Protein AF-A0A354MP43-F1 (afdb_monomer)

Foldseek 3Di:
DYDYDDYDDDDDDDFWDKFWFWDQDCVVDAWAKKWWAFPVQKTFAADDQVVLWTFIARFPDDVGTTPGRRRRIWTWHQDPAATWIAHPVGFTWDAAQAQDKGIHGDTDGWHWDDDRGWIFTWDDRNPFIWTWWQFQPDPRSTTITDGVVVCVVPVPGTGRTIGMTGIDTDDDDDDDDDDDDDDDDDDDDDDDDDDDDDDDDDDDDDDDDDDDDDDDDDDFAEFFFKCWVVLAEADEAFDFIDIDGPDPQWWKWKWKDLPVPDTDDIDTDDGTDGHHPPSAKMKMWMWIGHDRGHIGDIRIYMYGHDDPPLWDKAWAFAAEEDPLAQFHHALLVLLVLQLPDPLHAEYEYAYALVSFDQSQPKAQQDQAVVRGVNQVVNVVSQVVSDDQRHGYFYWHKAADAQVLQQAIKTKGPTNIDHYCPYPQLVDSVGNLVSVLVSQLVDQLMEMEGEQADNRRHLNVLLAPDDPSSLLRYAEYEQAHLVRDGHCQSVLSNVLLVRQHKYFHHNSHRYDPNCNPALKTKMFIFNGSDPVGRSVRSSLQRIKIWRHSPWDKWKDWVRHTFSAEAAADQFTKMKIWIAAPPDQFQAKKFKAFHPRDTFDIDGTRHRIDIDIDGGGGDTQWIWMWTADPVGIIMITHIHGHPPHASKAWPDWDWPALQAAQFDKIKTKTKIDAQAQAKWFFQKKFKDKQNHTDDMDGRPGIDGHSDMDMDIDIDHHHAFFKIKMKIKTWTDTPRHIDIYMDIDIHGHDHPQFEAEAEEEPQQVAPQPVQQVVVSVLLSQQSYHYDYDRPDTDPRHQEYEYHQGPHADDPVRLVVLLVSQLVQGEYEYFFFALQPSVVHQSQVRVVSSCVSNVHQKGFFRFAWAFPPDDDPPGFKFKAQAFDCVDQLGVPGDSLAIQMFGRFGFMDQGPWAFGDWGAQRTWTHPNPPDTDTGHGRTGAKTKDQGPSNYIYIYGRHDLNGNVRQDDDPDPPRDTHSSVSSSSSVSNVVGGDDPDEDEPLVVLVDDAQDKHKYKFFWPAAAQDFLLHDALWTKGDDPRAIAIEGRHDDHNRDGQFIKIFIFGWHQDLNATHGNGNHIDTDPDDGDHDDADADEQVVLQPCSRYASHKHKYKFAWADWDADPVRFATAKTWGAHPVGDIAIEGEDPSREAPVPSGNPCVVADDHGFMWMAIAHWDQDNVRGTHGYGSHSVRTGTDDDDDDDDDWDADPVPRHGDDDDDDDDDDDDDDDDDDDDDDDD

Structure (mmCIF, N/CA/C/O backbone):
data_AF-A0A354MP43-F1
#
_entry.id   AF-A0A354MP43-F1
#
loop_
_atom_site.group_PDB
_atom_site.id
_atom_site.type_symbol
_atom_site.label_atom_id
_atom_site.label_alt_id
_atom_site.label_comp_id
_atom_site.label_asym_id
_atom_site.label_entity_id
_atom_site.label_seq_id
_atom_site.pdbx_PDB_ins_code
_atom_site.Cartn_x
_atom_site.Cartn_y
_atom_site.Cartn_z
_atom_site.occupancy
_atom_site.B_iso_or_equiv
_atom_site.auth_seq_id
_atom_site.auth_comp_id
_atom_site.auth_asym_id
_atom_site.auth_atom_id
_atom_site.pdbx_PDB_model_num
ATOM 1 N N . MET A 1 1 ? -43.686 17.513 43.297 1.00 30.50 1 MET A N 1
ATOM 2 C CA . MET A 1 1 ? -44.392 16.219 43.455 1.00 30.50 1 MET A CA 1
ATOM 3 C C . MET A 1 1 ? -45.836 16.403 43.021 1.00 30.50 1 MET A C 1
ATOM 5 O O . MET A 1 1 ? -46.399 17.417 43.402 1.00 30.50 1 MET A O 1
ATOM 9 N N . LEU A 1 2 ? -46.484 15.471 42.326 1.00 24.12 2 LEU A N 1
ATOM 10 C CA . LEU A 1 2 ? -45.984 14.404 41.444 1.00 24.12 2 LEU A CA 1
ATOM 11 C C . LEU A 1 2 ? -47.205 13.820 40.700 1.00 24.12 2 LEU A C 1
ATOM 13 O O . LEU A 1 2 ? -48.249 13.680 41.324 1.00 24.12 2 LEU A O 1
ATOM 17 N N . ALA A 1 3 ? -47.001 13.382 39.455 1.00 24.05 3 ALA A N 1
ATOM 18 C CA . ALA A 1 3 ? -47.743 12.318 38.767 1.00 24.05 3 ALA A CA 1
ATOM 19 C C . ALA A 1 3 ? -49.232 12.508 38.370 1.00 24.05 3 ALA A C 1
ATOM 21 O O . ALA A 1 3 ? -50.115 12.629 39.211 1.00 24.05 3 ALA A O 1
ATOM 22 N N . ALA A 1 4 ? -49.455 12.241 37.073 1.00 23.50 4 ALA A N 1
ATOM 23 C CA . ALA A 1 4 ? -50.452 11.297 36.540 1.00 23.50 4 ALA A CA 1
ATOM 24 C C . ALA A 1 4 ? -51.952 11.688 36.478 1.00 23.50 4 ALA A C 1
ATOM 26 O O . ALA A 1 4 ? -52.476 12.360 37.357 1.00 23.50 4 ALA A O 1
ATOM 27 N N . ALA A 1 5 ? -52.730 11.200 35.498 1.00 25.08 5 ALA A N 1
ATOM 28 C CA . ALA A 1 5 ? -52.384 10.591 34.197 1.00 25.08 5 ALA A CA 1
ATOM 29 C C . ALA A 1 5 ? -53.643 10.373 33.323 1.00 25.08 5 ALA A C 1
ATOM 31 O O . ALA A 1 5 ? -54.715 10.126 33.861 1.00 25.08 5 ALA A O 1
ATOM 32 N N . LEU A 1 6 ? -53.428 10.343 31.999 1.00 24.06 6 LEU A N 1
ATOM 33 C CA . LEU A 1 6 ? -54.134 9.564 30.962 1.00 24.06 6 LEU A CA 1
ATOM 34 C C . LEU A 1 6 ? -55.682 9.618 30.824 1.00 24.06 6 LEU A C 1
ATOM 36 O O . LEU A 1 6 ? -56.429 9.180 31.691 1.00 24.06 6 LEU A O 1
ATOM 40 N N . PHE A 1 7 ? -56.086 9.861 29.565 1.00 24.31 7 PHE A N 1
ATOM 41 C CA . PHE A 1 7 ? -57.166 9.174 28.821 1.00 24.31 7 PHE A CA 1
ATOM 42 C C . PHE A 1 7 ? -58.639 9.508 29.157 1.00 24.31 7 PHE A C 1
ATOM 44 O O . PHE A 1 7 ? -59.002 9.797 30.288 1.00 24.31 7 PHE A O 1
ATOM 51 N N . SER A 1 8 ? -59.586 9.386 28.216 1.00 23.88 8 SER A N 1
ATOM 52 C CA . SER A 1 8 ? -59.531 9.356 26.735 1.00 23.88 8 SER A CA 1
ATOM 53 C C . SER A 1 8 ? -60.970 9.420 26.201 1.00 23.88 8 SER A C 1
ATOM 55 O O . SER A 1 8 ? -61.851 8.830 26.827 1.00 23.88 8 SER A O 1
ATOM 57 N N . LEU A 1 9 ? -61.200 10.093 25.062 1.00 23.97 9 LEU A N 1
ATOM 58 C CA . LEU A 1 9 ? -61.987 9.595 23.911 1.00 23.97 9 LEU A CA 1
ATOM 59 C C . LEU A 1 9 ? -62.368 10.726 22.938 1.00 23.97 9 LEU A C 1
ATOM 61 O O . LEU A 1 9 ? -63.451 11.297 23.020 1.00 23.97 9 LEU A O 1
ATOM 65 N N . PHE A 1 10 ? -61.535 10.921 21.920 1.00 26.89 10 PHE A N 1
ATOM 66 C CA . PHE A 1 10 ? -62.028 10.895 20.543 1.00 26.89 10 PHE A CA 1
ATOM 67 C C . PHE A 1 10 ? -61.185 9.871 19.778 1.00 26.89 10 PHE A C 1
ATOM 69 O O . PHE A 1 10 ? -59.982 9.765 20.002 1.00 26.89 10 PHE A O 1
ATOM 76 N N . ARG A 1 11 ? -61.834 9.061 18.937 1.00 25.22 11 ARG A N 1
ATOM 77 C CA . ARG A 1 11 ? -61.171 8.123 18.023 1.00 25.22 11 ARG A CA 1
ATOM 78 C C . ARG A 1 11 ? -61.304 8.665 16.607 1.00 25.22 11 ARG A C 1
ATOM 80 O O . ARG A 1 11 ? -62.425 8.909 16.167 1.00 25.22 11 ARG A O 1
ATOM 87 N N . LEU A 1 12 ? -60.181 8.765 15.913 1.00 27.70 12 LEU A N 1
ATOM 88 C CA . LEU A 1 12 ? -60.116 8.692 14.454 1.00 27.70 12 LEU A CA 1
ATOM 89 C C . LEU A 1 12 ? -59.850 7.220 14.048 1.00 27.70 12 LEU A C 1
ATOM 91 O O . LEU A 1 12 ? -59.601 6.397 14.941 1.00 27.70 12 LEU A O 1
ATOM 95 N N . PRO A 1 13 ? -60.041 6.829 12.773 1.00 30.30 13 PRO A N 1
ATOM 96 C CA . PRO A 1 13 ? -59.945 5.426 12.366 1.00 30.30 13 PRO A CA 1
ATOM 97 C C . PRO A 1 13 ? -58.522 4.872 12.512 1.00 30.30 13 PRO A C 1
ATOM 99 O O . PRO A 1 13 ? -57.550 5.621 12.538 1.00 30.30 13 PRO A O 1
ATOM 102 N N . ALA A 1 14 ? -58.409 3.545 12.594 1.00 30.30 14 ALA A N 1
ATOM 103 C CA . ALA A 1 14 ? -57.120 2.882 12.440 1.00 30.30 14 ALA A CA 1
ATOM 104 C C . ALA A 1 14 ? -56.655 3.020 10.982 1.00 30.30 14 ALA A C 1
ATOM 106 O O . ALA A 1 14 ? -57.452 2.795 10.069 1.00 30.30 14 ALA A O 1
ATOM 107 N N . ALA A 1 15 ? -55.385 3.371 10.781 1.00 33.44 15 ALA A N 1
ATOM 108 C CA . ALA A 1 15 ? -54.736 3.218 9.486 1.00 33.44 15 ALA A CA 1
ATOM 109 C C . ALA A 1 15 ? -54.648 1.724 9.126 1.00 33.44 15 ALA A C 1
ATOM 111 O O . ALA A 1 15 ? -54.574 0.870 10.014 1.00 33.44 15 ALA A O 1
ATOM 112 N N . ALA A 1 16 ? -54.673 1.416 7.832 1.00 37.44 16 ALA A N 1
ATOM 113 C CA . ALA A 1 16 ? -54.353 0.081 7.348 1.00 37.44 16 ALA A CA 1
ATOM 114 C C . ALA A 1 16 ? -52.830 -0.094 7.328 1.00 37.44 16 ALA A C 1
ATOM 116 O O . ALA A 1 16 ? -52.123 0.781 6.833 1.00 37.44 16 ALA A O 1
ATOM 117 N N . GLU A 1 17 ? -52.332 -1.228 7.819 1.00 47.34 17 GLU A N 1
ATOM 118 C CA . GLU A 1 17 ? -50.966 -1.664 7.523 1.00 47.34 17 GLU A CA 1
ATOM 119 C C . GLU A 1 17 ? -50.930 -2.118 6.058 1.00 47.34 17 GLU A C 1
ATOM 121 O O . GLU A 1 17 ? -51.471 -3.175 5.710 1.00 47.34 17 GLU A O 1
ATOM 126 N N . SER A 1 18 ? -50.341 -1.302 5.184 1.00 53.44 18 SER A N 1
ATOM 127 C CA . SER A 1 18 ? -49.956 -1.727 3.841 1.00 53.44 18 SER A CA 1
ATOM 128 C C . SER A 1 18 ? -48.580 -2.389 3.886 1.00 53.44 18 SER A C 1
ATOM 130 O O . SER A 1 18 ? -47.695 -1.967 4.626 1.00 53.44 18 SER A O 1
ATOM 132 N N . ALA A 1 19 ? -48.411 -3.473 3.131 1.00 73.69 19 ALA A N 1
ATOM 133 C CA . ALA A 1 19 ? -47.158 -4.223 3.093 1.00 73.69 19 ALA A CA 1
ATOM 134 C C . ALA A 1 19 ? -46.996 -4.955 1.758 1.00 73.69 19 ALA A C 1
ATOM 136 O O . ALA A 1 19 ? -47.982 -5.392 1.156 1.00 73.69 19 ALA A O 1
ATOM 137 N N . TYR A 1 20 ? -45.749 -5.144 1.329 1.00 88.25 20 TYR A N 1
ATOM 138 C CA . TYR A 1 20 ? -45.414 -6.023 0.212 1.00 88.25 20 TYR A CA 1
ATOM 139 C C . TYR A 1 20 ? -45.474 -7.483 0.672 1.00 88.25 20 TYR A C 1
ATOM 141 O O . TYR A 1 20 ? -44.811 -7.846 1.643 1.00 88.25 20 TYR A O 1
ATOM 149 N N . ARG A 1 21 ? -46.262 -8.326 -0.006 1.00 88.38 21 ARG A N 1
ATOM 150 C CA . ARG A 1 21 ? -46.457 -9.743 0.355 1.00 88.38 21 ARG A CA 1
ATOM 151 C C . ARG A 1 21 ? -46.170 -10.683 -0.807 1.00 88.38 21 ARG A C 1
ATOM 153 O O . ARG A 1 21 ? -46.549 -10.376 -1.936 1.00 88.38 21 ARG A O 1
ATOM 160 N N . LYS A 1 22 ? -45.562 -11.838 -0.528 1.00 92.12 22 LYS A N 1
ATOM 161 C CA . LYS A 1 22 ? -45.268 -12.883 -1.518 1.00 92.12 22 LYS A CA 1
ATOM 162 C C . LYS A 1 22 ? -46.542 -13.305 -2.262 1.00 92.12 22 LYS A C 1
ATOM 164 O O . LYS A 1 22 ? -47.537 -13.653 -1.625 1.00 92.12 22 LYS A O 1
ATOM 169 N N . ILE A 1 23 ? -46.494 -13.302 -3.595 1.00 92.69 23 ILE A N 1
ATOM 170 C CA . ILE A 1 23 ? -47.487 -13.980 -4.442 1.00 92.69 23 ILE A CA 1
ATOM 171 C C . ILE A 1 23 ? -46.995 -15.385 -4.816 1.00 92.69 23 ILE A C 1
ATOM 173 O O . ILE A 1 23 ? -45.792 -15.649 -4.828 1.00 92.69 23 ILE A O 1
ATOM 177 N N . THR A 1 24 ? -47.925 -16.306 -5.082 1.00 85.19 24 THR A N 1
ATOM 178 C CA . THR A 1 24 ? -47.630 -17.749 -5.230 1.00 85.19 24 THR A CA 1
ATOM 179 C C . THR A 1 24 ? -48.232 -18.370 -6.496 1.00 85.19 24 THR A C 1
ATOM 181 O O . THR A 1 24 ? -48.549 -19.558 -6.511 1.00 85.19 24 THR A O 1
ATOM 184 N N . GLY A 1 25 ? -48.460 -17.561 -7.532 1.00 82.50 25 GLY A N 1
ATOM 185 C CA . GLY A 1 25 ? -49.045 -17.989 -8.801 1.00 82.50 25 GLY A CA 1
ATOM 186 C C . GLY A 1 25 ? -49.273 -16.817 -9.757 1.00 82.50 25 GLY A C 1
ATOM 187 O O . GLY A 1 25 ? -49.278 -15.653 -9.348 1.00 82.50 25 GLY A O 1
ATOM 188 N N . THR A 1 26 ? -49.456 -17.110 -11.045 1.00 83.38 26 THR A N 1
ATOM 189 C CA . THR A 1 26 ? -49.683 -16.082 -12.080 1.00 83.38 26 THR A CA 1
ATOM 190 C C . THR A 1 26 ? -51.085 -15.474 -12.020 1.00 83.38 26 THR A C 1
ATOM 192 O O . THR A 1 26 ? -51.308 -14.408 -12.584 1.00 83.38 26 THR A O 1
ATOM 195 N N . GLU A 1 27 ? -52.024 -16.089 -11.298 1.00 82.75 27 GLU A N 1
ATOM 196 C CA . GLU A 1 27 ? -53.354 -15.530 -11.034 1.00 82.75 27 GLU A CA 1
ATOM 197 C C . GLU A 1 27 ? -53.349 -14.271 -10.147 1.00 82.75 27 GLU A C 1
ATOM 199 O O . GLU A 1 27 ? -54.269 -13.457 -10.254 1.00 82.75 27 GLU A O 1
ATOM 204 N N . ASP A 1 28 ? -52.321 -14.089 -9.311 1.00 84.50 28 ASP A N 1
ATOM 205 C CA . ASP A 1 28 ? -52.161 -12.924 -8.426 1.00 84.50 28 ASP A CA 1
ATOM 206 C C . ASP A 1 28 ? -51.319 -11.795 -9.062 1.00 84.50 28 ASP A C 1
ATOM 208 O O . ASP A 1 28 ? -51.305 -10.662 -8.558 1.00 84.50 28 ASP A O 1
ATOM 212 N N . LEU A 1 29 ? -50.646 -12.093 -10.182 1.00 90.25 29 LEU A N 1
ATOM 213 C CA . LEU A 1 29 ? -49.806 -11.174 -10.951 1.00 90.25 29 LEU A CA 1
ATOM 214 C C . LEU A 1 29 ? -50.677 -10.218 -11.785 1.00 90.25 29 LEU A C 1
ATOM 216 O O . LEU A 1 29 ? -51.048 -10.500 -12.923 1.00 90.25 29 LEU A O 1
ATOM 220 N N . ILE A 1 30 ? -51.001 -9.061 -11.209 1.00 91.88 30 ILE A N 1
ATOM 221 C CA . ILE A 1 30 ? -51.698 -7.950 -11.882 1.00 91.88 30 ILE A CA 1
ATOM 222 C C . ILE A 1 30 ? -50.969 -6.623 -11.646 1.00 91.88 30 ILE A C 1
ATOM 224 O O . ILE A 1 30 ? -50.201 -6.499 -10.692 1.00 91.88 30 ILE A O 1
ATOM 228 N N . SER A 1 31 ? -51.208 -5.622 -12.495 1.00 93.56 31 SER A N 1
ATOM 229 C CA . SER A 1 31 ? -50.429 -4.376 -12.503 1.00 93.56 31 SER A CA 1
ATOM 230 C C . SER A 1 31 ? -50.367 -3.670 -11.139 1.00 93.56 31 SER A C 1
ATOM 232 O O . SER A 1 31 ? -51.381 -3.554 -10.443 1.00 93.56 31 SER A O 1
ATOM 234 N N . GLY A 1 32 ? -49.181 -3.185 -10.764 1.00 89.69 32 GLY A N 1
ATOM 235 C CA . GLY A 1 32 ? -48.922 -2.541 -9.473 1.00 89.69 32 GLY A CA 1
ATOM 236 C C . GLY A 1 32 ? -47.436 -2.515 -9.101 1.00 89.69 32 GLY A C 1
ATOM 237 O O . GLY A 1 32 ? -46.584 -2.840 -9.923 1.00 89.69 32 GLY A O 1
ATOM 238 N N . GLN A 1 33 ? -47.144 -2.136 -7.855 1.00 93.38 33 GLN A N 1
ATOM 239 C CA . GLN A 1 33 ? -45.791 -2.148 -7.288 1.00 93.38 33 GLN A CA 1
ATOM 240 C C . GLN A 1 33 ? -45.416 -3.530 -6.735 1.00 93.38 33 GLN A C 1
ATOM 242 O O . GLN A 1 33 ? -46.215 -4.174 -6.042 1.00 93.38 33 GLN A O 1
ATOM 247 N N . TYR A 1 34 ? -44.182 -3.944 -7.010 1.00 95.25 34 TYR A N 1
ATOM 248 C CA . TYR A 1 34 ? -43.574 -5.193 -6.567 1.00 95.25 34 TYR A CA 1
ATOM 249 C C . TYR A 1 34 ? -42.132 -4.974 -6.098 1.00 95.25 34 TYR A C 1
ATOM 251 O O . TYR A 1 34 ? -41.473 -4.036 -6.529 1.00 95.25 34 TYR A O 1
ATOM 259 N N . VAL A 1 35 ? -41.638 -5.897 -5.278 1.00 94.62 35 VAL A N 1
ATOM 260 C CA . VAL A 1 35 ? -40.208 -6.154 -5.064 1.00 94.62 35 VAL A CA 1
ATOM 261 C C . VAL A 1 35 ? -39.919 -7.556 -5.608 1.00 94.62 35 VAL A C 1
ATOM 263 O O . VAL A 1 35 ? -40.710 -8.479 -5.381 1.00 94.62 35 VAL A O 1
ATOM 266 N N . MET A 1 36 ? -38.831 -7.718 -6.362 1.00 95.44 36 MET A N 1
ATOM 267 C CA . MET A 1 36 ? -38.508 -8.956 -7.084 1.00 95.44 36 MET A CA 1
ATOM 268 C C . MET A 1 36 ? -37.233 -9.568 -6.495 1.00 95.44 36 MET A C 1
ATOM 270 O O . MET A 1 36 ? -36.150 -9.101 -6.809 1.00 95.44 36 MET A O 1
ATOM 274 N N . VAL A 1 37 ? -37.344 -10.574 -5.622 1.00 93.69 37 VAL A N 1
ATOM 275 C CA . VAL A 1 37 ? -36.197 -11.054 -4.821 1.00 93.69 37 VAL A CA 1
ATOM 276 C C . VAL A 1 37 ? -35.748 -12.448 -5.248 1.00 93.69 37 VAL A C 1
ATOM 278 O O . VAL A 1 37 ? -36.568 -13.367 -5.317 1.00 93.69 37 VAL A O 1
ATOM 281 N N . THR A 1 38 ? -34.456 -12.623 -5.504 1.00 92.56 38 THR A N 1
ATOM 282 C CA . THR A 1 38 ? -33.830 -13.909 -5.837 1.00 92.56 38 THR A CA 1
ATOM 283 C C . THR A 1 38 ? -33.780 -14.864 -4.631 1.00 92.56 38 THR A C 1
ATOM 285 O O . THR A 1 38 ? -33.909 -14.435 -3.480 1.00 92.56 38 THR A O 1
ATOM 288 N N . PRO A 1 39 ? -33.537 -16.174 -4.838 1.00 88.62 39 PRO A N 1
ATOM 289 C CA . PRO A 1 39 ? -33.192 -17.115 -3.768 1.00 88.62 39 PRO A CA 1
ATOM 290 C C . PRO A 1 39 ? -32.003 -16.695 -2.887 1.00 88.62 39 PRO A C 1
ATOM 292 O O . PRO A 1 39 ? -31.953 -17.103 -1.728 1.00 88.62 39 PRO A O 1
ATOM 295 N N . THR A 1 40 ? -31.075 -15.885 -3.409 1.00 82.88 40 THR A N 1
ATOM 296 C CA . THR A 1 40 ? -29.923 -15.335 -2.669 1.00 82.88 40 THR A CA 1
ATOM 297 C C . THR A 1 40 ? -30.266 -14.109 -1.812 1.00 82.88 40 THR A C 1
ATOM 299 O O . THR A 1 40 ? -29.456 -13.716 -0.979 1.00 82.88 40 THR A O 1
ATOM 302 N N . GLY A 1 41 ? -31.471 -13.539 -1.948 1.00 86.31 41 GLY A N 1
ATOM 303 C CA . GLY A 1 41 ? -31.920 -12.356 -1.197 1.00 86.31 41 GLY A CA 1
ATOM 304 C C . GLY A 1 41 ? -31.657 -11.016 -1.894 1.00 86.31 41 GLY A C 1
ATOM 305 O O . GLY A 1 41 ? -31.953 -9.970 -1.319 1.00 86.31 41 GLY A O 1
ATOM 306 N N . LEU A 1 42 ? -31.136 -11.041 -3.121 1.00 90.69 42 LEU A N 1
ATOM 307 C CA . LEU A 1 42 ? -30.850 -9.862 -3.937 1.00 90.69 42 LEU A CA 1
ATOM 308 C C . LEU A 1 42 ? -32.090 -9.444 -4.739 1.00 90.69 42 LEU A C 1
ATOM 310 O O . LEU A 1 42 ? -32.927 -10.277 -5.089 1.00 90.69 42 LEU A O 1
ATOM 314 N N . ALA A 1 43 ? -32.218 -8.158 -5.051 1.00 92.12 43 ALA A N 1
ATOM 315 C CA . ALA A 1 43 ? -33.299 -7.622 -5.873 1.00 92.12 43 ALA A CA 1
ATOM 316 C C . ALA A 1 43 ? -32.799 -6.495 -6.795 1.00 92.12 43 ALA A C 1
ATOM 318 O O . ALA A 1 43 ? -31.900 -5.750 -6.398 1.00 92.12 43 ALA A O 1
ATOM 319 N N . PRO A 1 44 ? -33.389 -6.322 -7.994 1.00 92.31 44 PRO A N 1
ATOM 320 C CA . PRO A 1 44 ? -33.020 -5.244 -8.896 1.00 92.31 44 PRO A CA 1
ATOM 321 C C . PRO A 1 44 ? -33.465 -3.892 -8.328 1.00 92.31 44 PRO A C 1
ATOM 323 O O . PRO A 1 44 ? -34.618 -3.714 -7.930 1.00 92.31 44 PRO A O 1
ATOM 326 N N . GLY A 1 45 ? -32.552 -2.929 -8.331 1.00 88.12 45 GLY A N 1
ATOM 327 C CA . GLY A 1 45 ? -32.769 -1.527 -8.006 1.00 88.12 45 GLY A CA 1
ATOM 328 C C . GLY A 1 45 ? -33.041 -0.699 -9.256 1.00 88.12 45 GLY A C 1
ATOM 329 O O . GLY A 1 45 ? -34.181 -0.587 -9.700 1.00 88.12 45 GLY A O 1
ATOM 330 N N . GLU A 1 46 ? -31.990 -0.094 -9.804 1.00 84.88 46 GLU A N 1
ATOM 331 C CA . GLU A 1 46 ? -32.067 1.036 -10.739 1.00 84.88 46 GLU A CA 1
ATOM 332 C C . GLU A 1 46 ? -31.224 0.805 -11.995 1.00 84.88 46 GLU A C 1
ATOM 334 O O . GLU A 1 46 ? -30.124 0.272 -11.907 1.00 84.88 46 GLU A O 1
ATOM 339 N N . LEU A 1 47 ? -31.694 1.244 -13.165 1.00 81.50 47 LEU A N 1
ATOM 340 C CA . LEU A 1 47 ? -30.929 1.132 -14.413 1.00 81.50 47 LEU A CA 1
ATOM 341 C C . LEU A 1 47 ? -29.685 2.049 -14.404 1.00 81.50 47 LEU A C 1
ATOM 343 O O . LEU A 1 47 ? -29.828 3.271 -14.295 1.00 81.50 47 LEU A O 1
ATOM 347 N N . ARG A 1 48 ? -28.488 1.479 -14.608 1.00 72.00 48 ARG A N 1
ATOM 348 C CA . ARG A 1 48 ? -27.256 2.210 -14.956 1.00 72.00 48 ARG A CA 1
ATOM 349 C C . ARG A 1 48 ? -27.078 2.203 -16.477 1.00 72.00 48 ARG A C 1
ATOM 351 O O . ARG A 1 48 ? -26.794 1.171 -17.081 1.00 72.00 48 ARG A O 1
ATOM 358 N N . GLU A 1 49 ? -27.233 3.362 -17.115 1.00 56.12 49 GLU A N 1
ATOM 359 C CA . GLU A 1 49 ? -27.147 3.475 -18.583 1.00 56.12 49 GLU A CA 1
ATOM 360 C C . GLU A 1 49 ? -25.708 3.370 -19.132 1.00 56.12 49 GLU A C 1
ATOM 362 O O . GLU A 1 49 ? -25.534 3.121 -20.323 1.00 56.12 49 GLU A O 1
ATOM 367 N N . THR A 1 50 ? -24.693 3.514 -18.274 1.00 52.94 50 THR A N 1
ATOM 368 C CA . THR A 1 50 ? -23.256 3.371 -18.582 1.00 52.94 50 THR A CA 1
ATOM 369 C C . THR A 1 50 ? -22.770 1.921 -18.611 1.00 52.94 50 THR A C 1
ATOM 371 O O . THR A 1 50 ? -21.877 1.597 -19.388 1.00 52.94 50 THR A O 1
ATOM 374 N N . GLU A 1 51 ? -23.357 1.056 -17.782 1.00 57.09 51 GLU A N 1
ATOM 375 C CA . GLU A 1 51 ? -22.940 -0.344 -17.578 1.00 57.09 51 GLU A CA 1
ATOM 376 C C . GLU A 1 51 ? -23.894 -1.360 -18.221 1.00 57.09 51 GLU A C 1
ATOM 378 O O . GLU A 1 51 ? -23.623 -2.557 -18.231 1.00 57.09 51 GLU A O 1
ATOM 383 N N . PHE A 1 52 ? -25.020 -0.890 -18.768 1.00 72.56 52 PHE A N 1
ATOM 384 C CA . PHE A 1 52 ? -26.029 -1.721 -19.439 1.00 72.56 52 PHE A CA 1
ATOM 385 C C . PHE A 1 52 ? -26.687 -2.775 -18.526 1.00 72.56 52 PHE A C 1
ATOM 387 O O . PHE A 1 52 ? -27.197 -3.803 -18.986 1.00 72.56 52 PHE A O 1
ATOM 394 N N . ALA A 1 53 ? -26.706 -2.486 -17.225 1.00 80.81 53 ALA A N 1
ATOM 395 C CA . ALA A 1 53 ? -27.220 -3.333 -16.158 1.00 80.81 53 ALA A CA 1
ATOM 396 C C . ALA A 1 53 ? -28.100 -2.527 -15.185 1.00 80.81 53 ALA A C 1
ATOM 398 O O . ALA A 1 53 ? -28.268 -1.309 -15.297 1.00 80.81 53 ALA A O 1
ATOM 399 N N . ILE A 1 54 ? -28.699 -3.225 -14.228 1.00 87.81 54 ILE A N 1
ATOM 400 C CA . ILE A 1 54 ? -29.525 -2.678 -13.153 1.00 87.81 54 ILE A CA 1
ATOM 401 C C . ILE A 1 54 ? -28.827 -2.972 -11.826 1.00 87.81 54 ILE A C 1
ATOM 403 O O . ILE A 1 54 ? -28.432 -4.110 -11.582 1.00 87.81 54 ILE A O 1
ATOM 407 N N . THR A 1 55 ? -28.705 -1.967 -10.960 1.00 85.38 55 THR A N 1
ATOM 408 C CA . THR A 1 55 ? -28.043 -2.104 -9.655 1.00 85.38 55 THR A CA 1
ATOM 409 C C . THR A 1 55 ? -28.707 -3.156 -8.777 1.00 85.38 55 THR A C 1
ATOM 411 O O . THR A 1 55 ? -29.910 -3.404 -8.875 1.00 85.38 55 THR A O 1
ATOM 414 N N . THR A 1 56 ? -27.943 -3.742 -7.864 1.00 88.88 56 THR A N 1
ATOM 415 C CA . THR A 1 56 ? -28.473 -4.649 -6.843 1.00 88.88 56 THR A CA 1
ATOM 416 C C . THR A 1 56 ? -28.840 -3.899 -5.571 1.00 88.88 56 THR A C 1
ATOM 418 O O . THR A 1 56 ? -28.176 -2.945 -5.170 1.00 88.88 56 THR A O 1
ATOM 421 N N . LYS A 1 57 ? -29.893 -4.360 -4.896 1.00 88.75 57 LYS A N 1
ATOM 422 C CA . LYS A 1 57 ? -30.264 -3.964 -3.533 1.00 88.75 57 LYS A CA 1
ATOM 423 C C . LYS A 1 57 ? -30.623 -5.221 -2.726 1.00 88.75 57 LYS A C 1
ATOM 425 O O . LYS A 1 57 ? -31.048 -6.227 -3.296 1.00 88.75 57 LYS A O 1
ATOM 430 N N . ALA A 1 58 ? -30.499 -5.162 -1.400 1.00 88.62 58 ALA A N 1
ATOM 431 C CA . ALA A 1 58 ? -30.763 -6.285 -0.492 1.00 88.62 58 ALA A CA 1
ATOM 432 C C . ALA A 1 58 ? -31.978 -6.003 0.427 1.00 88.62 58 ALA A C 1
ATOM 434 O O . ALA A 1 58 ? -31.803 -5.513 1.545 1.00 88.62 58 ALA A O 1
ATOM 435 N N . PRO A 1 59 ? -33.225 -6.257 -0.020 1.00 87.81 59 PRO A N 1
ATOM 436 C CA . PRO A 1 59 ? -34.429 -5.988 0.770 1.00 87.81 59 PRO A CA 1
ATOM 437 C C . PRO A 1 59 ? -34.556 -6.902 2.001 1.00 87.81 59 PRO A C 1
ATOM 439 O O . PRO A 1 59 ? -34.340 -8.113 1.939 1.00 87.81 59 PRO A O 1
ATOM 442 N N . VAL A 1 60 ? -34.998 -6.336 3.126 1.00 87.62 60 VAL A N 1
ATOM 443 C CA . VAL A 1 60 ? -35.158 -7.054 4.399 1.00 87.62 60 VAL A CA 1
ATOM 444 C C . VAL A 1 60 ? -36.496 -7.794 4.430 1.00 87.62 60 VAL A C 1
ATOM 446 O O . VAL A 1 60 ? -37.564 -7.183 4.351 1.00 87.62 60 VAL A O 1
ATOM 449 N N . LEU A 1 61 ? -36.455 -9.119 4.598 1.00 84.00 61 LEU A N 1
ATOM 450 C CA . LEU A 1 61 ? -37.629 -10.001 4.586 1.00 84.00 61 LEU A CA 1
ATOM 451 C C . LEU A 1 61 ? -37.987 -10.542 5.983 1.00 84.00 61 LEU A C 1
ATOM 453 O O . LEU A 1 61 ? -37.126 -11.061 6.692 1.00 84.00 61 LEU A O 1
ATOM 457 N N . ASP A 1 62 ? -39.280 -10.554 6.328 1.00 80.19 62 ASP A N 1
ATOM 458 C CA . ASP A 1 62 ? -39.842 -11.447 7.356 1.00 80.19 62 ASP A CA 1
ATOM 459 C C . ASP A 1 62 ? -40.868 -12.383 6.706 1.00 80.19 62 ASP A C 1
ATOM 461 O O . ASP A 1 62 ? -41.991 -11.991 6.375 1.00 80.19 62 ASP A O 1
ATOM 465 N N . ALA A 1 63 ? -40.458 -13.639 6.516 1.00 80.62 63 ALA A N 1
ATOM 466 C CA . ALA A 1 63 ? -41.243 -14.716 5.915 1.00 80.62 63 ALA A CA 1
ATOM 467 C C . ALA A 1 63 ? -41.895 -14.331 4.566 1.00 80.62 63 ALA A C 1
ATOM 469 O O . ALA A 1 63 ? -41.210 -14.219 3.551 1.00 80.62 63 ALA A O 1
ATOM 470 N N . ASP A 1 64 ? -43.219 -14.157 4.546 1.00 83.75 64 ASP A N 1
ATOM 471 C CA . ASP A 1 64 ? -44.005 -13.861 3.342 1.00 83.75 64 ASP A CA 1
ATOM 472 C C . ASP A 1 64 ? -44.163 -12.346 3.090 1.00 83.75 64 ASP A C 1
ATOM 474 O O . ASP A 1 64 ? -44.980 -11.940 2.262 1.00 83.75 64 ASP A O 1
ATOM 478 N N . THR A 1 65 ? -43.407 -11.501 3.801 1.00 82.38 65 THR A N 1
ATOM 479 C CA . THR A 1 65 ? -43.485 -10.030 3.756 1.00 82.38 65 THR A CA 1
ATOM 480 C C . THR A 1 65 ? -42.116 -9.369 3.611 1.00 82.38 65 THR A C 1
ATOM 482 O O . THR A 1 65 ? -41.150 -9.794 4.241 1.00 82.38 65 THR A O 1
ATOM 485 N N . VAL A 1 66 ? -42.055 -8.286 2.832 1.00 85.50 66 VAL A N 1
ATOM 486 C CA . VAL A 1 66 ? -40.909 -7.360 2.826 1.00 85.50 66 VAL A CA 1
ATOM 487 C C . VAL A 1 66 ? -41.128 -6.322 3.927 1.00 85.50 66 VAL A C 1
ATOM 489 O O . VAL A 1 66 ? -42.214 -5.744 4.015 1.00 85.50 66 VAL A O 1
ATOM 492 N N . VAL A 1 67 ? -40.117 -6.121 4.770 1.00 81.12 67 VAL A N 1
ATOM 493 C CA . VAL A 1 67 ? -40.115 -5.177 5.900 1.00 81.12 67 VAL A CA 1
ATOM 494 C C . VAL A 1 67 ? -39.414 -3.875 5.512 1.00 81.12 67 VAL A C 1
ATOM 496 O O . VAL A 1 67 ? -39.925 -2.805 5.825 1.00 81.12 67 VAL A O 1
ATOM 499 N N . ASP A 1 68 ? -38.311 -3.973 4.768 1.00 83.19 68 ASP A N 1
ATOM 500 C CA . ASP A 1 68 ? -37.683 -2.856 4.059 1.00 83.19 68 ASP A CA 1
ATOM 501 C C . ASP A 1 68 ? -37.387 -3.274 2.614 1.00 83.19 68 ASP A C 1
ATOM 503 O O . ASP A 1 68 ? -36.925 -4.383 2.353 1.00 83.19 68 ASP A O 1
ATOM 507 N N . THR A 1 69 ? -37.690 -2.390 1.670 1.00 83.56 69 THR A N 1
ATOM 508 C CA . THR A 1 69 ? -37.502 -2.612 0.233 1.00 83.56 69 THR A CA 1
ATOM 509 C C . THR A 1 69 ? -36.089 -2.298 -0.254 1.00 83.56 69 THR A C 1
ATOM 511 O O . THR A 1 69 ? -35.767 -2.688 -1.373 1.00 83.56 69 THR A O 1
ATOM 514 N N . ALA A 1 70 ? -35.270 -1.579 0.527 1.00 83.75 70 ALA A N 1
ATOM 515 C CA . ALA A 1 70 ? -33.942 -1.102 0.114 1.00 83.75 70 ALA A CA 1
ATOM 516 C C . ALA A 1 70 ? -33.936 -0.368 -1.255 1.00 83.75 70 ALA A C 1
ATOM 518 O O . ALA A 1 70 ? -32.956 -0.409 -1.993 1.00 83.75 70 ALA A O 1
ATOM 519 N N . GLY A 1 71 ? -35.055 0.265 -1.634 1.00 83.75 71 GLY A N 1
ATOM 520 C CA . GLY A 1 71 ? -35.237 0.935 -2.930 1.00 83.75 71 GLY A CA 1
ATOM 521 C C . GLY A 1 71 ? -35.624 0.027 -4.111 1.00 83.75 71 GLY A C 1
ATOM 522 O O . GLY A 1 71 ? -35.932 0.543 -5.181 1.00 83.75 71 GLY A O 1
ATOM 523 N N . ALA A 1 72 ? -35.688 -1.300 -3.940 1.00 89.56 72 ALA A N 1
ATOM 524 C CA . ALA A 1 72 ? -35.929 -2.292 -5.002 1.00 89.56 72 ALA A CA 1
ATOM 525 C C . ALA A 1 72 ? -37.393 -2.383 -5.501 1.00 89.56 72 ALA A C 1
ATOM 527 O O . ALA A 1 72 ? -37.949 -3.474 -5.669 1.00 89.56 72 ALA A O 1
ATOM 528 N N . VAL A 1 73 ? -38.063 -1.243 -5.688 1.00 92.44 73 VAL A N 1
ATOM 529 C CA . VAL A 1 73 ? -39.490 -1.166 -6.036 1.00 92.44 73 VAL A CA 1
ATOM 530 C C . VAL A 1 73 ? -39.686 -1.013 -7.544 1.00 92.44 73 VAL A C 1
ATOM 532 O O . VAL A 1 73 ? -39.342 0.008 -8.133 1.00 92.44 73 VAL A O 1
ATOM 535 N N . TRP A 1 74 ? -40.342 -2.001 -8.149 1.00 94.19 74 TRP A N 1
ATOM 536 C CA . TRP A 1 74 ? -40.666 -2.041 -9.575 1.00 94.19 74 TRP A CA 1
ATOM 537 C C . TRP A 1 74 ? -42.166 -1.917 -9.822 1.00 94.19 74 TRP A C 1
ATOM 539 O O . TRP A 1 74 ? -42.989 -2.563 -9.168 1.00 94.19 74 TRP A O 1
ATOM 549 N N . ILE A 1 75 ? -42.537 -1.111 -10.814 1.00 93.94 75 ILE A N 1
ATOM 550 C CA . ILE A 1 75 ? -43.905 -0.996 -11.314 1.00 93.94 75 ILE A CA 1
ATOM 551 C C . ILE A 1 75 ? -44.058 -1.957 -12.495 1.00 93.94 75 ILE A C 1
ATOM 553 O O . ILE A 1 75 ? -43.608 -1.692 -13.610 1.00 93.94 75 ILE A O 1
ATOM 557 N N . LEU A 1 76 ? -44.727 -3.081 -12.243 1.00 95.19 76 LEU A N 1
ATOM 558 C CA . LEU A 1 76 ? -45.081 -4.060 -13.267 1.00 95.19 76 LEU A CA 1
ATOM 559 C C . LEU A 1 76 ? -46.423 -3.658 -13.878 1.00 95.19 76 LEU A C 1
ATOM 561 O O . LEU A 1 76 ? -47.420 -3.522 -13.162 1.00 95.19 76 LEU A O 1
ATOM 565 N N . THR A 1 77 ? -46.480 -3.521 -15.204 1.00 93.56 77 THR A N 1
ATOM 566 C CA . THR A 1 77 ? -47.744 -3.329 -15.934 1.00 93.56 77 THR A CA 1
ATOM 567 C C . THR A 1 77 ? -48.051 -4.558 -16.776 1.00 93.56 77 THR A C 1
ATOM 569 O O . THR A 1 77 ? -47.415 -4.788 -17.798 1.00 93.56 77 THR A O 1
ATOM 572 N N . VAL A 1 78 ? -49.040 -5.347 -16.354 1.00 89.88 78 VAL A N 1
ATOM 573 C CA . VAL A 1 78 ? -49.472 -6.570 -17.045 1.00 89.88 78 VAL A CA 1
ATOM 574 C C . VAL A 1 78 ? -50.309 -6.220 -18.280 1.00 89.88 78 VAL A C 1
ATOM 576 O O . VAL A 1 78 ? -51.214 -5.383 -18.209 1.00 89.88 78 VAL A O 1
ATOM 579 N N . THR A 1 79 ? -50.013 -6.867 -19.408 1.00 87.62 79 THR A N 1
ATOM 580 C CA . THR A 1 79 ? -50.631 -6.631 -20.723 1.00 87.62 79 THR A CA 1
ATOM 581 C C . THR A 1 79 ? -51.376 -7.880 -21.231 1.00 87.62 79 THR A C 1
ATOM 583 O O . THR A 1 79 ? -51.626 -8.814 -20.472 1.00 87.62 79 THR A O 1
ATOM 586 N N . GLU A 1 80 ? -51.790 -7.912 -22.506 1.00 74.69 80 GLU A N 1
ATOM 587 C CA . GLU A 1 80 ? -52.369 -9.126 -23.119 1.00 74.69 80 GLU A CA 1
ATOM 588 C C . GLU A 1 80 ? -51.295 -10.187 -23.454 1.00 74.69 80 GLU A C 1
ATOM 590 O O . GLU A 1 80 ? -51.635 -11.359 -23.618 1.00 74.69 80 GLU A O 1
ATOM 595 N N . ASN A 1 81 ? -50.011 -9.798 -23.516 1.00 69.12 81 ASN A N 1
ATOM 596 C CA . ASN A 1 81 ? -48.901 -10.655 -23.955 1.00 69.12 81 ASN A CA 1
ATOM 597 C C . ASN A 1 81 ? -47.847 -10.934 -22.865 1.00 69.12 81 ASN A C 1
ATOM 599 O O . ASN A 1 81 ? -47.163 -11.954 -22.943 1.00 69.12 81 ASN A O 1
ATOM 603 N N . GLY A 1 82 ? -47.695 -10.045 -21.877 1.00 86.88 82 GLY A N 1
ATOM 604 C CA . GLY A 1 82 ? -46.601 -10.097 -20.904 1.00 86.88 82 GLY A CA 1
ATOM 605 C C . GLY A 1 82 ? -46.698 -9.005 -19.835 1.00 86.88 82 GLY A C 1
ATOM 606 O O . GLY A 1 82 ? -47.796 -8.647 -19.406 1.00 86.88 82 GLY A O 1
ATOM 607 N N . VAL A 1 83 ? -45.554 -8.467 -19.410 1.00 93.75 83 VAL A N 1
ATOM 608 C CA . VAL A 1 83 ? -45.445 -7.306 -18.513 1.00 93.75 83 VAL A CA 1
ATOM 609 C C . VAL A 1 83 ? -44.480 -6.269 -19.083 1.00 93.75 83 VAL A C 1
ATOM 611 O O . VAL A 1 83 ? -43.474 -6.635 -19.684 1.00 93.75 83 VAL A O 1
ATOM 614 N N . THR A 1 84 ? -44.731 -4.980 -18.862 1.00 93.88 84 THR A N 1
ATOM 615 C CA . THR A 1 84 ? -43.658 -3.974 -18.934 1.00 93.88 84 THR A CA 1
ATOM 616 C C . THR A 1 84 ? -43.069 -3.776 -17.541 1.00 93.88 84 THR A C 1
ATOM 618 O O . THR A 1 84 ? -43.802 -3.790 -16.545 1.00 93.88 84 THR A O 1
ATOM 621 N N . LEU A 1 85 ? -41.746 -3.625 -17.478 1.00 94.62 85 LEU A N 1
ATOM 622 C CA . LEU A 1 85 ? -40.989 -3.391 -16.252 1.00 94.62 85 LEU A CA 1
ATOM 623 C C . LEU A 1 85 ? -40.529 -1.936 -16.218 1.00 94.62 85 LEU A C 1
ATOM 625 O O . LEU A 1 85 ? -39.869 -1.482 -17.154 1.00 94.62 85 LEU A O 1
ATOM 629 N N . MET A 1 86 ? -40.888 -1.224 -15.152 1.00 91.38 86 MET A N 1
ATOM 630 C CA . MET A 1 86 ? -40.520 0.170 -14.923 1.00 91.38 86 MET A CA 1
ATOM 631 C C . MET A 1 86 ? -39.954 0.338 -13.511 1.00 91.38 86 MET A C 1
ATOM 633 O O . MET A 1 86 ? -40.557 -0.159 -12.558 1.00 91.38 86 MET A O 1
ATOM 637 N N . ASP A 1 87 ? -38.813 1.013 -13.383 1.00 86.38 87 ASP A N 1
ATOM 638 C CA . ASP A 1 87 ? -38.153 1.248 -12.095 1.00 86.38 87 ASP A CA 1
ATOM 639 C C . ASP A 1 87 ? -38.899 2.294 -11.239 1.00 86.38 87 ASP A C 1
ATOM 641 O O . ASP A 1 87 ? -39.872 2.922 -11.678 1.00 86.38 87 ASP A O 1
ATOM 645 N N . ALA A 1 88 ? -38.434 2.500 -10.003 1.00 74.38 88 ALA A N 1
ATOM 646 C CA . ALA A 1 88 ? -38.991 3.494 -9.081 1.00 74.38 88 ALA A CA 1
ATOM 647 C C . ALA A 1 88 ? -38.928 4.946 -9.612 1.00 74.38 88 ALA A C 1
ATOM 649 O O . ALA A 1 88 ? -39.684 5.801 -9.150 1.00 74.38 88 ALA A O 1
ATOM 650 N N . TYR A 1 89 ? -38.075 5.209 -10.608 1.00 75.94 89 TYR A N 1
ATOM 651 C CA . TYR A 1 89 ? -37.785 6.521 -11.192 1.00 75.94 89 TYR A CA 1
ATOM 652 C C . TYR A 1 89 ? -38.556 6.756 -12.508 1.00 75.94 89 TYR A C 1
ATOM 654 O O . TYR A 1 89 ? -38.487 7.836 -13.096 1.00 75.94 89 TYR A O 1
ATOM 662 N N . GLY A 1 90 ? -39.346 5.774 -12.962 1.00 81.19 90 GLY A N 1
ATOM 663 C CA . GLY A 1 90 ? -40.203 5.864 -14.146 1.00 81.19 90 GLY A CA 1
ATOM 664 C C . GLY A 1 90 ? -39.544 5.438 -15.465 1.00 81.19 90 GLY A C 1
ATOM 665 O O . GLY A 1 90 ? -40.159 5.582 -16.527 1.00 81.19 90 GLY A O 1
ATOM 666 N N . ARG A 1 91 ? -38.324 4.891 -15.435 1.00 85.75 91 ARG A N 1
ATOM 667 C CA . ARG A 1 91 ? -37.626 4.357 -16.616 1.00 85.75 91 ARG A CA 1
ATOM 668 C C . ARG A 1 91 ? -38.110 2.936 -16.889 1.00 85.75 91 ARG A C 1
ATOM 670 O O . ARG A 1 91 ? -38.111 2.094 -15.997 1.00 85.75 91 ARG A O 1
ATOM 677 N N . ASN A 1 92 ? -38.548 2.657 -18.119 1.00 89.56 92 ASN A N 1
ATOM 678 C CA . ASN A 1 92 ? -38.860 1.284 -18.538 1.00 89.56 92 ASN A CA 1
ATOM 679 C C . ASN A 1 92 ? -37.585 0.602 -19.048 1.00 89.56 92 ASN A C 1
ATOM 681 O O . ASN A 1 92 ? -36.751 1.278 -19.650 1.00 89.56 92 ASN A O 1
ATOM 685 N N . ILE A 1 93 ? -37.462 -0.713 -18.849 1.00 93.19 93 ILE A N 1
ATOM 686 C CA . ILE A 1 93 ? -36.314 -1.497 -19.330 1.00 93.19 93 ILE A CA 1
ATOM 687 C C . ILE A 1 93 ? -36.665 -2.405 -20.514 1.00 93.19 93 ILE A C 1
ATOM 689 O O . ILE A 1 93 ? -37.717 -3.057 -20.548 1.00 93.19 93 ILE A O 1
ATOM 693 N N . ALA A 1 94 ? -35.730 -2.487 -21.456 1.00 91.94 94 ALA A N 1
ATOM 694 C CA . ALA A 1 94 ? -35.746 -3.376 -22.610 1.00 91.94 94 ALA A CA 1
ATOM 695 C C . ALA A 1 94 ? -34.415 -4.143 -22.712 1.00 91.94 94 ALA A C 1
ATOM 697 O O . ALA A 1 94 ? -33.384 -3.590 -22.321 1.00 91.94 94 ALA A O 1
ATOM 698 N N . PRO A 1 95 ? -34.393 -5.362 -23.281 1.00 92.19 95 PRO A N 1
ATOM 699 C CA . PRO A 1 95 ? -33.165 -5.939 -23.820 1.00 92.19 95 PRO A CA 1
ATOM 700 C C . PRO A 1 95 ? -32.591 -5.067 -24.943 1.00 92.19 95 PRO A C 1
ATOM 702 O O . PRO A 1 95 ? -33.298 -4.236 -25.528 1.00 92.19 95 PRO A O 1
ATOM 705 N N . PHE A 1 96 ? -31.335 -5.308 -25.314 1.00 86.38 96 PHE A N 1
ATOM 706 C CA . PHE A 1 96 ? -30.770 -4.707 -26.519 1.00 86.38 96 PHE A CA 1
ATOM 707 C C . PHE A 1 96 ? -31.461 -5.147 -27.820 1.00 86.38 96 PHE A C 1
ATOM 709 O O . PHE A 1 96 ? -32.202 -6.125 -27.894 1.00 86.38 96 PHE A O 1
ATOM 716 N N . GLY A 1 97 ? -31.255 -4.364 -28.881 1.00 78.75 97 GLY A N 1
ATOM 717 C CA . GLY A 1 97 ? -31.926 -4.555 -30.171 1.00 78.75 97 GLY A CA 1
ATOM 718 C C . GLY A 1 97 ? -31.157 -5.394 -31.196 1.00 78.75 97 GLY A C 1
ATOM 719 O O . GLY A 1 97 ? -31.631 -5.519 -32.325 1.00 78.75 97 GLY A O 1
ATOM 720 N N . ASP A 1 98 ? -29.970 -5.901 -30.854 1.00 77.81 98 ASP A N 1
ATOM 721 C CA . ASP A 1 98 ? -28.961 -6.369 -31.816 1.00 77.81 98 ASP A CA 1
ATOM 722 C C . ASP A 1 98 ? -28.384 -7.776 -31.554 1.00 77.81 98 ASP A C 1
ATOM 724 O O . ASP A 1 98 ? -27.619 -8.265 -32.387 1.00 77.81 98 ASP A O 1
ATOM 728 N N . GLY A 1 99 ? -28.775 -8.447 -30.464 1.00 73.88 99 GLY A N 1
ATOM 729 C CA . GLY A 1 99 ? -28.264 -9.771 -30.075 1.00 73.88 99 GLY A CA 1
ATOM 730 C C . GLY A 1 99 ? -27.149 -9.746 -29.021 1.00 73.88 99 GLY A C 1
ATOM 731 O O . GLY A 1 99 ? -26.604 -10.802 -28.687 1.00 73.88 99 GLY A O 1
ATOM 732 N N . SER A 1 100 ? -26.801 -8.570 -28.490 1.00 73.06 100 SER A N 1
ATOM 733 C CA . SER A 1 100 ? -25.939 -8.428 -27.309 1.00 73.06 100 SER A CA 1
ATOM 734 C C . SER A 1 100 ? -26.674 -8.758 -25.997 1.00 73.06 100 SER A C 1
ATOM 736 O O . SER A 1 100 ? -27.909 -8.799 -25.950 1.00 73.06 100 SER A O 1
ATOM 738 N N . TYR A 1 101 ? -25.896 -9.025 -24.944 1.00 80.44 101 TYR A N 1
ATOM 739 C CA . TYR A 1 101 ? -26.360 -9.158 -23.560 1.00 80.44 101 TYR A CA 1
ATOM 740 C C . TYR A 1 101 ? -26.470 -7.768 -22.915 1.00 80.44 101 TYR A C 1
ATOM 742 O O . TYR A 1 101 ? -25.731 -6.860 -23.291 1.00 80.44 101 TYR A O 1
ATOM 750 N N . GLY A 1 102 ? -27.386 -7.600 -21.960 1.00 87.69 102 GLY A N 1
ATOM 751 C CA . GLY A 1 102 ? -27.608 -6.328 -21.262 1.00 87.69 102 GLY A CA 1
ATOM 752 C C . GLY A 1 102 ? -28.994 -5.711 -21.474 1.00 87.69 102 GLY A C 1
ATOM 753 O O . GLY A 1 102 ? -29.810 -6.177 -22.277 1.00 87.69 102 GLY A O 1
ATOM 754 N N . VAL A 1 103 ? -29.274 -4.660 -20.705 1.00 89.56 103 VAL A N 1
ATOM 755 C CA . VAL A 1 103 ? -30.537 -3.909 -20.691 1.00 89.56 103 VAL A CA 1
ATOM 756 C C . VAL A 1 103 ? -30.316 -2.416 -20.925 1.00 89.56 103 VAL A C 1
ATOM 758 O O . VAL A 1 103 ? -29.272 -1.849 -20.617 1.00 89.56 103 VAL A O 1
ATOM 761 N N . THR A 1 104 ? -31.335 -1.758 -21.471 1.00 88.69 104 THR A N 1
ATOM 762 C CA . THR A 1 104 ? -31.318 -0.327 -21.788 1.00 88.69 104 THR A CA 1
ATOM 763 C C . THR A 1 104 ? -32.687 0.319 -21.559 1.00 88.69 104 THR A C 1
ATOM 765 O O . THR A 1 104 ? -33.702 -0.370 -21.412 1.00 88.69 104 THR A O 1
ATOM 768 N N . ALA A 1 105 ? -32.730 1.652 -21.532 1.00 88.94 105 ALA A N 1
ATOM 769 C CA . ALA A 1 105 ? -33.953 2.419 -21.326 1.00 88.94 105 ALA A CA 1
ATOM 770 C C . ALA A 1 105 ? -34.891 2.290 -22.543 1.00 88.94 105 ALA A C 1
ATOM 772 O O . ALA A 1 105 ? -34.642 2.833 -23.621 1.00 88.94 105 ALA A O 1
ATOM 773 N N . GLY A 1 106 ? -36.005 1.576 -22.379 1.00 85.75 106 GLY A N 1
ATOM 774 C CA . GLY A 1 106 ? -36.938 1.287 -23.463 1.00 85.75 106 GLY A CA 1
ATOM 775 C C . GLY A 1 106 ? -38.220 0.600 -22.998 1.00 85.75 106 GLY A C 1
ATOM 776 O O . GLY A 1 106 ? -38.246 -0.118 -22.005 1.00 85.75 106 GLY A O 1
ATOM 777 N N . ALA A 1 107 ? -39.315 0.809 -23.729 1.00 83.06 107 ALA A N 1
ATOM 778 C CA . ALA A 1 107 ? -40.579 0.125 -23.462 1.00 83.06 107 ALA A CA 1
ATOM 779 C C . ALA A 1 107 ? -40.603 -1.251 -24.152 1.00 83.06 107 ALA A C 1
ATOM 781 O O . ALA A 1 107 ? -40.623 -1.320 -25.383 1.00 83.06 107 ALA A O 1
ATOM 782 N N . TYR A 1 108 ? -40.642 -2.329 -23.363 1.00 93.69 108 TYR A N 1
ATOM 783 C CA . TYR A 1 108 ? -40.631 -3.717 -23.838 1.00 93.69 108 TYR A CA 1
ATOM 784 C C . TYR A 1 108 ? -41.685 -4.575 -23.114 1.00 93.69 108 TYR A C 1
ATOM 786 O O . TYR A 1 108 ? -41.931 -4.377 -21.923 1.00 93.69 108 TYR A O 1
ATOM 794 N N . GLU A 1 109 ? -42.313 -5.522 -23.824 1.00 92.81 109 GLU A N 1
ATOM 795 C CA . GLU A 1 109 ? -43.228 -6.519 -23.239 1.00 92.81 109 GLU A CA 1
ATOM 796 C C . GLU A 1 109 ? -42.462 -7.818 -22.932 1.00 92.81 109 GLU A C 1
ATOM 798 O O . GLU A 1 109 ? -42.241 -8.644 -23.816 1.00 92.81 109 GLU A O 1
ATOM 803 N N . TRP A 1 110 ? -42.074 -8.004 -21.673 1.00 95.69 110 TRP A N 1
ATOM 804 C CA . TRP A 1 110 ? -41.403 -9.202 -21.171 1.00 95.69 110 TRP A CA 1
ATOM 805 C C . TRP A 1 110 ? -42.405 -10.332 -20.902 1.00 95.69 110 TRP A C 1
ATOM 807 O O . TRP A 1 110 ? -43.479 -10.108 -20.338 1.00 95.69 110 TRP A O 1
ATOM 817 N N . GLN A 1 111 ? -42.058 -11.570 -21.244 1.00 95.12 111 GLN A N 1
ATOM 818 C CA . GLN A 1 111 ? -42.847 -12.753 -20.903 1.00 95.12 111 GLN A CA 1
ATOM 819 C C . GLN A 1 111 ? -42.492 -13.239 -19.492 1.00 95.12 111 GLN A C 1
ATOM 821 O O . GLN A 1 111 ? -41.348 -13.577 -19.220 1.00 95.12 111 GLN A O 1
ATOM 826 N N . VAL A 1 112 ? -43.479 -13.339 -18.598 1.00 92.44 112 VAL A N 1
ATOM 827 C CA . VAL A 1 112 ? -43.279 -13.916 -17.257 1.00 92.44 112 VAL A CA 1
ATOM 828 C C . VAL A 1 112 ? -43.717 -15.379 -17.247 1.00 92.44 112 VAL A C 1
ATOM 830 O O . VAL A 1 112 ? -44.829 -15.702 -17.672 1.00 92.44 112 VAL A O 1
ATOM 833 N N . LEU A 1 113 ? -42.850 -16.254 -16.741 1.00 91.69 113 LEU A N 1
ATOM 834 C CA . LEU A 1 113 ? -43.115 -17.675 -16.511 1.00 91.69 113 LEU A CA 1
ATOM 835 C C . LEU A 1 113 ? -43.134 -17.981 -15.004 1.00 91.69 113 LEU A C 1
ATOM 837 O O . LEU A 1 113 ? -42.614 -17.213 -14.199 1.00 91.69 113 LEU A O 1
ATOM 841 N N . TRP A 1 114 ? -43.759 -19.100 -14.632 1.00 91.62 114 TRP A N 1
ATOM 842 C CA . TRP A 1 114 ? -43.887 -19.601 -13.257 1.00 91.62 114 TRP A CA 1
ATOM 843 C C . TRP A 1 114 ? -43.776 -21.130 -13.273 1.00 91.62 114 TRP A C 1
ATOM 845 O O . TRP A 1 114 ? -44.411 -21.770 -14.117 1.00 91.62 114 TRP A O 1
ATOM 855 N N . ASP A 1 115 ? -42.976 -21.706 -12.374 1.00 86.06 115 ASP A N 1
ATOM 856 C CA . ASP A 1 115 ? -42.586 -23.130 -12.382 1.00 86.06 115 ASP A CA 1
ATOM 857 C C . ASP A 1 115 ? -43.188 -23.977 -11.236 1.00 86.06 115 ASP A C 1
ATOM 859 O O . ASP A 1 115 ? -42.772 -25.115 -11.025 1.00 86.06 115 ASP A O 1
ATOM 863 N N . ASP A 1 116 ? -44.207 -23.437 -10.556 1.00 79.12 116 ASP A N 1
ATOM 864 C CA . ASP A 1 116 ? -44.793 -23.878 -9.276 1.00 79.12 116 ASP A CA 1
ATOM 865 C C . ASP A 1 116 ? -44.020 -23.460 -7.995 1.00 79.12 116 ASP A C 1
ATOM 867 O O . ASP A 1 116 ? -44.557 -23.664 -6.902 1.00 79.12 116 ASP A O 1
ATOM 871 N N . GLU A 1 117 ? -42.852 -22.797 -8.079 1.00 84.12 117 GLU A N 1
ATOM 872 C CA . GLU A 1 117 ? -42.128 -22.254 -6.904 1.00 84.12 117 GLU A CA 1
ATOM 873 C C . GLU A 1 117 ? -41.554 -20.824 -7.084 1.00 84.12 117 GLU A C 1
ATOM 875 O O . GLU A 1 117 ? -41.575 -20.035 -6.128 1.00 84.12 117 GLU A O 1
ATOM 880 N N . TYR A 1 118 ? -41.115 -20.458 -8.295 1.00 93.81 118 TYR A N 1
ATOM 881 C CA . TYR A 1 118 ? -40.500 -19.174 -8.654 1.00 93.81 118 TYR A CA 1
ATOM 882 C C . TYR A 1 118 ? -41.027 -18.594 -9.978 1.00 93.81 118 TYR A C 1
ATOM 884 O O . TYR A 1 118 ? -41.504 -19.305 -10.865 1.00 93.81 118 TYR A O 1
ATOM 892 N N . PHE A 1 119 ? -40.903 -17.272 -10.125 1.00 95.31 119 PHE A N 1
ATOM 893 C CA . PHE A 1 119 ? -41.097 -16.560 -11.389 1.00 95.31 119 PHE A CA 1
ATOM 894 C C . PHE A 1 119 ? -39.768 -16.413 -12.140 1.00 95.31 119 PHE A C 1
ATOM 896 O O . PHE A 1 119 ? -38.718 -16.308 -11.516 1.00 95.31 119 PHE A O 1
ATOM 903 N N . SER A 1 120 ? -39.814 -16.335 -13.468 1.00 94.56 120 SER A N 1
ATOM 904 C CA . SER A 1 120 ? -38.684 -15.906 -14.312 1.00 94.56 120 SER A CA 1
ATOM 905 C C . SER A 1 120 ? -39.184 -15.007 -15.445 1.00 94.56 120 SER A C 1
ATOM 907 O O . SER A 1 120 ? -40.362 -15.066 -15.815 1.00 94.56 120 SER A O 1
ATOM 909 N N . ILE A 1 121 ? -38.317 -14.131 -15.959 1.00 95.81 121 ILE A N 1
ATOM 910 C CA . ILE A 1 121 ? -38.694 -13.029 -16.856 1.00 95.81 121 ILE A CA 1
ATOM 911 C C . ILE A 1 121 ? -37.879 -13.113 -18.152 1.00 95.81 121 ILE A C 1
ATOM 913 O O . ILE A 1 121 ? -36.657 -13.030 -18.130 1.00 95.81 121 ILE A O 1
ATOM 917 N N . HIS A 1 122 ? -38.577 -13.272 -19.274 1.00 95.62 122 HIS A N 1
ATOM 918 C CA . HIS A 1 122 ? -38.044 -13.696 -20.572 1.00 95.62 122 HIS A CA 1
ATOM 919 C C . HIS A 1 122 ? -38.288 -12.635 -21.649 1.00 95.62 122 HIS A C 1
ATOM 921 O O . HIS A 1 122 ? -39.309 -11.943 -21.645 1.00 95.62 122 HIS A O 1
ATOM 927 N N . GLY A 1 123 ? -37.374 -12.529 -22.605 1.00 93.81 123 GLY A N 1
ATOM 928 C CA . GLY A 1 123 ? -37.399 -11.566 -23.700 1.00 93.81 123 GLY A CA 1
ATOM 929 C C . GLY A 1 123 ? -36.563 -12.032 -24.893 1.00 93.81 123 GLY A C 1
ATOM 930 O O . GLY A 1 123 ? -36.197 -13.200 -25.002 1.00 93.81 123 GLY A O 1
ATOM 931 N N . TYR A 1 124 ? -36.282 -11.107 -25.806 1.00 92.12 124 TYR A N 1
ATOM 932 C CA . TYR A 1 124 ? -35.443 -11.325 -26.986 1.00 92.12 124 TYR A CA 1
ATOM 933 C C . TYR A 1 124 ? -34.545 -10.111 -27.223 1.00 92.12 124 TYR A C 1
ATOM 935 O O . TYR A 1 124 ? -35.048 -8.985 -27.258 1.00 92.12 124 TYR A O 1
ATOM 943 N N . SER A 1 125 ? -33.252 -10.361 -27.440 1.00 89.75 125 SER A N 1
ATOM 944 C CA . SER A 1 125 ? -32.284 -9.392 -27.956 1.00 89.75 125 SER A CA 1
ATOM 945 C C . SER A 1 125 ? -32.139 -9.610 -29.464 1.00 89.75 125 SER A C 1
ATOM 947 O O . SER A 1 125 ? -31.572 -10.602 -29.925 1.00 89.75 125 SER A O 1
ATOM 949 N N . GLY A 1 126 ? -32.743 -8.729 -30.266 1.00 88.06 126 GLY A N 1
ATOM 950 C CA . GLY A 1 126 ? -32.886 -8.950 -31.710 1.00 88.06 126 GLY A CA 1
ATOM 951 C C . GLY A 1 126 ? -33.752 -10.182 -32.037 1.00 88.06 126 GLY A C 1
ATOM 952 O O . GLY A 1 126 ? -34.959 -10.163 -31.801 1.00 88.06 126 GLY A O 1
ATOM 953 N N . ASP A 1 127 ? -33.138 -11.228 -32.604 1.00 86.44 127 ASP A N 1
ATOM 954 C CA . ASP A 1 127 ? -33.757 -12.546 -32.857 1.00 86.44 127 ASP A CA 1
ATOM 955 C C . ASP A 1 127 ? -33.365 -13.607 -31.788 1.00 86.44 127 ASP A C 1
ATOM 957 O O . ASP A 1 127 ? -33.930 -14.703 -31.793 1.00 86.44 127 ASP A O 1
ATOM 961 N N . GLU A 1 128 ? -32.423 -13.313 -30.878 1.00 88.56 128 GLU A N 1
ATOM 962 C CA . GLU A 1 128 ? -31.906 -14.259 -29.868 1.00 88.56 128 GLU A CA 1
ATOM 963 C C . GLU A 1 128 ? -32.703 -14.181 -28.549 1.00 88.56 128 GLU A C 1
ATOM 965 O O . GLU A 1 128 ? -33.047 -13.077 -28.120 1.00 88.56 128 GLU A O 1
ATOM 970 N N . PRO A 1 129 ? -33.010 -15.308 -27.878 1.00 93.69 129 PRO A N 1
ATOM 971 C CA . PRO A 1 129 ? -33.744 -15.312 -26.613 1.00 93.69 129 PRO A CA 1
ATOM 972 C C . PRO A 1 129 ? -32.853 -14.903 -25.427 1.00 93.69 129 PRO A C 1
ATOM 974 O O . PRO A 1 129 ? -31.678 -15.273 -25.356 1.00 93.69 129 PRO A O 1
ATOM 977 N N . VAL A 1 130 ? -33.426 -14.141 -24.493 1.00 94.50 130 VAL A N 1
ATOM 978 C CA . VAL A 1 130 ? -32.747 -13.665 -23.278 1.00 94.50 130 VAL A CA 1
ATOM 979 C C . VAL A 1 130 ? -33.646 -13.776 -22.048 1.00 94.50 130 VAL A C 1
ATOM 981 O O . VAL A 1 130 ? -34.862 -13.595 -22.134 1.00 94.50 130 VAL A O 1
ATOM 984 N N . THR A 1 131 ? -33.033 -13.959 -20.886 1.00 95.31 131 THR A N 1
ATOM 985 C CA . THR A 1 131 ? -33.692 -14.000 -19.578 1.00 95.31 131 THR A CA 1
ATOM 986 C C . THR A 1 131 ? -33.098 -12.913 -18.675 1.00 95.31 131 THR A C 1
ATOM 988 O O . THR A 1 131 ? -31.892 -12.673 -18.697 1.00 95.31 131 THR A O 1
ATOM 991 N N . LEU A 1 132 ? -33.934 -12.228 -17.886 1.00 94.62 132 LEU A N 1
ATOM 992 C CA . LEU A 1 132 ? -33.467 -11.308 -16.844 1.00 94.62 132 LEU A CA 1
ATOM 993 C C . LEU A 1 132 ? -32.896 -12.122 -15.676 1.00 94.62 132 LEU A C 1
ATOM 995 O O . LEU A 1 132 ? -33.603 -12.958 -15.108 1.00 94.62 132 LEU A O 1
ATOM 999 N N . VAL A 1 133 ? -31.644 -11.858 -15.314 1.00 92.12 133 VAL A N 1
ATOM 1000 C CA . VAL A 1 133 ? -30.888 -12.575 -14.276 1.00 92.12 133 VAL A CA 1
ATOM 1001 C C . VAL A 1 133 ? -30.190 -11.598 -13.335 1.00 92.12 133 VAL A C 1
ATOM 1003 O O . VAL A 1 133 ? -29.953 -10.457 -13.723 1.00 92.12 133 VAL A O 1
ATOM 1006 N N . SER A 1 134 ? -29.853 -12.045 -12.124 1.00 89.81 134 SER A N 1
ATOM 1007 C CA . SER A 1 134 ? -28.714 -11.512 -11.361 1.00 89.81 134 SER A CA 1
ATOM 1008 C C . SER A 1 134 ? -27.471 -12.284 -11.795 1.00 89.81 134 SER A C 1
ATOM 1010 O O . SER A 1 134 ? -27.509 -13.516 -11.826 1.00 89.81 134 SER A O 1
ATOM 1012 N N . ASP A 1 135 ? -26.410 -11.574 -12.159 1.00 77.81 135 ASP A N 1
ATOM 1013 C CA . ASP A 1 135 ? -25.105 -12.162 -12.458 1.00 77.81 135 ASP A CA 1
ATOM 1014 C C . ASP A 1 135 ? -24.259 -12.169 -11.183 1.00 77.81 135 ASP A C 1
ATOM 1016 O O . ASP A 1 135 ? -24.054 -11.120 -10.577 1.00 77.81 135 ASP A O 1
ATOM 1020 N N . THR A 1 136 ? -23.803 -13.344 -10.748 1.00 62.25 136 THR A N 1
ATOM 1021 C CA . THR A 1 136 ? -23.017 -13.498 -9.514 1.00 62.25 136 THR A CA 1
ATOM 1022 C C . THR A 1 136 ? -21.502 -13.539 -9.741 1.00 62.25 136 THR A C 1
ATOM 1024 O O . THR A 1 136 ? -20.774 -13.891 -8.816 1.00 62.25 136 THR A O 1
ATOM 1027 N N . ILE A 1 137 ? -21.020 -13.216 -10.948 1.00 54.59 137 ILE A N 1
ATOM 1028 C CA . ILE A 1 137 ? -19.585 -13.115 -11.277 1.00 54.59 137 ILE A CA 1
ATOM 1029 C C . ILE A 1 137 ? -19.022 -11.725 -10.924 1.00 54.59 137 ILE A C 1
ATOM 1031 O O . ILE A 1 137 ? -17.836 -11.604 -10.629 1.00 54.59 137 ILE A O 1
ATOM 1035 N N . TYR A 1 138 ? -19.861 -10.685 -10.920 1.00 49.88 138 TYR A N 1
ATOM 1036 C CA . TYR A 1 138 ? -19.482 -9.318 -10.545 1.00 49.88 138 TYR A CA 1
ATOM 1037 C C . TYR A 1 138 ? -19.831 -9.027 -9.077 1.00 49.88 138 TYR A C 1
ATOM 1039 O O . TYR A 1 138 ? -20.924 -9.373 -8.625 1.00 49.88 138 TYR A O 1
ATOM 1047 N N . ASP A 1 139 ? -18.945 -8.335 -8.348 1.00 42.16 139 ASP A N 1
ATOM 1048 C CA . ASP A 1 139 ? -19.088 -8.069 -6.900 1.00 42.16 139 ASP A CA 1
ATOM 1049 C C . ASP A 1 139 ? -20.361 -7.295 -6.505 1.00 42.16 139 ASP A C 1
ATOM 1051 O O . ASP A 1 139 ? -20.787 -7.347 -5.350 1.00 42.16 139 ASP A O 1
ATOM 1055 N N . ASP A 1 140 ? -21.005 -6.601 -7.451 1.00 50.09 140 ASP A N 1
ATOM 1056 C CA . ASP A 1 140 ? -22.261 -5.883 -7.216 1.00 50.09 140 ASP A CA 1
ATOM 1057 C C . ASP A 1 140 ? -23.530 -6.693 -7.555 1.00 50.09 140 ASP A C 1
ATOM 1059 O O . ASP A 1 140 ? -24.633 -6.236 -7.263 1.00 50.09 140 ASP A O 1
ATOM 1063 N N . GLY A 1 141 ? -23.421 -7.895 -8.133 1.00 54.09 141 GLY A N 1
ATOM 1064 C CA . GLY A 1 141 ? -24.556 -8.780 -8.439 1.00 54.09 141 GLY A CA 1
ATOM 1065 C C . GLY A 1 141 ? -25.468 -8.350 -9.607 1.00 54.09 141 GLY A C 1
ATOM 1066 O O . GLY A 1 141 ? -26.590 -8.864 -9.719 1.00 54.09 141 GLY A O 1
ATOM 1067 N N . GLY A 1 142 ? -25.041 -7.366 -10.411 1.00 74.56 142 GLY A N 1
ATOM 1068 C CA . GLY A 1 142 ? -25.862 -6.577 -11.336 1.00 74.56 142 GLY A CA 1
ATOM 1069 C C . GLY A 1 142 ? -26.882 -7.345 -12.192 1.00 74.56 142 GLY A C 1
ATOM 1070 O O . GLY A 1 142 ? -26.583 -8.333 -12.869 1.00 74.56 142 GLY A O 1
ATOM 1071 N N . PHE A 1 143 ? -28.120 -6.844 -12.210 1.00 90.88 143 PHE A N 1
ATOM 1072 C CA . PHE A 1 143 ? -29.242 -7.469 -12.908 1.00 90.88 143 PHE A CA 1
ATOM 1073 C C . PHE A 1 143 ? -29.303 -7.068 -14.387 1.00 90.88 143 PHE A C 1
ATOM 1075 O O . PHE A 1 143 ? -29.393 -5.885 -14.715 1.00 90.88 143 PHE A O 1
ATOM 1082 N N . HIS A 1 144 ? -29.332 -8.033 -15.305 1.00 91.00 144 HIS A N 1
ATOM 1083 C CA . HIS A 1 144 ? -29.356 -7.745 -16.743 1.00 91.00 144 HIS A CA 1
ATOM 1084 C C . HIS A 1 144 ? -29.998 -8.867 -17.579 1.00 91.00 144 HIS A C 1
ATOM 1086 O O . HIS A 1 144 ? -30.375 -9.915 -17.059 1.00 91.00 144 HIS A O 1
ATOM 1092 N N . ALA A 1 145 ? -30.180 -8.640 -18.885 1.00 92.31 145 ALA A N 1
ATOM 1093 C CA . ALA A 1 145 ? -30.678 -9.653 -19.819 1.00 92.31 145 ALA A CA 1
ATOM 1094 C C . ALA A 1 145 ? -29.521 -10.484 -20.384 1.00 92.31 145 ALA A C 1
ATOM 1096 O O . ALA A 1 145 ? -28.840 -10.051 -21.317 1.00 92.31 145 ALA A O 1
ATOM 1097 N N . CYS A 1 146 ? -29.315 -11.670 -19.820 1.00 91.25 146 CYS A N 1
ATOM 1098 C CA . CYS A 1 146 ? -28.341 -12.645 -20.301 1.00 91.25 146 CYS A CA 1
ATOM 1099 C C . CYS A 1 146 ? -28.995 -13.569 -21.347 1.00 91.25 146 CYS A C 1
ATOM 1101 O O . CYS A 1 146 ? -30.210 -13.784 -21.323 1.00 91.25 146 CYS A O 1
ATOM 1103 N N . ARG A 1 147 ? -28.224 -14.092 -22.307 1.00 92.12 147 ARG A N 1
ATOM 1104 C CA . ARG A 1 147 ? -28.757 -14.983 -23.356 1.00 92.12 147 ARG A CA 1
ATOM 1105 C C . ARG A 1 147 ? -28.998 -16.371 -22.784 1.00 92.12 147 ARG A C 1
ATOM 1107 O O . ARG A 1 147 ? -28.144 -16.907 -22.083 1.00 92.12 147 ARG A O 1
ATOM 1114 N N . ASP A 1 148 ? -30.104 -17.004 -23.169 1.00 89.62 148 ASP A N 1
ATOM 1115 C CA . ASP A 1 148 ? -30.460 -18.340 -22.666 1.00 89.62 148 ASP A CA 1
ATOM 1116 C C . ASP A 1 148 ? -29.356 -19.386 -22.937 1.00 89.62 148 ASP A C 1
ATOM 1118 O O . ASP A 1 148 ? -29.192 -20.330 -22.170 1.00 89.62 148 ASP A O 1
ATOM 1122 N N . THR A 1 149 ? -28.556 -19.209 -23.998 1.00 88.25 149 THR A N 1
ATOM 1123 C CA . THR A 1 149 ? -27.408 -20.075 -24.325 1.00 88.25 149 THR A CA 1
ATOM 1124 C C . THR A 1 149 ? -26.230 -19.947 -23.368 1.00 88.25 149 THR A C 1
ATOM 1126 O O . THR A 1 149 ? -25.462 -20.896 -23.237 1.00 88.25 149 THR A O 1
ATOM 1129 N N . ASP A 1 150 ? -26.070 -18.785 -22.741 1.00 85.25 150 ASP A N 1
ATOM 1130 C CA . ASP A 1 150 ? -24.975 -18.504 -21.816 1.00 85.25 150 ASP A CA 1
ATOM 1131 C C . ASP A 1 150 ? -25.367 -19.005 -20.418 1.00 85.25 150 ASP A C 1
ATOM 1133 O O . ASP A 1 150 ? -24.577 -19.668 -19.754 1.00 85.25 150 ASP A O 1
ATOM 1137 N N . ILE A 1 151 ? -26.646 -18.845 -20.053 1.00 87.00 151 ILE A N 1
ATOM 1138 C CA . ILE A 1 151 ? -27.271 -19.472 -18.877 1.00 87.00 151 ILE A CA 1
ATOM 1139 C C . ILE A 1 151 ? -27.276 -21.013 -19.000 1.00 87.00 151 ILE A C 1
ATOM 1141 O O . ILE A 1 151 ? -27.078 -21.713 -18.012 1.00 87.00 151 ILE A O 1
ATOM 1145 N N . GLU A 1 152 ? -27.459 -21.585 -20.201 1.00 85.19 152 GLU A N 1
ATOM 1146 C CA . GLU A 1 152 ? -27.273 -23.034 -20.430 1.00 85.19 152 GLU A CA 1
ATOM 1147 C C . GLU A 1 152 ? -25.795 -23.480 -20.377 1.00 85.19 152 GLU A C 1
ATOM 1149 O O . GLU A 1 152 ? -25.536 -24.676 -20.198 1.00 85.19 152 GLU A O 1
ATOM 1154 N N . ALA A 1 153 ? -24.835 -22.565 -20.550 1.00 81.50 153 ALA A N 1
ATOM 1155 C CA . ALA A 1 153 ? -23.402 -22.863 -20.514 1.00 81.50 153 ALA A CA 1
ATOM 1156 C C . ALA A 1 153 ? -22.819 -22.789 -19.093 1.00 81.50 153 ALA A C 1
ATOM 1158 O O . ALA A 1 153 ? -22.031 -23.664 -18.732 1.00 81.50 153 ALA A O 1
ATOM 1159 N N . ASP A 1 154 ? -23.238 -21.798 -18.301 1.00 79.69 154 ASP A N 1
ATOM 1160 C CA . ASP A 1 154 ? -22.885 -21.638 -16.888 1.00 79.69 154 ASP A CA 1
ATOM 1161 C C . ASP A 1 154 ? -24.130 -21.310 -16.028 1.00 79.69 154 ASP A C 1
ATOM 1163 O O . ASP A 1 154 ? -24.428 -20.146 -15.751 1.00 79.69 154 ASP A O 1
ATOM 1167 N N . PRO A 1 155 ? -24.908 -22.331 -15.621 1.00 77.44 155 PRO A N 1
ATOM 1168 C CA . PRO A 1 155 ? -26.176 -22.142 -14.915 1.00 77.44 155 PRO A CA 1
ATOM 1169 C C . PRO A 1 155 ? -26.027 -21.820 -13.422 1.00 77.44 155 PRO A C 1
ATOM 1171 O O . PRO A 1 155 ? -27.036 -21.523 -12.781 1.00 77.44 155 PRO A O 1
ATOM 1174 N N . ASP A 1 156 ? -24.822 -21.927 -12.854 1.00 77.56 156 ASP A N 1
ATOM 1175 C CA . ASP A 1 156 ? -24.574 -21.640 -11.436 1.00 77.56 156 ASP A CA 1
ATOM 1176 C C . ASP A 1 156 ? -24.220 -20.150 -11.208 1.00 77.56 156 ASP A C 1
ATOM 1178 O O . ASP A 1 156 ? -24.383 -19.659 -10.091 1.00 77.56 156 ASP A O 1
ATOM 1182 N N . SER A 1 157 ? -23.836 -19.422 -12.269 1.00 80.00 157 SER A N 1
ATOM 1183 C CA . SER A 1 157 ? -23.460 -17.992 -12.252 1.00 80.00 157 SER A CA 1
ATOM 1184 C C . SER A 1 157 ? -24.602 -16.999 -12.542 1.00 80.00 157 SER A C 1
ATOM 1186 O O . SER A 1 157 ? -24.451 -15.801 -12.303 1.00 80.00 157 SER A O 1
ATOM 1188 N N . TYR A 1 158 ? -25.748 -17.464 -13.059 1.00 86.44 158 TYR A N 1
ATOM 1189 C CA . TYR A 1 158 ? -26.863 -16.604 -13.490 1.00 86.44 158 TYR A CA 1
ATOM 1190 C C . TYR A 1 158 ? -28.192 -16.970 -12.810 1.00 86.44 158 TYR A C 1
ATOM 1192 O O . TYR A 1 158 ? -28.906 -17.890 -13.225 1.00 86.44 158 TYR A O 1
ATOM 1200 N N . GLU A 1 159 ? -28.587 -16.208 -11.789 1.00 91.31 159 GLU A N 1
ATOM 1201 C CA . GLU A 1 159 ? -29.832 -16.450 -11.056 1.00 91.31 159 GLU A CA 1
ATOM 1202 C C . GLU A 1 159 ? -31.036 -15.797 -11.756 1.00 91.31 159 GLU A C 1
ATOM 1204 O O . GLU A 1 159 ? -31.262 -14.589 -11.680 1.00 91.31 159 GLU A O 1
ATOM 1209 N N . SER A 1 160 ? -31.835 -16.628 -12.428 1.00 91.31 160 SER A N 1
ATOM 1210 C CA . SER A 1 160 ? -33.033 -16.250 -13.198 1.00 91.31 160 SER A CA 1
ATOM 1211 C C . SER A 1 160 ? -34.351 -16.332 -12.412 1.00 91.31 160 SER A C 1
ATOM 1213 O O . SER A 1 160 ? -35.418 -16.002 -12.946 1.00 91.31 160 SER A O 1
ATOM 1215 N N . ARG A 1 161 ? -34.318 -16.817 -11.163 1.00 93.94 161 ARG A N 1
ATOM 1216 C CA . ARG A 1 161 ? -35.513 -17.086 -10.348 1.00 93.94 161 ARG A CA 1
ATOM 1217 C C . ARG A 1 161 ? -35.832 -15.924 -9.417 1.00 93.94 161 ARG A C 1
ATOM 1219 O O . ARG A 1 161 ? -34.981 -15.452 -8.673 1.00 93.94 161 ARG A O 1
ATOM 1226 N N . PHE A 1 162 ? -37.106 -15.552 -9.360 1.00 95.12 162 PHE A N 1
ATOM 1227 C CA . PHE A 1 162 ? -37.618 -14.470 -8.525 1.00 95.12 162 PHE A CA 1
ATOM 1228 C C . PHE A 1 162 ? -38.809 -14.929 -7.680 1.00 95.12 162 PHE A C 1
ATOM 1230 O O . PHE A 1 162 ? -39.786 -15.491 -8.178 1.00 95.12 162 PHE A O 1
ATOM 1237 N N . THR A 1 163 ? -38.785 -14.612 -6.388 1.00 95.62 163 THR A N 1
ATOM 1238 C CA . THR A 1 163 ? -40.001 -14.462 -5.590 1.00 95.62 163 THR A CA 1
ATOM 1239 C C . THR A 1 163 ? -40.518 -13.036 -5.755 1.00 95.62 163 THR A C 1
ATOM 1241 O O . THR A 1 163 ? -39.853 -12.076 -5.371 1.00 95.62 163 THR A O 1
ATOM 1244 N N . LEU A 1 164 ? -41.732 -12.894 -6.286 1.00 95.56 164 LEU A N 1
ATOM 1245 C CA . LEU A 1 164 ? -42.399 -11.600 -6.402 1.00 95.56 164 LEU A CA 1
ATOM 1246 C C . LEU A 1 164 ? -43.184 -11.284 -5.120 1.00 95.56 164 LEU A C 1
ATOM 1248 O O . LEU A 1 164 ? -44.061 -12.048 -4.708 1.00 95.56 164 LEU A O 1
ATOM 1252 N N . TYR A 1 165 ? -42.897 -10.133 -4.515 1.00 94.94 165 TYR A N 1
ATOM 1253 C CA . TYR A 1 165 ? -43.638 -9.577 -3.385 1.00 94.94 165 TYR A CA 1
ATOM 1254 C C . TYR A 1 165 ? -44.438 -8.366 -3.857 1.00 94.94 165 TYR A C 1
ATOM 1256 O O . TYR A 1 165 ? -43.862 -7.391 -4.322 1.00 94.94 165 TYR A O 1
ATOM 1264 N N . ARG A 1 166 ? -45.764 -8.401 -3.737 1.00 93.50 166 ARG A N 1
ATOM 1265 C CA . ARG A 1 166 ? -46.673 -7.371 -4.253 1.00 93.50 166 ARG A CA 1
ATOM 1266 C C . ARG A 1 166 ? -47.176 -6.447 -3.149 1.00 93.50 166 ARG A C 1
ATOM 1268 O O . ARG A 1 166 ? -47.618 -6.936 -2.109 1.00 93.50 166 ARG A O 1
ATOM 1275 N N . TYR A 1 167 ? -47.207 -5.138 -3.396 1.00 90.75 167 TYR A N 1
ATOM 1276 C CA . TYR A 1 167 ? -47.845 -4.175 -2.493 1.00 90.75 167 TYR A CA 1
ATOM 1277 C C . TYR A 1 167 ? -49.350 -4.463 -2.335 1.00 90.75 167 TYR A C 1
ATOM 1279 O O . TYR A 1 167 ? -50.085 -4.524 -3.326 1.00 90.75 167 TYR A O 1
ATOM 1287 N N . MET A 1 168 ? -49.821 -4.632 -1.094 1.00 79.38 168 MET A N 1
ATOM 1288 C CA . MET A 1 168 ? -51.240 -4.839 -0.782 1.00 79.38 168 MET A CA 1
ATOM 1289 C C . MET A 1 168 ? -51.713 -4.010 0.419 1.00 79.38 168 MET A C 1
ATOM 1291 O O . MET A 1 168 ? -51.106 -4.023 1.490 1.00 79.38 168 MET A O 1
ATOM 1295 N N . GLU A 1 169 ? -52.861 -3.349 0.252 1.00 60.34 169 GLU A N 1
ATOM 1296 C CA . GLU A 1 169 ? -53.607 -2.678 1.323 1.00 60.34 169 GLU A CA 1
ATOM 1297 C C . GLU A 1 169 ? -54.530 -3.668 2.053 1.00 60.34 169 GLU A C 1
ATOM 1299 O O . GLU A 1 169 ? -55.316 -4.383 1.425 1.00 60.34 169 GLU A O 1
ATOM 1304 N N . VAL A 1 170 ? -54.485 -3.695 3.389 1.00 50.22 170 VAL A N 1
ATOM 1305 C CA . VAL A 1 170 ? -55.295 -4.620 4.202 1.00 50.22 170 VAL A CA 1
ATOM 1306 C C . VAL A 1 170 ? -56.537 -3.929 4.771 1.00 50.22 170 VAL A C 1
ATOM 1308 O O . VAL A 1 170 ? -56.441 -3.071 5.646 1.00 50.22 170 VAL A O 1
ATOM 1311 N N . GLN A 1 171 ? -57.731 -4.357 4.349 1.00 41.81 171 GLN A N 1
ATOM 1312 C CA . GLN A 1 171 ? -58.988 -3.967 5.005 1.00 41.81 171 GLN A CA 1
ATOM 1313 C C . GLN A 1 171 ? -59.322 -4.905 6.177 1.00 41.81 171 GLN A C 1
ATOM 1315 O O . GLN A 1 171 ? -59.222 -6.125 6.057 1.00 41.81 171 GLN A O 1
ATOM 1320 N N . VAL A 1 172 ? -59.757 -4.335 7.308 1.00 36.81 172 VAL A N 1
ATOM 1321 C CA . VAL A 1 172 ? -60.027 -5.066 8.561 1.00 36.81 172 VAL A CA 1
ATOM 1322 C C . VAL A 1 172 ? -61.507 -4.969 8.951 1.00 36.81 172 VAL A C 1
ATOM 1324 O O . VAL A 1 172 ? -62.009 -3.880 9.233 1.00 36.81 172 VAL A O 1
ATOM 1327 N N . GLU A 1 173 ? -62.207 -6.107 9.031 1.00 33.81 173 GLU A N 1
ATOM 1328 C CA . GLU A 1 173 ? -63.576 -6.175 9.572 1.00 33.81 173 GLU A CA 1
ATOM 1329 C C . GLU A 1 173 ? -63.596 -6.291 11.118 1.00 33.81 173 GLU A C 1
ATOM 1331 O O . GLU A 1 173 ? -62.778 -7.015 11.692 1.00 33.81 173 GLU A O 1
ATOM 1336 N N . PRO A 1 174 ? -64.536 -5.625 11.827 1.00 35.62 174 PRO A N 1
ATOM 1337 C CA . PRO A 1 174 ? -64.622 -5.663 13.290 1.00 35.62 174 PRO A CA 1
ATOM 1338 C C . PRO A 1 174 ? -65.671 -6.656 13.845 1.00 35.62 174 PRO A C 1
ATOM 1340 O O . PRO A 1 174 ? -66.853 -6.582 13.513 1.00 35.62 174 PRO A O 1
ATOM 1343 N N . GLU A 1 175 ? -65.273 -7.496 14.809 1.00 28.36 175 GLU A N 1
ATOM 1344 C CA . GLU A 1 175 ? -66.152 -8.402 15.585 1.00 28.36 175 GLU A CA 1
ATOM 1345 C C . GLU A 1 175 ? -66.218 -8.006 17.096 1.00 28.36 175 GLU A C 1
ATOM 1347 O O . GLU A 1 175 ? -65.437 -7.165 17.556 1.00 28.36 175 GLU A O 1
ATOM 1352 N N . PRO A 1 176 ? -67.215 -8.484 17.880 1.00 33.53 176 PRO A N 1
ATOM 1353 C CA . PRO A 1 176 ? -67.902 -7.630 18.865 1.00 33.53 176 PRO A CA 1
ATOM 1354 C C . PRO A 1 176 ? -67.494 -7.764 20.349 1.00 33.53 176 PRO A C 1
ATOM 1356 O O . PRO A 1 176 ? -66.887 -8.734 20.794 1.00 33.53 176 PRO A O 1
ATOM 1359 N N . SER A 1 177 ? -67.949 -6.797 21.161 1.00 34.81 177 SER A N 1
ATOM 1360 C CA . SER A 1 177 ? -67.708 -6.689 22.613 1.00 34.81 177 SER A CA 1
ATOM 1361 C C . SER A 1 177 ? -68.992 -6.715 23.471 1.00 34.81 177 SER A C 1
ATOM 1363 O O . SER A 1 177 ? -70.050 -6.272 23.015 1.00 34.81 177 SER A O 1
ATOM 1365 N N . LYS A 1 178 ? -68.900 -7.230 24.720 1.00 27.56 178 LYS A N 1
ATOM 1366 C CA . LYS A 1 178 ? -69.883 -7.138 25.845 1.00 27.56 178 LYS A CA 1
ATOM 1367 C C . LYS A 1 178 ? -69.440 -8.004 27.062 1.00 27.56 178 LYS A C 1
ATOM 1369 O O . LYS A 1 178 ? -68.724 -8.972 26.826 1.00 27.56 178 LYS A O 1
ATOM 1374 N N . PRO A 1 179 ? -69.968 -7.815 28.297 1.00 47.41 179 PRO A N 1
ATOM 1375 C CA . PRO A 1 179 ? -70.008 -6.580 29.111 1.00 47.41 179 PRO A CA 1
ATOM 1376 C C . PRO A 1 179 ? -69.724 -6.824 30.631 1.00 47.41 179 PRO A C 1
ATOM 1378 O O . PRO A 1 179 ? -69.547 -7.965 31.030 1.00 47.41 179 PRO A O 1
ATOM 1381 N N . GLU A 1 180 ? -69.738 -5.760 31.460 1.00 25.72 180 GLU A N 1
ATOM 1382 C CA . GLU A 1 180 ? -70.232 -5.628 32.875 1.00 25.72 180 GLU A CA 1
ATOM 1383 C C . GLU A 1 180 ? -69.547 -4.396 33.539 1.00 25.72 180 GLU A C 1
ATOM 1385 O O . GLU A 1 180 ? -68.374 -4.140 33.295 1.00 25.72 180 GLU A O 1
ATOM 1390 N N . GLU A 1 181 ? -70.266 -3.382 34.051 1.00 26.72 181 GLU A N 1
ATOM 1391 C CA . GLU A 1 181 ? -70.890 -3.200 35.393 1.00 26.72 181 GLU A CA 1
ATOM 1392 C C . GLU A 1 181 ? -69.908 -2.990 36.585 1.00 26.72 181 GLU A C 1
ATOM 1394 O O . GLU A 1 181 ? -68.903 -3.677 36.674 1.00 26.72 181 GLU A O 1
ATOM 1399 N N . SER A 1 182 ? -70.125 -2.116 37.596 1.00 25.25 182 SER A N 1
ATOM 1400 C CA . SER A 1 182 ? -70.874 -0.834 37.703 1.00 25.25 182 SER A CA 1
ATOM 1401 C C . SER A 1 182 ? -70.675 -0.132 39.084 1.00 25.25 182 SER A C 1
ATOM 1403 O O . SER A 1 182 ? -70.950 -0.781 40.086 1.00 25.25 182 SER A O 1
ATOM 1405 N N . LYS A 1 183 ? -70.400 1.198 39.125 1.00 25.22 183 LYS A N 1
ATOM 1406 C CA . LYS A 1 183 ? -70.848 2.219 40.147 1.00 25.22 183 LYS A CA 1
ATOM 1407 C C . LYS A 1 183 ? -70.568 2.000 41.678 1.00 25.22 183 LYS A C 1
ATOM 1409 O O . LYS A 1 183 ? -70.077 0.941 42.042 1.00 25.22 183 LYS A O 1
ATOM 1414 N N . PRO A 1 184 ? -70.928 2.923 42.624 1.00 43.84 184 PRO A N 1
ATOM 1415 C CA . PRO A 1 184 ? -71.160 4.397 42.590 1.00 43.84 184 PRO A CA 1
ATOM 1416 C C . PRO A 1 184 ? -70.507 5.229 43.758 1.00 43.84 184 PRO A C 1
ATOM 1418 O O . PRO A 1 184 ? -70.084 4.656 44.752 1.00 43.84 184 PRO A O 1
ATOM 1421 N N . GLU A 1 185 ? -70.596 6.578 43.672 1.00 28.78 185 GLU A N 1
ATOM 1422 C CA . GLU A 1 185 ? -70.770 7.582 44.782 1.00 28.78 185 GLU A CA 1
ATOM 1423 C C . GLU A 1 185 ? -69.662 7.734 45.884 1.00 28.78 185 GLU A C 1
ATOM 1425 O O . GLU A 1 185 ? -68.775 6.901 45.996 1.00 28.78 185 GLU A O 1
ATOM 1430 N N . GLU A 1 186 ? -69.539 8.817 46.688 1.00 28.70 186 GLU A N 1
ATOM 1431 C CA . GLU A 1 186 ? -70.450 9.934 47.047 1.00 28.70 186 GLU A CA 1
ATOM 1432 C C . GLU A 1 186 ? -69.718 11.252 47.496 1.00 28.70 186 GLU A C 1
ATOM 1434 O O . GLU A 1 186 ? -68.614 11.205 48.035 1.00 28.70 186 GLU A O 1
ATOM 1439 N N . SER A 1 187 ? -70.423 12.403 47.446 1.00 28.17 187 SER A N 1
ATOM 1440 C CA . SER A 1 187 ? -70.272 13.630 48.294 1.00 28.17 187 SER A CA 1
ATOM 1441 C C . SER A 1 187 ? -69.300 14.796 47.916 1.00 28.17 187 SER A C 1
ATOM 1443 O O . SER A 1 187 ? -68.566 14.742 46.938 1.00 28.17 187 SER A O 1
ATOM 1445 N N . LYS A 1 188 ? -69.443 15.934 48.636 1.00 28.00 188 LYS A N 1
ATOM 1446 C CA . LYS A 1 188 ? -69.110 17.368 48.327 1.00 28.00 188 LYS A CA 1
ATOM 1447 C C . LYS A 1 188 ? -68.657 18.088 49.652 1.00 28.00 188 LYS A C 1
ATOM 1449 O O . LYS A 1 188 ? -68.557 17.338 50.626 1.00 28.00 188 LYS A O 1
ATOM 1454 N N . PRO A 1 189 ? -68.486 19.442 49.838 1.00 45.16 189 PRO A N 1
ATOM 1455 C CA . PRO A 1 189 ? -68.614 20.633 48.942 1.00 45.16 189 PRO A CA 1
ATOM 1456 C C . PRO A 1 189 ? -67.567 21.813 49.073 1.00 45.16 189 PRO A C 1
ATOM 1458 O O . PRO A 1 189 ? -66.999 21.999 50.139 1.00 45.16 189 PRO A O 1
ATOM 1461 N N . GLU A 1 190 ? -67.442 22.650 48.012 1.00 32.16 190 GLU A N 1
ATOM 1462 C CA . GLU A 1 190 ? -67.402 24.164 47.905 1.00 32.16 190 GLU A CA 1
ATOM 1463 C C . GLU A 1 190 ? -66.596 25.091 48.873 1.00 32.16 190 GLU A C 1
ATOM 1465 O O . GLU A 1 190 ? -66.113 24.620 49.901 1.00 32.16 190 GLU A O 1
ATOM 1470 N N . PRO A 1 191 ? -66.463 26.432 48.619 1.00 45.53 191 PRO A N 1
ATOM 1471 C CA . PRO A 1 191 ? -66.968 27.331 47.532 1.00 45.53 191 PRO A CA 1
ATOM 1472 C C . PRO A 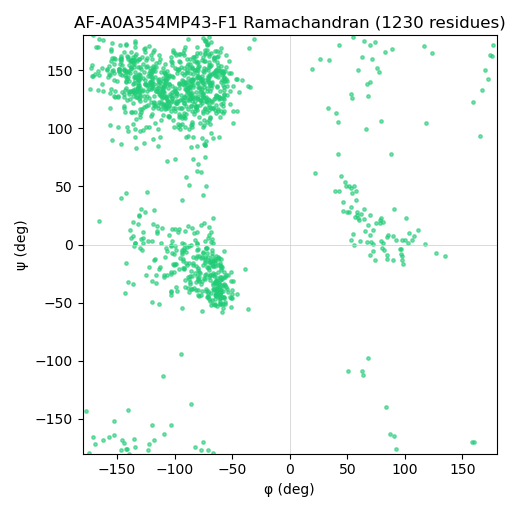1 191 ? -65.795 28.005 46.739 1.00 45.53 191 PRO A C 1
ATOM 1474 O O . PRO A 1 191 ? -64.727 27.402 46.738 1.00 45.53 191 PRO A O 1
ATOM 1477 N N . SER A 1 192 ? -65.793 29.163 46.036 1.00 30.47 192 SER A N 1
ATOM 1478 C CA . SER A 1 192 ? -66.687 30.268 45.537 1.00 30.47 192 SER A CA 1
ATOM 1479 C C . SER A 1 192 ? -65.873 31.066 44.458 1.00 30.47 192 SER A C 1
ATOM 1481 O O . SER A 1 192 ? -64.694 30.761 44.305 1.00 30.47 192 SER A O 1
ATOM 1483 N N . GLU A 1 193 ? -66.268 32.105 43.690 1.00 33.16 193 GLU A N 1
ATOM 1484 C CA . GLU A 1 193 ? -67.496 32.802 43.194 1.00 33.16 193 GLU A CA 1
ATOM 1485 C C . GLU A 1 193 ? -67.038 33.751 42.035 1.00 33.16 193 GLU A C 1
ATOM 1487 O O . GLU A 1 193 ? -65.898 34.220 42.087 1.00 33.16 193 GLU A O 1
ATOM 1492 N N . PRO A 1 194 ? -67.857 34.054 40.997 1.00 39.62 194 PRO A N 1
ATOM 1493 C CA . PRO A 1 194 ? -68.067 35.478 40.642 1.00 39.62 194 PRO A CA 1
ATOM 1494 C C . PRO A 1 194 ? -69.507 35.833 40.160 1.00 39.62 194 PRO A C 1
ATOM 1496 O O . PRO A 1 194 ? -70.436 35.041 40.307 1.00 39.62 194 PRO A O 1
ATOM 1499 N N . GLU A 1 195 ? -69.704 37.063 39.653 1.00 42.38 195 GLU A N 1
ATOM 1500 C CA . GLU A 1 195 ? -70.982 37.812 39.622 1.00 42.38 195 GLU A CA 1
ATOM 1501 C C . GLU A 1 195 ? -71.864 37.775 38.336 1.00 42.38 195 GLU A C 1
ATOM 1503 O O . GLU A 1 195 ? -71.411 37.497 37.230 1.00 42.38 195 GLU A O 1
ATOM 1508 N N . GLU A 1 196 ? -73.128 38.195 38.539 1.00 35.75 196 GLU A N 1
ATOM 1509 C CA . GLU A 1 196 ? -74.160 38.707 37.598 1.00 35.75 196 GLU A CA 1
ATOM 1510 C C . GLU A 1 196 ? -74.747 37.799 36.476 1.00 35.75 196 GLU A C 1
ATOM 1512 O O . GLU A 1 196 ? -74.535 36.590 36.419 1.00 35.75 196 GLU A O 1
ATOM 1517 N N . SER A 1 197 ? -75.743 38.327 35.742 1.00 30.44 197 SER A N 1
ATOM 1518 C CA . SER A 1 197 ? -76.981 37.592 35.405 1.00 30.44 197 SER A CA 1
ATOM 1519 C C . SER A 1 197 ? -77.350 37.442 33.914 1.00 30.44 197 SER A C 1
ATOM 1521 O O . SER A 1 197 ? -77.387 38.443 33.210 1.00 30.44 197 SER A O 1
ATOM 1523 N N . LYS A 1 198 ? -77.781 36.216 33.534 1.00 32.97 198 LYS A N 1
ATOM 1524 C CA . LYS A 1 198 ? -78.950 35.774 32.694 1.00 32.97 198 LYS A CA 1
ATOM 1525 C C . LYS A 1 198 ? -79.576 36.693 31.606 1.00 32.97 198 LYS A C 1
ATOM 1527 O O . LYS A 1 198 ? -79.684 37.890 31.852 1.00 32.97 198 LYS A O 1
ATOM 1532 N N . PRO A 1 199 ? -80.328 36.144 30.604 1.00 46.38 199 PRO A N 1
ATOM 1533 C CA . PRO A 1 199 ? -80.417 34.775 30.012 1.00 46.38 199 PRO A CA 1
ATOM 1534 C C . PRO A 1 199 ? -80.208 34.775 28.452 1.00 46.38 199 PRO A C 1
ATOM 1536 O O . PRO A 1 199 ? -80.126 35.848 27.868 1.00 46.38 199 PRO A O 1
ATOM 1539 N N . GLU A 1 200 ? -79.959 33.679 27.703 1.00 28.75 200 GLU A N 1
ATOM 1540 C CA . GLU A 1 200 ? -80.802 32.488 27.351 1.00 28.75 200 GLU A CA 1
ATOM 1541 C C . GLU A 1 200 ? -82.128 32.830 26.587 1.00 28.75 200 GLU A C 1
ATOM 1543 O O . GLU A 1 200 ? -82.678 33.892 26.895 1.00 28.75 200 GLU A O 1
ATOM 1548 N N . PRO A 1 201 ? -82.726 31.984 25.684 1.00 47.22 201 PRO A N 1
ATOM 1549 C CA . PRO A 1 201 ? -82.389 30.580 25.325 1.00 47.22 201 PRO A CA 1
ATOM 1550 C C . PRO A 1 201 ? -82.627 30.059 23.850 1.00 47.22 201 PRO A C 1
ATOM 1552 O O . PRO A 1 201 ? -83.315 30.678 23.045 1.00 47.22 201 PRO A O 1
ATOM 1555 N N . SER A 1 202 ? -82.131 28.830 23.581 1.00 28.41 202 SER A N 1
ATOM 1556 C CA . SER A 1 202 ? -82.714 27.673 22.817 1.00 28.41 202 SER A CA 1
ATOM 1557 C C . SER A 1 202 ? -83.258 27.729 21.357 1.00 28.41 202 SER A C 1
ATOM 1559 O O . SER A 1 202 ? -84.224 28.434 21.090 1.00 28.41 202 SER A O 1
ATOM 1561 N N . GLU A 1 203 ? -82.733 26.826 20.493 1.00 33.91 203 GLU A N 1
ATOM 1562 C CA . GLU A 1 203 ? -83.355 25.615 19.841 1.00 33.91 203 GLU A CA 1
ATOM 1563 C C . GLU A 1 203 ? -84.866 25.561 19.420 1.00 33.91 203 GLU A C 1
ATOM 1565 O O . GLU A 1 203 ? -85.661 26.271 20.032 1.00 33.91 203 GLU A O 1
ATOM 1570 N N . PRO A 1 204 ? -85.340 24.676 18.470 1.00 42.09 204 PRO A N 1
ATOM 1571 C CA . PRO A 1 204 ? -84.793 23.346 18.079 1.00 42.09 204 PRO A CA 1
ATOM 1572 C C . PRO A 1 204 ? -84.908 22.861 16.582 1.00 42.09 204 PRO A C 1
ATOM 1574 O O . PRO A 1 204 ? -85.447 23.529 15.705 1.00 42.09 204 PRO A O 1
ATOM 1577 N N . LYS A 1 205 ? -84.431 21.615 16.364 1.00 27.56 205 LYS A N 1
ATOM 1578 C CA . LYS A 1 205 ? -84.665 20.554 15.323 1.00 27.56 205 LYS A CA 1
ATOM 1579 C 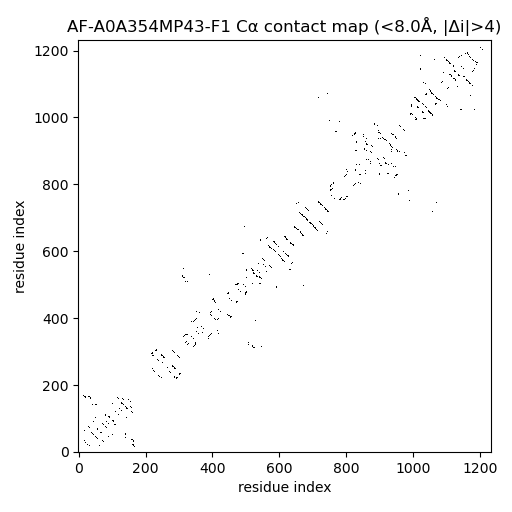C . LYS A 1 205 ? -86.072 20.449 14.644 1.00 27.56 205 LYS A C 1
ATOM 1581 O O . LYS A 1 205 ? -87.029 20.940 15.242 1.00 27.56 205 LYS A O 1
ATOM 1586 N N . PRO A 1 206 ? -86.309 19.544 13.641 1.00 54.34 206 PRO A N 1
ATOM 1587 C CA . PRO A 1 206 ? -85.498 19.068 12.476 1.00 54.34 206 PRO A CA 1
ATOM 1588 C C . PRO A 1 206 ? -86.320 18.804 11.161 1.00 54.34 206 PRO A C 1
ATOM 1590 O O . PRO A 1 206 ? -87.542 18.721 11.241 1.00 54.34 206 PRO A O 1
ATOM 1593 N N . SER A 1 207 ? -85.679 18.517 10.002 1.00 28.12 207 SER A N 1
ATOM 1594 C CA . SER A 1 207 ? -86.120 17.494 8.991 1.00 28.12 207 SER A CA 1
ATOM 1595 C C . SER A 1 207 ? -85.319 17.488 7.664 1.00 28.12 207 SER A C 1
ATOM 1597 O O . SER A 1 207 ? -85.043 18.552 7.122 1.00 28.12 207 SER A O 1
ATOM 1599 N N . GLU A 1 208 ? -85.074 16.297 7.103 1.00 38.09 208 GLU A N 1
ATOM 1600 C CA . GLU A 1 208 ? -84.723 15.999 5.687 1.00 38.09 208 GLU A CA 1
ATOM 1601 C C . GLU A 1 208 ? -85.993 15.959 4.786 1.00 38.09 208 GLU A C 1
ATOM 1603 O O . GLU A 1 208 ? -87.081 15.821 5.364 1.00 38.09 208 GLU A O 1
ATOM 1608 N N . PRO A 1 209 ? -85.936 16.062 3.424 1.00 40.28 209 PRO A N 1
ATOM 1609 C CA . PRO A 1 209 ? -84.910 15.472 2.536 1.00 40.28 209 PRO A CA 1
ATOM 1610 C C . PRO A 1 209 ? -84.440 16.291 1.294 1.00 40.28 209 PRO A C 1
ATOM 1612 O O . PRO A 1 209 ? -84.843 17.429 1.071 1.00 40.28 209 PRO A O 1
ATOM 1615 N N . GLU A 1 210 ? -83.580 15.629 0.506 1.00 34.66 210 GLU A N 1
ATOM 1616 C CA . GLU A 1 210 ? -83.031 15.875 -0.851 1.00 34.66 210 GLU A CA 1
ATOM 1617 C C . GLU A 1 210 ? -83.940 16.528 -1.935 1.00 34.66 210 GLU A C 1
ATOM 1619 O O . GLU A 1 210 ? -85.168 16.429 -1.846 1.00 34.66 210 GLU A O 1
ATOM 1624 N N . PRO A 1 211 ? -83.384 16.963 -3.100 1.00 49.81 211 PRO A N 1
ATOM 1625 C CA . PRO A 1 211 ? -82.063 17.589 -3.330 1.00 49.81 211 PRO A CA 1
ATOM 1626 C C . PRO A 1 211 ? -82.091 18.786 -4.326 1.00 49.81 211 PRO A C 1
ATOM 1628 O O . PRO A 1 211 ? -83.017 18.930 -5.127 1.00 49.81 211 PRO A O 1
ATOM 1631 N N . SER A 1 212 ? -81.017 19.589 -4.370 1.00 31.48 212 SER A N 1
ATOM 1632 C CA . SER A 1 212 ? -80.672 20.456 -5.520 1.00 31.48 212 SER A CA 1
ATOM 1633 C C . SER A 1 212 ? -79.212 20.934 -5.465 1.00 31.48 212 SER A C 1
ATOM 1635 O O . SER A 1 212 ? -78.756 21.336 -4.397 1.00 31.48 212 SER A O 1
ATOM 1637 N N . GLU A 1 213 ? -78.517 20.944 -6.604 1.00 52.44 213 GLU A N 1
ATOM 1638 C CA . GLU A 1 213 ? -77.136 21.441 -6.762 1.00 52.44 213 GLU A CA 1
ATOM 1639 C C . GLU A 1 213 ? -77.007 22.962 -6.524 1.00 52.44 213 GLU A C 1
ATOM 1641 O O . GLU A 1 213 ? -77.909 23.723 -6.893 1.00 52.44 213 GLU A O 1
ATOM 1646 N N . PRO A 1 214 ? -75.860 23.416 -5.988 1.00 39.81 214 PRO A N 1
ATOM 1647 C CA . PRO A 1 214 ? -75.322 24.754 -6.231 1.00 39.81 214 PRO A CA 1
ATOM 1648 C C . PRO A 1 214 ? -73.914 24.742 -6.875 1.00 39.81 214 PRO A C 1
ATOM 1650 O O . PRO A 1 214 ? -73.208 23.737 -6.866 1.00 39.81 214 PRO A O 1
ATOM 1653 N N . GLU A 1 215 ? -73.529 25.890 -7.436 1.00 43.78 215 GLU A N 1
ATOM 1654 C CA . GLU A 1 215 ? -72.261 26.161 -8.145 1.00 43.78 215 GLU A CA 1
ATOM 1655 C C . GLU A 1 215 ? -71.027 26.276 -7.205 1.00 43.78 215 GLU A C 1
ATOM 1657 O O . GLU A 1 215 ? -71.202 26.406 -5.990 1.00 43.78 215 GLU A O 1
ATOM 1662 N N . PRO A 1 216 ? -69.779 26.192 -7.728 1.00 47.53 216 PRO A N 1
ATOM 1663 C CA . PRO A 1 216 ? -68.574 26.011 -6.907 1.00 47.53 216 PRO A CA 1
ATOM 1664 C C . PRO A 1 216 ? -68.151 27.248 -6.099 1.00 47.53 216 PRO A C 1
ATOM 1666 O O . PRO A 1 216 ? -68.349 28.391 -6.513 1.00 47.53 216 PRO A O 1
ATOM 1669 N N . SER A 1 217 ? -67.499 26.997 -4.962 1.00 44.56 217 SER A N 1
ATOM 1670 C CA . SER A 1 217 ? -66.852 28.001 -4.111 1.00 44.56 217 SER A CA 1
ATOM 1671 C C . SER A 1 217 ? -65.452 28.380 -4.605 1.00 44.56 217 SER A C 1
ATOM 1673 O O . SER A 1 217 ? -64.740 27.552 -5.172 1.00 44.56 217 SER A O 1
ATOM 1675 N N . GLU A 1 218 ? -65.045 29.623 -4.340 1.00 54.59 218 GLU A N 1
ATOM 1676 C CA . GLU A 1 218 ? -63.671 30.105 -4.547 1.00 54.59 218 GLU A CA 1
ATOM 1677 C C . GLU A 1 218 ? -62.664 29.331 -3.663 1.00 54.59 218 GLU A C 1
ATOM 1679 O O . GLU A 1 218 ? -63.050 28.850 -2.592 1.00 54.59 218 GLU A O 1
ATOM 1684 N N . PRO A 1 219 ? -61.388 29.192 -4.082 1.00 54.38 219 PRO A N 1
ATOM 1685 C CA . PRO A 1 219 ? -60.355 28.568 -3.257 1.00 54.38 219 PRO A CA 1
ATOM 1686 C C . PRO A 1 219 ? -60.080 29.384 -1.986 1.00 54.38 219 PRO A C 1
ATOM 1688 O O . PRO A 1 219 ? -60.202 30.613 -1.977 1.00 54.38 219 PRO A O 1
ATOM 1691 N N . ALA A 1 220 ? -59.681 28.692 -0.916 1.00 57.91 220 ALA A N 1
ATOM 1692 C CA . ALA A 1 220 ? -59.182 29.334 0.294 1.00 57.91 220 ALA A CA 1
ATOM 1693 C C . ALA A 1 220 ? -57.900 30.130 -0.004 1.00 57.91 220 ALA A C 1
ATOM 1695 O O . ALA A 1 220 ? -57.174 29.835 -0.954 1.00 57.91 220 ALA A O 1
ATOM 1696 N N . LYS A 1 221 ? -57.626 31.148 0.814 1.00 69.06 221 LYS A N 1
ATOM 1697 C CA . LYS A 1 221 ? -56.352 31.868 0.777 1.00 69.06 221 LYS A CA 1
ATOM 1698 C C . LYS A 1 221 ? -55.380 31.212 1.746 1.00 69.06 221 LYS A C 1
ATOM 1700 O O . LYS A 1 221 ? -55.762 30.959 2.885 1.00 69.06 221 LYS A O 1
ATOM 1705 N N . THR A 1 222 ? -54.153 30.992 1.305 1.00 77.56 222 THR A N 1
ATOM 1706 C CA . THR A 1 222 ? -53.006 30.682 2.162 1.00 77.56 222 THR A CA 1
ATOM 1707 C C . THR A 1 222 ? -52.399 31.967 2.731 1.00 77.56 222 THR A C 1
ATOM 1709 O O . THR A 1 222 ? -52.665 33.075 2.249 1.00 77.56 222 THR A O 1
ATOM 1712 N N . SER A 1 223 ? -51.628 31.823 3.804 1.00 83.38 223 SER A N 1
ATOM 1713 C CA . SER A 1 223 ? -50.743 32.865 4.329 1.00 83.38 223 SER A CA 1
ATOM 1714 C C . SER A 1 223 ? -49.500 32.998 3.426 1.00 83.38 223 SER A C 1
ATOM 1716 O O . SER A 1 223 ? -49.193 32.042 2.711 1.00 83.38 223 SER A O 1
ATOM 1718 N N . PRO A 1 224 ? -48.779 34.136 3.413 1.00 84.25 224 PRO A N 1
ATOM 1719 C CA . PRO A 1 224 ? -47.536 34.249 2.649 1.00 84.25 224 PRO A CA 1
ATOM 1720 C C . PRO A 1 224 ? -46.433 33.328 3.191 1.00 84.25 224 PRO A C 1
ATOM 1722 O O . PRO A 1 224 ? -46.479 32.888 4.342 1.00 84.25 224 PRO A O 1
ATOM 1725 N N . GLU A 1 225 ? -45.439 33.062 2.356 1.00 86.50 225 GLU A N 1
ATOM 1726 C CA . GLU A 1 225 ? -44.234 32.297 2.691 1.00 86.50 225 GLU A CA 1
ATOM 1727 C C . GLU A 1 225 ? -43.361 33.020 3.739 1.00 86.50 225 GLU A C 1
ATOM 1729 O O . GLU A 1 225 ? -43.508 34.230 3.960 1.00 86.50 225 GLU A O 1
ATOM 1734 N N . VAL A 1 226 ? -42.461 32.283 4.399 1.00 91.38 226 VAL A N 1
ATOM 1735 C CA . VAL A 1 226 ? -41.469 32.843 5.327 1.00 91.38 226 VAL A CA 1
ATOM 1736 C C . VAL A 1 226 ? -40.122 32.960 4.620 1.00 91.38 226 VAL A C 1
ATOM 1738 O O . VAL A 1 226 ? -39.645 32.009 4.023 1.00 91.38 226 VAL A O 1
ATOM 1741 N N . THR A 1 227 ? -39.463 34.111 4.721 1.00 92.19 227 THR A N 1
ATOM 1742 C CA . THR A 1 227 ? -38.073 34.273 4.274 1.00 92.19 227 THR A CA 1
ATOM 1743 C C . THR A 1 227 ? -37.138 34.173 5.475 1.00 92.19 227 THR A C 1
ATOM 1745 O O . THR A 1 227 ? -37.268 34.952 6.428 1.00 92.19 227 THR A O 1
ATOM 1748 N N . VAL A 1 228 ? -36.206 33.220 5.412 1.00 92.69 228 VAL A N 1
ATOM 1749 C CA . VAL A 1 228 ? -35.110 33.015 6.371 1.00 92.69 228 VAL A CA 1
ATOM 1750 C C . VAL A 1 228 ? -33.898 33.840 5.921 1.00 92.69 228 VAL A C 1
ATOM 1752 O O . VAL A 1 228 ? -33.633 33.940 4.727 1.00 92.69 228 VAL A O 1
ATOM 1755 N N . SER A 1 229 ? -33.178 34.469 6.849 1.00 85.69 229 SER A N 1
ATOM 1756 C CA . SER A 1 229 ? -31.975 35.254 6.546 1.00 85.69 229 SER A CA 1
ATOM 1757 C C . SER A 1 229 ? -30.931 35.102 7.665 1.00 85.69 229 SER A C 1
ATOM 1759 O O . SER A 1 229 ? -31.224 35.524 8.793 1.00 85.69 229 SER A O 1
ATOM 1761 N N . PRO A 1 230 ? -29.730 34.545 7.388 1.00 84.56 230 PRO A N 1
ATOM 1762 C CA . PRO A 1 230 ? -29.310 33.962 6.104 1.00 84.56 230 PRO A CA 1
ATOM 1763 C C . PRO A 1 230 ? -30.155 32.740 5.698 1.00 84.56 230 PRO A C 1
ATOM 1765 O O . PRO A 1 230 ? -30.778 32.107 6.544 1.00 84.56 230 PRO A O 1
ATOM 1768 N N . GLU A 1 231 ? -30.193 32.430 4.399 1.00 75.31 231 GLU A N 1
ATOM 1769 C CA . GLU A 1 231 ? -31.046 31.374 3.814 1.00 75.31 231 GLU A CA 1
ATOM 1770 C C . GLU A 1 231 ? -30.585 29.940 4.179 1.00 75.31 231 GLU A C 1
ATOM 1772 O O . GLU A 1 231 ? -31.318 28.979 3.968 1.00 75.31 231 GLU A O 1
ATOM 1777 N N . GLY A 1 232 ? -29.393 29.801 4.769 1.00 71.44 232 GLY A N 1
ATOM 1778 C CA . GLY A 1 232 ? -28.797 28.555 5.255 1.00 71.44 232 GLY A CA 1
ATOM 1779 C C . GLY A 1 232 ? -27.271 28.676 5.370 1.00 71.44 232 GLY A C 1
ATOM 1780 O O . GLY A 1 232 ? -26.716 29.768 5.222 1.00 71.44 232 GLY A O 1
ATOM 1781 N N . GLY A 1 233 ? -26.594 27.550 5.594 1.00 65.19 233 GLY A N 1
ATOM 1782 C CA . GLY A 1 233 ? -25.135 27.418 5.557 1.00 65.19 233 GLY A CA 1
ATOM 1783 C C . GLY A 1 233 ? -24.414 27.725 6.875 1.00 65.19 233 GLY A C 1
ATOM 1784 O O . GLY A 1 233 ? -25.005 27.728 7.957 1.00 65.19 233 GLY A O 1
ATOM 1785 N N . ALA A 1 234 ? -23.102 27.952 6.779 1.00 69.56 234 ALA A N 1
ATOM 1786 C CA . ALA A 1 234 ? -22.223 28.104 7.935 1.00 69.56 234 ALA A CA 1
ATOM 1787 C C . ALA A 1 234 ? -22.387 29.473 8.625 1.00 69.56 234 ALA A C 1
ATOM 1789 O O . ALA A 1 234 ? -21.981 30.505 8.079 1.00 69.56 234 ALA A O 1
ATOM 1790 N N . VAL A 1 235 ? -22.906 29.470 9.857 1.00 74.00 235 VAL A N 1
ATOM 1791 C CA . VAL A 1 235 ? -23.138 30.659 10.701 1.00 74.00 235 VAL A CA 1
ATOM 1792 C C . VAL A 1 235 ? -22.349 30.585 12.008 1.00 74.00 235 VAL A C 1
ATOM 1794 O O . VAL A 1 235 ? -22.142 29.511 12.576 1.00 74.00 235 VAL A O 1
ATOM 1797 N N . ALA A 1 236 ? -21.866 31.726 12.493 1.00 76.19 236 ALA A N 1
ATOM 1798 C CA . ALA A 1 236 ? -21.032 31.778 13.688 1.00 76.19 236 ALA A CA 1
ATOM 1799 C C . ALA A 1 236 ? -21.853 31.567 14.973 1.00 76.19 236 ALA A C 1
ATOM 1801 O O . ALA A 1 236 ? -23.022 31.947 15.063 1.00 76.19 236 ALA A O 1
ATOM 1802 N N . ALA A 1 237 ? -21.226 31.022 16.019 1.00 75.50 237 ALA A N 1
ATOM 1803 C CA . ALA A 1 237 ? -21.851 30.928 17.338 1.00 75.50 237 ALA A CA 1
ATOM 1804 C C . ALA A 1 237 ? -22.259 32.328 17.853 1.00 75.50 237 ALA A C 1
ATOM 1806 O O . ALA A 1 237 ? -21.416 33.210 18.039 1.00 75.50 237 ALA A O 1
ATOM 1807 N N . GLY A 1 238 ? -23.557 32.529 18.093 1.00 76.94 238 GLY A N 1
ATOM 1808 C CA . GLY A 1 238 ? -24.152 33.821 18.447 1.00 76.94 238 GLY A CA 1
ATOM 1809 C C . GLY A 1 238 ? -24.540 34.739 17.274 1.00 76.94 238 GLY A C 1
ATOM 1810 O O . GLY A 1 238 ? -24.899 35.889 17.528 1.00 76.94 238 GLY A O 1
ATOM 1811 N N . GLU A 1 239 ? -24.482 34.280 16.021 1.00 85.38 239 GLU A N 1
ATOM 1812 C CA . GLU A 1 239 ? -25.006 35.009 14.854 1.00 85.38 239 GLU A CA 1
ATOM 1813 C C . GLU A 1 239 ? -26.552 35.030 14.847 1.00 85.38 239 GLU A C 1
ATOM 1815 O O . GLU A 1 239 ? -27.194 34.071 15.274 1.00 85.38 239 GLU A O 1
ATOM 1820 N N . GLU A 1 240 ? -27.161 36.144 14.416 1.00 92.88 240 GLU A N 1
ATOM 1821 C CA . GLU A 1 240 ? -28.619 36.359 14.467 1.00 92.88 240 GLU A CA 1
ATOM 1822 C C . GLU A 1 240 ? -29.311 35.897 13.171 1.00 92.88 240 GLU A C 1
ATOM 1824 O O . GLU A 1 240 ? -29.343 36.622 12.175 1.00 92.88 240 GLU A O 1
ATOM 1829 N N . ILE A 1 241 ? -29.933 34.718 13.207 1.00 94.31 241 ILE A N 1
ATOM 1830 C CA . ILE A 1 241 ? -30.840 34.223 12.165 1.00 94.31 241 ILE A CA 1
ATOM 1831 C C . ILE A 1 241 ? -32.198 34.911 12.324 1.00 94.31 241 ILE A C 1
ATOM 1833 O O . ILE A 1 241 ? -32.784 34.955 13.412 1.00 94.31 241 ILE A O 1
ATOM 1837 N N . THR A 1 242 ? -32.725 35.436 11.219 1.00 95.44 242 THR A N 1
ATOM 1838 C CA . THR A 1 242 ? -33.970 36.210 11.197 1.00 95.44 242 THR A CA 1
ATOM 1839 C C . THR A 1 242 ? -35.020 35.602 10.275 1.00 95.44 242 THR A C 1
ATOM 1841 O O . THR A 1 242 ? -34.714 35.146 9.177 1.00 95.44 242 THR A O 1
ATOM 1844 N N . LEU A 1 243 ? -36.278 35.620 10.725 1.00 94.94 243 LEU A N 1
ATOM 1845 C CA . LEU A 1 243 ? -37.446 35.173 9.963 1.00 94.94 243 LEU A CA 1
ATOM 1846 C C . LEU A 1 243 ? -38.352 36.365 9.627 1.00 94.94 243 LEU A C 1
ATOM 1848 O O . LEU A 1 243 ? -38.564 37.253 10.459 1.00 94.94 243 LEU A O 1
ATOM 1852 N N . SER A 1 244 ? -38.903 36.393 8.414 1.00 91.69 244 SER A N 1
ATOM 1853 C CA . SER A 1 244 ? -39.769 37.478 7.929 1.00 91.69 244 SER A CA 1
ATOM 1854 C C . SER A 1 244 ? -40.867 36.977 6.981 1.00 91.69 244 SER A C 1
ATOM 1856 O O . SER A 1 244 ? -40.802 35.857 6.494 1.00 91.69 244 SER A O 1
ATOM 1858 N N . CYS A 1 245 ? -41.915 37.776 6.760 1.00 89.69 245 CYS A N 1
ATOM 1859 C CA . CYS A 1 245 ? -43.083 37.440 5.933 1.00 89.69 245 CYS A CA 1
ATOM 1860 C C . CYS A 1 245 ? -43.691 38.741 5.373 1.00 89.69 245 CYS A C 1
ATOM 1862 O O . CYS A 1 245 ? -43.636 39.775 6.041 1.00 89.69 245 CYS A O 1
ATOM 1864 N N . GLU A 1 246 ? -44.281 38.715 4.169 1.00 83.50 246 GLU A N 1
ATOM 1865 C CA . GLU A 1 246 ? -44.850 39.921 3.526 1.00 83.50 246 GLU A CA 1
ATOM 1866 C C . GLU A 1 246 ? -46.050 40.536 4.280 1.00 83.50 246 GLU A C 1
ATOM 1868 O O . GLU A 1 246 ? -46.317 41.733 4.148 1.00 83.50 246 GLU A O 1
ATOM 1873 N N . ASP A 1 247 ? -46.785 39.743 5.068 1.00 81.44 247 ASP A N 1
ATOM 1874 C CA . ASP A 1 247 ? -47.876 40.229 5.921 1.00 81.44 247 ASP A CA 1
ATOM 1875 C C . ASP A 1 247 ? -47.383 40.438 7.362 1.00 81.44 247 ASP A C 1
ATOM 1877 O O . ASP A 1 247 ? -47.304 39.491 8.145 1.00 81.44 247 ASP A O 1
ATOM 1881 N N . GLU A 1 248 ? -47.118 41.700 7.729 1.00 71.56 248 GLU A N 1
ATOM 1882 C CA . GLU A 1 248 ? -46.752 42.144 9.091 1.00 71.56 248 GLU A CA 1
ATOM 1883 C C . GLU A 1 248 ? -47.794 41.780 10.181 1.00 71.56 248 GLU A C 1
ATOM 1885 O O . GLU A 1 248 ? -47.575 42.049 11.364 1.00 71.56 248 GLU A O 1
ATOM 1890 N N . THR A 1 249 ? -48.956 41.221 9.814 1.00 76.31 249 THR A N 1
ATOM 1891 C CA . THR A 1 249 ? -50.009 40.772 10.742 1.00 76.31 249 THR A CA 1
ATOM 1892 C C . THR A 1 249 ? -50.131 39.250 10.869 1.00 76.31 249 THR A C 1
ATOM 1894 O O . THR A 1 249 ? -50.925 38.780 11.691 1.00 76.31 249 THR A O 1
ATOM 1897 N N . ALA A 1 250 ? -49.344 38.478 10.112 1.00 85.50 250 ALA A N 1
ATOM 1898 C CA . ALA A 1 250 ? -49.225 37.031 10.275 1.00 85.50 250 ALA A CA 1
ATOM 1899 C C . ALA A 1 250 ? -48.302 36.670 11.454 1.00 85.50 250 ALA A C 1
ATOM 1901 O O . ALA A 1 250 ? -47.300 37.338 11.706 1.00 85.50 250 ALA A O 1
ATOM 1902 N N . GLY A 1 251 ? -48.620 35.592 12.176 1.00 90.19 251 GLY A N 1
ATOM 1903 C CA . GLY A 1 251 ? -47.680 34.992 13.129 1.00 90.19 251 GLY A CA 1
ATOM 1904 C C . GLY A 1 251 ? -46.728 34.046 12.402 1.00 90.19 251 GLY A C 1
ATOM 1905 O O . GLY A 1 251 ? -47.208 33.164 11.695 1.00 90.19 251 GLY A O 1
ATOM 1906 N N . ILE A 1 252 ? -45.415 34.218 12.571 1.00 95.38 252 ILE A N 1
ATOM 1907 C CA . ILE A 1 252 ? -44.401 33.280 12.065 1.00 95.38 252 ILE A CA 1
ATOM 1908 C C . ILE A 1 252 ? -44.120 32.234 13.144 1.00 95.38 252 ILE A C 1
ATOM 1910 O O . ILE A 1 252 ? -43.841 32.586 14.289 1.00 95.38 252 ILE A O 1
ATOM 1914 N N . TYR A 1 253 ? -44.177 30.961 12.779 1.00 94.75 253 TYR A N 1
ATOM 1915 C CA . TYR A 1 253 ? -43.851 29.832 13.644 1.00 94.75 253 TYR A CA 1
ATOM 1916 C C . TYR A 1 253 ? -42.606 29.132 13.117 1.00 94.75 253 TYR A C 1
ATOM 1918 O O . TYR A 1 253 ? -42.452 29.024 11.904 1.00 94.75 253 TYR A O 1
ATOM 1926 N N . PHE A 1 254 ? -41.737 28.655 14.008 1.00 96.12 254 PHE A N 1
ATOM 1927 C CA . PHE A 1 254 ? -40.527 27.917 13.645 1.00 96.12 254 PHE A CA 1
ATOM 1928 C C . PHE A 1 254 ? -40.300 26.703 14.552 1.00 96.12 254 PHE A C 1
ATOM 1930 O O . PHE A 1 254 ? -40.827 26.640 15.663 1.00 96.12 254 PHE A O 1
ATOM 1937 N N . ALA A 1 255 ? -39.522 25.738 14.073 1.00 93.69 255 ALA A N 1
ATOM 1938 C CA . ALA A 1 255 ? -39.068 24.584 14.840 1.00 93.69 255 ALA A CA 1
ATOM 1939 C C . ALA A 1 255 ? -37.639 24.206 14.428 1.00 93.69 255 ALA A C 1
ATOM 1941 O O . ALA A 1 255 ? -37.251 24.402 13.276 1.00 93.69 255 ALA A O 1
ATOM 1942 N N . LEU A 1 256 ? -36.873 23.649 15.369 1.00 91.81 256 LEU A N 1
ATOM 1943 C CA . LEU A 1 256 ? -35.466 23.276 15.188 1.00 91.81 256 LEU A CA 1
ATOM 1944 C C . LEU A 1 256 ? -35.259 21.770 15.410 1.00 91.81 256 LEU A C 1
ATOM 1946 O O . LEU A 1 256 ? -35.855 21.215 16.334 1.00 91.81 256 LEU A O 1
ATOM 1950 N N . SER A 1 257 ? -34.393 21.126 14.626 1.00 81.81 257 SER A N 1
ATOM 1951 C CA . SER A 1 257 ? -33.869 19.773 14.874 1.00 81.81 257 SER A CA 1
ATOM 1952 C C . SER A 1 257 ? -32.338 19.748 14.820 1.00 81.81 257 SER A C 1
ATOM 1954 O O . SER A 1 257 ? -31.733 20.574 14.146 1.00 81.81 257 SER A O 1
ATOM 1956 N N . ALA A 1 258 ? -31.713 18.780 15.493 1.00 66.88 258 ALA A N 1
ATOM 1957 C CA . ALA A 1 258 ? -30.276 18.489 15.395 1.00 66.88 258 ALA A CA 1
ATOM 1958 C C . ALA A 1 258 ? -29.958 17.306 14.450 1.00 66.88 258 ALA A C 1
ATOM 1960 O O . ALA A 1 258 ? -28.795 16.985 14.238 1.00 66.88 258 ALA A O 1
ATOM 1961 N N . ASP A 1 259 ? -30.983 16.636 13.912 1.00 59.75 259 ASP A N 1
ATOM 1962 C CA . ASP A 1 259 ? -30.859 15.394 13.126 1.00 59.75 259 ASP A CA 1
ATOM 1963 C C . ASP A 1 259 ? -31.784 15.346 11.889 1.00 59.75 259 ASP A C 1
ATOM 1965 O O . ASP A 1 259 ? -32.027 14.280 11.333 1.00 59.75 259 ASP A O 1
ATOM 1969 N N . GLY A 1 260 ? -32.380 16.481 11.505 1.00 62.62 260 GLY A N 1
ATOM 1970 C CA . GLY A 1 260 ? -33.333 16.586 10.390 1.00 62.62 260 GLY A CA 1
ATOM 1971 C C . GLY A 1 260 ? -34.704 15.923 10.609 1.00 62.62 260 GLY A C 1
ATOM 1972 O O . GLY A 1 260 ? -35.614 16.148 9.818 1.00 62.62 260 GLY A O 1
ATOM 1973 N N . VAL A 1 261 ? -34.898 15.148 11.685 1.00 67.38 261 VAL A N 1
ATOM 1974 C CA . VAL A 1 261 ? -36.095 14.309 11.900 1.00 67.38 261 VAL A CA 1
ATOM 1975 C C . VAL A 1 261 ? -36.861 14.699 13.170 1.00 67.38 261 VAL A C 1
ATOM 1977 O O . VAL A 1 261 ? -38.076 14.911 13.138 1.00 67.38 261 VAL A O 1
ATOM 1980 N N . ASN A 1 262 ? -36.174 14.822 14.305 1.00 79.25 262 ASN A N 1
ATOM 1981 C CA . ASN A 1 262 ? -36.749 15.054 15.631 1.00 79.25 262 ASN A CA 1
ATOM 1982 C C . ASN A 1 262 ? -36.891 16.551 15.962 1.00 79.25 262 ASN A C 1
ATOM 1984 O O . ASN A 1 262 ? -36.378 17.044 16.969 1.00 79.25 262 ASN A O 1
ATOM 1988 N N . TYR A 1 263 ? -37.633 17.272 15.119 1.00 86.94 263 TYR A N 1
ATOM 1989 C CA . TYR A 1 263 ? -37.957 18.682 15.342 1.00 86.94 263 TYR A CA 1
ATOM 1990 C C . TYR A 1 263 ? -38.655 18.937 16.687 1.00 86.94 263 TYR A C 1
ATOM 1992 O O . TYR A 1 263 ? -39.556 18.205 17.103 1.00 86.94 263 TYR A O 1
ATOM 2000 N N . GLN A 1 264 ? -38.272 20.043 17.324 1.00 89.44 264 GLN A N 1
ATOM 2001 C CA . GLN A 1 264 ? -38.915 20.607 18.511 1.00 89.44 264 GLN A CA 1
ATOM 2002 C C . GLN A 1 264 ? -40.369 21.047 18.230 1.00 89.44 264 GLN A C 1
ATOM 2004 O O . GLN A 1 264 ? -40.799 21.153 17.078 1.00 89.44 264 GLN A O 1
ATOM 2009 N N . ASP A 1 265 ? -41.137 21.307 19.295 1.00 92.12 265 ASP A N 1
ATOM 2010 C CA . ASP A 1 265 ? -42.474 21.906 19.184 1.00 92.12 265 ASP A CA 1
ATOM 2011 C C . ASP A 1 265 ? -42.398 23.284 18.492 1.00 92.12 265 ASP A C 1
ATOM 2013 O O . ASP A 1 265 ? -41.448 24.038 18.690 1.00 92.12 265 ASP A O 1
ATOM 2017 N N . TRP A 1 266 ? -43.423 23.629 17.706 1.00 92.88 266 TRP A N 1
ATOM 2018 C CA . TRP A 1 266 ? -43.501 24.906 16.988 1.00 92.88 266 TRP A CA 1
ATOM 2019 C C . TRP A 1 266 ? -43.569 26.114 17.937 1.00 92.88 266 TRP A C 1
ATOM 2021 O O . TRP A 1 266 ? -44.588 26.340 18.602 1.00 92.88 266 TRP A O 1
ATOM 2031 N N . GLU A 1 267 ? -42.522 26.936 17.944 1.00 92.94 267 GLU A N 1
ATOM 2032 C CA . GLU A 1 267 ? -42.454 28.184 18.704 1.00 92.94 267 GLU A CA 1
ATOM 2033 C C . GLU A 1 267 ? -42.884 29.389 17.853 1.00 92.94 267 GLU A C 1
ATOM 2035 O O . GLU A 1 267 ? -42.693 29.429 16.640 1.00 92.94 267 GLU A O 1
ATOM 2040 N N . LEU A 1 268 ? -43.493 30.394 18.492 1.00 94.31 268 LEU A N 1
ATOM 2041 C CA . LEU A 1 268 ? -43.852 31.661 17.846 1.00 94.31 268 LEU A CA 1
ATOM 2042 C C . LEU A 1 268 ? -42.611 32.558 17.789 1.00 94.31 268 LEU A C 1
ATOM 2044 O O . LEU A 1 268 ? -42.128 32.994 18.834 1.00 94.31 268 LEU A O 1
ATOM 2048 N N . TYR A 1 269 ? -42.135 32.867 16.584 1.00 94.62 269 TYR A N 1
ATOM 2049 C CA . TYR A 1 269 ? -40.994 33.753 16.373 1.00 94.62 269 TYR A CA 1
ATOM 2050 C C . TYR A 1 269 ? -41.286 35.161 16.923 1.00 94.62 269 TYR A C 1
ATOM 2052 O O . TYR A 1 269 ? -42.307 35.774 16.597 1.00 94.62 269 TYR A O 1
ATOM 2060 N N . ALA A 1 270 ? -40.398 35.655 17.790 1.00 88.44 270 ALA A N 1
ATOM 2061 C CA . ALA A 1 270 ? -40.586 36.899 18.547 1.00 88.44 270 ALA A CA 1
ATOM 2062 C C . ALA A 1 270 ? -39.308 37.750 18.670 1.00 88.44 270 ALA A C 1
ATOM 2064 O O . ALA A 1 270 ? -39.399 38.977 18.673 1.00 88.44 270 ALA A O 1
ATOM 2065 N N . ASP A 1 271 ? -38.147 37.099 18.725 1.00 91.38 271 ASP A N 1
ATOM 2066 C CA . ASP A 1 271 ? -36.796 37.665 18.741 1.00 91.38 271 ASP A CA 1
ATOM 2067 C C . ASP A 1 271 ? -35.910 36.798 17.802 1.00 91.38 271 ASP A C 1
ATOM 2069 O O . ASP A 1 271 ? -36.294 35.654 17.532 1.00 91.38 271 ASP A O 1
ATOM 2073 N N . PRO A 1 272 ? -34.764 37.293 17.286 1.00 94.75 272 PRO A N 1
ATOM 2074 C CA . PRO A 1 272 ? -33.868 36.515 16.420 1.00 94.75 272 PRO A CA 1
ATOM 2075 C C . PRO A 1 272 ? -33.357 35.220 17.065 1.00 94.75 272 PRO A C 1
ATOM 2077 O O . PRO A 1 272 ? -33.152 35.150 18.279 1.00 94.75 272 PRO A O 1
ATOM 2080 N N . ILE A 1 273 ? -33.112 34.206 16.236 1.00 94.62 273 ILE A N 1
ATOM 2081 C CA . ILE A 1 273 ? -32.587 32.900 16.652 1.00 94.62 273 ILE A CA 1
ATOM 2082 C C . ILE A 1 273 ? -31.056 32.964 16.614 1.00 94.62 273 ILE A C 1
ATOM 2084 O O . ILE A 1 273 ? -30.487 33.505 15.672 1.00 94.62 273 ILE A O 1
ATOM 2088 N N . SER A 1 274 ? -30.377 32.412 17.619 1.00 90.06 274 SER A N 1
ATOM 2089 C CA . SER A 1 274 ? -28.919 32.242 17.609 1.00 90.06 274 SER A CA 1
ATOM 2090 C C . SER A 1 274 ? -28.511 30.991 18.387 1.00 90.06 274 SER A C 1
ATOM 2092 O O . SER A 1 274 ? -29.213 30.565 19.308 1.00 90.06 274 SER A O 1
ATOM 2094 N N . PHE A 1 275 ? -27.390 30.382 17.998 1.00 86.31 275 PHE A N 1
ATOM 2095 C CA . PHE A 1 275 ? -26.904 29.122 18.568 1.00 86.31 275 PHE A CA 1
ATOM 2096 C C . PHE A 1 275 ? -25.676 29.340 19.469 1.00 86.31 275 PHE A C 1
ATOM 2098 O O . PHE A 1 275 ? -24.853 30.222 19.212 1.00 86.31 275 PHE A O 1
ATOM 2105 N N . GLU A 1 276 ? -25.550 28.548 20.540 1.00 76.81 276 GLU A N 1
ATOM 2106 C CA . GLU A 1 276 ? -24.352 28.534 21.398 1.00 76.81 276 GLU A CA 1
ATOM 2107 C C . GLU A 1 276 ? -23.198 27.764 20.722 1.00 76.81 276 GLU A C 1
ATOM 2109 O O . GLU A 1 276 ? -23.438 26.952 19.833 1.00 76.81 276 GLU A O 1
ATOM 2114 N N . LYS A 1 277 ? -21.941 28.006 21.132 1.00 71.19 277 LYS A N 1
ATOM 2115 C CA . LYS A 1 277 ? -20.771 27.319 20.547 1.00 71.19 277 LYS A CA 1
ATOM 2116 C C . LYS A 1 277 ? -20.833 25.808 20.816 1.00 71.19 277 LYS A C 1
ATOM 2118 O O . LYS A 1 277 ? -21.063 25.412 21.959 1.00 71.19 277 LYS A O 1
ATOM 2123 N N . GLY A 1 278 ? -20.544 24.991 19.806 1.00 55.66 278 GLY A N 1
ATOM 2124 C CA . GLY A 1 278 ? -20.647 23.531 19.845 1.00 55.66 278 GLY A CA 1
ATOM 2125 C C . GLY A 1 278 ? -22.019 23.007 19.406 1.00 55.66 278 GLY A C 1
ATOM 2126 O O . GLY A 1 278 ? -22.463 21.983 19.924 1.00 55.66 278 GLY A O 1
ATOM 2127 N N . PHE A 1 279 ? -22.711 23.709 18.502 1.00 69.44 279 PHE A N 1
ATOM 2128 C CA . PHE A 1 279 ? -24.026 23.301 17.994 1.00 69.44 279 PHE A CA 1
ATOM 2129 C C . PHE A 1 279 ? -23.949 22.322 16.814 1.00 69.44 279 PHE A C 1
ATOM 2131 O O . PHE A 1 279 ? -24.896 21.565 16.604 1.00 69.44 279 PHE A O 1
ATOM 2138 N N . GLY A 1 280 ? -22.836 22.297 16.073 1.00 71.50 280 GLY A N 1
ATOM 2139 C CA . GLY A 1 280 ? -22.642 21.389 14.938 1.00 71.50 280 GLY A CA 1
ATOM 2140 C C . GLY A 1 280 ? -23.566 21.709 13.759 1.00 71.50 280 GLY A C 1
ATOM 2141 O O . GLY A 1 280 ? -23.256 22.604 12.978 1.00 71.50 280 GLY A O 1
ATOM 2142 N N . THR A 1 281 ? -24.690 20.994 13.646 1.00 72.88 281 THR A N 1
ATOM 2143 C CA . THR A 1 281 ? -25.672 21.129 12.554 1.00 72.88 281 THR A CA 1
ATOM 2144 C C . THR A 1 281 ? -27.079 21.276 13.129 1.00 72.88 281 THR A C 1
ATOM 2146 O O . THR A 1 281 ? -27.508 20.466 13.952 1.00 72.88 281 THR A O 1
ATOM 2149 N N . VAL A 1 282 ? -27.816 22.300 12.692 1.00 82.38 282 VAL A N 1
ATOM 2150 C CA . VAL A 1 282 ? -29.208 22.555 13.090 1.00 82.38 282 VAL A CA 1
ATOM 2151 C C . VAL A 1 282 ? -30.083 22.787 11.862 1.00 82.38 282 VAL A C 1
ATOM 2153 O O . VAL A 1 282 ? -29.831 23.665 11.043 1.00 82.38 282 VAL A O 1
ATOM 2156 N N . TYR A 1 283 ? -31.162 22.020 11.783 1.00 86.81 283 TYR A N 1
ATOM 2157 C CA . TYR A 1 283 ? -32.204 22.115 10.769 1.00 86.81 283 TYR A CA 1
ATOM 2158 C C . TYR A 1 283 ? -33.320 23.014 11.302 1.00 86.81 283 TYR A C 1
ATOM 2160 O O . TYR A 1 283 ? -33.855 22.762 12.383 1.00 86.81 283 TYR A O 1
ATOM 2168 N N . LEU A 1 284 ? -33.679 24.055 10.559 1.00 92.50 284 LEU A N 1
ATOM 2169 C CA . LEU A 1 284 ? -34.777 24.971 10.847 1.00 92.50 284 LEU A CA 1
ATOM 2170 C C . LEU A 1 284 ? -35.896 24.757 9.832 1.00 92.50 284 LEU A C 1
ATOM 2172 O O . LEU A 1 284 ? -35.648 24.642 8.636 1.00 92.50 284 LEU A O 1
ATOM 2176 N N . ARG A 1 285 ? -37.138 24.811 10.306 1.00 94.12 285 ARG A N 1
ATOM 2177 C CA . ARG A 1 285 ? -38.329 24.961 9.461 1.00 94.12 285 ARG A CA 1
ATOM 2178 C C . ARG A 1 285 ? -39.232 26.064 9.997 1.00 94.12 285 ARG A C 1
ATOM 2180 O O . ARG A 1 285 ? -39.294 26.254 11.214 1.00 94.12 285 ARG A O 1
ATOM 2187 N N . ALA A 1 286 ? -39.926 26.787 9.120 1.00 94.06 286 ALA A N 1
ATOM 2188 C CA . ALA A 1 286 ? -40.794 27.904 9.487 1.00 94.06 286 ALA A CA 1
ATOM 2189 C C . ALA A 1 286 ? -42.019 28.061 8.568 1.00 94.06 286 ALA A C 1
ATOM 2191 O O . ALA A 1 286 ? -41.927 27.836 7.370 1.00 94.06 286 ALA A O 1
ATOM 2192 N N . TYR A 1 287 ? -43.157 28.510 9.106 1.00 94.12 287 TYR A N 1
ATOM 2193 C CA . TYR A 1 287 ? -44.353 28.875 8.324 1.00 94.12 287 TYR A CA 1
ATOM 2194 C C . TYR A 1 287 ? -45.041 30.125 8.895 1.00 94.12 287 TYR A C 1
ATOM 2196 O O . TYR A 1 287 ? -44.830 30.490 10.054 1.00 94.12 287 TYR A O 1
ATOM 2204 N N . SER A 1 288 ? -45.903 30.786 8.111 1.00 93.00 288 SER A N 1
ATOM 2205 C CA . SER A 1 288 ? -46.711 31.925 8.585 1.00 93.00 288 SER A CA 1
ATOM 2206 C C . SER A 1 288 ? -48.205 31.593 8.706 1.00 93.00 288 SER A C 1
ATOM 2208 O O . SER A 1 288 ? -48.736 30.750 7.982 1.00 93.00 288 SER A O 1
ATOM 2210 N N . ALA A 1 289 ? -48.911 32.265 9.619 1.00 89.31 289 ALA A N 1
ATOM 2211 C CA . ALA A 1 289 ? -50.353 32.115 9.812 1.00 89.31 289 ALA A CA 1
ATOM 2212 C C . ALA A 1 289 ? -51.066 33.471 9.980 1.00 89.31 289 ALA A C 1
ATOM 2214 O O . ALA A 1 289 ? -51.041 34.088 11.050 1.00 89.31 289 ALA A O 1
ATOM 2215 N N . ALA A 1 290 ? -51.745 33.916 8.920 1.00 84.62 290 ALA A N 1
ATOM 2216 C CA . ALA A 1 290 ? -52.610 35.094 8.903 1.00 84.62 290 ALA A CA 1
ATOM 2217 C C . ALA A 1 290 ? -54.064 34.768 9.305 1.00 84.62 290 ALA A C 1
ATOM 2219 O O . ALA A 1 290 ? -54.631 33.730 8.957 1.00 84.62 290 ALA A O 1
ATOM 2220 N N . GLY A 1 291 ? -54.711 35.688 10.027 1.00 77.69 291 GLY A N 1
ATOM 2221 C CA . GLY A 1 291 ? -56.044 35.478 10.602 1.00 77.69 291 GLY A CA 1
ATOM 2222 C C . GLY A 1 291 ? -57.173 35.373 9.567 1.00 77.69 291 GLY A C 1
ATOM 2223 O O . GLY A 1 291 ? -57.760 36.386 9.185 1.00 77.69 291 GLY A O 1
ATOM 2224 N N . GLY A 1 292 ? -57.539 34.145 9.189 1.00 72.31 292 GLY A N 1
ATOM 2225 C CA . GLY A 1 292 ? -58.572 33.857 8.183 1.00 72.31 292 GLY A CA 1
ATOM 2226 C C . GLY A 1 292 ? -58.032 33.322 6.853 1.00 72.31 292 GLY A C 1
ATOM 2227 O O . GLY A 1 292 ? -58.816 33.165 5.916 1.00 72.31 292 GLY A O 1
ATOM 2228 N N . CYS A 1 293 ? -56.732 33.040 6.789 1.00 77.50 293 CYS A N 1
ATOM 2229 C CA . CYS A 1 293 ? -56.117 32.176 5.789 1.00 77.50 293 CYS A CA 1
ATOM 2230 C C . CYS A 1 293 ? -55.873 30.772 6.375 1.00 77.50 293 CYS A C 1
ATOM 2232 O O . CYS A 1 293 ? -55.887 30.592 7.595 1.00 77.50 293 CYS A O 1
ATOM 2234 N N . GLU A 1 294 ? -55.619 29.796 5.506 1.00 83.44 294 GLU A N 1
ATOM 2235 C CA . GLU A 1 294 ? -54.846 28.602 5.875 1.00 83.44 294 GLU A CA 1
ATOM 2236 C C . GLU A 1 294 ? -53.367 29.001 6.098 1.00 83.44 294 GLU A C 1
ATOM 2238 O O . GLU A 1 294 ? -52.968 30.082 5.644 1.00 83.44 294 GLU A O 1
ATOM 2243 N N . PRO A 1 295 ? -52.539 28.184 6.776 1.00 84.50 295 PRO A N 1
ATOM 2244 C CA . PRO A 1 295 ? -51.100 28.432 6.892 1.00 84.50 295 PRO A CA 1
ATOM 2245 C C . PRO A 1 295 ? -50.405 28.643 5.535 1.00 84.50 295 PRO A C 1
ATOM 2247 O O . PRO A 1 295 ? -50.919 28.251 4.484 1.00 84.50 295 PRO A O 1
ATOM 2250 N N . GLY A 1 296 ? -49.249 29.304 5.566 1.00 84.00 296 GLY A N 1
ATOM 2251 C CA . GLY A 1 296 ? -48.302 29.309 4.451 1.00 84.00 296 GLY A CA 1
ATOM 2252 C C . GLY A 1 296 ? -47.613 27.951 4.306 1.00 84.00 296 GLY A C 1
ATOM 2253 O O . GLY A 1 296 ? -47.780 27.072 5.153 1.00 84.00 296 GLY A O 1
ATOM 2254 N N . GLU A 1 297 ? -46.847 27.785 3.233 1.00 88.31 297 GLU A N 1
ATOM 2255 C CA . GLU A 1 297 ? -45.990 26.609 3.047 1.00 88.31 297 GLU A CA 1
ATOM 2256 C C . GLU A 1 297 ? -44.818 26.646 4.057 1.00 88.31 297 GLU A C 1
ATOM 2258 O O . GLU A 1 297 ? -44.477 27.715 4.575 1.00 88.31 297 GLU A O 1
ATOM 2263 N N . GLU A 1 298 ? -44.270 25.477 4.415 1.00 91.31 298 GLU A N 1
ATOM 2264 C CA . GLU A 1 298 ? -43.128 25.368 5.337 1.00 91.31 298 GLU A CA 1
ATOM 2265 C C . GLU A 1 298 ? -41.823 25.633 4.566 1.00 91.31 298 GLU A C 1
ATOM 2267 O O . GLU A 1 298 ? -41.492 24.909 3.630 1.00 91.31 298 GLU A O 1
ATOM 2272 N N . THR A 1 299 ? -41.089 26.672 4.963 1.00 89.75 299 THR A N 1
ATOM 2273 C CA . THR A 1 299 ? -39.750 27.007 4.465 1.00 89.75 299 THR A CA 1
ATOM 2274 C C . THR A 1 299 ? -38.704 26.338 5.354 1.00 89.75 299 THR A C 1
ATOM 2276 O O . THR A 1 299 ? -38.730 26.530 6.572 1.00 89.75 299 THR A O 1
ATOM 2279 N N . GLU A 1 300 ? -37.773 25.587 4.769 1.00 91.06 300 GLU A N 1
ATOM 2280 C CA . GLU A 1 300 ? -36.695 24.893 5.487 1.00 91.06 300 GLU A CA 1
ATOM 2281 C C . GLU A 1 300 ? -35.326 25.537 5.212 1.00 91.06 300 GLU A C 1
ATOM 2283 O O . GLU A 1 300 ? -35.096 26.087 4.137 1.00 91.06 300 GLU A O 1
ATOM 2288 N N . ALA A 1 301 ? -34.422 25.482 6.193 1.00 82.88 301 ALA A N 1
ATOM 2289 C CA . ALA A 1 301 ? -33.043 25.962 6.101 1.00 82.88 301 ALA A CA 1
ATOM 2290 C C . ALA A 1 301 ? -32.133 25.134 7.023 1.00 82.88 301 ALA A C 1
ATOM 2292 O O . ALA A 1 301 ? -32.516 24.815 8.149 1.00 82.88 301 ALA A O 1
ATOM 2293 N N . VAL A 1 302 ? -30.916 24.808 6.584 1.00 78.69 302 VAL A N 1
ATOM 2294 C CA . VAL A 1 302 ? -29.928 24.070 7.394 1.00 78.69 302 VAL A CA 1
ATOM 2295 C C . VAL A 1 302 ? -28.772 24.995 7.748 1.00 78.69 302 VAL A C 1
ATOM 2297 O O . VAL A 1 302 ? -28.268 25.710 6.885 1.00 78.69 302 VAL A O 1
ATOM 2300 N N . PHE A 1 303 ? -28.354 24.975 9.011 1.00 78.25 303 PHE A N 1
ATOM 2301 C CA . PHE A 1 303 ? -27.274 25.793 9.550 1.00 78.25 303 PHE A CA 1
ATOM 2302 C C . PHE A 1 303 ? -26.163 24.918 10.121 1.00 78.25 303 PHE A C 1
ATOM 2304 O O . PHE A 1 303 ? -26.435 24.002 10.898 1.00 78.25 303 PHE A O 1
ATOM 2311 N N . THR A 1 304 ? -24.915 25.232 9.788 1.00 67.31 304 THR A N 1
ATOM 2312 C CA . THR A 1 304 ? -23.715 24.579 10.336 1.00 67.31 304 THR A CA 1
ATOM 2313 C C . THR A 1 304 ? -22.878 25.573 11.138 1.00 67.31 304 THR A C 1
ATOM 2315 O O . THR A 1 304 ? -22.940 26.784 10.910 1.00 67.31 304 THR A O 1
ATOM 2318 N N . GLU A 1 305 ? -22.112 25.095 12.116 1.00 65.00 305 GLU A N 1
ATOM 2319 C CA . GLU A 1 305 ? -21.280 25.966 12.947 1.00 65.00 305 GLU A CA 1
ATOM 2320 C C . GLU A 1 305 ? -20.037 26.450 12.197 1.00 65.00 305 GLU A C 1
ATOM 2322 O O . GLU A 1 305 ? -19.127 25.686 11.881 1.00 65.00 305 GLU A O 1
ATOM 2327 N N . LYS A 1 306 ? -19.970 27.760 11.954 1.00 55.66 306 LYS A N 1
ATOM 2328 C CA . LYS A 1 306 ? -18.803 28.406 11.358 1.00 55.66 306 LYS A CA 1
ATOM 2329 C C . LYS A 1 306 ? -17.680 28.540 12.385 1.00 55.66 306 LYS A C 1
ATOM 2331 O O . LYS A 1 306 ? -17.685 29.453 13.216 1.00 55.66 306 LYS A O 1
ATOM 2336 N N . PHE A 1 307 ? -16.696 27.651 12.300 1.00 52.88 307 PHE A N 1
ATOM 2337 C CA . PHE A 1 307 ? -15.508 27.677 13.150 1.00 52.88 307 PHE A CA 1
ATOM 2338 C C . PHE A 1 307 ? -14.532 28.790 12.741 1.00 52.88 307 PHE A C 1
ATOM 2340 O O . PHE A 1 307 ? -13.771 28.662 11.787 1.00 52.88 307 PHE A O 1
ATOM 2347 N N . ASP A 1 308 ? -14.516 29.885 13.507 1.00 51.88 308 ASP A N 1
ATOM 2348 C CA . ASP A 1 308 ? -13.473 30.913 13.409 1.00 51.88 308 ASP A CA 1
ATOM 2349 C C . ASP A 1 308 ? -12.210 30.478 14.176 1.00 51.88 308 ASP A C 1
ATOM 2351 O O . ASP A 1 308 ? -12.009 30.824 15.343 1.00 51.88 308 ASP A O 1
ATOM 2355 N N . LEU A 1 309 ? -11.355 29.703 13.500 1.00 51.62 309 LEU A N 1
ATOM 2356 C CA . LEU A 1 309 ? -9.970 29.437 13.919 1.00 51.62 309 LEU A CA 1
ATOM 2357 C C . LEU A 1 309 ? -9.014 30.596 13.547 1.00 51.62 309 LEU A C 1
ATOM 2359 O O . LEU A 1 309 ? -7.808 30.515 13.783 1.00 51.62 309 LEU A O 1
ATOM 2363 N N . GLY A 1 310 ? -9.516 31.674 12.931 1.00 62.56 310 GLY A N 1
ATOM 2364 C CA . GLY A 1 310 ? -8.703 32.721 12.313 1.00 62.56 310 GLY A CA 1
ATOM 2365 C C . GLY A 1 310 ? -8.068 32.324 10.973 1.00 62.56 310 GLY A C 1
ATOM 2366 O O . GLY A 1 310 ? -7.112 32.982 10.550 1.00 62.56 310 GLY A O 1
ATOM 2367 N N . TRP A 1 311 ? -8.579 31.274 10.322 1.00 79.50 311 TRP A N 1
ATOM 2368 C CA . TRP A 1 311 ? -8.152 30.752 9.017 1.00 79.50 311 TRP A CA 1
ATOM 2369 C C . TRP A 1 311 ? -9.377 30.446 8.143 1.00 79.50 311 TRP A C 1
ATOM 2371 O O . TRP A 1 311 ? -10.445 30.139 8.666 1.00 79.50 311 TRP A O 1
ATOM 2381 N N . ASN A 1 312 ? -9.209 30.505 6.824 1.00 90.50 312 ASN A N 1
ATOM 2382 C CA . ASN A 1 312 ? -10.175 30.040 5.828 1.00 90.50 312 ASN A CA 1
ATOM 2383 C C . ASN A 1 312 ? -9.503 28.930 5.013 1.00 90.50 312 ASN A C 1
ATOM 2385 O O . ASN A 1 312 ? -8.282 28.961 4.843 1.00 90.50 312 ASN A O 1
ATOM 2389 N N . LEU A 1 313 ? -10.290 27.993 4.497 1.00 94.31 313 LEU A N 1
ATOM 2390 C CA . LEU A 1 313 ? -9.832 26.997 3.534 1.00 94.31 313 LEU A CA 1
ATOM 2391 C C . LEU A 1 313 ? -9.937 27.601 2.128 1.00 94.31 313 LEU A C 1
ATOM 2393 O O . LEU A 1 313 ? -10.892 28.328 1.854 1.00 94.31 313 LEU A O 1
ATOM 2397 N N . TYR A 1 314 ? -8.963 27.307 1.270 1.00 97.75 314 TYR A N 1
ATOM 2398 C CA . TYR A 1 314 ? -8.968 27.669 -0.147 1.00 97.75 314 TYR A CA 1
ATOM 2399 C C . TYR A 1 314 ? -8.573 26.455 -0.975 1.00 97.75 314 TYR A C 1
ATOM 2401 O O . TYR A 1 314 ? -7.526 25.863 -0.706 1.00 97.75 314 TYR A O 1
ATOM 2409 N N . PHE A 1 315 ? -9.389 26.090 -1.957 1.00 98.06 315 PHE A N 1
ATOM 2410 C CA . PHE A 1 315 ? -9.234 24.877 -2.759 1.00 98.06 315 PHE A CA 1
ATOM 2411 C C . PHE A 1 315 ? -8.474 25.196 -4.049 1.00 98.06 315 PHE A C 1
ATOM 2413 O O . PHE A 1 315 ? -8.709 26.231 -4.674 1.00 98.06 315 PHE A O 1
ATOM 2420 N N . GLY A 1 316 ? -7.544 24.341 -4.469 1.00 97.50 316 GLY A N 1
ATOM 2421 C CA . GLY A 1 316 ? -6.726 24.652 -5.635 1.00 97.50 316 GLY A CA 1
ATOM 2422 C C . GLY A 1 316 ? -5.892 23.504 -6.178 1.00 97.50 316 GLY A C 1
ATOM 2423 O O . GLY A 1 316 ? -6.028 22.350 -5.779 1.00 97.50 316 GLY A O 1
ATOM 2424 N N . GLN A 1 317 ? -5.034 23.852 -7.131 1.00 96.00 317 GLN A N 1
ATOM 2425 C CA . GLN A 1 317 ? -4.170 22.942 -7.885 1.00 96.00 317 GLN A CA 1
ATOM 2426 C C . GLN A 1 317 ? -2.795 23.600 -8.060 1.00 96.00 317 GLN A C 1
ATOM 2428 O O . GLN A 1 317 ? -2.720 24.773 -8.439 1.00 96.00 317 GLN A O 1
ATOM 2433 N N . LEU A 1 318 ? -1.714 22.875 -7.758 1.00 97.00 318 LEU A N 1
ATOM 2434 C CA . LEU A 1 318 ? -0.339 23.394 -7.733 1.00 97.00 318 LEU A CA 1
ATOM 2435 C C . LEU A 1 318 ? 0.562 22.915 -8.882 1.00 97.00 318 LEU A C 1
ATOM 2437 O O . LEU A 1 318 ? 1.643 23.478 -9.045 1.00 97.00 318 LEU A O 1
ATOM 2441 N N . HIS A 1 319 ? 0.137 21.928 -9.677 1.00 95.88 319 HIS A N 1
ATOM 2442 C CA . HIS A 1 319 ? 0.994 21.275 -10.670 1.00 95.88 319 HIS A CA 1
ATOM 2443 C C . HIS A 1 319 ? 0.293 21.134 -12.034 1.00 95.88 319 HIS A C 1
ATOM 2445 O O . HIS A 1 319 ? -0.624 20.326 -12.207 1.00 95.88 319 HIS A O 1
ATOM 2451 N N . ALA A 1 320 ? 0.731 21.934 -13.011 1.00 95.81 320 ALA A N 1
ATOM 2452 C CA . ALA A 1 320 ? 0.243 21.902 -14.390 1.00 95.81 320 ALA A CA 1
ATOM 2453 C C . ALA A 1 320 ? 1.261 22.489 -15.383 1.00 95.81 320 ALA A C 1
ATOM 2455 O O . ALA A 1 320 ? 2.038 23.382 -15.035 1.00 95.81 320 ALA A O 1
ATOM 2456 N N . HIS A 1 321 ? 1.183 22.030 -16.634 1.00 97.25 321 HIS A N 1
ATOM 2457 C CA . HIS A 1 321 ? 2.107 22.328 -17.733 1.00 97.25 321 HIS A CA 1
ATOM 2458 C C . HIS A 1 321 ? 1.366 22.897 -18.954 1.00 97.25 321 HIS A C 1
ATOM 2460 O O . HIS A 1 321 ? 0.151 22.743 -19.108 1.00 97.25 321 HIS A O 1
ATOM 2466 N N . THR A 1 322 ? 2.092 23.595 -19.828 1.00 97.62 322 THR A N 1
ATOM 2467 C CA . THR A 1 322 ? 1.546 24.362 -20.964 1.00 97.62 322 THR A CA 1
ATOM 2468 C C . THR A 1 322 ? 2.440 24.243 -22.205 1.00 97.62 322 THR A C 1
ATOM 2470 O O . THR A 1 322 ? 3.445 23.534 -22.188 1.00 97.62 322 THR A O 1
ATOM 2473 N N . ASP A 1 323 ? 2.120 24.957 -23.292 1.00 96.38 323 ASP A N 1
ATOM 2474 C CA . ASP A 1 323 ? 2.938 24.999 -24.517 1.00 96.38 323 ASP A CA 1
ATOM 2475 C C . ASP A 1 323 ? 4.311 25.701 -24.369 1.00 96.38 323 ASP A C 1
ATOM 2477 O O . ASP A 1 323 ? 5.055 25.822 -25.348 1.00 96.38 323 ASP A O 1
ATOM 2481 N N . ILE A 1 324 ? 4.669 26.105 -23.143 1.00 96.81 324 ILE A N 1
ATOM 2482 C CA . ILE A 1 324 ? 6.025 26.487 -22.723 1.00 96.81 324 ILE A CA 1
ATOM 2483 C C . ILE A 1 324 ? 6.919 25.247 -22.508 1.00 96.81 324 ILE A C 1
ATOM 2485 O O . ILE A 1 324 ? 8.127 25.323 -22.754 1.00 96.81 324 ILE A O 1
ATOM 2489 N N . SER A 1 325 ? 6.353 24.110 -22.086 1.00 95.50 325 SER A N 1
ATOM 2490 C CA . SER A 1 325 ? 7.027 22.807 -22.019 1.00 95.50 325 SER A CA 1
ATOM 2491 C C . SER A 1 325 ? 6.469 21.844 -23.081 1.00 95.50 325 SER A C 1
ATOM 2493 O O . SER A 1 325 ? 6.690 22.033 -24.278 1.00 95.50 325 SER A O 1
ATOM 2495 N N . ASP A 1 326 ? 5.793 20.790 -22.650 1.00 92.88 326 ASP A N 1
ATOM 2496 C CA . ASP A 1 326 ? 5.181 19.703 -23.414 1.00 92.88 326 ASP A CA 1
ATOM 2497 C C . ASP A 1 326 ? 3.700 19.497 -23.047 1.00 92.88 326 ASP A C 1
ATOM 2499 O O . ASP A 1 326 ? 3.033 18.615 -23.597 1.00 92.88 326 ASP A O 1
ATOM 2503 N N . GLY A 1 327 ? 3.154 20.376 -22.202 1.00 91.06 327 GLY A N 1
ATOM 2504 C CA . GLY A 1 327 ? 1.718 20.537 -22.034 1.00 91.06 327 GLY A CA 1
ATOM 2505 C C . GLY A 1 327 ? 1.039 21.148 -23.266 1.00 91.06 327 GLY A C 1
ATOM 2506 O O . GLY A 1 327 ? 1.653 21.570 -24.250 1.00 91.06 327 GLY A O 1
ATOM 2507 N N . THR A 1 328 ? -0.286 21.201 -23.216 1.00 90.75 328 THR A N 1
ATOM 2508 C CA . THR A 1 328 ? -1.133 21.777 -24.267 1.00 90.75 328 THR A CA 1
ATOM 2509 C C . THR A 1 328 ? -1.638 23.167 -23.881 1.00 90.75 328 THR A C 1
ATOM 2511 O O . THR A 1 328 ? -1.777 23.469 -22.703 1.00 90.75 328 THR A O 1
ATOM 2514 N N . GLY A 1 329 ? -1.947 24.006 -24.881 1.00 95.31 329 GLY A N 1
ATOM 2515 C CA . GLY A 1 329 ? -2.508 25.359 -24.704 1.00 95.31 329 GLY A CA 1
ATOM 2516 C C . GLY A 1 329 ? -1.518 26.392 -24.148 1.00 95.31 329 GLY A C 1
ATOM 2517 O O . GLY A 1 329 ? -0.510 26.030 -23.551 1.00 95.31 329 GLY A O 1
ATOM 2518 N N . SER A 1 330 ? -1.792 27.690 -24.339 1.00 97.44 330 SER A N 1
ATOM 2519 C CA . SER A 1 330 ? -0.905 28.730 -23.786 1.00 97.44 330 SER A CA 1
ATOM 2520 C C . SER A 1 330 ? -1.164 28.980 -22.304 1.00 97.44 330 SER A C 1
ATOM 2522 O O . SER A 1 330 ? -2.278 28.793 -21.806 1.00 97.44 330 SER A O 1
ATOM 2524 N N . VAL A 1 331 ? -0.152 29.491 -21.604 1.00 97.44 331 VAL A N 1
ATOM 2525 C CA . VAL A 1 331 ? -0.251 29.851 -20.183 1.00 97.44 331 VAL A CA 1
ATOM 2526 C C . VAL A 1 331 ? -1.389 30.844 -19.887 1.00 97.44 331 VAL A C 1
ATOM 2528 O O . VAL A 1 331 ? -2.073 30.721 -18.871 1.00 97.44 331 VAL A O 1
ATOM 2531 N N . GLU A 1 332 ? -1.694 31.784 -20.792 1.00 97.75 332 GLU A N 1
ATOM 2532 C CA . GLU A 1 332 ? -2.869 32.657 -20.649 1.00 97.75 332 GLU A CA 1
ATOM 2533 C C . GLU A 1 332 ? -4.202 31.944 -20.906 1.00 97.75 332 GLU A C 1
ATOM 2535 O O . GLU A 1 332 ? -5.234 32.400 -20.414 1.00 97.75 332 GLU A O 1
ATOM 2540 N N . GLU A 1 333 ? -4.224 30.858 -21.682 1.00 97.56 333 GLU A N 1
ATOM 2541 C CA . GLU A 1 333 ? -5.423 30.037 -21.856 1.00 97.56 333 GLU A CA 1
ATOM 2542 C C . GLU A 1 333 ? -5.682 29.158 -20.633 1.00 97.56 333 GLU A C 1
ATOM 2544 O O . GLU A 1 333 ? -6.834 29.112 -20.198 1.00 97.56 333 GLU A O 1
ATOM 2549 N N . ALA A 1 334 ? -4.631 28.582 -20.039 1.00 97.62 334 ALA A N 1
ATOM 2550 C CA . ALA A 1 334 ? -4.689 27.807 -18.802 1.00 97.62 334 ALA A CA 1
ATOM 2551 C C . ALA A 1 334 ? -5.243 28.635 -17.631 1.00 97.62 334 ALA A C 1
ATOM 2553 O O . ALA A 1 334 ? -6.307 28.320 -17.098 1.00 97.62 334 ALA A O 1
ATOM 2554 N N . PHE A 1 335 ? -4.611 29.768 -17.294 1.00 98.31 335 PHE A N 1
ATOM 2555 C CA . PHE A 1 335 ? -5.089 30.635 -16.206 1.00 98.31 335 PHE A CA 1
ATOM 2556 C C . PHE A 1 335 ? -6.507 31.170 -16.438 1.00 98.31 335 PHE A C 1
ATOM 2558 O O . PHE A 1 335 ? -7.301 31.243 -15.503 1.00 98.31 335 PHE A O 1
ATOM 2565 N N . ARG A 1 336 ? -6.849 31.535 -17.682 1.00 96.56 336 ARG A N 1
ATOM 2566 C CA . ARG A 1 336 ? -8.191 32.021 -18.049 1.00 96.56 336 ARG A CA 1
ATOM 2567 C C . ARG A 1 336 ? -9.250 30.920 -17.972 1.00 96.56 336 ARG A C 1
ATOM 2569 O O . ARG A 1 336 ? -10.429 31.251 -17.858 1.00 96.56 336 ARG A O 1
ATOM 2576 N N . TYR A 1 337 ? -8.865 29.657 -18.132 1.00 97.38 337 TYR A N 1
ATOM 2577 C CA . TYR A 1 337 ? -9.748 28.511 -17.952 1.00 97.38 337 TYR A CA 1
ATOM 2578 C C . TYR A 1 337 ? -9.955 28.248 -16.457 1.00 97.38 337 TYR A C 1
ATOM 2580 O O . TYR A 1 337 ? -11.082 28.356 -15.985 1.00 97.38 337 TYR A O 1
ATOM 2588 N N . ALA A 1 338 ? -8.866 28.028 -15.713 1.00 97.25 338 ALA A N 1
ATOM 2589 C CA . ALA A 1 338 ? -8.894 27.738 -14.281 1.00 97.25 338 ALA A CA 1
ATOM 2590 C C . ALA A 1 338 ? -9.651 28.807 -13.472 1.00 97.25 338 ALA A C 1
ATOM 2592 O O . ALA A 1 338 ? -10.455 28.470 -12.611 1.00 97.25 338 ALA A O 1
ATOM 2593 N N . SER A 1 339 ? -9.519 30.097 -13.816 1.00 96.69 339 SER A N 1
ATOM 2594 C CA . SER A 1 339 ? -10.262 31.191 -13.162 1.00 96.69 339 SER A CA 1
ATOM 2595 C C . SER A 1 339 ? -11.777 31.230 -13.470 1.00 96.69 339 SER A C 1
ATOM 2597 O O . SER A 1 339 ? -12.404 32.287 -13.331 1.00 96.69 339 SER A O 1
ATOM 2599 N N . GLN A 1 340 ? -12.345 30.149 -14.008 1.00 95.38 340 GLN A N 1
ATOM 2600 C CA . GLN A 1 340 ? -13.769 29.960 -14.316 1.00 95.38 340 GLN A CA 1
ATOM 2601 C C . GLN A 1 340 ? -14.291 28.583 -13.861 1.00 95.38 340 GLN A C 1
ATOM 2603 O O . GLN A 1 340 ? -15.464 28.294 -14.091 1.00 95.38 340 GLN A O 1
ATOM 2608 N N . VAL A 1 341 ? -13.441 27.757 -13.239 1.00 94.31 341 VAL A N 1
ATOM 2609 C CA . VAL A 1 341 ? -13.803 26.464 -12.642 1.00 94.31 341 VAL A CA 1
ATOM 2610 C C . VAL A 1 341 ? -14.513 26.709 -11.304 1.00 94.31 341 VAL A C 1
ATOM 2612 O O . VAL A 1 341 ? -14.162 27.633 -10.568 1.00 94.31 341 VAL A O 1
ATOM 2615 N N . GLU A 1 342 ? -15.543 25.918 -11.003 1.00 88.62 342 GLU A N 1
ATOM 2616 C CA . GLU A 1 342 ? -16.245 25.964 -9.713 1.00 88.62 342 GLU A CA 1
ATOM 2617 C C . GLU A 1 342 ? -15.438 25.178 -8.654 1.00 88.62 342 GLU A C 1
ATOM 2619 O O . GLU A 1 342 ? -14.717 24.238 -8.985 1.00 88.62 342 GLU A O 1
ATOM 2624 N N . ASN A 1 343 ? -15.488 25.604 -7.387 1.00 89.38 343 ASN A N 1
ATOM 2625 C CA . ASN A 1 343 ? -14.653 25.067 -6.298 1.00 89.38 343 ASN A CA 1
ATOM 2626 C C . ASN A 1 343 ? -13.127 25.098 -6.592 1.00 89.38 343 ASN A C 1
ATOM 2628 O O . ASN A 1 343 ? -12.402 24.134 -6.337 1.00 89.38 343 ASN A O 1
ATOM 2632 N N . LEU A 1 344 ? -12.626 26.218 -7.141 1.00 96.12 344 LEU A N 1
ATOM 2633 C CA . LEU A 1 344 ? -11.195 26.461 -7.383 1.00 96.12 344 LEU A CA 1
ATOM 2634 C C . LEU A 1 344 ? -10.801 27.924 -7.072 1.00 96.12 344 LEU A C 1
ATOM 2636 O O . LEU A 1 344 ? -10.968 28.823 -7.894 1.00 96.12 344 LEU A O 1
ATOM 2640 N N . ASP A 1 345 ? -10.250 28.169 -5.882 1.00 98.38 345 ASP A N 1
ATOM 2641 C CA . ASP A 1 345 ? -9.770 29.479 -5.412 1.00 98.38 345 ASP A CA 1
ATOM 2642 C C . ASP A 1 345 ? -8.387 29.857 -5.968 1.00 98.38 345 ASP A C 1
ATOM 2644 O O . ASP A 1 345 ? -8.060 31.042 -6.100 1.00 98.38 345 ASP A O 1
ATOM 2648 N N . PHE A 1 346 ? -7.531 28.873 -6.259 1.00 98.69 346 PHE A N 1
ATOM 2649 C CA . PHE A 1 346 ? -6.208 29.126 -6.830 1.00 98.69 346 PHE A CA 1
ATOM 2650 C C . PHE A 1 346 ? -5.749 28.038 -7.802 1.00 98.69 346 PHE A C 1
ATOM 2652 O O . PHE A 1 346 ? -6.125 26.871 -7.712 1.00 98.69 346 PHE A O 1
ATOM 2659 N N . PHE A 1 347 ? -4.873 28.435 -8.720 1.00 98.50 347 PHE A N 1
ATOM 2660 C CA . PHE A 1 347 ? -4.264 27.549 -9.707 1.00 98.50 347 PHE A CA 1
ATOM 2661 C C . PHE A 1 347 ? -2.808 27.944 -9.937 1.00 98.50 347 PHE A C 1
ATOM 2663 O O . PHE A 1 347 ? -2.507 29.140 -10.018 1.00 98.50 347 PHE A O 1
ATOM 2670 N N . ALA A 1 348 ? -1.920 26.963 -10.077 1.00 98.31 348 ALA A N 1
ATOM 2671 C CA . ALA A 1 348 ? -0.529 27.181 -10.441 1.00 98.31 348 ALA A CA 1
ATOM 2672 C C . ALA A 1 348 ? -0.146 26.499 -11.758 1.00 98.31 348 ALA A C 1
ATOM 2674 O O . ALA A 1 348 ? -0.656 25.437 -12.100 1.00 98.31 348 ALA A O 1
ATOM 2675 N N . VAL A 1 349 ? 0.800 27.121 -12.460 1.00 98.56 349 VAL A N 1
ATOM 2676 C CA . VAL A 1 349 ? 1.520 26.528 -13.594 1.00 98.56 349 VAL A CA 1
ATOM 2677 C C . VAL A 1 349 ? 3.005 26.448 -13.240 1.00 98.56 349 VAL A C 1
ATOM 2679 O O . VAL A 1 349 ? 3.564 27.378 -12.640 1.00 98.56 349 VAL A O 1
ATOM 2682 N N . THR A 1 350 ? 3.620 25.321 -13.588 1.00 97.75 350 THR A N 1
ATOM 2683 C CA . THR A 1 350 ? 4.953 24.891 -13.147 1.00 97.75 350 THR A CA 1
ATOM 2684 C C . THR A 1 350 ? 5.718 24.199 -14.276 1.00 97.75 350 THR A C 1
ATOM 2686 O O . THR A 1 350 ? 6.340 23.168 -14.042 1.00 97.75 350 THR A O 1
ATOM 2689 N N . ASP A 1 351 ? 5.690 24.767 -15.487 1.00 98.31 351 ASP A N 1
ATOM 2690 C CA . ASP A 1 351 ? 6.363 24.205 -16.668 1.00 98.31 351 ASP A CA 1
ATOM 2691 C C . ASP A 1 351 ? 7.808 23.745 -16.376 1.00 98.31 351 ASP A C 1
ATOM 2693 O O . ASP A 1 351 ? 8.559 24.405 -15.641 1.00 98.31 351 ASP A O 1
ATOM 2697 N N . HIS A 1 352 ? 8.213 22.633 -17.000 1.00 97.69 352 HIS A N 1
ATOM 2698 C CA . HIS A 1 352 ? 9.571 22.090 -16.927 1.00 97.69 352 HIS A CA 1
ATOM 2699 C C . HIS A 1 352 ? 10.638 23.170 -17.208 1.00 97.69 352 HIS A C 1
ATOM 2701 O O . HIS A 1 352 ? 10.781 23.674 -18.327 1.00 97.69 352 HIS A O 1
ATOM 2707 N N . SER A 1 353 ? 11.459 23.493 -16.205 1.00 97.06 353 SER A N 1
ATOM 2708 C CA . SER A 1 353 ? 12.416 24.618 -16.237 1.00 97.06 353 SER A CA 1
ATOM 2709 C C . SER A 1 353 ? 13.473 24.570 -17.345 1.00 97.06 353 SER A C 1
ATOM 2711 O O . SER A 1 353 ? 14.041 25.604 -17.699 1.00 97.06 353 SER A O 1
ATOM 2713 N N . ASN A 1 354 ? 13.761 23.386 -17.894 1.00 95.94 354 ASN A N 1
ATOM 2714 C CA . ASN A 1 354 ? 14.664 23.209 -19.038 1.00 95.94 354 ASN A CA 1
ATOM 2715 C C . ASN A 1 354 ? 14.062 23.667 -20.380 1.00 95.94 354 ASN A C 1
ATOM 2717 O O . ASN A 1 354 ? 14.792 23.755 -21.365 1.00 95.94 354 ASN A O 1
ATOM 2721 N N . SER A 1 355 ? 12.754 23.929 -20.447 1.00 96.56 355 SER A N 1
ATOM 2722 C CA . SER A 1 355 ? 12.059 24.277 -21.694 1.00 96.56 355 SER A CA 1
ATOM 2723 C C . SER A 1 355 ? 11.983 25.790 -21.953 1.00 96.56 355 SER A C 1
ATOM 2725 O O . SER A 1 355 ? 11.871 26.201 -23.108 1.00 96.56 355 SER A O 1
ATOM 2727 N N . PHE A 1 356 ? 12.140 26.629 -20.918 1.00 97.00 356 PHE A N 1
ATOM 2728 C CA . PHE A 1 356 ? 12.149 28.096 -21.033 1.00 97.00 356 PHE A CA 1
ATOM 2729 C C . PHE A 1 356 ? 13.199 28.624 -22.038 1.00 97.00 356 PHE A C 1
ATOM 2731 O O . PHE A 1 356 ? 14.348 28.167 -22.072 1.00 97.00 356 PHE A O 1
ATOM 2738 N N . GLU A 1 357 ? 12.884 29.683 -22.796 1.00 95.50 357 GLU A N 1
ATOM 2739 C CA . GLU A 1 357 ? 13.873 30.371 -23.632 1.00 95.50 357 GLU A CA 1
ATOM 2740 C C . GLU A 1 357 ? 15.005 30.915 -22.744 1.00 95.50 357 GLU A C 1
ATOM 2742 O O . GLU A 1 357 ? 14.795 31.749 -21.862 1.00 95.50 357 GLU A O 1
ATOM 2747 N N . ASN A 1 358 ? 16.233 30.466 -23.019 1.00 94.62 358 ASN A N 1
ATOM 2748 C CA . ASN A 1 358 ? 17.437 30.727 -22.221 1.00 94.62 358 ASN A CA 1
ATOM 2749 C C . ASN A 1 358 ? 17.476 30.015 -20.845 1.00 94.62 358 ASN A C 1
ATOM 2751 O O . ASN A 1 358 ? 18.205 30.475 -19.968 1.00 94.62 358 ASN A O 1
ATOM 2755 N N . ALA A 1 359 ? 16.782 28.880 -20.669 1.00 92.69 359 ALA A N 1
ATOM 2756 C CA . ALA A 1 359 ? 16.724 28.064 -19.442 1.00 92.69 359 ALA A CA 1
ATOM 2757 C C . ALA A 1 359 ? 18.038 27.987 -18.632 1.00 92.69 359 ALA A C 1
ATOM 2759 O O . ALA A 1 359 ? 18.068 28.372 -17.464 1.00 92.69 359 ALA A O 1
ATOM 2760 N N . GLY A 1 360 ? 19.151 27.570 -19.248 1.00 93.94 360 GLY A N 1
ATOM 2761 C CA . GLY A 1 360 ? 20.461 27.442 -18.584 1.00 93.94 360 GLY A CA 1
ATOM 2762 C C . GLY A 1 360 ? 21.125 28.757 -18.126 1.00 93.94 360 GLY A C 1
ATOM 2763 O O . GLY A 1 360 ? 22.241 28.726 -17.613 1.00 93.94 360 GLY A O 1
ATOM 2764 N N . ALA A 1 361 ? 20.478 29.910 -18.326 1.00 95.12 361 ALA A N 1
ATOM 2765 C CA . ALA A 1 361 ? 20.883 31.218 -17.804 1.00 95.12 361 ALA A CA 1
ATOM 2766 C C . ALA A 1 361 ? 20.021 31.696 -16.615 1.00 95.12 361 ALA A C 1
ATOM 2768 O O . ALA A 1 361 ? 20.157 32.849 -16.200 1.00 95.12 361 ALA A O 1
ATOM 2769 N N . GLY A 1 362 ? 19.140 30.839 -16.085 1.00 94.81 362 GLY A N 1
ATOM 2770 C CA . GLY A 1 362 ? 18.399 31.098 -14.851 1.00 94.81 362 GLY A CA 1
ATOM 2771 C C . GLY A 1 362 ? 19.311 31.273 -13.631 1.00 94.81 362 GLY A C 1
ATOM 2772 O O . GLY A 1 362 ? 20.401 30.708 -13.554 1.00 94.81 362 GLY A O 1
ATOM 2773 N N . GLU A 1 363 ? 18.845 32.068 -12.673 1.00 96.06 363 GLU A N 1
ATOM 2774 C CA . GLU A 1 363 ? 19.351 32.117 -11.301 1.00 96.06 363 GLU A CA 1
ATOM 2775 C C . GLU A 1 363 ? 18.117 32.238 -10.392 1.00 96.06 363 GLU A C 1
ATOM 2777 O O . GLU A 1 363 ? 17.331 33.172 -10.560 1.00 96.06 363 GLU A O 1
ATOM 2782 N N . ILE A 1 364 ? 17.933 31.343 -9.415 1.00 95.50 364 ILE A N 1
ATOM 2783 C CA . ILE A 1 364 ? 16.700 31.287 -8.594 1.00 95.50 364 ILE A CA 1
ATOM 2784 C C . ILE A 1 364 ? 16.392 32.590 -7.835 1.00 95.50 364 ILE A C 1
ATOM 2786 O O . ILE A 1 364 ? 15.237 32.991 -7.708 1.00 95.50 364 ILE A O 1
ATOM 2790 N N . ALA A 1 365 ? 17.437 33.291 -7.387 1.00 95.88 365 ALA A N 1
ATOM 2791 C CA . ALA A 1 365 ? 17.358 34.597 -6.728 1.00 95.88 365 ALA A CA 1
ATOM 2792 C C . ALA A 1 365 ? 17.477 35.796 -7.701 1.00 95.88 365 ALA A C 1
ATOM 2794 O O . ALA A 1 365 ? 17.478 36.950 -7.262 1.00 95.88 365 ALA A O 1
ATOM 2795 N N . GLY A 1 366 ? 17.629 35.539 -9.005 1.00 93.81 366 GLY A N 1
ATOM 2796 C CA . GLY A 1 366 ? 17.780 36.536 -10.066 1.00 93.81 366 GLY A CA 1
ATOM 2797 C C . GLY A 1 366 ? 16.448 36.947 -10.701 1.00 93.81 366 GLY A C 1
ATOM 2798 O O . GLY A 1 366 ? 15.440 36.269 -10.566 1.00 93.81 366 GLY A O 1
ATOM 2799 N N . ASP A 1 367 ? 16.430 38.078 -11.410 1.00 95.44 367 ASP A N 1
ATOM 2800 C CA . ASP A 1 367 ? 15.237 38.571 -12.119 1.00 95.44 367 ASP A CA 1
ATOM 2801 C C . ASP A 1 367 ? 14.983 37.742 -13.392 1.00 95.44 367 ASP A C 1
ATOM 2803 O O . ASP A 1 367 ? 15.445 38.096 -14.481 1.00 95.44 367 ASP A O 1
ATOM 2807 N N . GLY A 1 368 ? 14.266 36.621 -13.255 1.00 96.25 368 GLY A N 1
ATOM 2808 C CA . GLY A 1 368 ? 13.995 35.695 -14.358 1.00 96.25 368 GLY A CA 1
ATOM 2809 C C . GLY A 1 368 ? 13.248 36.343 -15.528 1.00 96.25 368 GLY A C 1
ATOM 2810 O O . GLY A 1 368 ? 13.468 35.978 -16.684 1.00 96.25 368 GLY A O 1
ATOM 2811 N N . ALA A 1 369 ? 12.443 37.380 -15.266 1.00 95.44 369 ALA A N 1
ATOM 2812 C CA . ALA A 1 369 ? 11.681 38.096 -16.292 1.00 95.44 369 ALA A CA 1
ATOM 2813 C C . ALA A 1 369 ? 12.564 39.003 -17.175 1.00 95.44 369 ALA A C 1
ATOM 2815 O O . ALA A 1 369 ? 12.119 39.503 -18.211 1.00 95.44 369 ALA A O 1
ATOM 2816 N N . ALA A 1 370 ? 13.829 39.206 -16.789 1.00 94.69 370 ALA A N 1
ATOM 2817 C CA . ALA A 1 370 ? 14.860 39.822 -17.619 1.00 94.69 370 ALA A CA 1
ATOM 2818 C C . ALA A 1 370 ? 15.680 38.801 -18.441 1.00 94.69 370 ALA A C 1
ATOM 2820 O O . ALA A 1 370 ? 16.521 39.223 -19.242 1.00 94.69 370 ALA A O 1
ATOM 2821 N N . VAL A 1 371 ? 15.454 37.493 -18.247 1.00 96.81 371 VAL A N 1
ATOM 2822 C CA . VAL A 1 371 ? 16.216 36.381 -18.850 1.00 96.81 371 VAL A CA 1
ATOM 2823 C C . VAL A 1 371 ? 15.365 35.568 -19.834 1.00 96.81 371 VAL A C 1
ATOM 2825 O O . VAL A 1 371 ? 15.786 35.397 -20.977 1.00 96.81 371 VAL A O 1
ATOM 2828 N N . SER A 1 372 ? 14.172 35.120 -19.425 1.00 97.88 372 SER A N 1
ATOM 2829 C CA . SER A 1 372 ? 13.222 34.385 -20.275 1.00 97.88 372 SER A CA 1
ATOM 2830 C C . SER A 1 372 ? 11.957 35.222 -20.533 1.00 97.88 372 SER A C 1
ATOM 2832 O O . SER A 1 372 ? 11.336 35.704 -19.578 1.00 97.88 372 SER A O 1
ATOM 2834 N N . PRO A 1 373 ? 11.534 35.389 -21.802 1.00 97.06 373 PRO A N 1
ATOM 2835 C CA . PRO A 1 373 ? 10.210 35.903 -22.143 1.00 97.06 373 PRO A CA 1
ATOM 2836 C C . PRO A 1 373 ? 9.064 35.038 -21.606 1.00 97.06 373 PRO A C 1
ATOM 2838 O O . PRO A 1 373 ? 8.009 35.586 -21.302 1.00 97.06 373 PRO A O 1
ATOM 2841 N N . ASP A 1 374 ? 9.269 33.729 -21.458 1.00 97.75 374 ASP A N 1
ATOM 2842 C CA . ASP A 1 374 ? 8.234 32.766 -21.063 1.00 97.75 374 ASP A CA 1
ATOM 2843 C C . ASP A 1 374 ? 7.974 32.848 -19.556 1.00 97.75 374 ASP A C 1
ATOM 2845 O O . ASP A 1 374 ? 6.831 32.995 -19.137 1.00 97.75 374 ASP A O 1
ATOM 2849 N N . TRP A 1 375 ? 9.032 32.935 -18.739 1.00 97.94 375 TRP A N 1
ATOM 2850 C CA . TRP A 1 375 ? 8.915 33.265 -17.309 1.00 97.94 375 TRP A CA 1
ATOM 2851 C C . TRP A 1 375 ? 8.222 34.622 -17.089 1.00 97.94 375 TRP A C 1
ATOM 2853 O O . TRP A 1 375 ? 7.381 34.779 -16.198 1.00 97.94 375 TRP A O 1
ATOM 2863 N N . ALA A 1 376 ? 8.541 35.618 -17.926 1.00 97.88 376 ALA A N 1
ATOM 2864 C CA . ALA A 1 376 ? 7.875 36.918 -17.891 1.00 97.88 376 ALA A CA 1
ATOM 2865 C C . ALA A 1 376 ? 6.388 36.825 -18.288 1.00 97.88 376 ALA A C 1
ATOM 2867 O O . ALA A 1 376 ? 5.555 37.501 -17.679 1.00 97.88 376 ALA A O 1
ATOM 2868 N N . ALA A 1 377 ? 6.049 35.992 -19.278 1.00 97.75 377 ALA A N 1
ATOM 2869 C CA . ALA A 1 377 ? 4.679 35.736 -19.708 1.00 97.75 377 ALA A CA 1
ATOM 2870 C C . ALA A 1 377 ? 3.882 34.991 -18.630 1.00 97.75 377 ALA A C 1
ATOM 2872 O O . ALA A 1 377 ? 2.811 35.462 -18.259 1.00 97.75 377 ALA A O 1
ATOM 2873 N N . GLY A 1 378 ? 4.426 33.919 -18.049 1.00 97.81 378 GLY A N 1
ATOM 2874 C CA . GLY A 1 378 ? 3.799 33.133 -16.985 1.00 97.81 378 GLY A CA 1
ATOM 2875 C C . GLY A 1 378 ? 3.494 33.948 -15.727 1.00 97.81 378 GLY A C 1
ATOM 2876 O O . GLY A 1 378 ? 2.336 34.020 -15.305 1.00 97.81 378 GLY A O 1
ATOM 2877 N N . LYS A 1 379 ? 4.480 34.684 -15.180 1.00 97.88 379 LYS A N 1
ATOM 2878 C CA . LYS A 1 379 ? 4.228 35.611 -14.055 1.00 97.88 379 LYS A CA 1
ATOM 2879 C C . LYS A 1 379 ? 3.226 36.718 -14.427 1.00 97.88 379 LYS A C 1
ATOM 2881 O O . LYS A 1 379 ? 2.467 37.146 -13.559 1.00 97.88 379 LYS A O 1
ATOM 2886 N N . GLN A 1 380 ? 3.186 37.186 -15.682 1.00 98.06 380 GLN A N 1
ATOM 2887 C CA . GLN A 1 380 ? 2.182 38.164 -16.130 1.00 98.06 380 GLN A CA 1
ATOM 2888 C C . GLN A 1 380 ? 0.780 37.542 -16.267 1.00 98.06 380 GLN A C 1
ATOM 2890 O O . GLN A 1 380 ? -0.201 38.207 -15.933 1.00 98.06 380 GLN A O 1
ATOM 2895 N N . ALA A 1 381 ? 0.673 36.305 -16.751 1.00 98.25 381 ALA A N 1
ATOM 2896 C CA . ALA A 1 381 ? -0.580 35.593 -16.974 1.00 98.25 381 ALA A CA 1
ATOM 2897 C C . ALA A 1 381 ? -1.278 35.299 -15.639 1.00 98.25 381 ALA A C 1
ATOM 2899 O O . ALA A 1 381 ? -2.415 35.734 -15.440 1.00 98.25 381 ALA A O 1
ATOM 2900 N N . ALA A 1 382 ? -0.545 34.711 -14.689 1.00 98.19 382 ALA A N 1
ATOM 2901 C CA . ALA A 1 382 ? -0.965 34.518 -13.303 1.00 98.19 382 ALA A CA 1
ATOM 2902 C C . ALA A 1 382 ? -1.473 35.830 -12.669 1.00 98.19 382 ALA A C 1
ATOM 2904 O O . ALA A 1 382 ? -2.627 35.937 -12.250 1.00 98.19 382 ALA A O 1
ATOM 2905 N N . ALA A 1 383 ? -0.660 36.892 -12.720 1.00 97.75 383 ALA A N 1
ATOM 2906 C CA . ALA A 1 383 ? -1.017 38.210 -12.190 1.00 97.75 383 ALA A CA 1
ATOM 2907 C C . ALA A 1 383 ? -2.155 38.925 -12.954 1.00 97.75 383 ALA A C 1
ATOM 2909 O O . ALA A 1 383 ? -2.603 39.986 -12.515 1.00 97.75 383 ALA A O 1
ATOM 2910 N N . SER A 1 384 ? -2.618 38.388 -14.091 1.00 97.19 384 SER A N 1
ATOM 2911 C CA . SER A 1 384 ? -3.736 38.947 -14.863 1.00 97.19 384 SER A CA 1
ATOM 2912 C C . SER A 1 384 ? -5.104 38.370 -14.484 1.00 97.19 384 SER A C 1
ATOM 2914 O O . SER A 1 384 ? -6.111 39.034 -14.738 1.00 97.19 384 SER A O 1
ATOM 2916 N N . VAL A 1 385 ? -5.139 37.182 -13.863 1.00 96.50 385 VAL A N 1
ATOM 2917 C CA . VAL A 1 385 ? -6.364 36.543 -13.340 1.00 96.50 385 VAL A CA 1
ATOM 2918 C C . VAL A 1 385 ? -6.537 36.718 -11.830 1.00 96.50 385 VAL A C 1
ATOM 2920 O O . VAL A 1 385 ? -7.668 36.702 -11.350 1.00 96.50 385 VAL A O 1
ATOM 2923 N N . THR A 1 386 ? -5.448 36.943 -11.085 1.00 97.50 386 THR A N 1
ATOM 2924 C CA . THR A 1 386 ? -5.491 37.185 -9.634 1.00 97.50 386 THR A CA 1
ATOM 2925 C C . THR A 1 386 ? -6.367 38.391 -9.268 1.00 97.50 386 THR A C 1
ATOM 2927 O O . THR A 1 386 ? -6.163 39.506 -9.756 1.00 97.50 386 THR A O 1
ATOM 2930 N N . GLY A 1 387 ? -7.331 38.171 -8.371 1.00 93.81 387 GLY A N 1
ATOM 2931 C CA . GLY A 1 387 ? -8.354 39.136 -7.966 1.00 93.81 387 GLY A CA 1
ATOM 2932 C C . GLY A 1 387 ? -8.867 38.894 -6.543 1.00 93.81 387 GLY A C 1
ATOM 2933 O O . GLY A 1 387 ? -8.136 38.400 -5.694 1.00 93.81 387 GLY A O 1
ATOM 2934 N N . GLU A 1 388 ? -10.120 39.269 -6.266 1.00 90.31 388 GLU A N 1
ATOM 2935 C CA . GLU A 1 388 ? -10.740 39.095 -4.935 1.00 90.31 388 GLU A CA 1
ATOM 2936 C C . GLU A 1 388 ? -11.241 37.655 -4.684 1.00 90.31 388 GLU A C 1
ATOM 2938 O O . GLU A 1 388 ? -11.385 37.262 -3.530 1.00 90.31 388 GLU A O 1
ATOM 2943 N N . ASN A 1 389 ? -11.461 36.875 -5.753 1.00 93.12 389 ASN A N 1
ATOM 2944 C CA . ASN A 1 389 ? -12.068 35.534 -5.723 1.00 93.12 389 ASN A CA 1
ATOM 2945 C C . ASN A 1 389 ? -11.181 34.438 -6.356 1.00 93.12 389 ASN A C 1
ATOM 2947 O O . ASN A 1 389 ? -11.647 33.322 -6.534 1.00 93.12 389 ASN A O 1
ATOM 2951 N N . PHE A 1 390 ? -9.964 34.766 -6.801 1.00 98.31 390 PHE A N 1
ATOM 2952 C CA . PHE A 1 390 ? -9.076 33.811 -7.474 1.00 98.31 390 PHE A CA 1
ATOM 2953 C C . PHE A 1 390 ? -7.614 34.253 -7.368 1.00 98.31 390 PHE A C 1
ATOM 2955 O O . PHE A 1 390 ? -7.339 35.456 -7.435 1.00 98.31 390 PHE A O 1
ATOM 2962 N N . VAL A 1 391 ? -6.670 33.311 -7.276 1.00 98.75 391 VAL A N 1
ATOM 2963 C CA . VAL A 1 391 ? -5.224 33.582 -7.362 1.00 98.75 391 VAL A CA 1
ATOM 2964 C C . VAL A 1 391 ? -4.556 32.674 -8.395 1.00 98.75 391 VAL A C 1
ATOM 2966 O O . VAL A 1 391 ? -4.475 31.463 -8.222 1.00 98.75 391 VAL A O 1
ATOM 2969 N N . GLY A 1 392 ? -3.999 33.279 -9.445 1.00 98.44 392 GLY A N 1
ATOM 2970 C CA . GLY A 1 392 ? -3.012 32.622 -10.295 1.00 98.44 392 GLY A CA 1
ATOM 2971 C C . GLY A 1 392 ? -1.632 32.662 -9.636 1.00 98.44 392 GLY A C 1
ATOM 2972 O O . GLY A 1 392 ? -1.151 33.735 -9.261 1.00 98.44 392 GLY A O 1
ATOM 2973 N N . LEU A 1 393 ? -0.987 31.503 -9.530 1.00 98.62 393 LEU A N 1
ATOM 2974 C CA . LEU A 1 393 ? 0.389 31.310 -9.072 1.00 98.62 393 LEU A CA 1
ATOM 2975 C C . LEU A 1 393 ? 1.241 30.832 -10.258 1.00 98.62 393 LEU A C 1
ATOM 2977 O O . LEU A 1 393 ? 0.745 30.139 -11.133 1.00 98.62 393 LEU A O 1
ATOM 2981 N N . PHE A 1 394 ? 2.525 31.177 -10.319 1.00 98.44 394 PHE A N 1
ATOM 2982 C CA . PHE A 1 394 ? 3.416 30.664 -11.372 1.00 98.44 394 PHE A CA 1
ATOM 2983 C C . PHE A 1 394 ? 4.821 30.477 -10.811 1.00 98.44 394 PHE A C 1
ATOM 2985 O O . PHE A 1 394 ? 5.342 31.390 -10.149 1.00 98.44 394 PHE A O 1
ATOM 2992 N N . GLY A 1 395 ? 5.379 29.297 -11.074 1.00 98.19 395 GLY A N 1
ATOM 2993 C CA . GLY A 1 395 ? 6.683 28.821 -10.623 1.00 98.19 395 GLY A CA 1
ATOM 2994 C C . GLY A 1 395 ? 7.389 28.042 -11.733 1.00 98.19 395 GLY A C 1
ATOM 2995 O O . GLY A 1 395 ? 7.311 28.417 -12.899 1.00 98.19 395 GLY A O 1
ATOM 2996 N N . PHE A 1 396 ? 8.094 26.976 -11.374 1.00 98.50 396 PHE A N 1
ATOM 2997 C CA . PHE A 1 396 ? 8.725 26.045 -12.316 1.00 98.50 396 PHE A CA 1
ATOM 2998 C C . PHE A 1 396 ? 8.834 24.660 -11.696 1.00 98.50 396 PHE A C 1
ATOM 3000 O O . PHE A 1 396 ? 8.879 24.542 -10.471 1.00 98.50 396 PHE A O 1
ATOM 3007 N N . GLU A 1 397 ? 8.979 23.637 -12.529 1.00 98.25 397 GLU A N 1
ATOM 3008 C CA . GLU A 1 397 ? 9.463 22.337 -12.082 1.00 98.25 397 GLU A CA 1
ATOM 3009 C C . GLU A 1 397 ? 10.958 22.153 -12.391 1.00 98.25 397 GLU A C 1
ATOM 3011 O O . GLU A 1 397 ? 11.451 22.442 -13.489 1.00 98.25 397 GLU A O 1
ATOM 3016 N N . MET A 1 398 ? 11.707 21.676 -11.396 1.00 97.19 398 MET A N 1
ATOM 3017 C CA . MET A 1 398 ? 13.011 21.055 -11.588 1.00 97.19 398 MET A CA 1
ATOM 3018 C C . MET A 1 398 ? 12.805 19.578 -11.928 1.00 97.19 398 MET A C 1
ATOM 3020 O O . MET A 1 398 ? 12.555 18.743 -11.060 1.00 97.19 398 MET A O 1
ATOM 3024 N N . THR A 1 399 ? 12.920 19.285 -13.215 1.00 93.12 399 THR A N 1
ATOM 3025 C CA . THR A 1 399 ? 12.645 17.981 -13.816 1.00 93.12 399 THR A CA 1
ATOM 3026 C C . THR A 1 399 ? 13.977 17.305 -14.143 1.00 93.12 399 THR A C 1
ATOM 3028 O O . THR A 1 399 ? 14.744 17.832 -14.954 1.00 93.12 399 THR A O 1
ATOM 3031 N N . TRP A 1 400 ? 14.281 16.130 -13.590 1.00 92.06 400 TRP A N 1
ATOM 3032 C CA . TRP A 1 400 ? 15.421 15.302 -14.027 1.00 92.06 400 TRP A CA 1
ATOM 3033 C C . TRP A 1 400 ? 14.957 14.16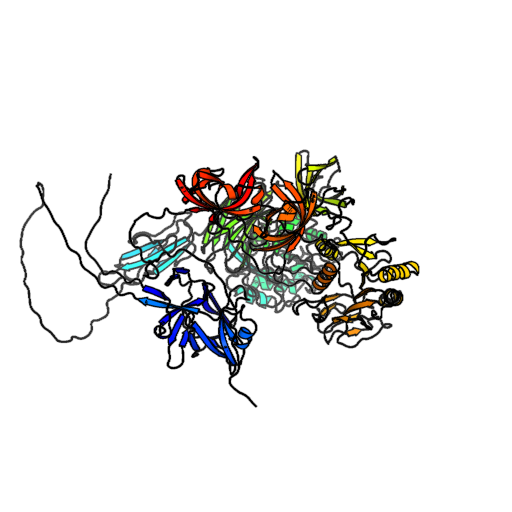8 -14.967 1.00 92.06 400 TRP A C 1
ATOM 3035 O O . TRP A 1 400 ? 13.806 13.746 -14.884 1.00 92.06 400 TRP A O 1
ATOM 3045 N N . PRO A 1 401 ? 15.801 13.683 -15.901 1.00 83.88 401 PRO A N 1
ATOM 3046 C CA . PRO A 1 401 ? 15.453 12.537 -16.743 1.00 83.88 401 PRO A CA 1
ATOM 3047 C C . PRO A 1 401 ? 15.263 11.255 -15.920 1.00 83.88 401 PRO A C 1
ATOM 3049 O O . PRO A 1 401 ? 15.967 11.048 -14.934 1.00 83.88 401 PRO A O 1
ATOM 3052 N N . GLU A 1 402 ? 14.378 10.367 -16.378 1.00 81.31 402 GLU A N 1
ATOM 3053 C CA . GLU A 1 402 ? 14.088 9.058 -15.758 1.00 81.31 402 GLU A CA 1
ATOM 3054 C C . GLU A 1 402 ? 15.361 8.242 -15.475 1.00 81.31 402 GLU A C 1
ATOM 3056 O O . GLU A 1 402 ? 15.518 7.672 -14.400 1.00 81.31 402 GLU A O 1
ATOM 3061 N N . ASP A 1 403 ? 16.346 8.273 -16.384 1.00 69.62 403 ASP A N 1
ATOM 3062 C CA . ASP A 1 403 ? 17.631 7.572 -16.233 1.00 69.62 403 ASP A CA 1
ATOM 3063 C C . ASP A 1 403 ? 18.559 8.169 -15.145 1.00 69.62 403 ASP A C 1
ATOM 3065 O O . ASP A 1 403 ? 19.734 7.798 -15.051 1.00 69.62 403 ASP A O 1
ATOM 3069 N N . LYS A 1 404 ? 18.068 9.126 -14.347 1.00 75.19 404 LYS A N 1
ATOM 3070 C CA . LYS A 1 404 ? 18.725 9.693 -13.157 1.00 75.19 404 LYS A CA 1
ATOM 3071 C C . LYS A 1 404 ? 18.010 9.347 -11.845 1.00 75.19 404 LYS A C 1
ATOM 3073 O O . LYS A 1 404 ? 18.649 9.480 -10.813 1.00 75.19 404 LYS A O 1
ATOM 3078 N N . GLN A 1 405 ? 16.734 8.946 -11.886 1.00 76.69 405 GLN A N 1
ATOM 3079 C CA . GLN A 1 405 ? 15.900 8.569 -10.729 1.00 76.69 405 GLN A CA 1
ATOM 3080 C C . GLN A 1 405 ? 15.957 9.536 -9.517 1.00 76.69 405 GLN A C 1
ATOM 3082 O O . GLN A 1 405 ? 15.878 9.109 -8.367 1.00 76.69 405 GLN A O 1
ATOM 3087 N N . LEU A 1 406 ? 16.050 10.853 -9.757 1.00 83.31 406 LEU A N 1
ATOM 3088 C CA . LEU A 1 406 ? 16.127 11.877 -8.697 1.00 83.31 406 LEU A CA 1
ATOM 3089 C C . LEU A 1 406 ? 14.768 12.437 -8.227 1.00 83.31 406 LEU A C 1
ATOM 3091 O O . LEU A 1 406 ? 14.748 13.211 -7.274 1.00 83.31 406 LEU A O 1
ATOM 3095 N N . GLY A 1 407 ? 13.655 12.074 -8.871 1.00 90.44 407 GLY A N 1
ATOM 3096 C CA . GLY A 1 407 ? 12.335 12.692 -8.675 1.00 90.44 407 GLY A CA 1
ATOM 3097 C C . GLY A 1 407 ? 12.241 14.085 -9.314 1.00 90.44 407 GLY A C 1
ATOM 3098 O O . GLY A 1 407 ? 13.231 14.599 -9.839 1.00 90.44 407 GLY A O 1
ATOM 3099 N N . HIS A 1 408 ? 11.058 14.710 -9.305 1.00 96.00 408 HIS A N 1
ATOM 3100 C CA . HIS A 1 408 ? 10.843 16.080 -9.810 1.00 96.00 408 HIS A CA 1
ATOM 3101 C C . HIS A 1 408 ? 10.373 17.015 -8.682 1.00 96.00 408 HIS A C 1
ATOM 3103 O O . HIS A 1 408 ? 9.799 16.558 -7.696 1.00 96.00 408 HIS A O 1
ATOM 3109 N N . ILE A 1 409 ? 10.655 18.320 -8.772 1.00 97.88 409 ILE A N 1
ATOM 3110 C CA . ILE A 1 409 ? 10.342 19.278 -7.690 1.00 97.88 409 ILE A CA 1
ATOM 3111 C C . ILE A 1 409 ? 9.747 20.572 -8.252 1.00 97.88 409 ILE A C 1
ATOM 3113 O O . ILE A 1 409 ? 10.458 21.351 -8.894 1.00 97.88 409 ILE A O 1
ATOM 3117 N N . SER A 1 410 ? 8.481 20.870 -7.950 1.00 98.38 410 SER A N 1
ATOM 3118 C CA . SER A 1 410 ? 7.898 22.191 -8.220 1.00 98.38 410 SER A CA 1
ATOM 3119 C C . SER A 1 410 ? 8.334 23.220 -7.177 1.00 98.38 410 SER A C 1
ATOM 3121 O O . SER A 1 410 ? 8.320 22.955 -5.978 1.00 98.38 410 SER A O 1
ATOM 3123 N N . THR A 1 411 ? 8.711 24.420 -7.624 1.00 98.38 411 THR A N 1
ATOM 3124 C CA . THR A 1 411 ? 9.161 25.523 -6.760 1.00 98.38 411 THR A CA 1
ATOM 3125 C C . THR A 1 411 ? 8.457 26.837 -7.100 1.00 98.38 411 THR A C 1
ATOM 3127 O O . THR A 1 411 ? 8.354 27.244 -8.260 1.00 98.38 411 THR A O 1
ATOM 3130 N N . PHE A 1 412 ? 8.011 27.531 -6.052 1.00 97.50 412 PHE A N 1
ATOM 3131 C CA . PHE A 1 412 ? 7.169 28.724 -6.094 1.00 97.50 412 PHE A CA 1
ATOM 3132 C C . PHE A 1 412 ? 7.772 29.892 -5.292 1.00 97.50 412 PHE A C 1
ATOM 3134 O O . PHE A 1 412 ? 8.702 29.732 -4.499 1.00 97.50 412 PHE A O 1
ATOM 3141 N N . ASN A 1 413 ? 7.192 31.085 -5.469 1.00 96.19 413 ASN A N 1
ATOM 3142 C CA . ASN A 1 413 ? 7.587 32.338 -4.803 1.00 96.19 413 ASN A CA 1
ATOM 3143 C C . ASN A 1 413 ? 9.050 32.785 -5.036 1.00 96.19 413 ASN A C 1
ATOM 3145 O O . ASN A 1 413 ? 9.632 33.513 -4.229 1.00 96.19 413 ASN A O 1
ATOM 3149 N N . THR A 1 414 ? 9.662 32.371 -6.147 1.00 96.81 414 THR A N 1
ATOM 3150 C CA . THR A 1 414 ? 11.032 32.750 -6.513 1.00 96.81 414 THR A CA 1
ATOM 3151 C C . THR A 1 414 ? 11.077 33.922 -7.509 1.00 96.81 414 THR A C 1
ATOM 3153 O O . THR A 1 414 ? 10.164 34.098 -8.321 1.00 96.81 414 THR A O 1
ATOM 3156 N N . PRO A 1 415 ? 12.144 34.746 -7.491 1.00 96.38 415 PRO A N 1
ATOM 3157 C CA . PRO A 1 415 ? 12.430 35.718 -8.555 1.00 96.38 415 PRO A CA 1
ATOM 3158 C C . PRO A 1 415 ? 12.735 35.096 -9.935 1.00 96.38 415 PRO A C 1
ATOM 3160 O O . PRO A 1 415 ? 12.409 35.696 -10.966 1.00 96.38 415 PRO A O 1
ATOM 3163 N N . GLY A 1 416 ? 13.339 33.903 -9.948 1.00 97.12 416 GLY A N 1
ATOM 3164 C CA . GLY A 1 416 ? 13.722 33.137 -11.138 1.00 97.12 416 GLY A CA 1
ATOM 3165 C C . GLY A 1 416 ? 13.752 31.627 -10.864 1.00 97.12 416 GLY A C 1
ATOM 3166 O O . GLY A 1 416 ? 13.231 31.164 -9.850 1.00 97.12 416 GLY A O 1
ATOM 3167 N N . TRP A 1 417 ? 14.388 30.855 -11.746 1.00 97.81 417 TRP A N 1
ATOM 3168 C CA . TRP A 1 417 ? 14.447 29.386 -11.690 1.00 97.81 417 TRP A CA 1
ATOM 3169 C C . TRP A 1 417 ? 15.893 28.852 -11.638 1.00 97.81 417 TRP A C 1
ATOM 3171 O O . TRP A 1 417 ? 16.846 29.604 -11.849 1.00 97.81 417 TRP A O 1
ATOM 3181 N N . GLN A 1 418 ? 16.045 27.546 -11.391 1.00 97.12 418 GLN A N 1
ATOM 3182 C CA . GLN A 1 418 ? 17.213 26.745 -11.807 1.00 97.12 418 GLN A CA 1
ATOM 3183 C C . GLN A 1 418 ? 16.745 25.649 -12.771 1.00 97.12 418 GLN A C 1
ATOM 3185 O O . GLN A 1 418 ? 15.548 25.396 -12.862 1.00 97.12 418 GLN A O 1
ATOM 3190 N N . THR A 1 419 ? 17.669 24.979 -13.458 1.00 95.75 419 THR A N 1
ATOM 3191 C CA . THR A 1 419 ? 17.366 23.847 -14.341 1.00 95.75 419 THR A CA 1
ATOM 3192 C C . THR A 1 419 ? 18.497 22.810 -14.380 1.00 95.75 419 THR A C 1
ATOM 3194 O O . THR A 1 419 ? 19.673 23.159 -14.258 1.00 95.75 419 THR A O 1
ATOM 3197 N N . ARG A 1 420 ? 18.146 21.538 -14.615 1.00 93.25 420 ARG A N 1
ATOM 3198 C CA . ARG A 1 420 ? 19.064 20.388 -14.763 1.00 93.25 420 ARG A CA 1
ATOM 3199 C C . ARG A 1 420 ? 20.204 20.587 -15.775 1.00 93.25 420 ARG A C 1
ATOM 3201 O O . ARG A 1 420 ? 21.242 19.942 -15.666 1.00 93.25 420 ARG A O 1
ATOM 3208 N N . ASP A 1 421 ? 20.026 21.490 -16.740 1.00 90.06 421 ASP A N 1
ATOM 3209 C CA . ASP A 1 421 ? 20.999 21.783 -17.802 1.00 90.06 421 ASP A CA 1
ATOM 3210 C C . ASP A 1 421 ? 22.206 22.622 -17.317 1.00 90.06 421 ASP A C 1
ATOM 3212 O O . ASP A 1 421 ? 23.159 22.847 -18.071 1.00 90.06 421 ASP A O 1
ATOM 3216 N N . GLN A 1 422 ? 22.184 23.116 -16.073 1.00 95.06 422 GLN A N 1
ATOM 3217 C CA . GLN A 1 422 ? 23.307 23.821 -15.445 1.00 95.06 422 GLN A CA 1
ATOM 3218 C C . GLN A 1 422 ? 24.305 22.816 -14.833 1.00 95.06 422 GLN A C 1
ATOM 3220 O O . GLN A 1 422 ? 23.908 21.810 -14.251 1.00 95.06 422 GLN A O 1
ATOM 3225 N N . GLU A 1 423 ? 25.611 23.108 -14.923 1.00 93.38 423 GLU A N 1
ATOM 3226 C CA . GLU A 1 423 ? 26.704 22.187 -14.537 1.00 93.38 423 GLU A CA 1
ATOM 3227 C C . GLU A 1 423 ? 26.519 21.603 -13.119 1.00 93.38 423 GLU A C 1
ATOM 3229 O O . GLU A 1 423 ? 26.574 20.384 -12.950 1.00 93.38 423 GLU A O 1
ATOM 3234 N N . ASP A 1 424 ? 26.173 22.447 -12.138 1.00 92.38 424 ASP A N 1
ATOM 3235 C CA . ASP A 1 424 ? 25.984 22.077 -10.724 1.00 92.38 424 ASP A CA 1
ATOM 3236 C C . ASP A 1 424 ? 24.759 21.168 -10.447 1.00 92.38 424 ASP A C 1
ATOM 3238 O O . ASP A 1 424 ? 24.682 20.579 -9.367 1.00 92.38 424 ASP A O 1
ATOM 3242 N N . PHE A 1 425 ? 23.813 21.024 -11.387 1.00 94.81 425 PHE A N 1
ATOM 3243 C CA . PHE A 1 425 ? 22.593 20.203 -11.238 1.00 94.81 425 PHE A CA 1
ATOM 3244 C C . PHE A 1 425 ? 22.536 19.011 -12.213 1.00 94.81 425 PHE A C 1
ATOM 3246 O O . PHE A 1 425 ? 21.497 18.362 -12.339 1.00 94.81 425 PHE A O 1
ATOM 3253 N N . SER A 1 426 ? 23.650 18.715 -12.894 1.00 85.19 426 SER A N 1
ATOM 3254 C CA . SER A 1 426 ? 23.722 17.708 -13.966 1.00 85.19 426 SER A CA 1
ATOM 3255 C C . SER A 1 426 ? 24.326 16.350 -13.558 1.00 85.19 426 SER A C 1
ATOM 3257 O O . SER A 1 426 ? 24.143 15.360 -14.268 1.00 85.19 426 SER A O 1
ATOM 3259 N N . ASP A 1 427 ? 25.029 16.277 -12.421 1.00 80.19 427 ASP A N 1
ATOM 3260 C CA . ASP A 1 427 ? 25.643 15.049 -11.887 1.00 80.19 427 ASP A CA 1
ATOM 3261 C C . ASP A 1 427 ? 24.764 14.441 -10.784 1.00 80.19 427 ASP A C 1
ATOM 3263 O O . ASP A 1 427 ? 24.589 15.059 -9.732 1.00 80.19 427 ASP A O 1
ATOM 3267 N N . VAL A 1 428 ? 24.257 13.220 -11.005 1.00 71.88 428 VAL A N 1
ATOM 3268 C CA . VAL A 1 428 ? 23.370 12.476 -10.081 1.00 71.88 428 VAL A CA 1
ATOM 3269 C C . VAL A 1 428 ? 23.865 12.522 -8.637 1.00 71.88 428 VAL A C 1
ATOM 3271 O O . VAL A 1 428 ? 23.090 12.776 -7.724 1.00 71.88 428 VAL A O 1
ATOM 3274 N N . THR A 1 429 ? 25.174 12.361 -8.431 1.00 64.38 429 THR A N 1
ATOM 3275 C CA . THR A 1 429 ? 25.776 12.220 -7.097 1.00 64.38 429 THR A CA 1
ATOM 3276 C C . THR A 1 429 ? 25.798 13.511 -6.275 1.00 64.38 429 THR A C 1
ATOM 3278 O O . THR A 1 429 ? 26.182 13.480 -5.107 1.00 64.38 429 THR A O 1
ATOM 3281 N N . THR A 1 430 ? 25.431 14.655 -6.868 1.00 79.69 430 THR A N 1
ATOM 3282 C CA . THR A 1 430 ? 25.424 15.959 -6.180 1.00 79.69 430 THR A CA 1
ATOM 3283 C C . THR A 1 430 ? 24.257 16.879 -6.546 1.00 79.69 430 THR A C 1
ATOM 3285 O O . THR A 1 430 ? 24.005 17.830 -5.809 1.00 79.69 430 THR A O 1
ATOM 3288 N N . ALA A 1 431 ? 23.535 16.625 -7.643 1.00 88.00 431 ALA A N 1
ATOM 3289 C CA . ALA A 1 431 ? 22.513 17.523 -8.183 1.00 88.00 431 ALA A CA 1
ATOM 3290 C C . ALA A 1 431 ? 21.384 17.833 -7.190 1.00 88.00 431 ALA A C 1
ATOM 3292 O O . ALA A 1 431 ? 21.033 19.002 -7.026 1.00 88.00 431 ALA A O 1
ATOM 3293 N N . LEU A 1 432 ? 20.865 16.811 -6.501 1.00 85.44 432 LEU A N 1
ATOM 3294 C CA . LEU A 1 432 ? 19.760 16.946 -5.552 1.00 85.44 432 LEU A CA 1
ATOM 3295 C C . LEU A 1 432 ? 20.158 17.807 -4.338 1.00 85.44 432 LEU A C 1
ATOM 3297 O O . LEU A 1 432 ? 19.533 18.834 -4.078 1.00 85.44 432 LEU A O 1
ATOM 3301 N N . GLU A 1 433 ? 21.271 17.483 -3.666 1.00 87.62 433 GLU A N 1
ATOM 3302 C CA . GLU A 1 433 ? 21.778 18.289 -2.541 1.00 87.62 433 GLU A CA 1
ATOM 3303 C C . GLU A 1 433 ? 22.185 19.707 -2.980 1.00 87.62 433 GLU A C 1
ATOM 3305 O O . GLU A 1 433 ? 21.959 20.681 -2.260 1.00 87.62 433 GLU A O 1
ATOM 3310 N N . ASN A 1 434 ? 22.770 19.861 -4.175 1.00 94.62 434 ASN A N 1
ATOM 3311 C CA . ASN A 1 434 ? 23.082 21.177 -4.730 1.00 94.62 434 ASN A CA 1
ATOM 3312 C C . ASN A 1 434 ? 21.810 22.001 -4.967 1.00 94.62 434 ASN A C 1
ATOM 3314 O O . ASN A 1 434 ? 21.832 23.210 -4.721 1.00 94.62 434 ASN A O 1
ATOM 3318 N N . TYR A 1 435 ? 20.720 21.374 -5.416 1.00 96.12 435 TYR A N 1
ATOM 3319 C CA . TYR A 1 435 ? 19.446 22.046 -5.642 1.00 96.12 435 TYR A CA 1
ATOM 3320 C C . TYR A 1 435 ? 18.750 22.413 -4.328 1.00 96.12 435 TYR A C 1
ATOM 3322 O O . TYR A 1 435 ? 18.394 23.579 -4.169 1.00 96.12 435 TYR A O 1
ATOM 3330 N N . TYR A 1 436 ? 18.681 21.516 -3.335 1.00 94.44 436 TYR A N 1
ATOM 3331 C CA . TYR A 1 436 ? 18.221 21.863 -1.979 1.00 94.44 436 TYR A CA 1
ATOM 3332 C C . TYR A 1 436 ? 18.987 23.075 -1.420 1.00 94.44 436 TYR A C 1
ATOM 3334 O O . TYR A 1 436 ? 18.392 24.049 -0.955 1.00 94.44 436 TYR A O 1
ATOM 3342 N N . ARG A 1 437 ? 20.318 23.089 -1.577 1.00 94.62 437 ARG A N 1
ATOM 3343 C CA . ARG A 1 437 ? 21.185 24.211 -1.180 1.00 94.62 437 ARG A CA 1
ATOM 3344 C C . ARG A 1 437 ? 20.987 25.484 -2.018 1.00 94.62 437 ARG A C 1
ATOM 3346 O O . ARG A 1 437 ? 21.430 26.554 -1.603 1.00 94.62 437 ARG A O 1
ATOM 3353 N N . ALA A 1 438 ? 20.352 25.398 -3.188 1.00 95.81 438 ALA A N 1
ATOM 3354 C CA . ALA A 1 438 ? 19.936 26.552 -3.981 1.00 95.81 438 ALA A CA 1
ATOM 3355 C C . ALA A 1 438 ? 18.586 27.116 -3.499 1.00 95.81 438 ALA A C 1
ATOM 3357 O O . ALA A 1 438 ? 18.443 28.340 -3.449 1.00 95.81 438 ALA A O 1
ATOM 3358 N N . LEU A 1 439 ? 17.637 26.264 -3.088 1.00 95.12 439 LEU A N 1
ATOM 3359 C CA . LEU A 1 439 ? 16.333 26.679 -2.544 1.00 95.12 439 LEU A CA 1
ATOM 3360 C C . LEU A 1 439 ? 16.505 27.590 -1.317 1.00 95.12 439 LEU A C 1
ATOM 3362 O O . LEU A 1 439 ? 15.939 28.683 -1.271 1.00 95.12 439 LEU A O 1
ATOM 3366 N N . THR A 1 440 ? 17.395 27.232 -0.382 1.00 93.00 440 THR A N 1
ATOM 3367 C CA . THR A 1 440 ? 17.652 28.033 0.837 1.00 93.00 440 THR A CA 1
ATOM 3368 C C . THR A 1 440 ? 18.207 29.441 0.575 1.00 93.00 440 THR A C 1
ATOM 3370 O O . THR A 1 440 ? 18.233 30.284 1.476 1.00 93.00 440 THR A O 1
ATOM 3373 N N . THR A 1 441 ? 18.619 29.756 -0.662 1.00 94.62 441 THR A N 1
ATOM 3374 C CA . THR A 1 441 ? 19.090 31.101 -1.036 1.00 94.62 441 THR A CA 1
ATOM 3375 C C . THR A 1 441 ? 17.964 32.123 -1.239 1.00 94.62 441 THR A C 1
ATOM 3377 O O . THR A 1 441 ? 18.255 33.322 -1.303 1.00 94.62 441 THR A O 1
ATOM 3380 N N . VAL A 1 442 ? 16.694 31.690 -1.298 1.00 93.69 442 VAL A N 1
ATOM 3381 C CA . VAL A 1 442 ? 15.514 32.553 -1.491 1.00 93.69 442 VAL A CA 1
ATOM 3382 C C . VAL A 1 442 ? 14.569 32.457 -0.280 1.00 93.69 442 VAL A C 1
ATOM 3384 O O . VAL A 1 442 ? 13.670 31.622 -0.253 1.00 93.69 442 VAL A O 1
ATOM 3387 N N . PRO A 1 443 ? 14.722 33.324 0.743 1.00 85.31 443 PRO A N 1
ATOM 3388 C CA . PRO A 1 443 ? 13.883 33.275 1.938 1.00 85.31 443 PRO A CA 1
ATOM 3389 C C . PRO A 1 443 ? 12.396 33.483 1.620 1.00 85.31 443 PRO A C 1
ATOM 3391 O O . PRO A 1 443 ? 11.975 34.594 1.296 1.00 85.31 443 PRO A O 1
ATOM 3394 N N . GLY A 1 444 ? 11.609 32.414 1.759 1.00 83.62 444 GLY A N 1
ATOM 3395 C CA . GLY A 1 444 ? 10.172 32.407 1.475 1.00 83.62 444 GLY A CA 1
ATOM 3396 C C . GLY A 1 444 ? 9.768 31.691 0.185 1.00 83.62 444 GLY A C 1
ATOM 3397 O O . GLY A 1 444 ? 8.577 31.695 -0.120 1.00 83.62 444 GLY A O 1
ATOM 3398 N N . SER A 1 445 ? 10.700 31.064 -0.545 1.00 92.94 445 SER A N 1
ATOM 3399 C CA . SER A 1 445 ? 10.340 30.039 -1.529 1.00 92.94 445 SER A CA 1
ATOM 3400 C C . SER A 1 445 ? 9.539 28.912 -0.871 1.00 92.94 445 SER A C 1
ATOM 3402 O O . SER A 1 445 ? 9.747 28.595 0.303 1.00 92.94 445 SER A O 1
ATOM 3404 N N . VAL A 1 446 ? 8.650 28.301 -1.646 1.00 95.69 446 VAL A N 1
ATOM 3405 C CA . VAL A 1 446 ? 7.921 27.076 -1.290 1.00 95.69 446 VAL A CA 1
ATOM 3406 C C . VAL A 1 446 ? 8.288 26.035 -2.333 1.00 95.69 446 VAL A C 1
ATOM 3408 O O . VAL A 1 446 ? 8.283 26.363 -3.519 1.00 95.69 446 VAL A O 1
ATOM 3411 N N . SER A 1 447 ? 8.584 24.809 -1.913 1.00 98.12 447 SER A N 1
ATOM 3412 C CA . SER A 1 447 ? 8.913 23.713 -2.830 1.00 98.12 447 SER A CA 1
ATOM 3413 C C . SER A 1 447 ? 8.126 22.456 -2.471 1.00 98.12 447 SER A C 1
ATOM 3415 O O . SER A 1 447 ? 7.851 22.211 -1.291 1.00 98.12 447 SER A O 1
ATOM 3417 N N . GLN A 1 448 ? 7.774 21.692 -3.500 1.00 98.12 448 GLN A N 1
ATOM 3418 C CA . GLN A 1 448 ? 6.948 20.493 -3.455 1.00 98.12 448 GLN A CA 1
ATOM 3419 C C . GLN A 1 448 ? 7.710 19.323 -4.079 1.00 98.12 448 GLN A C 1
ATOM 3421 O O . GLN A 1 448 ? 8.193 19.446 -5.203 1.00 98.12 448 GLN A O 1
ATOM 3426 N N . PHE A 1 449 ? 7.807 18.202 -3.368 1.00 97.94 449 PHE A N 1
ATOM 3427 C CA . PHE A 1 449 ? 8.215 16.927 -3.956 1.00 97.94 449 PHE A CA 1
ATOM 3428 C C . PHE A 1 449 ? 7.091 16.416 -4.868 1.00 97.94 449 PHE A C 1
ATOM 3430 O O . PHE A 1 449 ? 5.998 16.142 -4.373 1.00 97.94 449 PHE A O 1
ATOM 3437 N N . ASN A 1 450 ? 7.339 16.304 -6.174 1.00 95.44 450 ASN A N 1
ATOM 3438 C CA . ASN A 1 450 ? 6.327 15.882 -7.144 1.00 95.44 450 ASN A CA 1
ATOM 3439 C C . ASN A 1 450 ? 6.357 14.365 -7.369 1.00 95.44 450 ASN A C 1
ATOM 3441 O O . ASN A 1 450 ? 7.435 13.776 -7.479 1.00 95.44 450 ASN A O 1
ATOM 3445 N N . HIS A 1 451 ? 5.160 13.772 -7.430 1.00 90.88 451 HIS A N 1
ATOM 3446 C CA . HIS A 1 451 ? 4.839 12.374 -7.763 1.00 90.88 451 HIS A CA 1
ATOM 3447 C C . HIS A 1 451 ? 5.986 11.337 -7.575 1.00 90.88 451 HIS A C 1
ATOM 3449 O O . HIS A 1 451 ? 6.415 10.706 -8.552 1.00 90.88 451 HIS A O 1
ATOM 3455 N N . PRO A 1 452 ? 6.517 11.147 -6.344 1.00 89.75 452 PRO A N 1
ATOM 3456 C CA . PRO A 1 452 ? 7.608 10.207 -6.064 1.00 89.75 452 PRO A CA 1
ATOM 3457 C C . PRO A 1 452 ? 7.249 8.785 -6.501 1.00 89.75 452 PRO A C 1
ATOM 3459 O O . PRO A 1 452 ? 6.221 8.247 -6.097 1.00 89.75 452 PRO A O 1
ATOM 3462 N N . ASN A 1 453 ? 8.092 8.166 -7.332 1.00 81.19 453 ASN A N 1
ATOM 3463 C CA . ASN A 1 453 ? 7.864 6.812 -7.839 1.00 81.19 453 ASN A CA 1
ATOM 3464 C C . ASN A 1 453 ? 9.146 6.169 -8.408 1.00 81.19 453 ASN A C 1
ATOM 3466 O O . ASN A 1 453 ? 10.198 6.795 -8.515 1.00 81.19 453 ASN A O 1
ATOM 3470 N N . THR A 1 454 ? 9.063 4.903 -8.825 1.00 76.81 454 THR A N 1
ATOM 3471 C CA . THR A 1 454 ? 10.213 4.142 -9.359 1.00 76.81 454 THR A CA 1
ATOM 3472 C C . THR A 1 454 ? 10.636 4.509 -10.793 1.00 76.81 454 THR A C 1
ATOM 3474 O O . THR A 1 454 ? 11.660 4.011 -11.263 1.00 76.81 454 THR A O 1
ATOM 3477 N N . ILE A 1 455 ? 9.887 5.371 -11.489 1.00 77.12 455 ILE A N 1
ATOM 3478 C CA . ILE A 1 455 ? 10.154 5.828 -12.864 1.00 77.12 455 ILE A CA 1
ATOM 3479 C C . ILE A 1 455 ? 10.951 7.141 -12.839 1.00 77.12 455 ILE A C 1
ATOM 3481 O O . ILE A 1 455 ? 12.040 7.212 -13.405 1.00 77.12 455 ILE A O 1
ATOM 3485 N N . TYR A 1 456 ? 10.442 8.162 -12.145 1.00 82.56 456 TYR A N 1
ATOM 3486 C CA . TYR A 1 456 ? 11.085 9.477 -12.039 1.00 82.56 456 TYR A CA 1
ATOM 3487 C C . TYR A 1 456 ? 12.095 9.557 -10.890 1.00 82.56 456 TYR A C 1
ATOM 3489 O O . TYR A 1 456 ? 13.084 10.285 -10.999 1.00 82.56 456 TYR A O 1
ATOM 3497 N N . GLY A 1 457 ? 11.873 8.796 -9.814 1.00 79.69 457 GLY A N 1
ATOM 3498 C CA . GLY A 1 457 ? 12.702 8.745 -8.611 1.00 79.69 457 GLY A CA 1
ATOM 3499 C C . GLY A 1 457 ? 11.946 9.059 -7.319 1.00 79.69 457 GLY A C 1
ATOM 3500 O O . GLY A 1 457 ? 10.855 9.627 -7.338 1.00 79.69 457 GLY A O 1
ATOM 3501 N N . ASP A 1 458 ? 12.567 8.716 -6.189 1.00 80.88 458 ASP A N 1
ATOM 3502 C CA . ASP A 1 458 ? 12.060 8.942 -4.827 1.00 80.88 458 ASP A CA 1
ATOM 3503 C C . ASP A 1 458 ? 12.971 9.871 -4.000 1.00 80.88 458 ASP A C 1
ATOM 3505 O O . ASP A 1 458 ? 13.066 9.763 -2.775 1.00 80.88 458 ASP A O 1
ATOM 3509 N N . PHE A 1 459 ? 13.656 10.794 -4.687 1.00 88.19 459 PHE A N 1
ATOM 3510 C CA . PHE A 1 459 ? 14.614 11.744 -4.105 1.00 88.19 459 PHE A CA 1
ATOM 3511 C C . PHE A 1 459 ? 15.762 11.039 -3.358 1.00 88.19 459 PHE A C 1
ATOM 3513 O O . PHE A 1 459 ? 16.199 11.484 -2.293 1.00 88.19 459 PHE A O 1
ATOM 3520 N N . GLU A 1 460 ? 16.221 9.910 -3.920 1.00 64.75 460 GLU A N 1
ATOM 3521 C CA . GLU A 1 460 ? 17.158 8.958 -3.301 1.00 64.75 460 GLU A CA 1
ATOM 3522 C C . GLU A 1 460 ? 16.679 8.538 -1.898 1.00 64.75 460 GLU A C 1
ATOM 3524 O O . GLU A 1 460 ? 17.413 8.624 -0.915 1.00 64.75 460 GLU A O 1
ATOM 3529 N N . ARG A 1 461 ? 15.411 8.114 -1.801 1.00 75.50 461 ARG A N 1
ATOM 3530 C CA . ARG A 1 461 ? 14.675 7.790 -0.562 1.00 75.50 461 ARG A CA 1
ATOM 3531 C C . ARG A 1 461 ? 14.593 8.949 0.442 1.00 75.50 461 ARG A C 1
ATOM 3533 O O . ARG A 1 461 ? 14.831 8.756 1.634 1.00 75.50 461 ARG A O 1
ATOM 3540 N N . PHE A 1 462 ? 14.266 10.149 -0.045 1.00 82.50 462 PHE A N 1
ATOM 3541 C CA . PHE A 1 462 ? 14.210 11.403 0.732 1.00 82.50 462 PHE A CA 1
ATOM 3542 C C . PHE A 1 462 ? 15.497 11.715 1.523 1.00 82.50 462 PHE A C 1
ATOM 3544 O O . PHE A 1 462 ? 15.471 12.306 2.605 1.00 82.50 462 PHE A O 1
ATOM 3551 N N . ASN A 1 463 ? 16.651 11.318 0.988 1.00 70.31 463 ASN A N 1
ATOM 3552 C CA . ASN A 1 463 ? 17.953 11.514 1.622 1.00 70.31 463 ASN A CA 1
ATOM 3553 C C . ASN A 1 463 ? 18.413 12.990 1.550 1.00 70.31 463 ASN A C 1
ATOM 3555 O O . ASN A 1 463 ? 17.774 13.854 0.947 1.00 70.31 463 ASN A O 1
ATOM 3559 N N . HIS A 1 464 ? 19.550 13.289 2.181 1.00 76.75 464 HIS A N 1
ATOM 3560 C CA . HIS A 1 464 ? 20.113 14.629 2.374 1.00 76.75 464 HIS A CA 1
ATOM 3561 C C . HIS A 1 464 ? 19.256 15.566 3.248 1.00 76.75 464 HIS A C 1
ATOM 3563 O O . HIS A 1 464 ? 19.434 16.783 3.168 1.00 76.75 464 HIS A O 1
ATOM 3569 N N . TYR A 1 465 ? 18.372 15.029 4.102 1.00 81.31 465 TYR A N 1
ATOM 3570 C CA . TYR A 1 465 ? 17.609 15.814 5.081 1.00 81.31 465 TYR A CA 1
ATOM 3571 C C . TYR A 1 465 ? 18.510 16.759 5.896 1.00 81.31 465 TYR A C 1
ATOM 3573 O O . TYR A 1 465 ? 19.596 16.398 6.359 1.00 81.31 465 TYR A O 1
ATOM 3581 N N . SER A 1 466 ? 18.041 17.994 6.078 1.00 78.56 466 SER A N 1
ATOM 3582 C CA . SER A 1 466 ? 18.563 18.916 7.082 1.00 78.56 466 SER A CA 1
ATOM 3583 C C . SER A 1 466 ? 17.528 19.993 7.397 1.00 78.56 466 SER A C 1
ATOM 3585 O O . SER A 1 466 ? 16.781 20.412 6.513 1.00 78.56 466 SER A O 1
ATOM 3587 N N . ALA A 1 467 ? 17.552 20.528 8.619 1.00 77.19 467 ALA A N 1
ATOM 3588 C CA . ALA A 1 467 ? 16.646 21.599 9.043 1.00 77.19 467 ALA A CA 1
ATOM 3589 C C . ALA A 1 467 ? 16.757 22.907 8.219 1.00 77.19 467 ALA A C 1
ATOM 3591 O O . ALA A 1 467 ? 15.863 23.745 8.286 1.00 77.19 467 ALA A O 1
ATOM 3592 N N . GLU A 1 468 ? 17.831 23.112 7.439 1.00 82.81 468 GLU A N 1
ATOM 3593 C CA . GLU A 1 468 ? 17.904 24.234 6.485 1.00 82.81 468 GLU A CA 1
ATOM 3594 C C . GLU A 1 468 ? 17.131 23.941 5.184 1.00 82.81 468 GLU A C 1
ATOM 3596 O O . GLU A 1 468 ? 16.614 24.869 4.568 1.00 82.81 468 GLU A O 1
ATOM 3601 N N . TYR A 1 469 ? 17.037 22.673 4.767 1.00 90.81 469 TYR A N 1
ATOM 3602 C CA . TYR A 1 469 ? 16.313 22.246 3.560 1.00 90.81 469 TYR A CA 1
ATOM 3603 C C . TYR A 1 469 ? 14.820 22.002 3.847 1.00 90.81 469 TYR A C 1
ATOM 3605 O O . TYR A 1 469 ? 13.976 22.348 3.022 1.00 90.81 469 TYR A O 1
ATOM 3613 N N . ASP A 1 470 ? 14.496 21.515 5.047 1.00 86.69 470 ASP A N 1
ATOM 3614 C CA . ASP A 1 470 ? 13.139 21.412 5.608 1.00 86.69 470 ASP A CA 1
ATOM 3615 C C . ASP A 1 470 ? 12.394 22.763 5.631 1.00 86.69 470 ASP A C 1
ATOM 3617 O O . ASP A 1 470 ? 11.210 22.852 5.321 1.00 86.69 470 ASP A O 1
ATOM 3621 N N . GLU A 1 471 ? 13.101 23.872 5.891 1.00 85.25 471 GLU A N 1
ATOM 3622 C CA . GLU A 1 471 ? 12.502 25.217 5.841 1.00 85.25 471 GLU A CA 1
ATOM 3623 C C . GLU A 1 471 ? 12.189 25.701 4.401 1.00 85.25 471 GLU A C 1
ATOM 3625 O O . GLU A 1 471 ? 11.680 26.818 4.220 1.00 85.25 471 GLU A O 1
ATOM 3630 N N . ALA A 1 472 ? 12.530 24.909 3.375 1.00 89.56 472 ALA A N 1
ATOM 3631 C CA . ALA A 1 472 ? 12.435 25.255 1.955 1.00 89.56 472 ALA A CA 1
ATOM 3632 C C . ALA A 1 472 ? 11.617 24.256 1.107 1.00 89.56 472 ALA A C 1
ATOM 3634 O O . ALA A 1 472 ? 11.030 24.674 0.103 1.00 89.56 472 ALA A O 1
ATOM 3635 N N . VAL A 1 473 ? 11.529 22.981 1.503 1.00 96.50 473 VAL A N 1
ATOM 3636 C CA . VAL A 1 473 ? 10.615 21.975 0.930 1.00 96.50 473 VAL A CA 1
ATOM 3637 C C . VAL A 1 473 ? 9.545 21.659 1.970 1.00 96.50 473 VAL A C 1
ATOM 3639 O O . VAL A 1 473 ? 9.868 21.254 3.076 1.00 96.50 473 VAL A O 1
ATOM 3642 N N . SER A 1 474 ? 8.277 21.909 1.643 1.00 96.31 474 SER A N 1
ATOM 3643 C CA . SER A 1 474 ? 7.169 21.890 2.622 1.00 96.31 474 SER A CA 1
ATOM 3644 C C . SER A 1 474 ? 5.916 21.166 2.128 1.00 96.31 474 SER A C 1
ATOM 3646 O O . SER A 1 474 ? 4.948 21.048 2.877 1.00 96.31 474 SER A O 1
ATOM 3648 N N . LEU A 1 475 ? 5.931 20.658 0.895 1.00 98.50 475 LEU A N 1
ATOM 3649 C CA . LEU A 1 475 ? 4.824 19.933 0.273 1.00 98.50 475 LEU A CA 1
ATOM 3650 C C . LEU A 1 475 ? 5.330 18.629 -0.369 1.00 98.50 475 LEU A C 1
ATOM 3652 O O . LEU A 1 475 ? 6.486 18.559 -0.793 1.00 98.50 475 LEU A O 1
ATOM 3656 N N . LEU A 1 476 ? 4.465 17.623 -0.477 1.00 98.19 476 LEU A N 1
ATOM 3657 C CA . LEU A 1 476 ? 4.726 16.351 -1.157 1.00 98.19 476 LEU A CA 1
ATOM 3658 C C . LEU A 1 476 ? 3.444 15.868 -1.846 1.00 98.19 476 LEU A C 1
ATOM 3660 O O . LEU A 1 476 ? 2.391 15.817 -1.215 1.00 98.19 476 LEU A O 1
ATOM 3664 N N . GLU A 1 477 ? 3.515 15.518 -3.129 1.00 96.12 477 GLU A N 1
ATOM 3665 C CA . GLU A 1 477 ? 2.379 14.957 -3.869 1.00 96.12 477 GLU A CA 1
ATOM 3666 C C . GLU A 1 477 ? 2.154 13.490 -3.495 1.00 96.12 477 GLU A C 1
ATOM 3668 O O . GLU A 1 477 ? 3.052 12.663 -3.644 1.00 96.12 477 GLU A O 1
ATOM 3673 N N . ILE A 1 478 ? 0.955 13.174 -3.001 1.00 94.00 478 ILE A N 1
ATOM 3674 C CA . ILE A 1 478 ? 0.595 11.832 -2.503 1.00 94.00 478 ILE A CA 1
ATOM 3675 C C . ILE A 1 478 ? -0.265 11.022 -3.480 1.00 94.00 478 ILE A C 1
ATOM 3677 O O . ILE A 1 478 ? -0.664 9.905 -3.163 1.00 94.00 478 ILE A O 1
ATOM 3681 N N . ALA A 1 479 ? -0.599 11.599 -4.634 1.00 84.75 479 ALA A N 1
ATOM 3682 C CA . ALA A 1 479 ? -1.337 10.933 -5.697 1.00 84.75 479 ALA A CA 1
ATOM 3683 C C . ALA A 1 479 ? -0.393 10.575 -6.853 1.00 84.75 479 ALA A C 1
ATOM 3685 O O . ALA A 1 479 ? 0.467 11.377 -7.229 1.00 84.75 479 ALA A O 1
ATOM 3686 N N . GLY A 1 480 ? -0.559 9.377 -7.413 1.00 69.88 480 GLY A N 1
ATOM 3687 C CA . GLY A 1 480 ? 0.089 8.974 -8.658 1.00 69.88 480 GLY A CA 1
ATOM 3688 C C . GLY A 1 480 ? -0.501 9.685 -9.881 1.00 69.88 480 GLY A C 1
ATOM 3689 O O . GLY A 1 480 ? -1.541 10.338 -9.808 1.00 69.88 480 GLY A O 1
ATOM 3690 N N . GLU A 1 481 ? 0.132 9.516 -11.044 1.00 68.50 481 GLU A N 1
ATOM 3691 C CA . GLU A 1 481 ? -0.378 10.056 -12.320 1.00 68.50 481 GLU A CA 1
ATOM 3692 C C . GLU A 1 481 ? -1.710 9.425 -12.770 1.00 68.50 481 GLU A C 1
ATOM 3694 O O . GLU A 1 481 ? -2.399 9.963 -13.634 1.00 68.50 481 GLU A O 1
ATOM 3699 N N . ASP A 1 482 ? -2.079 8.284 -12.186 1.00 66.56 482 ASP A N 1
ATOM 3700 C CA . ASP A 1 482 ? -3.383 7.634 -12.336 1.00 66.56 482 ASP A CA 1
ATOM 3701 C C . ASP A 1 482 ? -4.448 8.173 -11.359 1.00 66.56 482 ASP A C 1
ATOM 3703 O O . ASP A 1 482 ? -5.596 7.730 -11.398 1.00 66.56 482 ASP A O 1
ATOM 3707 N N . GLY A 1 483 ? -4.087 9.139 -10.506 1.00 70.81 483 GLY A N 1
ATOM 3708 C CA . GLY A 1 483 ? -4.949 9.749 -9.495 1.00 70.81 483 GLY A CA 1
ATOM 3709 C C . GLY A 1 483 ? -5.093 8.940 -8.203 1.00 70.81 483 GLY A C 1
ATOM 3710 O O . GLY A 1 483 ? -5.809 9.379 -7.305 1.00 70.81 483 GLY A O 1
ATOM 3711 N N . VAL A 1 484 ? -4.429 7.784 -8.078 1.00 77.06 484 VAL A N 1
ATOM 3712 C CA . VAL A 1 484 ? -4.507 6.930 -6.883 1.00 77.06 484 VAL A CA 1
ATOM 3713 C C . VAL A 1 484 ? -3.681 7.540 -5.751 1.00 77.06 484 VAL A C 1
ATOM 3715 O O . VAL A 1 484 ? -2.497 7.823 -5.923 1.00 77.06 484 VAL A O 1
ATOM 3718 N N . VAL A 1 485 ? -4.295 7.717 -4.578 1.00 82.94 485 VAL A N 1
ATOM 3719 C CA . VAL A 1 485 ? -3.622 8.219 -3.372 1.00 82.94 485 VAL A CA 1
ATOM 3720 C C . VAL A 1 485 ? -2.865 7.088 -2.667 1.00 82.94 485 VAL A C 1
ATOM 3722 O O . VAL A 1 485 ? -3.481 6.145 -2.172 1.00 82.94 485 VAL A O 1
ATOM 3725 N N . ASP A 1 486 ? -1.539 7.211 -2.561 1.00 78.50 486 ASP A N 1
ATOM 3726 C CA . ASP A 1 486 ? -0.675 6.309 -1.789 1.00 78.50 486 ASP A CA 1
ATOM 3727 C C . ASP A 1 486 ? 0.139 7.088 -0.741 1.00 78.50 486 ASP A C 1
ATOM 3729 O O . ASP A 1 486 ? 0.952 7.963 -1.042 1.00 78.50 486 ASP A O 1
ATOM 3733 N N . CYS A 1 487 ? -0.056 6.735 0.530 1.00 86.75 487 CYS A N 1
ATOM 3734 C CA . CYS A 1 487 ? 0.690 7.308 1.646 1.00 86.75 487 CYS A CA 1
ATOM 3735 C C . CYS A 1 487 ? 2.092 6.696 1.837 1.00 86.75 487 CYS A C 1
ATOM 3737 O O . CYS A 1 487 ? 2.822 7.175 2.699 1.00 86.75 487 CYS A O 1
ATOM 3739 N N . GLY A 1 488 ? 2.502 5.672 1.079 1.00 85.62 488 GLY A N 1
ATOM 3740 C CA . GLY A 1 488 ? 3.783 4.978 1.263 1.00 85.62 488 GLY A CA 1
ATOM 3741 C C . GLY A 1 488 ? 5.006 5.902 1.209 1.00 85.62 488 GLY A C 1
ATOM 3742 O O . GLY A 1 488 ? 5.821 5.911 2.133 1.00 85.62 488 GLY A O 1
ATOM 3743 N N . TYR A 1 489 ? 5.113 6.734 0.168 1.00 86.81 489 TYR A N 1
ATOM 3744 C CA . TYR A 1 489 ? 6.194 7.723 0.057 1.00 86.81 489 TYR A CA 1
ATOM 3745 C C . TYR A 1 489 ? 6.025 8.916 1.012 1.00 86.81 489 TYR A C 1
ATOM 3747 O O . TYR A 1 489 ? 7.020 9.474 1.466 1.00 86.81 489 TYR A O 1
ATOM 3755 N N . TYR A 1 490 ? 4.788 9.282 1.358 1.00 95.06 490 TYR A N 1
ATOM 3756 C CA . TYR A 1 490 ? 4.503 10.342 2.330 1.00 95.06 490 TYR A CA 1
ATOM 3757 C C . TYR A 1 490 ? 4.989 9.956 3.732 1.00 95.06 490 TYR A C 1
ATOM 3759 O O . TYR A 1 490 ? 5.786 10.682 4.320 1.00 95.06 490 TYR A O 1
ATOM 3767 N N . ASN A 1 491 ? 4.607 8.770 4.213 1.00 87.56 491 ASN A N 1
ATOM 3768 C CA . ASN A 1 491 ? 5.069 8.218 5.486 1.00 87.56 491 ASN A CA 1
ATOM 3769 C C . ASN A 1 491 ? 6.593 8.092 5.503 1.00 87.56 491 ASN A C 1
ATOM 3771 O O . ASN A 1 491 ? 7.219 8.562 6.441 1.00 87.56 491 ASN A O 1
ATOM 3775 N N . LEU A 1 492 ? 7.206 7.578 4.427 1.00 83.88 492 LEU A N 1
ATOM 3776 C CA . LEU A 1 492 ? 8.666 7.488 4.319 1.00 83.88 492 LEU A CA 1
ATOM 3777 C C . LEU A 1 492 ? 9.368 8.854 4.440 1.00 83.88 492 LEU A C 1
ATOM 3779 O O . LEU A 1 492 ? 10.459 8.914 5.000 1.00 83.88 492 LEU A O 1
ATOM 3783 N N . ALA A 1 493 ? 8.778 9.939 3.929 1.00 86.44 493 ALA A N 1
ATOM 3784 C CA . ALA A 1 493 ? 9.329 11.284 4.095 1.00 86.44 493 ALA A CA 1
ATOM 3785 C C . ALA A 1 493 ? 9.191 11.785 5.546 1.00 86.44 493 ALA A C 1
ATOM 3787 O O . ALA A 1 493 ? 10.158 12.309 6.103 1.00 86.44 493 ALA A O 1
ATOM 3788 N N . LEU A 1 494 ? 8.024 11.581 6.172 1.00 90.44 494 LEU A N 1
ATOM 3789 C CA . LEU A 1 494 ? 7.774 11.950 7.572 1.00 90.44 494 LEU A CA 1
ATOM 3790 C C . LEU A 1 494 ? 8.672 11.157 8.542 1.00 90.44 494 LEU A C 1
ATOM 3792 O O . LEU A 1 494 ? 9.300 11.747 9.416 1.00 90.44 494 LEU A O 1
ATOM 3796 N N . ASP A 1 495 ? 8.807 9.845 8.331 1.00 80.31 495 ASP A N 1
ATOM 3797 C CA . ASP A 1 495 ? 9.690 8.928 9.072 1.00 80.31 495 ASP A CA 1
ATOM 3798 C C . ASP A 1 495 ? 11.192 9.210 8.815 1.00 80.31 495 ASP A C 1
ATOM 3800 O O . ASP A 1 495 ? 12.060 8.656 9.489 1.00 80.31 495 ASP A O 1
ATOM 3804 N N . LYS A 1 496 ? 11.513 10.071 7.836 1.00 75.44 496 LYS A N 1
ATOM 3805 C CA . LYS A 1 496 ? 12.856 10.618 7.561 1.00 75.44 496 LYS A CA 1
ATOM 3806 C C . LYS A 1 496 ? 13.061 12.032 8.123 1.00 75.44 496 LYS A C 1
ATOM 3808 O O . LYS A 1 496 ? 14.022 12.704 7.747 1.00 75.44 496 LYS A O 1
ATOM 3813 N N . GLY A 1 497 ? 12.165 12.488 8.999 1.00 80.94 497 GLY A N 1
ATOM 3814 C CA . GLY A 1 497 ? 12.236 13.786 9.671 1.00 80.94 497 GLY A CA 1
ATOM 3815 C C . GLY A 1 497 ? 11.784 14.980 8.821 1.00 80.94 497 GLY A C 1
ATOM 3816 O O . GLY A 1 497 ? 11.847 16.114 9.298 1.00 80.94 497 GLY A O 1
ATOM 3817 N N . TRP A 1 498 ? 11.316 14.774 7.580 1.00 90.44 498 TRP A N 1
ATOM 3818 C CA . TRP A 1 498 ? 10.835 15.879 6.746 1.00 90.44 498 TRP A CA 1
ATOM 3819 C C . TRP A 1 498 ? 9.463 16.362 7.203 1.00 90.44 498 TRP A C 1
ATOM 3821 O O . TRP A 1 498 ? 8.478 15.623 7.225 1.00 90.44 498 TRP A O 1
ATOM 3831 N N . HIS A 1 499 ? 9.362 17.660 7.449 1.00 93.50 499 HIS A N 1
ATOM 3832 C CA . HIS A 1 499 ? 8.105 18.330 7.708 1.00 93.50 499 HIS A CA 1
ATOM 3833 C C . HIS A 1 499 ? 7.478 18.722 6.367 1.00 93.50 499 HIS A C 1
ATOM 3835 O O . HIS A 1 499 ? 7.620 19.853 5.903 1.00 93.50 499 HIS A O 1
ATOM 3841 N N . VAL A 1 500 ? 6.771 17.789 5.730 1.00 97.44 500 VAL A N 1
ATOM 3842 C CA . VAL A 1 500 ? 6.008 18.030 4.494 1.00 97.44 500 VAL A CA 1
ATOM 3843 C C . VAL A 1 500 ? 4.508 17.860 4.721 1.00 97.44 500 VAL A C 1
ATOM 3845 O O . VAL A 1 500 ? 4.070 16.988 5.467 1.00 97.44 500 VAL A O 1
ATOM 3848 N N . ALA A 1 501 ? 3.709 18.711 4.081 1.00 98.38 501 ALA A N 1
ATOM 3849 C CA . ALA A 1 501 ? 2.262 18.549 3.987 1.00 98.38 501 ALA A CA 1
ATOM 3850 C C . ALA A 1 501 ? 1.873 17.867 2.660 1.00 98.38 501 ALA A C 1
ATOM 3852 O O . ALA A 1 501 ? 2.574 18.035 1.661 1.00 98.38 501 ALA A O 1
ATOM 3853 N N . PRO A 1 502 ? 0.759 17.125 2.614 1.00 98.25 502 PRO A N 1
ATOM 3854 C CA . PRO A 1 502 ? 0.346 16.405 1.425 1.00 98.25 502 PRO A CA 1
ATOM 3855 C C . PRO A 1 502 ? -0.332 17.346 0.426 1.00 98.25 502 PRO A C 1
ATOM 3857 O O . PRO A 1 502 ? -1.079 18.255 0.801 1.00 98.25 502 PRO A O 1
ATOM 3860 N N . ALA A 1 503 ? -0.101 17.078 -0.852 1.00 97.69 503 ALA A N 1
ATOM 3861 C CA . ALA A 1 503 ? -0.755 17.705 -1.987 1.00 97.69 503 ALA A CA 1
ATOM 3862 C C . ALA A 1 503 ? -1.349 16.627 -2.909 1.00 97.69 503 ALA A C 1
ATOM 3864 O O . ALA A 1 503 ? -0.811 15.526 -3.028 1.00 97.69 503 ALA A O 1
ATOM 3865 N N . ASN A 1 504 ? -2.453 16.950 -3.576 1.00 94.88 504 ASN A N 1
ATOM 3866 C CA . ASN A 1 504 ? -2.999 16.177 -4.687 1.00 94.88 504 ASN A CA 1
ATOM 3867 C C . ASN A 1 504 ? -3.191 17.138 -5.866 1.00 94.88 504 ASN A C 1
ATOM 3869 O O . ASN A 1 504 ? -3.902 18.142 -5.745 1.00 94.88 504 ASN A O 1
ATOM 3873 N N . ASN A 1 505 ? -2.498 16.868 -6.973 1.00 92.62 505 ASN A N 1
ATOM 3874 C CA . ASN A 1 505 ? -2.502 17.709 -8.162 1.00 92.62 505 ASN A CA 1
ATOM 3875 C C . ASN A 1 505 ? -2.558 16.861 -9.441 1.00 92.62 505 ASN A C 1
ATOM 3877 O O . ASN A 1 505 ? -2.165 15.702 -9.455 1.00 92.62 505 ASN A O 1
ATOM 3881 N N . GLN A 1 506 ? -3.011 17.467 -10.536 1.00 87.56 506 GLN A N 1
ATOM 3882 C CA . GLN A 1 506 ? -3.328 16.776 -11.792 1.00 87.56 506 GLN A CA 1
ATOM 3883 C C . GLN A 1 506 ? -2.124 16.457 -12.708 1.00 87.56 506 GLN A C 1
ATOM 3885 O O . GLN A 1 506 ? -2.352 15.884 -13.772 1.00 87.56 506 GLN A O 1
ATOM 3890 N N . ASN A 1 507 ? -0.893 16.892 -12.384 1.00 91.25 507 ASN A N 1
ATOM 3891 C CA . ASN A 1 507 ? 0.272 16.912 -13.299 1.00 91.25 507 ASN A CA 1
ATOM 3892 C C . ASN A 1 507 ? -0.128 17.321 -14.741 1.00 91.25 507 ASN A C 1
ATOM 3894 O O . ASN A 1 507 ? 0.129 16.627 -15.730 1.00 91.25 507 ASN A O 1
ATOM 3898 N N . ASN A 1 508 ? -0.928 18.387 -14.862 1.00 88.62 508 ASN A N 1
ATOM 3899 C CA . ASN A 1 508 ? -1.837 18.499 -16.003 1.00 88.62 508 ASN A CA 1
ATOM 3900 C C . ASN A 1 508 ? -1.138 18.962 -17.292 1.00 88.62 508 ASN A C 1
ATOM 3902 O O . ASN A 1 508 ? -0.805 20.138 -17.431 1.00 88.62 508 ASN A O 1
ATOM 3906 N N . HIS A 1 509 ? -1.008 18.052 -18.260 1.00 92.44 509 HIS A N 1
ATOM 3907 C CA . HIS A 1 509 ? -0.503 18.326 -19.611 1.00 92.44 509 HIS A CA 1
ATOM 3908 C C . HIS A 1 509 ? -1.615 18.485 -20.676 1.00 92.44 509 HIS A C 1
ATOM 3910 O O . HIS A 1 509 ? -1.369 18.995 -21.772 1.00 92.44 509 HIS A O 1
ATOM 3916 N N . ASN A 1 510 ? -2.847 18.041 -20.404 1.00 87.94 510 ASN A N 1
ATOM 3917 C CA . ASN A 1 510 ? -3.862 17.754 -21.434 1.00 87.94 510 ASN A CA 1
ATOM 3918 C C . ASN A 1 510 ? -4.969 18.821 -21.577 1.00 87.94 510 ASN A C 1
ATOM 3920 O O . ASN A 1 510 ? -5.844 18.688 -22.438 1.00 87.94 510 ASN A O 1
ATOM 3924 N N . GLY A 1 511 ? -4.931 19.880 -20.765 1.00 88.06 511 GLY A N 1
ATOM 3925 C CA . GLY A 1 511 ? -6.011 20.864 -20.657 1.00 88.06 511 GLY A CA 1
ATOM 3926 C C . GLY A 1 511 ? -7.012 20.468 -19.570 1.00 88.06 511 GLY A C 1
ATOM 3927 O O . GLY A 1 511 ? -6.706 19.624 -18.737 1.00 88.06 511 GLY A O 1
ATOM 3928 N N . GLN A 1 512 ? -8.204 21.079 -19.543 1.00 88.81 512 GLN A N 1
ATOM 3929 C CA . GLN A 1 512 ? -9.128 20.941 -18.396 1.00 88.81 512 GLN A CA 1
ATOM 3930 C C . GLN A 1 512 ? -8.436 21.354 -17.079 1.00 88.81 512 GLN A C 1
ATOM 3932 O O . GLN A 1 512 ? -8.340 20.613 -16.102 1.00 88.81 512 GLN A O 1
ATOM 3937 N N . TRP A 1 513 ? -7.818 22.538 -17.106 1.00 92.88 513 TRP A N 1
ATOM 3938 C CA . TRP A 1 513 ? -6.942 23.021 -16.042 1.00 92.88 513 TRP A CA 1
ATOM 3939 C C . TRP A 1 513 ? -7.738 23.330 -14.769 1.00 92.88 513 TRP A C 1
ATOM 3941 O O . TRP A 1 513 ? -8.402 24.365 -14.689 1.00 92.88 513 TRP A O 1
ATOM 3951 N N . GLY A 1 514 ? -7.650 22.436 -13.782 1.00 86.25 514 GLY A N 1
ATOM 3952 C CA . GLY A 1 514 ? -8.404 22.515 -12.530 1.00 86.25 514 GLY A CA 1
ATOM 3953 C C . GLY A 1 514 ? -9.679 21.665 -12.491 1.00 86.25 514 GLY A C 1
ATOM 3954 O O . GLY A 1 514 ? -10.222 21.489 -11.409 1.00 86.25 514 GLY A O 1
ATOM 3955 N N . ASP A 1 515 ? -10.122 21.095 -13.617 1.00 89.94 515 ASP A N 1
ATOM 3956 C CA . ASP A 1 515 ? -11.347 20.277 -13.733 1.00 89.94 515 ASP A CA 1
ATOM 3957 C C . ASP A 1 515 ? -11.165 18.994 -14.577 1.00 89.94 515 ASP A C 1
ATOM 3959 O O . ASP A 1 515 ? -12.132 18.395 -15.049 1.00 89.94 515 ASP A O 1
ATOM 3963 N N . ALA A 1 516 ? -9.920 18.542 -14.767 1.00 87.50 516 ALA A N 1
ATOM 3964 C CA . ALA A 1 516 ? -9.625 17.196 -15.268 1.00 87.50 516 ALA A CA 1
ATOM 3965 C C . ALA A 1 516 ? -9.958 16.100 -14.232 1.00 87.50 516 ALA A C 1
ATOM 3967 O O . ALA A 1 516 ? -10.176 14.948 -14.602 1.00 87.50 516 ALA A O 1
ATOM 3968 N N . SER A 1 517 ? -10.004 16.479 -12.953 1.00 88.12 517 SER A N 1
ATOM 3969 C CA . SER A 1 517 ? -10.476 15.699 -11.809 1.00 88.12 517 SER A CA 1
ATOM 3970 C C . SER A 1 517 ? -10.997 16.639 -10.716 1.00 88.12 517 SER A C 1
ATOM 3972 O O . SER A 1 517 ? -10.633 17.823 -10.671 1.00 88.12 517 SER A O 1
ATOM 3974 N N . ASP A 1 518 ? -11.810 16.108 -9.809 1.00 89.56 518 ASP A N 1
ATOM 3975 C CA . ASP A 1 518 ? -12.363 16.857 -8.675 1.00 89.56 518 ASP A CA 1
ATOM 3976 C C . ASP A 1 518 ? -11.347 17.084 -7.542 1.00 89.56 518 ASP A C 1
ATOM 3978 O O . ASP A 1 518 ? -11.534 17.973 -6.714 1.00 89.56 518 ASP A O 1
ATOM 3982 N N . ALA A 1 519 ? -10.191 16.412 -7.608 1.00 92.81 519 ALA A N 1
ATOM 3983 C CA . ALA A 1 519 ? -9.118 16.497 -6.624 1.00 92.81 519 ALA A CA 1
ATOM 3984 C C . ALA A 1 519 ? -8.587 17.920 -6.399 1.00 92.81 519 ALA A C 1
ATOM 3986 O O . ALA A 1 519 ? -8.450 18.721 -7.337 1.00 92.81 519 ALA A O 1
ATOM 3987 N N . ARG A 1 520 ? -8.223 18.227 -5.149 1.00 95.56 520 ARG A N 1
ATOM 3988 C CA . ARG A 1 520 ? -7.699 19.532 -4.723 1.00 95.56 520 ARG A CA 1
ATOM 3989 C C . ARG A 1 520 ? -6.539 19.385 -3.737 1.00 95.56 520 ARG A C 1
ATOM 3991 O O . ARG A 1 520 ? -6.524 18.522 -2.860 1.00 95.56 520 ARG A O 1
ATOM 3998 N N . THR A 1 521 ? -5.617 20.338 -3.817 1.00 97.88 521 THR A N 1
ATOM 3999 C CA . THR A 1 521 ? -4.737 20.721 -2.710 1.00 97.88 521 THR A CA 1
ATOM 4000 C C . THR A 1 521 ? -5.348 21.942 -2.027 1.00 97.88 521 THR A C 1
ATOM 4002 O O . THR A 1 521 ? -5.608 22.955 -2.677 1.00 97.88 521 THR A O 1
ATOM 4005 N N . VAL A 1 522 ? -5.599 21.860 -0.721 1.00 98.44 522 VAL A N 1
ATOM 4006 C CA . VAL A 1 522 ? -6.411 22.836 0.019 1.00 98.44 522 VAL A CA 1
ATOM 4007 C C . VAL A 1 522 ? -5.580 23.519 1.100 1.00 98.44 522 VAL A C 1
ATOM 4009 O O . VAL A 1 522 ? -4.929 22.865 1.910 1.00 98.44 522 VAL A O 1
ATOM 4012 N N . VAL A 1 523 ? -5.584 24.854 1.114 1.00 98.25 523 VAL A N 1
ATOM 4013 C CA . VAL A 1 523 ? -4.631 25.685 1.868 1.00 98.25 523 VAL A CA 1
ATOM 4014 C C . VAL A 1 523 ? -5.349 26.536 2.920 1.00 98.25 523 VAL A C 1
ATOM 4016 O O . VAL A 1 523 ? -6.201 27.362 2.594 1.00 98.25 523 VAL A O 1
ATOM 4019 N N . LEU A 1 524 ? -4.969 26.388 4.193 1.00 96.19 524 LEU A N 1
ATOM 4020 C CA . LEU A 1 524 ? -5.576 27.091 5.330 1.00 96.19 524 LEU A CA 1
ATOM 4021 C C . LEU A 1 524 ? -4.880 28.449 5.567 1.00 96.19 524 LEU A C 1
ATOM 4023 O O . LEU A 1 524 ? -3.865 28.561 6.269 1.00 96.19 524 LEU A O 1
ATOM 4027 N N . ALA A 1 525 ? -5.441 29.510 4.977 1.00 94.12 525 ALA A N 1
ATOM 4028 C CA . ALA A 1 525 ? -4.860 30.855 4.938 1.00 94.12 525 ALA A CA 1
ATOM 4029 C C . ALA A 1 525 ? -5.820 31.964 5.417 1.00 94.12 525 ALA A C 1
ATOM 4031 O O . ALA A 1 525 ? -7.038 31.816 5.484 1.00 94.12 525 ALA A O 1
ATOM 4032 N N . LYS A 1 526 ? -5.264 33.132 5.767 1.00 86.88 526 LYS A N 1
ATOM 4033 C CA . LYS A 1 526 ? -6.027 34.249 6.373 1.00 86.88 526 LYS A CA 1
ATOM 4034 C C . LYS A 1 526 ? -6.817 35.099 5.378 1.00 86.88 526 LYS A C 1
ATOM 4036 O O . LYS A 1 526 ? -7.757 35.780 5.780 1.00 86.88 526 LYS A O 1
ATOM 4041 N N . SER A 1 527 ? -6.427 35.071 4.109 1.00 93.31 527 SER A N 1
ATOM 4042 C CA . SER A 1 527 ? -7.108 35.749 3.003 1.00 93.31 527 SER A CA 1
ATOM 4043 C C . SER A 1 527 ? -6.596 35.216 1.669 1.00 93.31 527 SER A C 1
ATOM 4045 O O . SER A 1 527 ? -5.397 34.961 1.551 1.00 93.31 527 SER A O 1
ATOM 4047 N N . LEU A 1 528 ? -7.460 35.134 0.660 1.00 96.88 528 LEU A N 1
ATOM 4048 C CA . LEU A 1 528 ? -7.120 34.673 -0.686 1.00 96.88 528 LEU A CA 1
ATOM 4049 C C . LEU A 1 528 ? -6.158 35.653 -1.388 1.00 96.88 528 LEU A C 1
ATOM 4051 O O . LEU A 1 528 ? -6.569 36.656 -1.962 1.00 96.88 528 LEU A O 1
ATOM 4055 N N . THR A 1 529 ? -4.852 35.409 -1.254 1.00 96.69 529 THR A N 1
ATOM 4056 C CA . THR A 1 529 ? -3.759 36.265 -1.757 1.00 96.69 529 THR A CA 1
ATOM 4057 C C . THR A 1 529 ? -2.474 35.448 -1.915 1.00 96.69 529 THR A C 1
ATOM 4059 O O . THR A 1 529 ? -2.194 34.613 -1.058 1.00 96.69 529 THR A O 1
ATOM 4062 N N . GLU A 1 530 ? -1.655 35.738 -2.935 1.00 96.12 530 GLU A N 1
ATOM 4063 C CA . GLU A 1 530 ? -0.356 35.068 -3.184 1.00 96.12 530 GLU A CA 1
ATOM 4064 C C . GLU A 1 530 ? 0.534 35.034 -1.915 1.00 96.12 530 GLU A C 1
ATOM 4066 O O . GLU A 1 530 ? 1.013 33.973 -1.522 1.00 96.12 530 GLU A O 1
ATOM 4071 N N . GLU A 1 531 ? 0.654 36.158 -1.190 1.00 95.19 531 GLU A N 1
ATOM 4072 C CA . GLU A 1 531 ? 1.417 36.252 0.071 1.00 95.19 531 GLU A CA 1
ATOM 4073 C C . GLU A 1 531 ? 0.876 35.329 1.182 1.00 95.19 531 GLU A C 1
ATOM 4075 O O . GLU A 1 531 ? 1.657 34.686 1.881 1.00 95.19 531 GLU A O 1
ATOM 4080 N N . SER A 1 532 ? -0.449 35.234 1.350 1.00 95.19 532 SER A N 1
ATOM 4081 C CA . SER A 1 532 ? -1.043 34.405 2.413 1.00 95.19 532 SER A CA 1
ATOM 4082 C C . SER A 1 532 ? -1.070 32.918 2.062 1.00 95.19 532 SER A C 1
ATOM 4084 O O . SER A 1 532 ? -0.980 32.096 2.970 1.00 95.19 532 SER A O 1
ATOM 4086 N N . LEU A 1 533 ? -1.201 32.578 0.774 1.00 97.88 533 LEU A N 1
ATOM 4087 C CA . LEU A 1 533 ? -1.170 31.200 0.287 1.00 97.88 533 LEU A CA 1
ATOM 4088 C C . LEU A 1 533 ? 0.235 30.607 0.451 1.00 97.88 533 LEU A C 1
ATOM 4090 O O . LEU A 1 533 ? 0.373 29.594 1.132 1.00 97.88 533 LEU A O 1
ATOM 4094 N N . TYR A 1 534 ? 1.291 31.275 -0.035 1.00 97.00 534 TYR A N 1
ATOM 4095 C CA . TYR A 1 534 ? 2.666 30.796 0.181 1.00 97.00 534 TYR A CA 1
ATOM 4096 C C . TYR A 1 534 ? 3.041 30.739 1.672 1.00 97.00 534 TYR A C 1
ATOM 4098 O O . TYR A 1 534 ? 3.711 29.801 2.099 1.00 97.00 534 TYR A O 1
ATOM 4106 N N . ALA A 1 535 ? 2.579 31.692 2.493 1.00 93.56 535 ALA A N 1
ATOM 4107 C CA . ALA A 1 535 ? 2.795 31.647 3.942 1.00 93.56 535 ALA A CA 1
ATOM 4108 C C . ALA A 1 535 ? 2.049 30.488 4.635 1.00 93.56 535 ALA A C 1
ATOM 4110 O O . ALA A 1 535 ? 2.476 30.033 5.690 1.00 93.56 535 ALA A O 1
ATOM 4111 N N . ALA A 1 536 ? 0.937 30.003 4.078 1.00 95.62 536 ALA A N 1
ATOM 4112 C CA . ALA A 1 536 ? 0.240 28.821 4.581 1.00 95.62 536 ALA A CA 1
ATOM 4113 C C . ALA A 1 536 ? 0.874 27.510 4.098 1.00 95.62 536 ALA A C 1
ATOM 4115 O O . ALA A 1 536 ? 1.030 26.607 4.915 1.00 95.62 536 ALA A O 1
ATOM 4116 N N . MET A 1 537 ? 1.326 27.438 2.841 1.00 97.31 537 MET A N 1
ATOM 4117 C CA . MET A 1 537 ? 2.096 26.298 2.325 1.00 97.31 537 MET A CA 1
ATOM 4118 C C . MET A 1 537 ? 3.403 26.105 3.099 1.00 97.31 537 MET A C 1
ATOM 4120 O O . MET A 1 537 ? 3.668 25.007 3.574 1.00 97.31 537 MET A O 1
ATOM 4124 N N . LYS A 1 538 ? 4.183 27.179 3.306 1.00 92.88 538 LYS A N 1
ATOM 4125 C CA . LYS A 1 538 ? 5.442 27.102 4.061 1.00 92.88 538 LYS A CA 1
ATOM 4126 C C . LYS A 1 538 ? 5.234 26.687 5.522 1.00 92.88 538 LYS A C 1
ATOM 4128 O O . LYS A 1 538 ? 6.019 25.917 6.062 1.00 92.88 538 LYS A O 1
ATOM 4133 N N . ASP A 1 539 ? 4.161 27.165 6.149 1.00 91.75 539 ASP A N 1
ATOM 4134 C CA . ASP A 1 539 ? 3.760 26.734 7.492 1.00 91.75 539 ASP A CA 1
ATOM 4135 C C . ASP A 1 539 ? 3.001 25.381 7.481 1.00 91.75 539 ASP A C 1
ATOM 4137 O O . ASP A 1 539 ? 2.394 25.021 8.489 1.00 91.75 539 ASP A O 1
ATOM 4141 N N . ARG A 1 540 ? 2.985 24.649 6.354 1.00 97.12 540 ARG A N 1
ATOM 4142 C CA . ARG A 1 540 ? 2.399 23.302 6.171 1.00 97.12 540 ARG A CA 1
ATOM 4143 C C . ARG A 1 540 ? 0.917 23.189 6.523 1.00 97.12 540 ARG A C 1
ATOM 4145 O O . ARG A 1 540 ? 0.409 22.109 6.796 1.00 97.12 540 ARG A O 1
ATOM 4152 N N . ARG A 1 541 ? 0.188 24.302 6.478 1.00 96.44 541 ARG A N 1
ATOM 4153 C CA . ARG A 1 541 ? -1.261 24.370 6.713 1.00 96.44 541 ARG A CA 1
ATOM 4154 C C . ARG A 1 541 ? -2.029 23.961 5.452 1.00 96.44 541 ARG A C 1
ATOM 4156 O O . ARG A 1 541 ? -2.716 24.787 4.849 1.00 96.44 541 ARG A O 1
ATOM 4163 N N . VAL A 1 542 ? -1.852 22.712 5.026 1.00 98.31 542 VAL A N 1
ATOM 4164 C CA . VAL A 1 542 ? -2.343 22.183 3.743 1.00 98.31 542 VAL A CA 1
ATOM 4165 C C . VAL A 1 542 ? -2.920 20.773 3.924 1.00 98.31 542 VAL A C 1
ATOM 4167 O O . VAL A 1 542 ? -2.526 20.051 4.840 1.00 98.31 542 VAL A O 1
ATOM 4170 N N . TYR A 1 543 ? -3.868 20.380 3.078 1.00 98.38 543 TYR A N 1
ATOM 4171 C CA . TYR A 1 543 ? -4.265 18.982 2.913 1.00 98.38 543 TYR A CA 1
ATOM 4172 C C . TYR A 1 543 ? -4.548 18.634 1.449 1.00 98.38 543 TYR A C 1
ATOM 4174 O O . TYR A 1 543 ? -4.773 19.514 0.616 1.00 98.38 543 TYR A O 1
ATOM 4182 N N . ALA A 1 544 ? -4.532 17.338 1.162 1.00 98.25 544 ALA A N 1
ATOM 4183 C CA . ALA A 1 544 ? -4.901 16.734 -0.106 1.00 98.25 544 ALA A CA 1
ATOM 4184 C C . ALA A 1 544 ? -6.312 16.136 -0.008 1.00 98.25 544 ALA A C 1
ATOM 4186 O O . ALA A 1 544 ? -6.668 15.589 1.035 1.00 98.25 544 ALA A O 1
ATOM 4187 N N . THR A 1 545 ? -7.092 16.203 -1.084 1.00 97.31 545 THR A N 1
ATOM 4188 C CA . THR A 1 545 ? -8.418 15.573 -1.207 1.00 97.31 545 THR A CA 1
ATOM 4189 C C . THR A 1 545 ? -8.679 15.171 -2.659 1.00 97.31 545 THR A C 1
ATOM 4191 O O . THR A 1 545 ? -8.142 15.805 -3.573 1.00 97.31 545 THR A O 1
ATOM 4194 N N . GLN A 1 546 ? -9.451 14.106 -2.879 1.00 95.44 546 GLN A N 1
ATOM 4195 C CA . GLN A 1 546 ? -9.998 13.747 -4.195 1.00 95.44 546 GLN A CA 1
ATOM 4196 C C . GLN A 1 546 ? -11.356 14.432 -4.458 1.00 95.44 546 GLN A C 1
ATOM 4198 O O . GLN A 1 546 ? -11.618 14.825 -5.592 1.00 95.44 546 GLN A O 1
ATOM 4203 N N . ASP A 1 547 ? -12.109 14.732 -3.398 1.00 92.81 547 ASP A N 1
ATOM 4204 C CA . ASP A 1 547 ? -13.328 15.545 -3.414 1.00 92.81 547 ASP A CA 1
ATOM 4205 C C . ASP A 1 547 ? -13.029 17.056 -3.580 1.00 92.81 547 ASP A C 1
ATOM 4207 O O . ASP A 1 547 ? -12.001 17.556 -3.101 1.00 92.81 547 ASP A O 1
ATOM 4211 N N . SER A 1 548 ? -13.940 17.786 -4.242 1.00 91.88 548 SER A N 1
ATOM 4212 C CA . SER A 1 548 ? -13.789 19.207 -4.591 1.00 91.88 548 SER A CA 1
ATOM 4213 C C . SER A 1 548 ? -14.131 20.237 -3.500 1.00 91.88 548 SER A C 1
ATOM 4215 O O . SER A 1 548 ? -13.624 21.358 -3.595 1.00 91.88 548 SER A O 1
ATOM 4217 N N . ASP A 1 549 ? -14.972 19.919 -2.503 1.00 91.75 549 ASP A N 1
ATOM 4218 C CA . ASP A 1 549 ? -15.336 20.838 -1.405 1.00 91.75 549 ASP A CA 1
ATOM 4219 C C . ASP A 1 549 ? -15.401 20.241 0.021 1.00 91.75 549 ASP A C 1
ATOM 4221 O O . ASP A 1 549 ? -15.634 20.991 0.979 1.00 91.75 549 ASP A O 1
ATOM 4225 N N . LEU A 1 550 ? -15.022 18.967 0.202 1.00 94.62 550 LEU A N 1
ATOM 4226 C CA . LEU A 1 550 ? -14.702 18.341 1.492 1.00 94.62 550 LEU A CA 1
ATOM 4227 C C . LEU A 1 550 ? -13.726 19.209 2.305 1.00 94.62 550 LEU A C 1
ATOM 4229 O O . LEU A 1 550 ? -12.515 19.259 2.066 1.00 94.62 550 LEU A O 1
ATOM 4233 N N . ALA A 1 551 ? -14.266 19.880 3.319 1.00 94.12 551 ALA A N 1
ATOM 4234 C CA . ALA A 1 551 ? -13.599 20.806 4.219 1.00 94.12 551 ALA A CA 1
ATOM 4235 C C . ALA A 1 551 ? -13.095 20.095 5.486 1.00 94.12 551 ALA A C 1
ATOM 4237 O O . ALA A 1 551 ? -13.880 19.733 6.368 1.00 94.12 551 ALA A O 1
ATOM 4238 N N . ILE A 1 552 ? -11.770 19.965 5.617 1.00 95.12 552 ILE A N 1
ATOM 4239 C CA . ILE A 1 552 ? -11.107 19.364 6.784 1.00 95.12 552 ILE A CA 1
ATOM 4240 C C . ILE A 1 552 ? -10.253 20.404 7.514 1.00 95.12 552 ILE A C 1
ATOM 4242 O O . ILE A 1 552 ? -9.459 21.135 6.921 1.00 95.12 552 ILE A O 1
ATOM 4246 N N . SER A 1 553 ? -10.361 20.432 8.841 1.00 90.81 553 SER A N 1
ATOM 4247 C CA . SER A 1 553 ? -9.332 21.012 9.709 1.00 90.81 553 SER A CA 1
ATOM 4248 C C . SER A 1 553 ? -9.282 20.270 11.041 1.00 90.81 553 SER A C 1
ATOM 4250 O O . SER A 1 553 ? -10.297 19.750 11.501 1.00 90.81 553 SER A O 1
ATOM 4252 N N . TYR A 1 554 ? -8.121 20.218 11.689 1.00 93.56 554 TYR A N 1
ATOM 4253 C CA . TYR A 1 554 ? -8.015 19.665 13.039 1.00 93.56 554 TYR A CA 1
ATOM 4254 C C . TYR A 1 554 ? -6.943 20.373 13.867 1.00 93.56 554 TYR A C 1
ATOM 4256 O O . TYR A 1 554 ? -6.047 21.037 13.335 1.00 93.56 554 TYR A O 1
ATOM 4264 N N . GLU A 1 555 ? -7.057 20.215 15.183 1.00 89.81 555 GLU A N 1
ATOM 4265 C CA . GLU A 1 555 ? -6.053 20.617 16.163 1.00 89.81 555 GLU A CA 1
ATOM 4266 C C . GLU A 1 555 ? -5.560 19.397 16.952 1.00 89.81 555 GLU A C 1
ATOM 4268 O O . GLU A 1 555 ? -6.366 18.569 17.377 1.00 89.81 555 GLU A O 1
ATOM 4273 N N . LEU A 1 556 ? -4.252 19.323 17.207 1.00 89.06 556 LEU A N 1
ATOM 4274 C CA . LEU A 1 556 ? -3.642 18.443 18.209 1.00 89.06 556 LEU A CA 1
ATOM 4275 C C . LEU A 1 556 ? -3.186 19.315 19.382 1.00 89.06 556 LEU A C 1
ATOM 4277 O O . LEU A 1 556 ? -2.477 20.302 19.182 1.00 89.06 556 LEU A O 1
ATOM 4281 N N . ASN A 1 557 ? -3.613 18.989 20.603 1.00 82.38 557 ASN A N 1
ATOM 4282 C CA . ASN A 1 557 ? -3.300 19.739 21.829 1.00 82.38 557 ASN A CA 1
ATOM 4283 C C . ASN A 1 557 ? -3.604 21.259 21.737 1.00 82.38 557 ASN A C 1
ATOM 4285 O O . ASN A 1 557 ? -2.968 22.080 22.403 1.00 82.38 557 ASN A O 1
ATOM 4289 N N . GLY A 1 558 ? -4.585 21.645 20.907 1.00 77.69 558 GLY A N 1
ATOM 4290 C CA . GLY A 1 558 ? -4.960 23.042 20.648 1.00 77.69 558 GLY A CA 1
ATOM 4291 C C . GLY A 1 558 ? -4.052 23.793 19.662 1.00 77.69 558 GLY A C 1
ATOM 4292 O O . GLY A 1 558 ? -3.986 25.024 19.714 1.00 77.69 558 GLY A O 1
ATOM 4293 N N . ALA A 1 559 ? -3.326 23.081 18.794 1.00 82.56 559 ALA A N 1
ATOM 4294 C CA . ALA A 1 559 ? -2.572 23.650 17.679 1.00 82.56 559 ALA A CA 1
ATOM 4295 C C . ALA A 1 559 ? -2.990 23.022 16.342 1.00 82.56 559 ALA A C 1
ATOM 4297 O O . ALA A 1 559 ? -3.079 21.803 16.220 1.00 82.56 559 ALA A O 1
ATOM 4298 N N . VAL A 1 560 ? -3.234 23.872 15.342 1.00 89.06 560 VAL A N 1
ATOM 4299 C CA . VAL A 1 560 ? -3.719 23.482 14.008 1.00 89.06 560 VAL A CA 1
ATOM 4300 C C . VAL A 1 560 ? -2.696 22.649 13.225 1.00 89.06 560 VAL A C 1
ATOM 4302 O O . VAL A 1 560 ? -1.491 22.878 13.348 1.00 89.06 560 VAL A O 1
ATOM 4305 N N . MET A 1 561 ? -3.178 21.738 12.378 1.00 94.19 561 MET A N 1
ATOM 4306 C CA . MET A 1 561 ? -2.388 20.994 11.383 1.00 94.19 561 MET A CA 1
ATOM 4307 C C . MET A 1 561 ? -1.338 21.853 10.653 1.00 94.19 561 MET A C 1
ATOM 4309 O O . MET A 1 561 ? -1.582 23.025 10.360 1.00 94.19 561 MET A O 1
ATOM 4313 N N . GLY A 1 562 ? -0.157 21.288 10.396 1.00 93.12 562 GLY A N 1
ATOM 4314 C CA . GLY A 1 562 ? 1.036 22.008 9.932 1.00 93.12 562 GLY A CA 1
ATOM 4315 C C . GLY A 1 562 ? 1.940 22.539 11.060 1.00 93.12 562 GLY A C 1
ATOM 4316 O O . GLY A 1 562 ? 3.085 22.932 10.813 1.00 93.12 562 GLY A O 1
ATOM 4317 N N . SER A 1 563 ? 1.453 22.551 12.307 1.00 89.50 563 SER A N 1
ATOM 4318 C CA . SER A 1 563 ? 2.220 22.998 13.480 1.00 89.50 563 SER A CA 1
ATOM 4319 C C . SER A 1 563 ? 3.269 21.978 13.930 1.00 89.50 563 SER A C 1
ATOM 4321 O O . SER A 1 563 ? 3.057 20.772 13.855 1.00 89.50 563 SER A O 1
ATOM 4323 N N . ILE A 1 564 ? 4.367 22.482 14.498 1.00 84.44 564 ILE A N 1
ATOM 4324 C CA . ILE A 1 564 ? 5.364 21.691 15.230 1.00 84.44 564 ILE A CA 1
ATOM 4325 C C . ILE A 1 564 ? 5.254 22.067 16.712 1.00 84.44 564 ILE A C 1
ATOM 4327 O O . ILE A 1 564 ? 5.274 23.254 17.061 1.00 84.44 564 ILE A O 1
ATOM 4331 N N . LEU A 1 565 ? 5.104 21.066 17.574 1.00 79.25 565 LEU A N 1
ATOM 4332 C CA . LEU A 1 565 ? 4.979 21.177 19.028 1.00 79.25 565 LEU A CA 1
ATOM 4333 C C . LEU A 1 565 ? 6.167 20.500 19.723 1.00 79.25 565 LEU A C 1
ATOM 4335 O O . LEU A 1 565 ? 6.744 19.596 19.139 1.00 79.25 565 LEU A O 1
ATOM 4339 N N . PRO A 1 566 ? 6.517 20.862 20.969 1.00 71.56 566 PRO A N 1
ATOM 4340 C CA . PRO A 1 566 ? 7.412 20.045 21.789 1.00 71.56 566 PRO A CA 1
ATOM 4341 C C . PRO A 1 566 ? 6.761 18.712 22.203 1.00 71.56 566 PRO A C 1
ATOM 4343 O O . PRO A 1 566 ? 5.540 18.661 22.367 1.00 71.56 566 PRO A O 1
ATOM 4346 N N . GLU A 1 567 ? 7.592 17.699 22.465 1.00 71.06 567 GLU A N 1
ATOM 4347 C CA . GLU A 1 567 ? 7.261 16.395 23.074 1.00 71.06 567 GLU A CA 1
ATOM 4348 C C . GLU A 1 567 ? 6.151 16.459 24.152 1.00 71.06 567 GLU A C 1
ATOM 4350 O O . GLU A 1 567 ? 6.169 17.322 25.042 1.00 71.06 567 GLU A O 1
ATOM 4355 N N . SER A 1 568 ? 5.198 15.515 24.109 1.00 69.81 568 SER A N 1
ATOM 4356 C CA . SER A 1 568 ? 4.059 15.456 25.034 1.00 69.81 568 SER A CA 1
ATOM 4357 C C . SER A 1 568 ? 3.568 14.024 25.297 1.00 69.81 568 SER A C 1
ATOM 4359 O O . SER A 1 568 ? 3.166 13.314 24.380 1.00 69.81 568 SER A O 1
ATOM 4361 N N . GLU A 1 569 ? 3.473 13.633 26.577 1.00 73.06 569 GLU A N 1
ATOM 4362 C CA . GLU A 1 569 ? 2.785 12.395 27.005 1.00 73.06 569 GLU A CA 1
ATOM 4363 C C . GLU A 1 569 ? 1.258 12.427 26.725 1.00 73.06 569 GLU A C 1
ATOM 4365 O O . GLU A 1 569 ? 0.593 11.393 26.802 1.00 73.06 569 GLU A O 1
ATOM 4370 N N . GLU A 1 570 ? 0.689 13.601 26.424 1.00 74.69 570 GLU A N 1
ATOM 4371 C CA . GLU A 1 570 ? -0.738 13.824 26.144 1.00 74.69 570 GLU A CA 1
ATOM 4372 C C . GLU A 1 570 ? -0.956 14.152 24.650 1.00 74.69 570 GLU A C 1
ATOM 4374 O O . GLU A 1 570 ? -0.267 15.018 24.102 1.00 74.69 570 GLU A O 1
ATOM 4379 N N . ALA A 1 571 ? -1.925 13.486 24.006 1.00 86.00 571 ALA A N 1
ATOM 4380 C CA . ALA A 1 571 ? -2.329 13.695 22.611 1.00 86.00 571 ALA A CA 1
ATOM 4381 C C . ALA A 1 571 ? -3.870 13.759 22.489 1.00 86.00 571 ALA A C 1
ATOM 4383 O O . ALA A 1 571 ? -4.559 12.740 22.373 1.00 86.00 571 ALA A O 1
ATOM 4384 N N . GLU A 1 572 ? -4.422 14.973 22.555 1.00 86.25 572 GLU A N 1
ATOM 4385 C CA . GLU A 1 572 ? -5.851 15.258 22.368 1.00 86.25 572 GLU A CA 1
ATOM 4386 C C . GLU A 1 572 ? -6.085 15.852 20.969 1.00 86.25 572 GLU A C 1
ATOM 4388 O O . GLU A 1 572 ? -5.617 16.954 20.675 1.00 86.25 572 GLU A O 1
ATOM 4393 N N . ILE A 1 573 ? -6.807 15.132 20.103 1.00 91.88 573 ILE A N 1
ATOM 4394 C CA . ILE A 1 573 ? -7.115 15.549 18.727 1.00 91.88 573 ILE A CA 1
ATOM 4395 C C . ILE A 1 573 ? -8.567 16.032 18.650 1.00 91.88 573 ILE A C 1
ATOM 4397 O O . ILE A 1 573 ? -9.489 15.338 19.074 1.00 91.88 573 ILE A O 1
ATOM 4401 N N . THR A 1 574 ? -8.786 17.214 18.074 1.00 89.19 574 THR A N 1
ATOM 4402 C CA . THR A 1 574 ? -10.124 17.744 17.762 1.00 89.19 574 THR A CA 1
ATOM 4403 C C . THR A 1 574 ? -10.249 17.960 16.260 1.00 89.19 574 THR A C 1
ATOM 4405 O O . THR A 1 574 ? -9.513 18.771 15.704 1.00 89.19 574 THR A O 1
ATOM 4408 N N . VAL A 1 575 ? -11.172 17.252 15.607 1.00 92.00 575 VAL A N 1
ATOM 4409 C CA . VAL A 1 575 ? -11.374 17.278 14.147 1.00 92.00 575 VAL A CA 1
ATOM 4410 C C . VAL A 1 575 ? -12.663 18.015 13.796 1.00 92.00 575 VAL A C 1
ATOM 4412 O O . VAL A 1 575 ? -13.690 17.805 14.443 1.00 92.00 575 VAL A O 1
ATOM 4415 N N . PHE A 1 576 ? -12.625 18.828 12.744 1.00 86.12 576 PHE A N 1
ATOM 4416 C CA . PHE A 1 576 ? -13.764 19.525 12.150 1.00 86.12 576 PHE A CA 1
ATOM 4417 C C . PHE A 1 576 ? -13.883 19.130 10.673 1.00 86.12 576 PHE A C 1
ATOM 4419 O O . PHE A 1 576 ? -12.917 19.234 9.916 1.00 86.12 576 PHE A O 1
ATOM 4426 N N . LEU A 1 577 ? -15.071 18.665 10.292 1.00 89.44 577 LEU A N 1
ATOM 4427 C CA . LEU A 1 577 ? -15.380 18.042 9.007 1.00 89.44 577 LEU A CA 1
ATOM 4428 C C . LEU A 1 577 ? -16.660 18.673 8.451 1.00 89.44 577 LEU A C 1
ATOM 4430 O O . LEU A 1 577 ? -17.640 18.810 9.191 1.00 89.44 577 LEU A O 1
ATOM 4434 N N . SER A 1 578 ? -16.670 19.042 7.175 1.00 87.62 578 SER A N 1
ATOM 4435 C CA . SER A 1 578 ? -17.876 19.472 6.463 1.00 87.62 578 SER A CA 1
ATOM 4436 C C . SER A 1 578 ? -17.755 19.160 4.977 1.00 87.62 578 SER A C 1
ATOM 4438 O O . SER A 1 578 ? -16.774 19.525 4.356 1.00 87.62 578 SER A O 1
ATOM 4440 N N . ASP A 1 579 ? -18.787 18.559 4.420 1.00 87.06 579 ASP A N 1
ATOM 4441 C CA . ASP A 1 579 ? -18.934 18.120 3.037 1.00 87.06 579 ASP A CA 1
ATOM 4442 C C . ASP A 1 579 ? -20.396 18.437 2.680 1.00 87.06 579 ASP A C 1
ATOM 4444 O O . ASP A 1 579 ? -21.311 17.822 3.234 1.00 87.06 579 ASP A O 1
ATOM 4448 N N . PRO A 1 580 ? -20.661 19.532 1.947 1.00 80.25 580 PRO A N 1
ATOM 4449 C CA . PRO A 1 580 ? -22.014 19.970 1.624 1.00 80.25 580 PRO A CA 1
ATOM 4450 C C . PRO A 1 580 ? -22.649 19.225 0.443 1.00 80.25 580 PRO A C 1
ATOM 4452 O O . PRO A 1 580 ? -23.872 19.322 0.298 1.00 80.25 580 PRO A O 1
ATOM 4455 N N . THR A 1 581 ? -21.868 18.552 -0.407 1.00 81.44 581 THR A N 1
ATOM 4456 C CA . THR A 1 581 ? -22.389 17.835 -1.579 1.00 81.44 581 THR A CA 1
ATOM 4457 C C . THR A 1 581 ? -22.795 16.407 -1.267 1.00 81.44 581 THR A C 1
ATOM 4459 O O . THR A 1 581 ? -23.829 15.966 -1.782 1.00 81.44 581 THR A O 1
ATOM 4462 N N . ASP A 1 582 ? -22.049 15.713 -0.409 1.00 82.25 582 ASP A N 1
ATOM 4463 C CA . ASP A 1 582 ? -22.235 14.288 -0.186 1.00 82.25 582 ASP A CA 1
ATOM 4464 C C . ASP A 1 582 ? -22.999 13.935 1.094 1.00 82.25 582 ASP A C 1
ATOM 4466 O O . ASP A 1 582 ? -23.284 14.764 1.962 1.00 82.25 582 ASP A O 1
ATOM 4470 N N . ALA A 1 583 ? -23.442 12.680 1.189 1.00 74.25 583 ALA A N 1
ATOM 4471 C CA . ALA A 1 583 ? -24.380 12.264 2.233 1.00 74.25 583 ALA A CA 1
ATOM 4472 C C . ALA A 1 583 ? -23.705 12.038 3.600 1.00 74.25 583 ALA A C 1
ATOM 4474 O O . ALA A 1 583 ? -24.358 12.157 4.645 1.00 74.25 583 ALA A O 1
ATOM 4475 N N . ALA A 1 584 ? -22.421 11.675 3.601 1.00 80.88 584 ALA A N 1
ATOM 4476 C CA . ALA A 1 584 ? -21.668 11.278 4.784 1.00 80.88 584 ALA A CA 1
ATOM 4477 C C . ALA A 1 584 ? -20.153 11.355 4.533 1.00 80.88 584 ALA A C 1
ATOM 4479 O O . ALA A 1 584 ? -19.669 10.752 3.585 1.00 80.88 584 ALA A O 1
ATOM 4480 N N . ILE A 1 585 ? -19.404 11.971 5.456 1.00 86.12 585 ILE A N 1
ATOM 4481 C CA . ILE A 1 585 ? -17.929 12.093 5.408 1.00 86.12 585 ILE A CA 1
ATOM 4482 C C . ILE A 1 585 ? -17.202 10.729 5.327 1.00 86.12 585 ILE A C 1
ATOM 4484 O O . ILE A 1 585 ? -16.057 10.655 4.892 1.00 86.12 585 ILE A O 1
ATOM 4488 N N . GLY A 1 586 ? -17.834 9.640 5.776 1.00 93.06 586 GLY A N 1
ATOM 4489 C CA . GLY A 1 586 ? -17.246 8.300 5.718 1.00 93.06 586 GLY A CA 1
ATOM 4490 C C . GLY A 1 586 ? -16.303 7.997 6.887 1.00 93.06 586 GLY A C 1
ATOM 4491 O O . GLY A 1 586 ? -16.622 8.304 8.039 1.00 93.06 586 GLY A O 1
ATOM 4492 N N . ASN A 1 587 ? -15.181 7.323 6.626 1.00 95.94 587 ASN A N 1
ATOM 4493 C CA . ASN A 1 587 ? -14.239 6.869 7.653 1.00 95.94 587 ASN A CA 1
ATOM 4494 C C . ASN A 1 587 ? -13.174 7.930 7.948 1.00 95.94 587 ASN A C 1
ATOM 4496 O O . ASN A 1 587 ? -12.550 8.435 7.024 1.00 95.94 587 ASN A O 1
ATOM 4500 N N . VAL A 1 588 ? -12.920 8.219 9.225 1.00 96.88 588 VAL A N 1
ATOM 4501 C CA . VAL A 1 588 ? -11.910 9.185 9.685 1.00 96.88 588 VAL A CA 1
ATOM 4502 C C . VAL A 1 588 ? -10.886 8.461 10.553 1.00 96.88 588 VAL A C 1
ATOM 4504 O O . VAL A 1 588 ? -11.209 8.013 11.653 1.00 96.88 588 VAL A O 1
ATOM 4507 N N . GLU A 1 589 ? -9.652 8.355 10.074 1.00 97.56 589 GLU A N 1
ATOM 4508 C CA . GLU A 1 589 ? -8.538 7.668 10.730 1.00 97.56 589 GLU A CA 1
ATOM 4509 C C . GLU A 1 589 ? -7.493 8.656 11.260 1.00 97.56 589 GLU A C 1
ATOM 4511 O O . GLU A 1 589 ? -7.167 9.641 10.599 1.00 97.56 589 GLU A O 1
ATOM 4516 N N . VAL A 1 590 ? -6.922 8.358 12.430 1.00 97.38 590 VAL A N 1
ATOM 4517 C CA . VAL A 1 590 ? -5.713 9.017 12.950 1.00 97.38 590 VAL A CA 1
ATOM 4518 C C . VAL A 1 590 ? -4.513 8.129 12.651 1.00 97.38 590 VAL A C 1
ATOM 4520 O O . VAL A 1 590 ? -4.468 6.988 13.117 1.00 97.38 590 VAL A O 1
ATOM 4523 N N . ILE A 1 591 ? -3.544 8.671 11.922 1.00 95.38 591 ILE A N 1
ATOM 4524 C CA . ILE A 1 591 ? -2.305 8.009 11.513 1.00 95.38 591 ILE A CA 1
ATOM 4525 C C . ILE A 1 591 ? -1.115 8.625 12.262 1.00 95.38 591 ILE A C 1
ATOM 4527 O O . ILE A 1 591 ? -1.094 9.836 12.484 1.00 95.38 591 ILE A O 1
ATOM 4531 N N . ALA A 1 592 ? -0.134 7.804 12.629 1.00 90.31 592 ALA A N 1
ATOM 4532 C CA . ALA A 1 592 ? 1.136 8.201 13.241 1.00 90.31 592 ALA A CA 1
ATOM 4533 C C . ALA A 1 592 ? 2.327 7.455 12.596 1.00 90.31 592 ALA A C 1
ATOM 4535 O O . ALA A 1 592 ? 2.151 6.846 11.539 1.00 90.31 592 ALA A O 1
ATOM 4536 N N . ASP A 1 593 ? 3.510 7.512 13.223 1.00 82.56 593 ASP A N 1
ATOM 4537 C CA . ASP A 1 593 ? 4.794 6.946 12.755 1.00 82.56 593 ASP A CA 1
ATOM 4538 C C . ASP A 1 593 ? 4.664 5.597 12.018 1.00 82.56 593 ASP A C 1
ATOM 4540 O O . ASP A 1 593 ? 3.930 4.699 12.452 1.00 82.56 593 ASP A O 1
ATOM 4544 N N . GLY A 1 594 ? 5.380 5.432 10.901 1.00 76.50 594 GLY A N 1
ATOM 4545 C CA . GLY A 1 594 ? 5.309 4.222 10.074 1.00 76.50 594 GLY A CA 1
ATOM 4546 C C . GLY A 1 594 ? 3.951 3.986 9.396 1.00 76.50 594 GLY A C 1
ATOM 4547 O O . GLY A 1 594 ? 3.696 2.888 8.899 1.00 76.50 594 GLY A O 1
ATOM 4548 N N . GLY A 1 595 ? 3.050 4.975 9.397 1.00 81.00 595 GLY A N 1
ATOM 4549 C CA . GLY A 1 595 ? 1.680 4.837 8.895 1.00 81.00 595 GLY A CA 1
ATOM 4550 C C . GLY A 1 595 ? 0.716 4.122 9.852 1.00 81.00 595 GLY A C 1
ATOM 4551 O O . GLY A 1 595 ? -0.304 3.587 9.409 1.00 81.00 595 GLY A O 1
ATOM 4552 N N . ALA A 1 596 ? 1.016 4.071 11.152 1.00 77.19 596 ALA A N 1
ATOM 4553 C CA . ALA A 1 596 ? 0.221 3.333 12.131 1.00 77.19 596 ALA A CA 1
ATOM 4554 C C . ALA A 1 596 ? -1.156 3.978 12.400 1.00 77.19 596 ALA A C 1
ATOM 4556 O O . ALA A 1 596 ? -1.242 5.100 12.898 1.00 77.19 596 ALA A O 1
ATOM 4557 N N . VAL A 1 597 ? -2.248 3.242 12.147 1.00 88.31 597 VAL A N 1
ATOM 4558 C CA . VAL A 1 597 ? -3.620 3.676 12.482 1.00 88.31 597 VAL A CA 1
ATOM 4559 C C . VAL A 1 597 ? -3.856 3.562 13.995 1.00 88.31 597 VAL A C 1
ATOM 4561 O O . VAL A 1 597 ? -4.013 2.462 14.528 1.00 88.31 597 VAL A O 1
ATOM 4564 N N . LEU A 1 598 ? -3.914 4.697 14.698 1.00 83.75 598 LEU A N 1
ATOM 4565 C CA . LEU A 1 598 ? -4.128 4.756 16.153 1.00 83.75 598 LEU A CA 1
ATOM 4566 C C . LEU A 1 598 ? -5.612 4.750 16.548 1.00 83.75 598 LEU A C 1
ATOM 4568 O O . LEU A 1 598 ? -5.978 4.238 17.609 1.00 83.75 598 LEU A O 1
ATOM 4572 N N . ALA A 1 599 ? -6.469 5.334 15.710 1.00 89.25 599 ALA A N 1
ATOM 4573 C CA . ALA A 1 599 ? -7.915 5.395 15.902 1.00 89.25 599 ALA A CA 1
ATOM 4574 C C . ALA A 1 599 ? -8.634 5.501 14.553 1.00 89.25 599 ALA A C 1
ATOM 4576 O O . ALA A 1 599 ? -8.068 6.002 13.588 1.00 89.25 599 ALA A O 1
ATOM 4577 N N . GLN A 1 600 ? -9.894 5.066 14.511 1.00 90.75 600 GLN A N 1
ATOM 4578 C CA . GLN A 1 600 ? -10.785 5.228 13.361 1.00 90.75 600 GLN A CA 1
ATOM 4579 C C . GLN A 1 600 ? -12.221 5.501 13.830 1.00 90.75 600 GLN A C 1
ATOM 4581 O O . GLN A 1 600 ? -12.644 4.970 14.863 1.00 90.75 600 GLN A O 1
ATOM 4586 N N . GLN A 1 601 ? -12.972 6.311 13.085 1.00 88.81 601 GLN A N 1
ATOM 4587 C CA . GLN A 1 601 ? -14.383 6.588 13.344 1.00 88.81 601 GLN A CA 1
ATOM 4588 C C . GLN A 1 601 ? -15.157 6.870 12.049 1.00 88.81 601 GLN A C 1
ATOM 4590 O O . GLN A 1 601 ? -14.821 7.784 11.305 1.00 88.81 601 GLN A O 1
ATOM 4595 N N . TRP A 1 602 ? -16.269 6.159 11.852 1.00 90.56 602 TRP A N 1
ATOM 4596 C CA . TRP A 1 602 ? -17.233 6.446 10.787 1.00 90.56 602 TRP A CA 1
ATOM 4597 C C . TRP A 1 602 ? -18.151 7.633 11.133 1.00 90.56 602 TRP A C 1
ATOM 4599 O O . TRP A 1 602 ? -18.573 7.800 12.286 1.00 90.56 602 TRP A O 1
ATOM 4609 N N . VAL A 1 603 ? -18.482 8.447 10.129 1.00 82.12 603 VAL A N 1
ATOM 4610 C CA . VAL A 1 603 ? -19.278 9.676 10.233 1.00 82.12 603 VAL A CA 1
ATOM 4611 C C . VAL A 1 603 ? -20.402 9.659 9.189 1.00 82.12 603 VAL A C 1
ATOM 4613 O O . VAL A 1 603 ? -20.215 10.033 8.038 1.00 82.12 603 VAL A O 1
ATOM 4616 N N . GLU A 1 604 ? -21.606 9.268 9.619 1.00 83.25 604 GLU A N 1
ATOM 4617 C CA . GLU A 1 604 ? -22.833 9.140 8.799 1.00 83.25 604 GLU A CA 1
ATOM 4618 C C . GLU A 1 604 ? -23.489 10.487 8.408 1.00 83.25 604 GLU A C 1
ATOM 4620 O O . GLU A 1 604 ? -24.685 10.537 8.129 1.00 83.25 604 GLU A O 1
ATOM 4625 N N . THR A 1 605 ? -22.762 11.603 8.484 1.00 73.94 605 THR A N 1
ATOM 4626 C CA . THR A 1 605 ? -23.333 12.955 8.362 1.00 73.94 605 THR A CA 1
ATOM 4627 C C . THR A 1 605 ? -22.421 13.897 7.597 1.00 73.94 605 THR A C 1
ATOM 4629 O O . THR A 1 605 ? -21.223 13.928 7.870 1.00 73.94 605 THR A O 1
ATOM 4632 N N . THR A 1 606 ? -23.026 14.740 6.763 1.00 70.81 606 THR A N 1
ATOM 4633 C CA . THR A 1 606 ? -22.405 15.800 5.947 1.00 70.81 606 THR A CA 1
ATOM 4634 C C . THR A 1 606 ? -21.442 16.725 6.708 1.00 70.81 606 THR A C 1
ATOM 4636 O O . THR A 1 606 ? -20.455 17.190 6.161 1.00 70.81 606 THR A O 1
ATOM 4639 N N . ALA A 1 607 ? -21.665 16.990 8.000 1.00 75.12 607 ALA A N 1
ATOM 4640 C CA . ALA A 1 607 ? -20.743 17.783 8.816 1.00 75.12 607 ALA A CA 1
ATOM 4641 C C . ALA A 1 607 ? -20.632 17.254 10.249 1.00 75.12 607 ALA A C 1
ATOM 4643 O O . ALA A 1 607 ? -21.614 16.788 10.838 1.00 75.12 607 ALA A O 1
ATOM 4644 N N . LYS A 1 608 ? -19.428 17.334 10.833 1.00 80.94 608 LYS A N 1
ATOM 4645 C CA . LYS A 1 608 ? -19.141 16.784 12.161 1.00 80.94 608 LYS A CA 1
ATOM 4646 C C . LYS A 1 608 ? -17.959 17.453 12.866 1.00 80.94 608 LYS A C 1
ATOM 4648 O O . LYS A 1 608 ? -16.960 17.800 12.250 1.00 80.94 608 LYS A O 1
ATOM 4653 N N . MET A 1 609 ? -18.054 17.548 14.193 1.00 84.31 609 MET A N 1
ATOM 4654 C CA . MET A 1 609 ? -16.903 17.737 15.082 1.00 84.31 609 MET A CA 1
ATOM 4655 C C . MET A 1 609 ? -16.656 16.441 15.869 1.00 84.31 609 MET A C 1
ATOM 4657 O O . MET A 1 609 ? -17.619 15.834 16.356 1.00 84.31 609 MET A O 1
ATOM 4661 N N . LEU A 1 610 ? -15.392 16.019 15.965 1.00 84.94 610 LEU A N 1
ATOM 4662 C CA . LEU A 1 610 ? -14.938 14.829 16.691 1.00 84.94 610 LEU A CA 1
ATOM 4663 C C . LEU A 1 610 ? -13.879 15.195 17.740 1.00 84.94 610 LEU A C 1
ATOM 4665 O O . LEU A 1 610 ? -12.936 15.921 17.438 1.00 84.94 610 LEU A O 1
ATOM 4669 N N . GLU A 1 611 ? -13.988 14.615 18.936 1.00 86.69 611 GLU A N 1
ATOM 4670 C CA . GLU A 1 611 ? -12.923 14.590 19.947 1.00 86.69 611 GLU A CA 1
ATOM 4671 C C . GLU A 1 611 ? -12.316 13.176 19.953 1.00 86.69 611 GLU A C 1
ATOM 4673 O O . GLU A 1 611 ? -12.974 12.213 20.356 1.00 86.69 611 GLU A O 1
ATOM 4678 N N . LEU A 1 612 ? -11.077 13.037 19.475 1.00 87.00 612 LEU A N 1
ATOM 4679 C CA . LEU A 1 612 ? -10.358 11.768 19.351 1.00 87.00 612 LEU A CA 1
ATOM 4680 C C . LEU A 1 612 ? -9.185 11.744 20.341 1.00 87.00 612 LEU A C 1
ATOM 4682 O O . LEU A 1 612 ? -8.309 12.607 20.324 1.00 87.00 612 LEU A O 1
ATOM 4686 N N . SER A 1 613 ? -9.167 10.743 21.221 1.00 79.00 613 SER A N 1
ATOM 4687 C CA . SER A 1 613 ? -8.096 10.539 22.202 1.00 79.00 613 SER A CA 1
ATOM 4688 C C . SER A 1 613 ? -7.272 9.320 21.802 1.00 79.00 613 SER A C 1
ATOM 4690 O O . SER A 1 613 ? -7.795 8.204 21.752 1.00 79.00 613 SER A O 1
ATOM 4692 N N . VAL A 1 614 ? -5.994 9.554 21.510 1.00 86.06 614 VAL A N 1
ATOM 4693 C CA . VAL A 1 614 ? -5.020 8.552 21.055 1.00 86.06 614 VAL A CA 1
ATOM 4694 C C . VAL A 1 614 ? -3.858 8.444 22.053 1.00 86.06 614 VAL A C 1
ATOM 4696 O O . VAL A 1 614 ? -3.732 9.295 22.938 1.00 86.06 614 VAL A O 1
ATOM 4699 N N . PRO A 1 615 ? -3.017 7.395 21.983 1.00 79.38 615 PRO A N 1
ATOM 4700 C CA . PRO A 1 615 ? -1.762 7.369 22.728 1.00 79.38 615 PRO A CA 1
ATOM 4701 C C . PRO A 1 615 ? -0.872 8.564 22.357 1.00 79.38 615 PRO A C 1
ATOM 4703 O O . PRO A 1 615 ? -0.735 8.881 21.180 1.00 79.38 615 PRO A O 1
ATOM 4706 N N . GLY A 1 616 ? -0.254 9.198 23.357 1.00 80.38 616 GLY A N 1
ATOM 4707 C CA . GLY A 1 616 ? 0.941 10.019 23.147 1.00 80.38 616 GLY A CA 1
ATOM 4708 C C . GLY A 1 616 ? 2.187 9.137 22.994 1.00 80.38 616 GLY A C 1
ATOM 4709 O O . GLY A 1 616 ? 2.156 7.962 23.372 1.00 80.38 616 GLY A O 1
ATOM 4710 N N . GLY A 1 617 ? 3.287 9.706 22.493 1.00 78.62 617 GLY A N 1
ATOM 4711 C CA . GLY A 1 617 ? 4.549 8.985 22.261 1.00 78.62 617 GLY A CA 1
ATOM 4712 C C . GLY A 1 617 ? 5.015 8.905 20.803 1.00 78.62 617 GLY A C 1
ATOM 4713 O O . GLY A 1 617 ? 6.051 8.294 20.563 1.00 78.62 617 GLY A O 1
ATOM 4714 N N . HIS A 1 618 ? 4.267 9.495 19.866 1.00 85.19 618 HIS A N 1
ATOM 4715 C CA . HIS A 1 618 ? 4.556 9.490 18.427 1.00 85.19 618 HIS A CA 1
ATOM 4716 C C . HIS A 1 618 ? 5.110 10.831 17.925 1.00 85.19 618 HIS A C 1
ATOM 4718 O O . HIS A 1 618 ? 4.697 11.892 18.408 1.00 85.19 618 HIS A O 1
ATOM 4724 N N . GLY A 1 619 ? 6.007 10.772 16.936 1.00 82.44 619 GLY A N 1
ATOM 4725 C CA . GLY A 1 619 ? 6.680 11.915 16.310 1.00 82.44 619 GLY A CA 1
ATOM 4726 C C . GLY A 1 619 ? 5.753 12.786 15.467 1.00 82.44 619 GLY A C 1
ATOM 4727 O O . GLY A 1 619 ? 5.929 14.005 15.413 1.00 82.44 619 GLY A O 1
ATOM 4728 N N . TYR A 1 620 ? 4.717 12.200 14.870 1.00 92.06 620 TYR A N 1
ATOM 4729 C CA . TYR A 1 620 ? 3.674 12.945 14.169 1.00 92.06 620 TYR A CA 1
ATOM 4730 C C . TYR A 1 620 ? 2.296 12.289 14.281 1.00 92.06 620 TYR A C 1
ATOM 4732 O O . TYR A 1 620 ? 2.165 11.096 14.540 1.00 92.06 620 TYR A O 1
ATOM 4740 N N . TYR A 1 621 ? 1.256 13.093 14.054 1.00 95.69 621 TYR A N 1
ATOM 4741 C CA . TYR A 1 621 ? -0.130 12.640 13.937 1.00 95.69 621 TYR A CA 1
ATOM 4742 C C . TYR A 1 621 ? -0.762 13.357 12.751 1.00 95.69 621 TYR A C 1
ATOM 4744 O O . TYR A 1 621 ? -0.708 14.586 12.703 1.00 95.69 621 TYR A O 1
ATOM 4752 N N . TYR A 1 622 ? -1.375 12.628 11.822 1.00 98.12 622 TYR A N 1
ATOM 4753 C CA . TYR A 1 622 ? -2.170 13.191 10.728 1.00 98.12 622 TYR A CA 1
ATOM 4754 C C . TYR A 1 622 ? -3.500 12.441 10.568 1.00 98.12 622 TYR A C 1
ATOM 4756 O O . TYR A 1 622 ? -3.721 11.410 11.203 1.00 98.12 622 TYR A O 1
ATOM 4764 N N . LEU A 1 623 ? -4.414 12.970 9.751 1.00 98.38 623 LEU A N 1
ATOM 4765 C CA . LEU A 1 623 ? -5.695 12.337 9.449 1.00 98.38 623 LEU A CA 1
ATOM 4766 C C . LEU A 1 623 ? -5.739 11.805 8.019 1.00 98.38 623 LEU A C 1
ATOM 4768 O O . LEU A 1 623 ? -5.355 12.512 7.084 1.00 98.38 623 LEU A O 1
ATOM 4772 N N . ARG A 1 624 ? -6.289 10.601 7.856 1.00 98.19 624 ARG A N 1
ATOM 4773 C CA . ARG A 1 624 ? -6.802 10.101 6.576 1.00 98.19 624 ARG A CA 1
ATOM 4774 C C . ARG A 1 624 ? -8.323 10.020 6.667 1.00 98.19 624 ARG A C 1
ATOM 4776 O O . ARG A 1 624 ? -8.855 9.553 7.671 1.00 98.19 624 ARG A O 1
ATOM 4783 N N . VAL A 1 625 ? -9.014 10.488 5.639 1.00 97.56 625 VAL A N 1
ATOM 4784 C CA . VAL A 1 625 ? -10.467 10.376 5.486 1.00 97.56 625 VAL A CA 1
ATOM 4785 C C . VAL A 1 625 ? -10.751 9.593 4.210 1.00 97.56 625 VAL A C 1
ATOM 4787 O O . VAL A 1 625 ? -10.044 9.769 3.220 1.00 97.56 625 VAL A O 1
ATOM 4790 N N . THR A 1 626 ? -11.751 8.717 4.242 1.00 96.06 626 THR A N 1
ATOM 4791 C CA . THR A 1 626 ? -12.203 7.944 3.078 1.00 96.06 626 THR A CA 1
ATOM 4792 C C . THR A 1 626 ? -13.724 7.984 3.005 1.00 96.06 626 THR A C 1
ATOM 4794 O O . THR A 1 626 ? -14.400 7.456 3.897 1.00 96.06 626 THR A O 1
ATOM 4797 N N . GLN A 1 627 ? -14.245 8.628 1.963 1.00 89.88 627 GLN A N 1
ATOM 4798 C CA . GLN A 1 627 ? -15.673 8.808 1.713 1.00 89.88 627 GLN A CA 1
ATOM 4799 C C . GLN A 1 627 ? -16.341 7.496 1.235 1.00 89.88 627 GLN A C 1
ATOM 4801 O O . GLN A 1 627 ? -15.655 6.515 0.927 1.00 89.88 627 GLN A O 1
ATOM 4806 N N . PRO A 1 628 ? -17.689 7.400 1.248 1.00 86.25 628 PRO A N 1
ATOM 4807 C CA . PRO A 1 628 ? -18.413 6.153 0.965 1.00 86.25 628 PRO A CA 1
ATOM 4808 C C . PRO A 1 628 ? -18.354 5.670 -0.494 1.00 86.25 628 PRO A C 1
ATOM 4810 O O . PRO A 1 628 ? -18.724 4.527 -0.768 1.00 86.25 628 PRO A O 1
ATOM 4813 N N . ASP A 1 629 ? -17.946 6.537 -1.413 1.00 80.75 629 ASP A N 1
ATOM 4814 C CA . ASP A 1 629 ? -17.731 6.292 -2.842 1.00 80.75 629 ASP A CA 1
ATOM 4815 C C . ASP A 1 629 ? -16.323 5.754 -3.159 1.00 80.75 629 ASP A C 1
ATOM 4817 O O . ASP A 1 629 ? -16.155 4.995 -4.116 1.00 80.75 629 ASP A O 1
ATOM 4821 N N . GLY A 1 630 ? -15.343 6.086 -2.316 1.00 87.31 630 GLY A N 1
ATOM 4822 C CA . GLY A 1 630 ? -13.946 5.675 -2.409 1.00 87.31 630 GLY A CA 1
ATOM 4823 C C . GLY A 1 630 ? -12.942 6.828 -2.358 1.00 87.31 630 GLY A C 1
ATOM 4824 O O . GLY A 1 630 ? -11.746 6.546 -2.266 1.00 87.31 630 GLY A O 1
ATOM 4825 N N . ASP A 1 631 ? -13.388 8.087 -2.391 1.00 90.81 631 ASP A N 1
ATOM 4826 C CA . ASP A 1 631 ? -12.489 9.242 -2.439 1.00 90.81 631 ASP A CA 1
ATOM 4827 C C . ASP A 1 631 ? -11.739 9.456 -1.114 1.00 90.81 631 ASP A C 1
ATOM 4829 O O . ASP A 1 631 ? -12.256 9.230 -0.013 1.00 90.81 631 ASP A O 1
ATOM 4833 N N . VAL A 1 632 ? -10.464 9.847 -1.222 1.00 95.38 632 VAL A N 1
ATOM 4834 C CA . VAL A 1 632 ? -9.526 9.939 -0.098 1.00 95.38 632 VAL A CA 1
ATOM 4835 C C . VAL A 1 632 ? -9.032 11.367 0.102 1.00 95.38 632 VAL A C 1
ATOM 4837 O O . VAL A 1 632 ? -8.568 12.036 -0.825 1.00 95.38 632 VAL A O 1
ATOM 4840 N N . ALA A 1 633 ? -9.028 11.801 1.361 1.00 97.94 633 ALA A N 1
ATOM 4841 C CA . ALA A 1 633 ? -8.351 13.011 1.803 1.00 97.94 633 ALA A CA 1
ATOM 4842 C C . ALA A 1 633 ? -7.306 12.709 2.883 1.00 97.94 633 ALA A C 1
ATOM 4844 O O . ALA A 1 633 ? -7.475 11.821 3.719 1.00 97.94 633 ALA A O 1
ATOM 4845 N N . VAL A 1 634 ? -6.203 13.455 2.873 1.00 98.50 634 VAL A N 1
ATOM 4846 C CA . VAL A 1 634 ? -5.066 13.280 3.787 1.00 98.50 634 VAL A CA 1
ATOM 4847 C C . VAL A 1 634 ? -4.561 14.647 4.219 1.00 98.50 634 VAL A C 1
ATOM 4849 O O . VAL A 1 634 ? -4.299 15.509 3.383 1.00 98.50 634 VAL A O 1
ATOM 4852 N N . THR A 1 635 ? -4.407 14.864 5.522 1.00 98.56 635 THR A N 1
ATOM 4853 C CA . THR A 1 635 ? -3.995 16.162 6.075 1.00 98.56 635 THR A CA 1
ATOM 4854 C C . THR A 1 635 ? -2.499 16.263 6.338 1.00 98.56 635 THR A C 1
ATOM 4856 O O . THR A 1 635 ? -1.852 15.258 6.628 1.00 98.56 635 THR A O 1
ATOM 4859 N N . ALA A 1 636 ? -1.970 17.490 6.387 1.00 98.06 636 ALA A N 1
ATOM 4860 C CA . ALA A 1 636 ? -0.695 17.745 7.054 1.00 98.06 636 ALA A CA 1
ATOM 4861 C C . ALA A 1 636 ? -0.700 17.206 8.496 1.00 98.06 636 ALA A C 1
ATOM 4863 O O . ALA A 1 636 ? -1.750 17.257 9.155 1.00 98.06 636 ALA A O 1
ATOM 4864 N N . PRO A 1 637 ? 0.441 16.743 9.027 1.00 97.00 637 PRO A N 1
ATOM 4865 C CA . PRO A 1 637 ? 0.544 16.342 10.419 1.00 97.00 637 PRO A CA 1
ATOM 4866 C C . PRO A 1 637 ? 0.560 17.540 11.376 1.00 97.00 637 PRO A C 1
ATOM 4868 O O . PRO A 1 637 ? 0.768 18.690 10.979 1.00 97.00 637 PRO A O 1
ATOM 4871 N N . VAL A 1 638 ? 0.396 17.260 12.665 1.00 94.50 638 VAL A N 1
ATOM 4872 C CA . VAL A 1 638 ? 1.033 18.039 13.729 1.00 94.50 638 VAL A CA 1
ATOM 4873 C C . VAL A 1 638 ? 2.177 17.190 14.269 1.00 94.50 638 VAL A C 1
ATOM 4875 O O . VAL A 1 638 ? 1.966 16.050 14.687 1.00 94.50 638 VAL A O 1
ATOM 4878 N N . TRP A 1 639 ? 3.384 17.746 14.242 1.00 89.94 639 TRP A N 1
ATOM 4879 C CA . TRP A 1 639 ? 4.604 17.076 14.690 1.00 89.94 639 TRP A CA 1
ATOM 4880 C C . TRP A 1 639 ? 4.869 17.336 16.179 1.00 89.94 639 TRP A C 1
ATOM 4882 O O . TRP A 1 639 ? 4.574 18.424 16.684 1.00 89.94 639 TRP A O 1
ATOM 4892 N N . MET A 1 640 ? 5.458 16.359 16.869 1.00 81.25 640 MET A N 1
ATOM 4893 C CA . MET A 1 640 ? 5.973 16.462 18.236 1.00 81.25 640 MET A CA 1
ATOM 4894 C C . MET A 1 640 ? 7.510 16.335 18.238 1.00 81.25 640 MET A C 1
ATOM 4896 O O . MET A 1 640 ? 8.066 15.243 18.329 1.00 81.25 640 MET A O 1
ATOM 4900 N N . ASP A 1 641 ? 8.188 17.480 18.159 1.00 67.44 641 ASP A N 1
ATOM 4901 C CA . ASP A 1 641 ? 9.643 17.660 18.260 1.00 67.44 641 ASP A CA 1
ATOM 4902 C C . ASP A 1 641 ? 10.171 17.111 19.599 1.00 67.44 641 ASP A C 1
ATOM 4904 O O . ASP A 1 641 ? 9.843 17.631 20.676 1.00 67.44 641 ASP A O 1
ATOM 4908 N N . GLY A 1 642 ? 10.973 16.044 19.523 1.00 55.25 642 GLY A N 1
ATOM 4909 C CA . GLY A 1 642 ? 11.572 15.356 20.671 1.00 55.25 642 GLY A CA 1
ATOM 4910 C C . GLY A 1 642 ? 11.491 13.824 20.645 1.00 55.25 642 GLY A C 1
ATOM 4911 O O . GLY A 1 642 ? 12.150 13.195 21.471 1.00 55.25 642 GLY A O 1
ATOM 4912 N N . TYR A 1 643 ? 10.737 13.226 19.717 1.00 54.56 643 TYR A N 1
ATOM 4913 C CA . TYR A 1 643 ? 10.791 11.781 19.453 1.00 54.56 643 TYR A CA 1
ATOM 4914 C C . TYR A 1 643 ? 11.956 11.415 18.511 1.00 54.56 643 TYR A C 1
ATOM 4916 O O . TYR A 1 643 ? 12.527 12.277 17.848 1.00 54.56 643 TYR A O 1
ATOM 4924 N N . ASP A 1 644 ? 12.387 10.152 18.545 1.00 57.16 644 ASP A N 1
ATOM 4925 C CA . ASP A 1 644 ? 13.705 9.729 18.051 1.00 57.16 644 ASP A CA 1
ATOM 4926 C C . ASP A 1 644 ? 13.761 9.516 16.518 1.00 57.16 644 ASP A C 1
ATOM 4928 O O . ASP A 1 644 ? 13.238 8.515 16.031 1.00 57.16 644 ASP A O 1
ATOM 4932 N N . ASP A 1 645 ? 14.538 10.327 15.782 1.00 69.12 645 ASP A N 1
ATOM 4933 C CA . ASP A 1 645 ? 14.956 10.057 14.382 1.00 69.12 645 ASP A CA 1
ATOM 4934 C C . ASP A 1 645 ? 16.022 8.924 14.307 1.00 69.12 645 ASP A C 1
ATOM 4936 O O . ASP A 1 645 ? 17.122 9.071 13.760 1.00 69.12 645 ASP A O 1
ATOM 4940 N N . MET A 1 646 ? 15.758 7.786 14.952 1.00 79.38 646 MET A N 1
ATOM 4941 C CA . MET A 1 646 ? 16.687 6.663 15.125 1.00 79.38 646 MET A CA 1
ATOM 4942 C C . MET A 1 646 ? 15.900 5.371 15.359 1.00 79.38 646 MET A C 1
ATOM 4944 O O . MET A 1 646 ? 15.076 5.299 16.268 1.00 79.38 646 MET A O 1
ATOM 4948 N N . GLY A 1 647 ? 16.212 4.307 14.617 1.00 84.19 647 GLY A N 1
ATOM 4949 C CA . GLY A 1 647 ? 15.520 3.027 14.772 1.00 84.19 647 GLY A CA 1
ATOM 4950 C C . GLY A 1 647 ? 16.140 1.854 14.014 1.00 84.19 647 GLY A C 1
ATOM 4951 O O . GLY A 1 647 ? 17.283 1.898 13.552 1.00 84.19 647 GLY A O 1
ATOM 4952 N N . ILE A 1 648 ? 15.375 0.767 13.903 1.00 84.50 648 ILE A N 1
ATOM 4953 C CA . ILE A 1 648 ? 15.676 -0.347 12.996 1.00 84.50 648 ILE A CA 1
ATOM 4954 C C . ILE A 1 648 ? 14.982 -0.035 11.669 1.00 84.50 648 ILE A C 1
ATOM 4956 O O . ILE A 1 648 ? 13.769 0.118 11.630 1.00 84.50 648 ILE A O 1
ATOM 4960 N N . GLU A 1 649 ? 15.755 0.083 10.591 1.00 79.62 649 GLU A N 1
ATOM 4961 C CA . GLU A 1 649 ? 15.232 0.269 9.231 1.00 79.62 649 GLU A CA 1
ATOM 4962 C C . GLU A 1 649 ? 14.704 -1.054 8.669 1.00 79.62 649 GLU A C 1
ATOM 4964 O O . GLU A 1 649 ? 13.761 -1.075 7.882 1.00 79.62 649 GLU A O 1
ATOM 4969 N N . ARG A 1 650 ? 15.355 -2.170 9.037 1.00 80.25 650 ARG A N 1
ATOM 4970 C CA . ARG A 1 650 ? 15.063 -3.493 8.481 1.00 80.25 650 ARG A CA 1
ATOM 4971 C C . ARG A 1 650 ? 15.703 -4.631 9.279 1.00 80.25 650 ARG A C 1
ATOM 4973 O O . ARG A 1 650 ? 16.920 -4.634 9.472 1.00 80.25 650 ARG A O 1
ATOM 4980 N N . PHE A 1 651 ? 14.941 -5.677 9.592 1.00 89.69 651 PHE A N 1
ATOM 4981 C CA . PHE A 1 651 ? 15.460 -6.973 10.046 1.00 89.69 651 PHE A CA 1
ATOM 4982 C C . PHE A 1 651 ? 15.154 -8.087 9.028 1.00 89.69 651 PHE A C 1
ATOM 4984 O O . PHE A 1 651 ? 14.004 -8.380 8.718 1.00 89.69 651 PHE A O 1
ATOM 4991 N N . THR A 1 652 ? 16.190 -8.713 8.458 1.00 87.88 652 THR A N 1
ATOM 4992 C CA . THR A 1 652 ? 16.064 -9.673 7.334 1.00 87.88 652 THR A CA 1
ATOM 4993 C C . THR A 1 652 ? 17.040 -10.846 7.431 1.00 87.88 652 THR A C 1
ATOM 4995 O O . THR A 1 652 ? 17.936 -10.859 8.273 1.00 87.88 652 THR A O 1
ATOM 4998 N N . SER A 1 653 ? 16.884 -11.842 6.552 1.00 88.38 653 SER A N 1
ATOM 4999 C CA . SER A 1 653 ? 17.848 -12.932 6.365 1.00 88.38 653 SER A CA 1
ATOM 5000 C C . SER A 1 653 ? 18.365 -12.985 4.930 1.00 88.38 653 SER A C 1
ATOM 5002 O O . SER A 1 653 ? 17.652 -12.631 3.994 1.00 88.38 653 SER A O 1
ATOM 5004 N N . ASP A 1 654 ? 19.586 -13.491 4.763 1.00 82.38 654 ASP A N 1
ATOM 5005 C CA . ASP A 1 654 ? 20.163 -13.889 3.476 1.00 82.38 654 ASP A CA 1
ATOM 5006 C C . ASP A 1 654 ? 19.393 -15.013 2.752 1.00 82.38 654 ASP A C 1
ATOM 5008 O O . ASP A 1 654 ? 19.632 -15.253 1.567 1.00 82.38 654 ASP A O 1
ATOM 5012 N N . THR A 1 655 ? 18.442 -15.688 3.411 1.00 79.00 655 THR A N 1
ATOM 5013 C CA . THR A 1 655 ? 17.531 -16.613 2.736 1.00 79.00 655 THR A CA 1
ATOM 5014 C C . THR A 1 655 ? 16.108 -16.617 3.303 1.00 79.00 655 THR A C 1
ATOM 5016 O O . THR A 1 655 ? 15.865 -16.904 4.473 1.00 79.00 655 THR A O 1
ATOM 5019 N N . ALA A 1 656 ? 15.126 -16.419 2.419 1.00 72.38 656 ALA A N 1
ATOM 5020 C CA . ALA A 1 656 ? 13.709 -16.683 2.692 1.00 72.38 656 ALA A CA 1
ATOM 5021 C C . ALA A 1 656 ? 13.372 -18.195 2.738 1.00 72.38 656 ALA A C 1
ATOM 5023 O O . ALA A 1 656 ? 12.230 -18.585 2.988 1.00 72.38 656 ALA A O 1
ATOM 5024 N N . ALA A 1 657 ? 14.353 -19.070 2.479 1.00 75.00 657 ALA A N 1
ATOM 5025 C CA . ALA A 1 657 ? 14.182 -20.515 2.346 1.00 75.00 657 ALA A CA 1
ATOM 5026 C C . ALA A 1 657 ? 15.070 -21.348 3.303 1.00 75.00 657 ALA A C 1
ATOM 5028 O O . ALA A 1 657 ? 15.693 -22.316 2.850 1.00 75.00 657 ALA A O 1
ATOM 5029 N N . PRO A 1 658 ? 15.173 -21.011 4.605 1.00 83.94 658 PRO A N 1
ATOM 5030 C CA . PRO A 1 658 ? 16.229 -21.540 5.456 1.00 83.94 658 PRO A CA 1
ATOM 5031 C C . PRO A 1 658 ? 16.074 -23.034 5.761 1.00 83.94 658 PRO A C 1
ATOM 5033 O O . PRO A 1 658 ? 14.993 -23.558 6.047 1.00 83.94 658 PRO A O 1
ATOM 5036 N N . VAL A 1 659 ? 17.208 -23.730 5.753 1.00 83.31 659 VAL A N 1
ATOM 5037 C CA . VAL A 1 659 ? 17.309 -25.166 6.022 1.00 83.31 659 VAL A CA 1
ATOM 5038 C C . VAL A 1 659 ? 17.749 -25.385 7.469 1.00 83.31 659 VAL A C 1
ATOM 5040 O O . VAL A 1 659 ? 18.736 -24.811 7.926 1.00 83.31 659 VAL A O 1
ATOM 5043 N N . ARG A 1 660 ? 17.051 -26.254 8.213 1.00 86.00 660 ARG A N 1
ATOM 5044 C CA . ARG A 1 660 ? 17.427 -26.591 9.596 1.00 86.00 660 ARG A CA 1
ATOM 5045 C C . ARG A 1 660 ? 18.830 -27.198 9.647 1.00 86.00 660 ARG A C 1
ATOM 5047 O O . ARG A 1 660 ? 19.024 -28.350 9.244 1.00 86.00 660 ARG A O 1
ATOM 5054 N N . GLY A 1 661 ? 19.743 -26.484 10.298 1.00 85.50 661 GLY A N 1
ATOM 5055 C CA . GLY A 1 661 ? 21.131 -26.887 10.497 1.00 85.50 661 GLY A CA 1
ATOM 5056 C C . GLY A 1 661 ? 22.116 -26.306 9.479 1.00 85.50 661 GLY A C 1
ATOM 5057 O O . GLY A 1 661 ? 23.312 -26.525 9.657 1.00 85.50 661 GLY A O 1
ATOM 5058 N N . GLU A 1 662 ? 21.648 -25.565 8.469 1.00 87.06 662 GLU A N 1
ATOM 5059 C CA . GLU A 1 662 ? 22.499 -24.632 7.721 1.00 87.06 662 GLU A CA 1
ATOM 5060 C C . GLU A 1 662 ? 22.689 -23.339 8.542 1.00 87.06 662 GLU A C 1
ATOM 5062 O O . GLU A 1 662 ? 21.888 -23.016 9.426 1.00 87.06 662 GLU A O 1
ATOM 5067 N N . GLU A 1 663 ? 23.801 -22.642 8.305 1.00 91.00 663 GLU A N 1
ATOM 5068 C CA . GLU A 1 663 ? 24.076 -21.318 8.871 1.00 91.00 663 GLU A CA 1
ATOM 5069 C C . GLU A 1 663 ? 23.461 -20.261 7.948 1.00 91.00 663 GLU A C 1
ATOM 5071 O O . GLU A 1 663 ? 23.619 -20.356 6.732 1.00 91.00 663 GLU A O 1
ATOM 5076 N N . ILE A 1 664 ? 22.750 -19.295 8.528 1.00 90.56 664 ILE A N 1
ATOM 5077 C CA . ILE A 1 664 ? 22.119 -18.170 7.830 1.00 90.56 664 ILE A CA 1
ATOM 5078 C C . ILE A 1 664 ? 22.620 -16.852 8.420 1.00 90.56 664 ILE A C 1
ATOM 5080 O O . ILE A 1 664 ? 22.855 -16.753 9.628 1.00 90.56 664 ILE A O 1
ATOM 5084 N N . GLY A 1 665 ? 22.774 -15.834 7.583 1.00 91.31 665 GLY A N 1
ATOM 5085 C CA . GLY A 1 665 ? 22.971 -14.456 8.007 1.00 91.31 665 GLY A CA 1
ATOM 5086 C C . GLY A 1 665 ? 21.633 -13.797 8.332 1.00 91.31 665 GLY A C 1
ATOM 5087 O O . GLY A 1 665 ? 20.745 -13.741 7.484 1.00 91.31 665 GLY A O 1
ATOM 5088 N N . LEU A 1 666 ? 21.497 -13.273 9.550 1.00 94.31 666 LEU A N 1
ATOM 5089 C CA . LEU A 1 666 ? 20.396 -12.402 9.964 1.00 94.31 666 LEU A CA 1
ATOM 5090 C C . LEU A 1 666 ? 20.915 -10.960 10.032 1.00 94.31 666 LEU A C 1
ATOM 5092 O O . LEU A 1 666 ? 21.741 -10.657 10.890 1.00 94.31 666 LEU A O 1
ATOM 5096 N N . THR A 1 667 ? 20.487 -10.081 9.130 1.00 93.75 667 THR A N 1
ATOM 5097 C CA . THR A 1 667 ? 20.972 -8.693 9.043 1.00 93.75 667 THR A CA 1
ATOM 5098 C C . THR A 1 667 ? 19.971 -7.725 9.653 1.00 93.75 667 THR A C 1
ATOM 5100 O O . THR A 1 667 ? 18.805 -7.696 9.261 1.00 93.75 667 THR A O 1
ATOM 5103 N N . VAL A 1 668 ? 20.465 -6.915 10.588 1.00 93.94 668 VAL A N 1
ATOM 5104 C CA . VAL A 1 668 ? 19.764 -5.773 11.182 1.00 93.94 668 VAL A CA 1
ATOM 5105 C C . VAL A 1 668 ? 20.366 -4.501 10.597 1.00 93.94 668 VAL A C 1
ATOM 5107 O O . VAL A 1 668 ? 21.551 -4.241 10.811 1.00 93.94 668 VAL A O 1
ATOM 5110 N N . THR A 1 669 ? 19.576 -3.716 9.878 1.00 89.88 669 THR A N 1
ATOM 5111 C CA . THR A 1 669 ? 19.947 -2.373 9.424 1.00 89.88 669 THR A CA 1
ATOM 5112 C C . THR A 1 669 ? 19.405 -1.373 10.447 1.00 89.88 669 THR A C 1
ATOM 5114 O O . THR A 1 669 ? 18.197 -1.316 10.663 1.00 89.88 669 THR A O 1
ATOM 5117 N N . LEU A 1 670 ? 20.279 -0.617 11.118 1.00 89.31 670 LEU A N 1
ATOM 5118 C CA . LEU A 1 670 ? 19.879 0.512 11.969 1.00 89.31 670 LEU A CA 1
ATOM 5119 C C . LEU A 1 670 ? 19.995 1.817 11.181 1.00 89.31 670 LEU A C 1
ATOM 5121 O O . LEU A 1 670 ? 21.014 2.013 10.519 1.00 89.31 670 LEU A O 1
ATOM 5125 N N . TYR A 1 671 ? 19.021 2.718 11.310 1.00 83.44 671 TYR A N 1
ATOM 5126 C CA . TYR A 1 671 ? 19.125 4.100 10.832 1.00 83.44 671 TYR A CA 1
ATOM 5127 C C . TYR A 1 671 ? 19.287 5.061 12.009 1.00 83.44 671 TYR A C 1
ATOM 5129 O O . TYR A 1 671 ? 18.794 4.796 13.104 1.00 83.44 671 TYR A O 1
ATOM 5137 N N . ASN A 1 672 ? 19.997 6.160 11.778 1.00 84.06 672 ASN A N 1
ATOM 5138 C CA . ASN A 1 672 ? 20.240 7.216 12.749 1.00 84.06 672 ASN A CA 1
ATOM 5139 C C . ASN A 1 672 ? 20.315 8.551 12.003 1.00 84.06 672 ASN A C 1
ATOM 5141 O O . ASN A 1 672 ? 21.398 8.979 11.590 1.00 84.06 672 ASN A O 1
ATOM 5145 N N . ASP A 1 673 ? 19.158 9.168 11.797 1.00 71.31 673 ASP A N 1
ATOM 5146 C CA . ASP A 1 673 ? 19.016 10.446 11.099 1.00 71.31 673 ASP A CA 1
ATOM 5147 C C . ASP A 1 673 ? 19.124 11.642 12.069 1.00 71.31 673 ASP A C 1
ATOM 5149 O O . ASP A 1 673 ? 19.217 12.792 11.647 1.00 71.31 673 ASP A O 1
ATOM 5153 N N . GLU A 1 674 ? 19.279 11.376 13.372 1.00 73.12 674 GLU A N 1
ATOM 5154 C CA . GLU A 1 674 ? 19.785 12.350 14.341 1.00 73.12 674 GLU A CA 1
ATOM 5155 C C . GLU A 1 674 ? 21.228 12.817 14.024 1.00 73.12 674 GLU A C 1
ATOM 5157 O O . GLU A 1 674 ? 22.083 12.034 13.594 1.00 73.12 674 GLU A O 1
ATOM 5162 N N . PRO A 1 675 ? 21.595 14.079 14.333 1.00 66.12 675 PRO A N 1
ATOM 5163 C CA . PRO A 1 675 ? 22.909 14.659 14.019 1.00 66.12 675 PRO A CA 1
ATOM 5164 C C . PRO A 1 675 ? 24.051 14.210 14.961 1.00 66.12 675 PRO A C 1
ATOM 5166 O O . PRO A 1 675 ? 25.100 14.863 15.036 1.00 66.12 675 PRO A O 1
ATOM 5169 N N . VAL A 1 676 ? 23.867 13.126 15.720 1.00 78.81 676 VAL A N 1
ATOM 5170 C CA . VAL A 1 676 ? 24.795 12.626 16.750 1.00 78.81 676 VAL A CA 1
ATOM 5171 C C . VAL A 1 676 ? 24.887 11.096 16.738 1.00 78.81 676 VAL A C 1
ATOM 5173 O O . VAL A 1 676 ? 23.931 10.404 16.416 1.00 78.81 676 VAL A O 1
ATOM 5176 N N . ASP A 1 677 ? 26.047 10.549 17.110 1.00 87.50 677 ASP A N 1
ATOM 5177 C CA . ASP A 1 677 ? 26.266 9.098 17.177 1.00 87.50 677 ASP A CA 1
ATOM 5178 C C . ASP A 1 677 ? 25.329 8.397 18.184 1.00 87.50 677 ASP A C 1
ATOM 5180 O O . ASP A 1 677 ? 25.360 8.700 19.385 1.00 87.50 677 ASP A O 1
ATOM 5184 N N . PHE A 1 678 ? 24.614 7.363 17.731 1.00 89.00 678 PHE A N 1
ATOM 5185 C CA . PHE A 1 678 ? 23.974 6.381 18.606 1.00 89.00 678 PHE A CA 1
ATOM 5186 C C . PHE A 1 678 ? 24.980 5.298 19.018 1.00 89.00 678 PHE A C 1
ATOM 5188 O O . PHE A 1 678 ? 25.424 4.489 18.199 1.00 89.00 678 PHE A O 1
ATOM 5195 N N . ALA A 1 679 ? 25.349 5.253 20.299 1.00 92.12 679 ALA A N 1
ATOM 5196 C CA . ALA A 1 679 ? 26.265 4.252 20.836 1.00 92.12 679 ALA A CA 1
ATOM 5197 C C . ALA A 1 679 ? 25.511 2.958 21.188 1.00 92.12 679 ALA A C 1
ATOM 5199 O O . ALA A 1 679 ? 24.992 2.812 22.296 1.00 92.12 679 ALA A O 1
ATOM 5200 N N . VAL A 1 680 ? 25.458 2.010 20.248 1.00 93.62 680 VAL A N 1
ATOM 5201 C CA . VAL A 1 680 ? 24.836 0.690 20.456 1.00 93.62 680 VAL A CA 1
ATOM 5202 C C . VAL A 1 680 ? 25.572 -0.075 21.566 1.00 93.62 680 VAL A C 1
ATOM 5204 O O . VAL A 1 680 ? 26.750 -0.410 21.436 1.00 93.62 680 VAL A O 1
ATOM 5207 N N . GLU A 1 681 ? 24.869 -0.363 22.661 1.00 94.38 681 GLU A N 1
ATOM 5208 C CA . GLU A 1 681 ? 25.367 -1.090 23.835 1.00 94.38 681 GLU A CA 1
ATOM 5209 C C . GLU A 1 681 ? 25.234 -2.609 23.657 1.00 94.38 681 GLU A C 1
ATOM 5211 O O . GLU A 1 681 ? 26.130 -3.358 24.060 1.00 94.38 681 GLU A O 1
ATOM 5216 N N . SER A 1 682 ? 24.138 -3.070 23.047 1.00 94.44 682 SER A N 1
ATOM 5217 C CA . SER A 1 682 ? 23.919 -4.472 22.683 1.00 94.44 682 SER A CA 1
ATOM 5218 C C . SER A 1 682 ? 22.882 -4.643 21.569 1.00 94.44 682 SER A C 1
ATOM 5220 O O . SER A 1 682 ? 21.930 -3.876 21.463 1.00 94.44 682 SER A O 1
ATOM 5222 N N . LEU A 1 683 ? 23.051 -5.699 20.770 1.00 94.62 683 LEU A N 1
ATOM 5223 C CA . LEU A 1 683 ? 21.977 -6.307 19.979 1.00 94.62 683 LEU A CA 1
ATOM 5224 C C . LEU A 1 683 ? 21.623 -7.648 20.631 1.00 94.62 683 LEU A C 1
ATOM 5226 O O . LEU A 1 683 ? 22.491 -8.519 20.751 1.00 94.62 683 LEU A O 1
ATOM 5230 N N . GLU A 1 684 ? 20.381 -7.813 21.079 1.00 95.38 684 GLU A N 1
ATOM 5231 C CA . GLU A 1 684 ? 19.882 -9.049 21.696 1.00 95.38 684 GLU A CA 1
ATOM 5232 C C . GLU A 1 684 ? 18.932 -9.764 20.725 1.00 95.38 684 GLU A C 1
ATOM 5234 O O . GLU A 1 684 ? 17.906 -9.215 20.334 1.00 95.38 684 GLU A O 1
ATOM 5239 N N . LEU A 1 685 ? 19.290 -10.982 20.304 1.00 95.00 685 LEU A N 1
ATOM 5240 C CA . LEU A 1 685 ? 18.518 -11.789 19.355 1.00 95.00 685 LEU A CA 1
ATOM 5241 C C . LEU A 1 685 ? 17.733 -12.874 20.099 1.00 95.00 685 LEU A C 1
ATOM 5243 O O . LEU A 1 685 ? 18.295 -13.652 20.876 1.00 95.00 685 LEU A O 1
ATOM 5247 N N . TYR A 1 686 ? 16.446 -12.972 19.789 1.00 93.00 686 TYR A N 1
ATOM 5248 C CA . TYR A 1 686 ? 15.486 -13.920 20.344 1.00 93.00 686 TYR A CA 1
ATOM 5249 C C . TYR A 1 686 ? 14.920 -14.803 19.229 1.00 93.00 686 TYR A C 1
ATOM 5251 O O . TYR A 1 686 ? 14.854 -14.376 18.080 1.00 93.00 686 TYR A O 1
ATOM 5259 N N . ALA A 1 687 ? 14.484 -16.015 19.570 1.00 89.44 687 ALA A N 1
ATOM 5260 C CA . ALA A 1 687 ? 13.757 -16.924 18.685 1.00 89.44 687 ALA A CA 1
ATOM 5261 C C . ALA A 1 687 ? 12.652 -17.642 19.482 1.00 89.44 687 ALA A C 1
ATOM 5263 O O . ALA A 1 687 ? 12.959 -18.256 20.506 1.00 89.44 687 ALA A O 1
ATOM 5264 N N . ASP A 1 688 ? 11.389 -17.554 19.046 1.00 81.31 688 ASP A N 1
ATOM 5265 C CA . ASP A 1 688 ? 10.196 -17.977 19.810 1.00 81.31 688 ASP A CA 1
ATOM 5266 C C . ASP A 1 688 ? 10.284 -17.485 21.288 1.00 81.31 688 ASP A C 1
ATOM 5268 O O . ASP A 1 688 ? 10.367 -18.284 22.228 1.00 81.31 688 ASP A O 1
ATOM 5272 N N . ASP A 1 689 ? 10.388 -16.158 21.480 1.00 79.81 689 ASP A N 1
ATOM 5273 C CA . ASP A 1 689 ? 10.616 -15.420 22.751 1.00 79.81 689 ASP A CA 1
ATOM 5274 C C . ASP A 1 689 ? 11.867 -15.806 23.572 1.00 79.81 689 ASP A C 1
ATOM 5276 O O . ASP A 1 689 ? 12.147 -15.230 24.628 1.00 79.81 689 ASP A O 1
ATOM 5280 N N . THR A 1 690 ? 12.660 -16.774 23.119 1.00 85.75 690 THR A N 1
ATOM 5281 C CA . THR A 1 690 ? 13.827 -17.270 23.855 1.00 85.75 690 THR A CA 1
ATOM 5282 C C . THR A 1 690 ? 15.081 -16.513 23.415 1.00 85.75 690 THR A C 1
ATOM 5284 O O . THR A 1 690 ? 15.386 -16.553 22.226 1.00 85.75 690 THR A O 1
ATOM 5287 N N . PRO A 1 691 ? 15.861 -15.874 24.314 1.00 89.69 691 PRO A N 1
ATOM 5288 C CA . PRO A 1 691 ? 17.143 -15.275 23.942 1.00 89.69 691 PRO A CA 1
ATOM 5289 C C . PRO A 1 691 ? 18.093 -16.346 23.390 1.00 89.69 691 PRO A C 1
ATOM 5291 O O . PRO A 1 691 ? 18.329 -17.361 24.057 1.00 89.69 691 PRO A O 1
ATOM 5294 N N . VAL A 1 692 ? 18.635 -16.131 22.189 1.00 91.62 692 VAL A N 1
ATOM 5295 C CA . VAL A 1 692 ? 19.520 -17.085 21.498 1.00 91.62 692 VAL A CA 1
ATOM 5296 C C . VAL A 1 692 ? 20.936 -16.566 21.268 1.00 91.62 692 VAL A C 1
ATOM 5298 O O . VAL A 1 692 ? 21.856 -17.375 21.341 1.00 91.62 692 VAL A O 1
ATOM 5301 N N . GLU A 1 693 ? 21.130 -15.263 21.050 1.00 90.94 693 GLU A N 1
ATOM 5302 C CA . GLU A 1 693 ? 22.453 -14.645 20.869 1.00 90.94 693 GLU A CA 1
ATOM 5303 C C . GLU A 1 693 ? 22.459 -13.211 21.433 1.00 90.94 693 GLU A C 1
ATOM 5305 O O . GLU A 1 693 ? 21.417 -12.563 21.544 1.00 90.94 693 GLU A O 1
ATOM 5310 N N . THR A 1 694 ? 23.631 -12.701 21.816 1.00 91.56 694 THR A N 1
ATOM 5311 C CA . THR A 1 694 ? 23.785 -11.321 22.298 1.00 91.56 694 THR A CA 1
ATOM 5312 C C . THR A 1 694 ? 25.120 -10.768 21.833 1.00 91.56 694 THR A C 1
ATOM 5314 O O . THR A 1 694 ? 26.168 -11.277 22.231 1.00 91.56 694 THR A O 1
ATOM 5317 N N . ILE A 1 695 ? 25.090 -9.691 21.050 1.00 90.69 695 ILE A N 1
ATOM 5318 C CA . ILE A 1 695 ? 26.285 -8.992 20.575 1.00 90.69 695 ILE A CA 1
ATOM 5319 C C . ILE A 1 695 ? 26.494 -7.744 21.446 1.00 90.69 695 ILE A C 1
ATOM 5321 O O . ILE A 1 695 ? 25.796 -6.751 21.241 1.00 90.69 695 ILE A O 1
ATOM 5325 N N . PRO A 1 696 ? 27.412 -7.762 22.432 1.00 88.06 696 PRO A N 1
ATOM 5326 C CA . PRO A 1 696 ? 27.711 -6.596 23.258 1.00 88.06 696 PRO A CA 1
ATOM 5327 C C . PRO A 1 696 ? 28.664 -5.633 22.540 1.00 88.06 696 PRO A C 1
ATOM 5329 O O . PRO A 1 696 ? 29.615 -6.080 21.899 1.00 88.06 696 PRO A O 1
ATOM 5332 N N . ASP A 1 697 ? 28.458 -4.327 22.729 1.00 84.56 697 ASP A N 1
ATOM 5333 C CA . ASP A 1 697 ? 29.312 -3.246 22.206 1.00 84.56 697 ASP A CA 1
ATOM 5334 C C . ASP A 1 697 ? 29.658 -3.410 20.702 1.00 84.56 697 ASP A C 1
ATOM 5336 O O . ASP A 1 697 ? 30.835 -3.431 20.327 1.00 84.56 697 ASP A O 1
ATOM 5340 N N . PRO A 1 698 ? 28.658 -3.567 19.800 1.00 86.81 698 PRO A N 1
ATOM 5341 C CA . PRO A 1 698 ? 28.908 -3.669 18.360 1.00 86.81 698 PRO A CA 1
ATOM 5342 C C . PRO A 1 698 ? 29.316 -2.314 17.733 1.00 86.81 698 PRO A C 1
ATOM 5344 O O . PRO A 1 698 ? 29.648 -2.242 16.542 1.00 86.81 698 PRO A O 1
ATOM 5347 N N . GLY A 1 699 ? 29.336 -1.244 18.535 1.00 89.44 699 GLY A N 1
ATOM 5348 C CA . GLY A 1 699 ? 29.808 0.093 18.190 1.00 89.44 699 GLY A CA 1
ATOM 5349 C C . GLY A 1 699 ? 28.778 0.944 17.449 1.00 89.44 699 GLY A C 1
ATOM 5350 O O . GLY A 1 699 ? 27.797 0.430 16.912 1.00 89.44 699 GLY A O 1
ATOM 5351 N N . ASN A 1 700 ? 29.058 2.245 17.391 1.00 91.38 700 ASN A N 1
ATOM 5352 C CA . ASN A 1 700 ? 28.113 3.295 17.015 1.00 91.38 700 ASN A CA 1
ATOM 5353 C C . ASN A 1 700 ? 27.481 3.145 15.619 1.00 91.38 700 ASN A C 1
ATOM 5355 O O . ASN A 1 700 ? 28.157 2.740 14.666 1.00 91.38 700 ASN A O 1
ATOM 5359 N N . VAL A 1 701 ? 26.232 3.593 15.494 1.00 90.44 701 VAL A N 1
ATOM 5360 C CA . VAL A 1 701 ? 25.722 4.199 14.253 1.00 90.44 701 VAL A CA 1
ATOM 5361 C C . VAL A 1 701 ? 26.131 5.677 14.301 1.00 90.44 701 VAL A C 1
ATOM 5363 O O . VAL A 1 701 ? 26.063 6.290 15.368 1.00 90.44 701 VAL A O 1
ATOM 5366 N N . ALA A 1 702 ? 26.642 6.242 13.206 1.00 85.94 702 ALA A N 1
ATOM 5367 C CA . ALA A 1 702 ? 27.025 7.657 13.184 1.00 85.94 702 ALA A CA 1
ATOM 5368 C C . ALA A 1 702 ? 25.788 8.538 12.952 1.00 85.94 702 ALA A C 1
ATOM 5370 O O . ALA A 1 702 ? 24.785 8.053 12.429 1.00 85.94 702 ALA A O 1
ATOM 5371 N N . GLY A 1 703 ? 25.840 9.813 13.338 1.00 79.81 703 GLY A N 1
ATOM 5372 C CA . GLY A 1 703 ? 24.767 10.757 12.998 1.00 79.81 703 GLY A CA 1
ATOM 5373 C C . GLY A 1 703 ? 24.615 10.941 11.482 1.00 79.81 703 GLY A C 1
ATOM 5374 O O . GLY A 1 703 ? 25.627 10.939 10.774 1.00 79.81 703 GLY A O 1
ATOM 5375 N N . MET A 1 704 ? 23.380 11.104 11.003 1.00 72.56 704 MET A N 1
ATOM 5376 C CA . MET A 1 704 ? 23.003 11.102 9.579 1.00 72.56 704 MET A CA 1
ATOM 5377 C C . MET A 1 704 ? 23.492 9.848 8.816 1.00 72.56 704 MET A C 1
ATOM 5379 O O . MET A 1 704 ? 24.155 9.966 7.779 1.00 72.56 704 MET A O 1
ATOM 5383 N N . SER A 1 705 ? 23.272 8.635 9.342 1.00 75.12 705 SER A N 1
ATOM 5384 C CA . SER A 1 705 ? 23.717 7.406 8.657 1.00 75.12 705 SER A CA 1
ATOM 5385 C C . SER A 1 705 ? 22.941 6.137 9.011 1.00 75.12 705 SER A C 1
ATOM 5387 O O . SER A 1 705 ? 22.392 6.003 10.102 1.00 75.12 705 SER A O 1
ATOM 5389 N N . THR A 1 706 ? 22.995 5.156 8.107 1.00 82.19 706 THR A N 1
ATOM 5390 C CA . THR A 1 706 ? 22.550 3.778 8.349 1.00 82.19 706 THR A CA 1
ATOM 5391 C C . THR A 1 706 ? 23.736 2.839 8.595 1.00 82.19 706 THR A C 1
ATOM 5393 O O . THR A 1 706 ? 24.878 3.116 8.202 1.00 82.19 706 THR A O 1
ATOM 5396 N N . ARG A 1 707 ? 23.500 1.710 9.275 1.00 90.88 707 ARG A N 1
ATOM 5397 C CA . ARG A 1 707 ? 24.521 0.685 9.521 1.00 90.88 707 ARG A CA 1
ATOM 5398 C C . ARG A 1 707 ? 23.946 -0.725 9.671 1.00 90.88 707 ARG A C 1
ATOM 5400 O O . ARG A 1 707 ? 23.136 -0.986 10.555 1.00 90.88 707 ARG A O 1
ATOM 5407 N N . ASP A 1 708 ? 24.490 -1.648 8.880 1.00 92.19 708 ASP A N 1
ATOM 5408 C CA . ASP A 1 708 ? 24.209 -3.083 8.964 1.00 92.19 708 ASP A CA 1
ATOM 5409 C C . ASP A 1 708 ? 24.986 -3.805 10.079 1.00 92.19 708 ASP A C 1
ATOM 5411 O O . ASP A 1 708 ? 26.180 -3.572 10.317 1.00 92.19 708 ASP A O 1
ATOM 5415 N N . TYR A 1 709 ? 24.309 -4.780 10.686 1.00 93.38 709 TYR A N 1
ATOM 5416 C CA . TYR A 1 709 ? 24.845 -5.748 11.636 1.00 93.38 709 TYR A CA 1
ATOM 5417 C C . TYR A 1 709 ? 24.344 -7.156 11.267 1.00 93.38 709 TYR A C 1
ATOM 5419 O O . TYR A 1 709 ? 23.222 -7.536 11.598 1.00 93.38 709 TYR A O 1
ATOM 5427 N N . THR A 1 710 ? 25.176 -7.947 10.580 1.00 93.12 710 THR A N 1
ATOM 5428 C CA . THR A 1 710 ? 24.850 -9.339 10.213 1.00 93.12 710 THR A CA 1
ATOM 5429 C C . THR A 1 710 ? 25.278 -10.328 11.298 1.00 93.12 710 THR A C 1
ATOM 5431 O O . THR A 1 710 ? 26.452 -10.405 11.668 1.00 93.12 710 THR A O 1
ATOM 5434 N N . ILE A 1 711 ? 24.319 -11.118 11.776 1.00 92.38 711 ILE A N 1
ATOM 5435 C CA . ILE A 1 711 ? 24.454 -12.135 12.819 1.00 92.38 711 ILE A CA 1
ATOM 5436 C C . ILE A 1 711 ? 24.415 -13.527 12.160 1.00 92.38 711 ILE A C 1
ATOM 5438 O O . ILE A 1 711 ? 23.357 -13.923 11.670 1.00 92.38 711 ILE A O 1
ATOM 5442 N N . PRO A 1 712 ? 25.521 -14.295 12.126 1.00 91.56 712 PRO A N 1
ATOM 5443 C CA . PRO A 1 712 ? 25.494 -15.676 11.648 1.00 91.56 712 PRO A CA 1
ATOM 5444 C C . PRO A 1 712 ? 24.806 -16.578 12.681 1.00 91.56 712 PRO A C 1
ATOM 5446 O O . PRO A 1 712 ? 25.181 -16.592 13.856 1.00 91.56 712 PRO A O 1
ATOM 5449 N N . TYR A 1 713 ? 23.799 -17.339 12.254 1.00 93.25 713 TYR A N 1
ATOM 5450 C CA . TYR A 1 713 ? 22.948 -18.133 13.140 1.00 93.25 713 TYR A CA 1
ATOM 5451 C C . TYR A 1 713 ? 22.599 -19.508 12.544 1.00 93.25 713 TYR A C 1
ATOM 5453 O O . TYR A 1 713 ? 22.386 -19.644 11.345 1.00 93.25 713 TYR A O 1
ATOM 5461 N N . THR A 1 714 ? 22.512 -20.554 13.376 1.00 93.31 714 THR A N 1
ATOM 5462 C CA . THR A 1 714 ? 22.247 -21.942 12.930 1.00 93.31 714 THR A CA 1
ATOM 5463 C C . THR A 1 714 ? 21.051 -22.552 13.669 1.00 93.31 714 THR A C 1
ATOM 5465 O O . THR A 1 714 ? 21.206 -23.235 14.690 1.00 93.31 714 THR A O 1
ATOM 5468 N N . HIS A 1 715 ? 19.834 -22.344 13.163 1.00 91.38 715 HIS A N 1
ATOM 5469 C CA . HIS A 1 715 ? 18.629 -22.847 13.830 1.00 91.38 715 HIS A CA 1
ATOM 5470 C C . HIS A 1 715 ? 18.507 -24.382 13.785 1.00 91.38 715 HIS A C 1
ATOM 5472 O O . HIS A 1 715 ? 18.912 -25.034 12.821 1.00 91.38 715 HIS A O 1
ATOM 5478 N N . GLN A 1 716 ? 17.933 -24.969 14.843 1.00 87.50 716 GLN A N 1
ATOM 5479 C CA . GLN A 1 716 ? 17.882 -26.428 15.051 1.00 87.50 716 GLN A CA 1
ATOM 5480 C C . GLN A 1 716 ? 16.462 -27.021 15.076 1.00 87.50 716 GLN A C 1
ATOM 5482 O O . GLN A 1 716 ? 16.316 -28.245 15.010 1.00 87.50 716 GLN A O 1
ATOM 5487 N N . GLU A 1 717 ? 15.415 -26.198 15.172 1.00 84.00 717 GLU A N 1
ATOM 5488 C CA . GLU A 1 717 ? 14.023 -26.663 15.089 1.00 84.00 717 GLU A CA 1
ATOM 5489 C C . GLU A 1 717 ? 13.525 -26.695 13.630 1.00 84.00 717 GLU A C 1
ATOM 5491 O O . GLU A 1 717 ? 14.251 -26.358 12.698 1.00 84.00 717 GLU A O 1
ATOM 5496 N N . LEU A 1 718 ? 12.290 -27.159 13.424 1.00 80.75 718 LEU A N 1
ATOM 5497 C CA . LEU A 1 718 ? 11.604 -27.132 12.130 1.00 80.75 718 LEU A CA 1
ATOM 5498 C C . LEU A 1 718 ? 10.356 -26.261 12.224 1.00 80.75 718 LEU A C 1
ATOM 5500 O O . LEU A 1 718 ? 9.682 -26.262 13.257 1.00 80.75 718 LEU A O 1
ATOM 5504 N N . GLY A 1 719 ? 10.015 -25.635 11.106 1.00 78.50 719 GLY A N 1
ATOM 5505 C CA . GLY A 1 719 ? 8.841 -24.794 10.952 1.00 78.50 719 GLY A CA 1
ATOM 5506 C C . GLY A 1 719 ? 9.093 -23.321 11.232 1.00 78.50 719 GLY A C 1
ATOM 5507 O O . GLY A 1 719 ? 10.235 -22.921 11.462 1.00 78.50 719 GLY A O 1
ATOM 5508 N N . VAL A 1 720 ? 8.021 -22.529 11.189 1.00 79.69 720 VAL A N 1
ATOM 5509 C CA . VAL A 1 720 ? 8.057 -21.078 11.410 1.00 79.69 720 VAL A CA 1
ATOM 5510 C C . VAL A 1 720 ? 8.536 -20.782 12.824 1.00 79.69 720 VAL A C 1
ATOM 5512 O O . VAL A 1 720 ? 7.866 -21.127 13.797 1.00 79.69 720 VAL A O 1
ATOM 5515 N N . THR A 1 721 ? 9.693 -20.144 12.918 1.00 85.06 721 THR A N 1
ATOM 5516 C CA . THR A 1 721 ? 10.242 -19.567 14.139 1.00 85.06 721 THR A CA 1
ATOM 5517 C C . THR A 1 721 ? 10.217 -18.052 13.986 1.00 85.06 721 THR A C 1
ATOM 5519 O O . THR A 1 721 ? 10.637 -17.524 12.955 1.00 85.06 721 THR A O 1
ATOM 5522 N N . GLU A 1 722 ? 9.722 -17.366 15.010 1.00 85.19 722 GLU A N 1
ATOM 5523 C CA . GLU A 1 722 ? 9.679 -15.907 15.054 1.00 85.19 722 GLU A CA 1
ATOM 5524 C C . GLU A 1 722 ? 10.953 -15.391 15.722 1.00 85.19 722 GLU A C 1
ATOM 5526 O O . GLU A 1 722 ? 11.185 -15.647 16.908 1.00 85.19 722 GLU A O 1
ATOM 5531 N N . PHE A 1 723 ? 11.802 -14.702 14.961 1.00 89.31 723 PHE A N 1
ATOM 5532 C CA . PHE A 1 723 ? 12.916 -13.953 15.522 1.00 89.31 723 PHE A CA 1
ATOM 5533 C C . PHE A 1 723 ? 12.445 -12.570 15.959 1.00 89.31 723 PHE A C 1
ATOM 5535 O O . PHE A 1 723 ? 11.670 -11.928 15.256 1.00 89.31 723 PHE A O 1
ATOM 5542 N N . ARG A 1 724 ? 12.980 -12.089 17.080 1.00 92.62 724 ARG A N 1
ATOM 5543 C CA . ARG A 1 724 ? 12.918 -10.680 17.491 1.00 92.62 724 ARG A CA 1
ATOM 5544 C C . ARG A 1 724 ? 14.339 -10.207 17.743 1.00 92.62 724 ARG A C 1
ATOM 5546 O O . ARG A 1 724 ? 15.115 -10.950 18.349 1.00 92.62 724 ARG A O 1
ATOM 5553 N N . VAL A 1 725 ? 14.681 -9.003 17.309 1.00 94.06 725 VAL A N 1
ATOM 5554 C CA . VAL A 1 725 ? 15.922 -8.336 17.709 1.00 94.06 725 VAL A CA 1
ATOM 5555 C C . VAL A 1 725 ? 15.602 -7.111 18.551 1.00 94.06 725 VAL A C 1
ATOM 5557 O O . VAL A 1 725 ? 14.647 -6.401 18.269 1.00 94.06 725 VAL A O 1
ATOM 5560 N N . GLU A 1 726 ? 16.394 -6.884 19.595 1.00 93.88 726 GLU A N 1
ATOM 5561 C CA . GLU A 1 726 ? 16.303 -5.722 20.478 1.00 93.88 726 GLU A CA 1
ATOM 5562 C C . GLU A 1 726 ? 17.645 -4.973 20.432 1.00 93.88 726 GLU A C 1
ATOM 5564 O O . GLU A 1 726 ? 18.681 -5.484 20.872 1.00 93.88 726 GLU A O 1
ATOM 5569 N N . ALA A 1 727 ? 17.643 -3.784 19.832 1.00 91.94 727 ALA A N 1
ATOM 5570 C CA . ALA A 1 727 ? 18.797 -2.909 19.666 1.00 91.94 727 ALA A CA 1
ATOM 5571 C C . ALA A 1 727 ? 18.829 -1.880 20.800 1.00 91.94 727 ALA A C 1
ATOM 5573 O O . ALA A 1 727 ? 18.083 -0.902 20.797 1.00 91.94 727 ALA A O 1
ATOM 5574 N N . ILE A 1 728 ? 19.697 -2.101 21.785 1.00 92.12 728 ILE A N 1
ATOM 5575 C CA . ILE A 1 728 ? 19.813 -1.270 22.985 1.00 92.12 728 ILE A CA 1
ATOM 5576 C C . ILE A 1 728 ? 21.070 -0.411 22.875 1.00 92.12 728 ILE A C 1
ATOM 5578 O O . ILE A 1 728 ? 22.151 -0.913 22.564 1.00 92.12 728 ILE A O 1
ATOM 5582 N N . GLY A 1 729 ? 20.971 0.878 23.189 1.00 89.69 729 GLY A N 1
ATOM 5583 C CA . GLY A 1 729 ? 22.114 1.788 23.144 1.00 89.69 729 GLY A CA 1
ATOM 5584 C C . GLY A 1 729 ? 21.895 3.072 23.925 1.00 89.69 729 GLY A C 1
ATOM 5585 O O . GLY A 1 729 ? 20.941 3.199 24.694 1.00 89.69 729 GLY A O 1
ATOM 5586 N N . SER A 1 730 ? 22.784 4.039 23.730 1.00 83.69 730 SER A N 1
ATOM 5587 C CA . SER A 1 730 ? 22.607 5.382 24.272 1.00 83.69 730 SER A CA 1
ATOM 5588 C C . SER A 1 730 ? 23.021 6.491 23.305 1.00 83.69 730 SER A C 1
ATOM 5590 O O . SER A 1 730 ? 24.032 6.402 22.610 1.00 83.69 730 SER A O 1
ATOM 5592 N N . MET A 1 731 ? 22.236 7.569 23.294 1.00 78.00 731 MET A N 1
ATOM 5593 C CA . MET A 1 731 ? 22.499 8.800 22.550 1.00 78.00 731 MET A CA 1
ATOM 5594 C C . MET A 1 731 ? 22.596 9.961 23.540 1.00 78.00 731 MET A C 1
ATOM 5596 O O . MET A 1 731 ? 21.860 10.002 24.521 1.00 78.00 731 MET A O 1
ATOM 5600 N N . ASN A 1 732 ? 23.570 10.860 23.369 1.00 73.81 732 ASN A N 1
ATOM 5601 C CA . ASN A 1 732 ? 23.871 11.965 24.302 1.00 73.81 732 ASN A CA 1
ATOM 5602 C C . ASN A 1 732 ? 24.103 11.577 25.793 1.00 73.81 732 ASN A C 1
ATOM 5604 O O . ASN A 1 732 ? 24.376 12.445 26.627 1.00 73.81 732 ASN A O 1
ATOM 5608 N N . GLY A 1 733 ? 24.103 10.281 26.130 1.00 66.44 733 GLY A N 1
ATOM 5609 C CA . GLY A 1 733 ? 24.190 9.742 27.493 1.00 66.44 733 GLY A CA 1
ATOM 5610 C C . GLY A 1 733 ? 22.859 9.246 28.076 1.00 66.44 733 GLY A C 1
ATOM 5611 O O . GLY A 1 733 ? 22.849 8.784 29.219 1.00 66.44 733 GLY A O 1
ATOM 5612 N N . GLU A 1 734 ? 21.771 9.314 27.311 1.00 69.12 734 GLU A N 1
ATOM 5613 C CA . GLU A 1 734 ? 20.447 8.781 27.646 1.00 69.12 734 GLU A CA 1
ATOM 5614 C C . GLU A 1 734 ? 20.216 7.463 26.893 1.00 69.12 734 GLU A C 1
ATOM 5616 O O . GLU A 1 734 ? 20.761 7.261 25.808 1.00 69.12 734 GLU A O 1
ATOM 5621 N N . ARG A 1 735 ? 19.513 6.507 27.513 1.00 79.25 735 ARG A N 1
ATOM 5622 C CA . ARG A 1 735 ? 19.482 5.103 27.068 1.00 79.25 735 ARG A CA 1
ATOM 5623 C C . ARG A 1 735 ? 18.182 4.798 26.329 1.00 79.25 735 ARG A C 1
ATOM 5625 O O . ARG A 1 735 ? 17.117 4.951 26.920 1.00 79.25 735 ARG A O 1
ATOM 5632 N N . ARG A 1 736 ? 18.302 4.328 25.088 1.00 79.06 736 ARG A N 1
ATOM 5633 C CA . ARG A 1 736 ? 17.213 4.046 24.140 1.00 79.06 736 ARG A CA 1
ATOM 5634 C C . ARG A 1 736 ? 17.222 2.557 23.751 1.00 79.06 736 ARG A C 1
ATOM 5636 O O . ARG A 1 736 ? 18.235 1.870 23.937 1.00 79.06 736 ARG A O 1
ATOM 5643 N N . SER A 1 737 ? 16.098 2.046 23.257 1.00 85.25 737 SER A N 1
ATOM 5644 C CA . SER A 1 737 ? 15.934 0.640 22.860 1.00 85.25 737 SER A CA 1
ATOM 5645 C C . SER A 1 737 ? 14.869 0.493 21.777 1.00 85.25 737 SER A C 1
ATOM 5647 O O . SER A 1 737 ? 13.743 0.937 21.993 1.00 85.25 737 SER A O 1
ATOM 5649 N N . TYR A 1 738 ? 15.211 -0.180 20.681 1.00 84.88 738 TYR A N 1
ATOM 5650 C CA . TYR A 1 738 ? 14.341 -0.413 19.522 1.00 84.88 738 TYR A CA 1
ATOM 5651 C C . TYR A 1 738 ? 14.174 -1.917 19.286 1.00 84.88 738 TYR A C 1
ATOM 5653 O O . TYR A 1 738 ? 15.103 -2.676 19.568 1.00 84.88 738 TYR A O 1
ATOM 5661 N N . GLU A 1 739 ? 13.032 -2.363 18.763 1.00 88.19 739 GLU A N 1
ATOM 5662 C CA . GLU A 1 739 ? 12.791 -3.777 18.451 1.00 88.19 739 GLU A CA 1
ATOM 5663 C C . GLU A 1 739 ? 12.152 -3.985 17.073 1.00 88.19 739 GLU A C 1
ATOM 5665 O O . GLU A 1 739 ? 11.406 -3.135 16.600 1.00 88.19 739 GLU A O 1
ATOM 5670 N N . ASP A 1 740 ? 12.466 -5.118 16.438 1.00 80.94 740 ASP A N 1
ATOM 5671 C CA . ASP A 1 740 ? 11.909 -5.550 15.145 1.00 80.94 740 ASP A CA 1
ATOM 5672 C C . ASP A 1 740 ? 11.810 -7.092 15.102 1.00 80.94 740 ASP A C 1
ATOM 5674 O O . ASP A 1 740 ? 12.478 -7.792 15.878 1.00 80.94 740 ASP A O 1
ATOM 5678 N N . THR A 1 741 ? 10.973 -7.649 14.221 1.00 83.31 741 THR A N 1
ATOM 5679 C CA . THR A 1 741 ? 10.673 -9.089 14.139 1.00 83.31 741 THR A CA 1
ATOM 5680 C C . THR A 1 741 ? 10.750 -9.660 12.725 1.00 83.31 741 THR A C 1
ATOM 5682 O O . THR A 1 741 ? 10.351 -9.036 11.752 1.00 83.31 741 THR A O 1
ATOM 5685 N N . LEU A 1 742 ? 11.222 -10.905 12.621 1.00 81.88 742 LEU A N 1
ATOM 5686 C CA . LEU A 1 742 ? 11.409 -11.623 11.362 1.00 81.88 742 LEU A CA 1
ATOM 5687 C C . LEU A 1 742 ? 10.948 -13.079 11.515 1.00 81.88 742 LEU A C 1
ATOM 5689 O O . LEU A 1 742 ? 11.553 -13.863 12.247 1.00 81.88 742 LEU A O 1
ATOM 5693 N N . SER A 1 743 ? 9.889 -13.468 10.805 1.00 79.75 743 SER A N 1
ATOM 5694 C CA . SER A 1 743 ? 9.389 -14.852 10.797 1.00 79.75 743 SER A CA 1
ATOM 5695 C C . SER A 1 743 ? 10.030 -15.684 9.681 1.00 79.75 743 SER A C 1
ATOM 5697 O O . SER A 1 743 ? 9.967 -15.318 8.510 1.00 79.75 743 SER A O 1
ATOM 5699 N N . LEU A 1 744 ? 10.613 -16.839 10.026 1.00 82.56 744 LEU A N 1
ATOM 5700 C CA . LEU A 1 744 ? 11.298 -17.733 9.080 1.00 82.56 744 LEU A CA 1
ATOM 5701 C C . LEU A 1 744 ? 10.899 -19.200 9.280 1.00 82.56 744 LEU A C 1
ATOM 5703 O O . LEU A 1 744 ? 10.976 -19.722 10.392 1.00 82.56 744 LEU A O 1
ATOM 5707 N N . SER A 1 745 ? 10.526 -19.898 8.199 1.00 81.38 745 SER A N 1
ATOM 5708 C CA . SER A 1 745 ? 10.173 -21.327 8.253 1.00 81.38 745 SER A CA 1
ATOM 5709 C C . SER A 1 745 ? 11.359 -22.241 7.954 1.00 81.38 745 SER A C 1
ATOM 5711 O O . SER A 1 745 ? 11.790 -22.358 6.807 1.00 81.38 745 SER A O 1
ATOM 5713 N N . PHE A 1 746 ? 11.864 -22.933 8.980 1.00 84.06 746 PHE A N 1
ATOM 5714 C CA . PHE A 1 746 ? 13.009 -23.836 8.843 1.00 84.06 746 PHE A CA 1
ATOM 5715 C C . PHE A 1 746 ? 12.606 -25.201 8.289 1.00 84.06 746 PHE A C 1
ATOM 5717 O O . PHE A 1 746 ? 11.847 -25.957 8.907 1.00 84.06 746 PHE A O 1
ATOM 5724 N N . ARG A 1 747 ? 13.160 -25.537 7.124 1.00 78.12 747 ARG A N 1
ATOM 5725 C CA . ARG A 1 747 ? 12.790 -26.725 6.346 1.00 78.12 747 ARG A CA 1
ATOM 5726 C C . ARG A 1 747 ? 13.692 -27.922 6.624 1.00 78.12 747 ARG A C 1
ATOM 5728 O O . ARG A 1 747 ? 14.781 -27.814 7.192 1.00 78.12 747 ARG A O 1
ATOM 5735 N N . VAL A 1 748 ? 13.214 -29.094 6.217 1.00 76.50 748 VAL A N 1
ATOM 5736 C CA . VAL A 1 748 ? 13.980 -30.344 6.244 1.00 76.50 748 VAL A CA 1
ATOM 5737 C C . VAL A 1 748 ? 15.019 -30.304 5.111 1.00 76.50 748 VAL A C 1
ATOM 5739 O O . VAL A 1 748 ? 14.607 -30.107 3.970 1.00 76.50 748 VAL A O 1
ATOM 5742 N N . PRO A 1 749 ? 16.325 -30.516 5.376 1.00 73.44 749 PRO A N 1
ATOM 5743 C CA . PRO A 1 749 ? 17.366 -30.502 4.339 1.00 73.44 749 PRO A CA 1
ATOM 5744 C C . PRO A 1 749 ? 17.064 -31.446 3.171 1.00 73.44 749 PRO A C 1
ATOM 5746 O O . PRO A 1 749 ? 17.226 -31.092 2.011 1.00 73.44 749 PRO A O 1
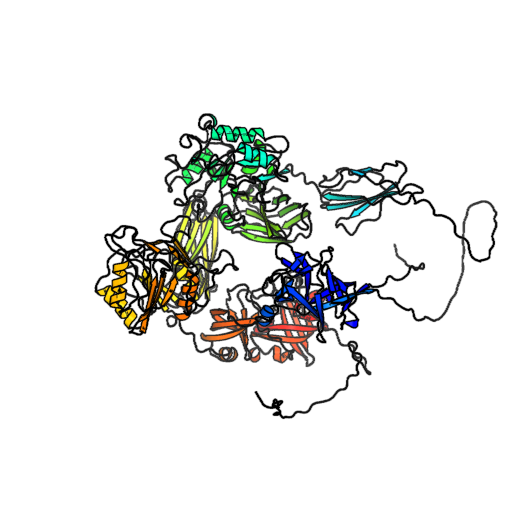ATOM 5749 N N . GLU A 1 750 ? 16.548 -32.637 3.475 1.00 69.25 750 GLU A N 1
ATOM 5750 C CA . GLU A 1 750 ? 16.171 -33.657 2.494 1.00 69.25 750 GLU A CA 1
ATOM 5751 C C . GLU A 1 750 ? 14.882 -33.331 1.704 1.00 69.25 750 GLU A C 1
ATOM 5753 O O . GLU A 1 750 ? 14.430 -34.155 0.909 1.00 69.25 750 GLU A O 1
ATOM 5758 N N . GLN A 1 751 ? 14.269 -32.162 1.932 1.00 69.50 751 GLN A N 1
ATOM 5759 C CA . GLN A 1 751 ? 13.072 -31.671 1.234 1.00 69.50 751 GLN A CA 1
ATOM 5760 C C . GLN A 1 751 ? 13.248 -30.258 0.647 1.00 69.50 751 GLN A C 1
ATOM 5762 O O . GLN A 1 751 ? 12.262 -29.670 0.210 1.00 69.50 751 GLN A O 1
ATOM 5767 N N . VAL A 1 752 ? 14.470 -29.714 0.610 1.00 74.12 752 VAL A N 1
ATOM 5768 C CA . VAL A 1 752 ? 14.773 -28.481 -0.133 1.00 74.12 752 VAL A CA 1
ATOM 5769 C C . VAL A 1 752 ? 15.593 -28.831 -1.369 1.00 74.12 752 VAL A C 1
ATOM 5771 O O . VAL A 1 752 ? 16.673 -29.413 -1.272 1.00 74.12 752 VAL A O 1
ATOM 5774 N N . LYS A 1 753 ? 15.052 -28.484 -2.538 1.00 80.31 753 LYS A N 1
ATOM 5775 C CA . LYS A 1 753 ? 15.767 -28.524 -3.819 1.00 80.31 753 LYS A CA 1
ATOM 5776 C C . LYS A 1 753 ? 16.478 -27.192 -4.048 1.00 80.31 753 LYS A C 1
ATOM 5778 O O . LYS A 1 753 ? 16.023 -26.159 -3.550 1.00 80.31 753 LYS A O 1
ATOM 5783 N N . HIS A 1 754 ? 17.544 -27.198 -4.843 1.00 86.31 754 HIS A N 1
ATOM 5784 C CA . HIS A 1 754 ? 18.233 -25.971 -5.238 1.00 86.31 754 HIS A CA 1
ATOM 5785 C C . HIS A 1 754 ? 17.996 -25.590 -6.706 1.00 86.31 754 HIS A C 1
ATOM 5787 O O . HIS A 1 754 ? 17.994 -26.452 -7.592 1.00 86.31 754 HIS A O 1
ATOM 5793 N N . ILE A 1 755 ? 17.847 -24.281 -6.946 1.00 91.44 755 ILE A N 1
ATOM 5794 C CA . ILE A 1 755 ? 18.181 -23.662 -8.235 1.00 91.44 755 ILE A CA 1
ATOM 5795 C C . ILE A 1 755 ? 19.646 -23.243 -8.142 1.00 91.44 755 ILE A C 1
ATOM 5797 O O . ILE A 1 755 ? 19.982 -22.340 -7.372 1.00 91.44 755 ILE A O 1
ATOM 5801 N N . ALA A 1 756 ? 20.511 -23.894 -8.911 1.00 94.19 756 ALA A N 1
ATOM 5802 C CA . ALA A 1 756 ? 21.861 -23.403 -9.140 1.00 94.19 756 ALA A CA 1
ATOM 5803 C C . ALA A 1 756 ? 21.798 -22.231 -10.127 1.00 94.19 756 ALA A C 1
ATOM 5805 O O . ALA A 1 756 ? 21.187 -22.368 -11.185 1.00 94.19 756 ALA A O 1
ATOM 5806 N N . VAL A 1 757 ? 22.421 -21.099 -9.806 1.00 95.12 757 VAL A N 1
ATOM 5807 C CA . VAL A 1 757 ? 22.537 -19.952 -10.727 1.00 95.12 757 VAL A CA 1
ATOM 5808 C C . VAL A 1 757 ? 24.003 -19.769 -11.092 1.00 95.12 757 VAL A C 1
ATOM 5810 O O . VAL A 1 757 ? 24.831 -19.615 -10.190 1.00 95.12 757 VAL A O 1
ATOM 5813 N N . ASP A 1 758 ? 24.328 -19.805 -12.384 1.00 95.12 758 ASP A N 1
ATOM 5814 C CA . ASP A 1 758 ? 25.687 -19.508 -12.844 1.00 95.12 758 ASP A CA 1
ATOM 5815 C C . ASP A 1 758 ? 26.055 -18.055 -12.519 1.00 95.12 758 ASP A C 1
ATOM 5817 O O . ASP A 1 758 ? 25.311 -17.126 -12.831 1.00 95.12 758 ASP A O 1
ATOM 5821 N N . ALA A 1 759 ? 27.200 -17.882 -11.866 1.00 93.44 759 ALA A N 1
ATOM 5822 C CA . ALA A 1 759 ? 27.847 -16.597 -11.630 1.00 93.44 759 ALA A CA 1
ATOM 5823 C C . ALA A 1 759 ? 29.344 -16.659 -12.002 1.00 93.44 759 ALA A C 1
ATOM 5825 O O . ALA A 1 759 ? 30.136 -15.844 -11.535 1.00 93.44 759 ALA A O 1
ATOM 5826 N N . SER A 1 760 ? 29.751 -17.660 -12.795 1.00 92.62 760 SER A N 1
ATOM 5827 C CA . SER A 1 760 ? 31.155 -17.933 -13.128 1.00 92.62 760 SER A CA 1
ATOM 5828 C C . SER A 1 760 ? 31.646 -17.284 -14.428 1.00 92.62 760 SER A C 1
ATOM 5830 O O . SER A 1 760 ? 32.853 -17.282 -14.659 1.00 92.62 760 SER A O 1
ATOM 5832 N N . HIS A 1 761 ? 30.755 -16.679 -15.227 1.00 93.62 761 HIS A N 1
ATOM 5833 C CA . HIS A 1 761 ? 31.070 -16.067 -16.530 1.00 93.62 761 HIS A CA 1
ATOM 5834 C C . HIS A 1 761 ? 30.625 -14.594 -16.630 1.00 93.62 761 HIS A C 1
ATOM 5836 O O . HIS A 1 761 ? 30.305 -14.121 -17.722 1.00 93.62 761 HIS A O 1
ATOM 5842 N N . ASP A 1 762 ? 30.568 -13.888 -15.491 1.00 88.44 762 ASP A N 1
ATOM 5843 C CA . ASP A 1 762 ? 30.076 -12.500 -15.362 1.00 88.44 762 ASP A CA 1
ATOM 5844 C C . ASP A 1 762 ? 28.710 -12.317 -16.061 1.00 88.44 762 ASP A C 1
ATOM 5846 O O . ASP A 1 762 ? 28.519 -11.491 -16.956 1.00 88.44 762 ASP A O 1
ATOM 5850 N N . ASN A 1 763 ? 27.786 -13.224 -15.719 1.00 89.38 763 ASN A N 1
ATOM 5851 C CA . ASN A 1 763 ? 26.499 -13.405 -16.383 1.00 89.38 763 ASN A CA 1
ATOM 5852 C C . ASN A 1 763 ? 25.533 -12.245 -16.072 1.00 89.38 763 ASN A C 1
ATOM 5854 O O . ASN A 1 763 ? 25.370 -11.856 -14.912 1.00 89.38 763 ASN A O 1
ATOM 5858 N N . SER A 1 764 ? 24.842 -11.716 -17.084 1.00 86.50 764 SER A N 1
ATOM 5859 C CA . SER A 1 764 ? 24.017 -10.514 -16.927 1.00 86.50 764 SER A CA 1
ATOM 5860 C C . SER A 1 764 ? 22.746 -10.757 -16.096 1.00 86.50 764 SER A C 1
ATOM 5862 O O . SER A 1 764 ? 22.142 -11.836 -16.112 1.00 86.50 764 SER A O 1
ATOM 5864 N N . GLY A 1 765 ? 22.348 -9.739 -15.324 1.00 82.12 765 GLY A N 1
ATOM 5865 C CA . GLY A 1 765 ? 21.086 -9.692 -1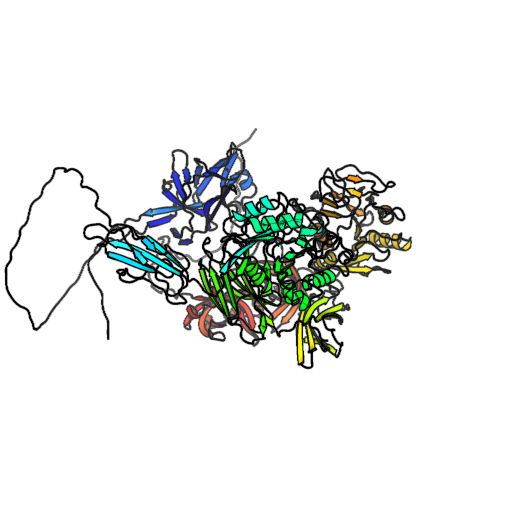4.578 1.00 82.12 765 GLY A CA 1
ATOM 5866 C C . GLY A 1 765 ? 20.957 -10.641 -13.380 1.00 82.12 765 GLY A C 1
ATOM 5867 O O . GLY A 1 765 ? 19.867 -10.739 -12.817 1.00 82.12 765 GLY A O 1
ATOM 5868 N N . ILE A 1 766 ? 22.023 -11.334 -12.955 1.00 86.75 766 ILE A N 1
ATOM 5869 C CA . ILE A 1 766 ? 21.988 -12.242 -11.789 1.00 86.75 766 ILE A CA 1
ATOM 5870 C C . ILE A 1 766 ? 21.711 -11.523 -10.457 1.00 86.75 766 ILE A C 1
ATOM 5872 O O . ILE A 1 766 ? 21.357 -12.155 -9.461 1.00 86.75 766 ILE A O 1
ATOM 5876 N N . ASP A 1 767 ? 21.914 -10.213 -10.411 1.00 82.19 767 ASP A N 1
ATOM 5877 C CA . ASP A 1 767 ? 21.575 -9.275 -9.340 1.00 82.19 767 ASP A CA 1
ATOM 5878 C C . ASP A 1 767 ? 20.067 -8.963 -9.266 1.00 82.19 767 ASP A C 1
ATOM 5880 O O . ASP A 1 767 ? 19.544 -8.751 -8.174 1.00 82.19 767 ASP A O 1
ATOM 5884 N N . ARG A 1 768 ? 19.360 -9.035 -10.400 1.00 82.88 768 ARG A N 1
ATOM 5885 C CA . ARG A 1 768 ? 17.934 -8.697 -10.569 1.00 82.88 768 ARG A CA 1
ATOM 5886 C C . ARG A 1 768 ? 17.024 -9.926 -10.421 1.00 82.88 768 ARG A C 1
ATOM 5888 O O . ARG A 1 768 ? 16.094 -10.091 -11.204 1.00 82.88 768 ARG A O 1
ATOM 5895 N N . LEU A 1 769 ? 17.350 -10.830 -9.489 1.00 85.38 769 LEU A N 1
ATOM 5896 C CA . LEU A 1 769 ? 16.687 -12.134 -9.283 1.00 85.38 769 LEU A CA 1
ATOM 5897 C C . LEU A 1 769 ? 16.040 -12.278 -7.890 1.00 85.38 769 LEU A C 1
ATOM 5899 O O . LEU A 1 769 ? 15.786 -13.396 -7.438 1.00 85.38 769 LEU A O 1
ATOM 5903 N N . ASN A 1 770 ? 15.810 -11.183 -7.170 1.00 82.12 770 ASN A N 1
ATOM 5904 C CA . ASN A 1 770 ? 15.302 -11.208 -5.795 1.00 82.12 770 ASN A CA 1
ATOM 5905 C C . ASN A 1 770 ? 13.907 -11.852 -5.729 1.00 82.12 770 ASN A C 1
ATOM 5907 O O . ASN A 1 770 ? 13.650 -12.731 -4.903 1.00 82.12 770 ASN A O 1
ATOM 5911 N N . ARG A 1 771 ? 13.056 -11.536 -6.705 1.00 80.94 771 ARG A N 1
ATOM 5912 C CA . ARG A 1 771 ? 11.714 -12.088 -6.867 1.00 80.94 771 ARG A CA 1
ATOM 5913 C C . ARG A 1 771 ? 11.715 -13.592 -7.155 1.00 80.94 771 ARG A C 1
ATOM 5915 O O . ARG A 1 771 ? 10.832 -14.317 -6.695 1.00 80.94 771 ARG A O 1
ATOM 5922 N N . LEU A 1 772 ? 12.740 -14.103 -7.845 1.00 87.81 772 LEU A N 1
ATOM 5923 C CA . LEU A 1 772 ? 12.938 -15.549 -8.001 1.00 87.81 772 LEU A CA 1
ATOM 5924 C C . LEU A 1 772 ? 13.220 -16.223 -6.649 1.00 87.81 772 LEU A C 1
ATOM 5926 O O . LEU A 1 772 ? 12.719 -17.322 -6.410 1.00 87.81 772 LEU A O 1
ATOM 5930 N N . VAL A 1 773 ? 13.986 -15.584 -5.755 1.00 83.56 773 VAL A N 1
ATOM 5931 C CA . VAL A 1 773 ? 14.254 -16.120 -4.408 1.00 83.56 773 VAL A CA 1
ATOM 5932 C C . VAL A 1 773 ? 12.956 -16.247 -3.609 1.00 83.56 773 VAL A C 1
ATOM 5934 O O . VAL A 1 773 ? 12.735 -17.283 -2.982 1.00 83.56 773 VAL A O 1
ATOM 5937 N N . GLU A 1 774 ? 12.069 -15.254 -3.682 1.00 74.56 774 GLU A N 1
ATOM 5938 C CA . GLU A 1 774 ? 10.755 -15.265 -3.023 1.00 74.56 774 GLU A CA 1
ATOM 5939 C C . GLU A 1 774 ? 9.847 -16.390 -3.545 1.00 74.56 774 GLU A C 1
ATOM 5941 O O . GLU A 1 774 ? 9.349 -17.210 -2.767 1.00 74.56 774 GLU A O 1
ATOM 5946 N N . ILE A 1 775 ? 9.656 -16.480 -4.866 1.00 77.31 775 ILE A N 1
ATOM 5947 C CA . ILE A 1 775 ? 8.768 -17.478 -5.485 1.00 77.31 775 ILE A CA 1
ATOM 5948 C C . ILE A 1 775 ? 9.315 -18.905 -5.288 1.00 77.31 775 ILE A C 1
ATOM 5950 O O . ILE A 1 775 ? 8.554 -19.842 -5.008 1.00 77.31 775 ILE A O 1
ATOM 5954 N N . ALA A 1 776 ? 10.637 -19.088 -5.366 1.00 82.81 776 ALA A N 1
ATOM 5955 C CA . ALA A 1 776 ? 11.288 -20.352 -5.030 1.00 82.81 776 ALA A CA 1
ATOM 5956 C C . ALA A 1 776 ? 11.097 -20.701 -3.546 1.00 82.81 776 ALA A C 1
ATOM 5958 O O . ALA A 1 776 ? 10.742 -21.839 -3.223 1.00 82.81 776 ALA A O 1
ATOM 5959 N N . ALA A 1 777 ? 11.235 -19.721 -2.645 1.00 76.19 777 ALA A N 1
ATOM 5960 C CA . ALA A 1 777 ? 11.021 -19.922 -1.220 1.00 76.19 777 ALA A CA 1
ATOM 5961 C C . ALA A 1 777 ? 9.586 -20.370 -0.911 1.00 76.19 777 ALA A C 1
ATOM 5963 O O . ALA A 1 777 ? 9.430 -21.315 -0.136 1.00 76.19 777 ALA A O 1
ATOM 5964 N N . ARG A 1 778 ? 8.554 -19.792 -1.548 1.00 72.00 778 ARG A N 1
ATOM 5965 C CA . ARG A 1 778 ? 7.149 -20.259 -1.451 1.00 72.00 778 ARG A CA 1
ATOM 5966 C C . ARG A 1 778 ? 6.992 -21.742 -1.848 1.00 72.00 778 ARG A C 1
ATOM 5968 O O . ARG A 1 778 ? 6.131 -22.445 -1.321 1.00 72.00 778 ARG A O 1
ATOM 5975 N N . ASN A 1 779 ? 7.863 -22.249 -2.726 1.00 72.88 779 ASN A N 1
ATOM 5976 C CA . ASN A 1 779 ? 7.855 -23.624 -3.237 1.00 72.88 779 ASN A CA 1
ATOM 5977 C C . ASN A 1 779 ? 8.797 -24.610 -2.517 1.00 72.88 779 ASN A C 1
ATOM 5979 O O . ASN A 1 779 ? 9.014 -25.719 -3.000 1.00 72.88 779 ASN A O 1
ATOM 5983 N N . SER A 1 780 ? 9.342 -24.253 -1.348 1.00 74.44 780 SER A N 1
ATOM 5984 C CA . SER A 1 780 ? 10.372 -25.050 -0.648 1.00 74.44 780 SER A CA 1
ATOM 5985 C C . SER A 1 780 ? 11.649 -25.292 -1.473 1.00 74.44 780 SER A C 1
ATOM 5987 O O . SER A 1 780 ? 12.364 -26.272 -1.266 1.00 74.44 780 SER A O 1
ATOM 5989 N N . ILE A 1 781 ? 11.965 -24.370 -2.381 1.00 81.50 781 ILE A N 1
ATOM 5990 C CA . ILE A 1 781 ? 13.184 -24.350 -3.192 1.00 81.50 781 ILE A CA 1
ATOM 5991 C C . ILE A 1 781 ? 14.077 -23.207 -2.676 1.00 81.50 781 ILE A C 1
ATOM 5993 O O . ILE A 1 781 ? 13.577 -22.189 -2.200 1.00 81.50 781 ILE A O 1
ATOM 5997 N N . SER A 1 782 ? 15.399 -23.371 -2.724 1.00 83.44 782 SER A N 1
ATOM 5998 C CA . SER A 1 782 ? 16.364 -22.317 -2.372 1.00 83.44 782 SER A CA 1
ATOM 5999 C C . SER A 1 782 ? 17.278 -22.006 -3.564 1.00 83.44 782 SER A C 1
ATOM 6001 O O . SER A 1 782 ? 17.682 -22.903 -4.305 1.00 83.44 782 SER A O 1
ATOM 6003 N N . VAL A 1 783 ? 17.565 -20.725 -3.791 1.00 87.81 783 VAL A N 1
ATOM 6004 C CA . VAL A 1 783 ? 18.347 -20.240 -4.938 1.00 87.81 783 VAL A CA 1
ATOM 6005 C C . VAL A 1 783 ? 19.787 -20.024 -4.485 1.00 87.81 783 VAL A C 1
ATOM 6007 O O . VAL A 1 783 ? 20.029 -19.265 -3.549 1.00 87.81 783 VAL A O 1
ATOM 6010 N N . LYS A 1 784 ? 20.750 -20.702 -5.118 1.00 88.00 784 LYS A N 1
ATOM 6011 C CA . LYS A 1 784 ? 22.166 -20.671 -4.721 1.00 88.00 784 LYS A CA 1
ATOM 6012 C C . LYS A 1 784 ? 23.051 -20.377 -5.942 1.00 88.00 784 LYS A C 1
ATOM 6014 O O . LYS A 1 784 ? 23.181 -21.202 -6.847 1.00 88.00 784 LYS A O 1
ATOM 6019 N N . LYS A 1 785 ? 23.646 -19.177 -5.966 1.00 90.81 785 LYS A N 1
ATOM 6020 C CA . LYS A 1 785 ? 24.646 -18.750 -6.966 1.00 90.81 785 LYS A CA 1
ATOM 6021 C C . LYS A 1 785 ? 25.942 -19.553 -6.798 1.00 90.81 785 LYS A C 1
ATOM 6023 O O . LYS A 1 785 ? 26.293 -19.892 -5.667 1.00 90.81 785 LYS A O 1
ATOM 6028 N N . PHE A 1 786 ? 26.662 -19.843 -7.884 1.00 92.38 786 PHE A N 1
ATOM 6029 C CA . PHE A 1 786 ? 27.947 -20.551 -7.815 1.00 92.38 786 PHE A CA 1
ATOM 6030 C C . PHE A 1 786 ? 28.996 -20.026 -8.808 1.00 92.38 786 PHE A C 1
ATOM 6032 O O . PHE A 1 786 ? 28.691 -19.716 -9.955 1.00 92.38 786 PHE A O 1
ATOM 6039 N N . GLU A 1 787 ? 30.256 -19.993 -8.361 1.00 89.94 787 GLU A N 1
ATOM 6040 C CA . GLU A 1 787 ? 31.425 -19.625 -9.181 1.00 89.94 787 GLU A CA 1
ATOM 6041 C C . GLU A 1 787 ? 32.263 -20.841 -9.631 1.00 89.94 787 GLU A C 1
ATOM 6043 O O . GLU A 1 787 ? 33.044 -20.744 -10.572 1.00 89.94 787 GLU A O 1
ATOM 6048 N N . THR A 1 788 ? 32.202 -21.976 -8.915 1.00 85.50 788 THR A N 1
ATOM 6049 C CA . THR A 1 788 ? 33.238 -23.033 -9.032 1.00 85.50 788 THR A CA 1
ATOM 6050 C C . THR A 1 788 ? 32.734 -24.472 -8.943 1.00 85.50 788 THR A C 1
ATOM 6052 O O . THR A 1 788 ? 33.165 -25.302 -9.746 1.00 85.50 788 THR A O 1
ATOM 6055 N N . GLU A 1 789 ? 31.805 -24.796 -8.042 1.00 87.06 789 GLU A N 1
ATOM 6056 C CA . GLU A 1 789 ? 31.180 -26.124 -7.908 1.00 87.06 789 GLU A CA 1
ATOM 6057 C C . GLU A 1 789 ? 29.650 -25.973 -7.843 1.00 87.06 789 GLU A C 1
ATOM 6059 O O . GLU A 1 789 ? 29.150 -25.030 -7.236 1.00 87.06 789 GLU A O 1
ATOM 6064 N N . LEU A 1 790 ? 28.903 -26.884 -8.481 1.00 87.44 790 LEU A N 1
ATOM 6065 C CA . LEU A 1 790 ? 27.434 -26.884 -8.413 1.00 87.44 790 LEU A CA 1
ATOM 6066 C C . LEU A 1 790 ? 26.966 -27.273 -6.995 1.00 87.44 790 LEU A C 1
ATOM 6068 O O . LEU A 1 790 ? 27.494 -28.248 -6.453 1.00 87.44 790 LEU A O 1
ATOM 6072 N N . PRO A 1 791 ? 25.956 -26.597 -6.410 1.00 86.31 791 PRO A N 1
ATOM 6073 C CA . PRO A 1 791 ? 25.397 -26.986 -5.117 1.00 86.31 791 PRO A CA 1
ATOM 6074 C C . PRO A 1 791 ? 24.835 -28.417 -5.123 1.00 86.31 791 PRO A C 1
ATOM 6076 O O . PRO A 1 791 ? 24.175 -28.833 -6.083 1.00 86.31 791 PRO A O 1
ATOM 6079 N N . GLU A 1 792 ? 25.033 -29.159 -4.027 1.00 79.81 792 GLU A N 1
ATOM 6080 C CA . GLU A 1 792 ? 24.367 -30.453 -3.814 1.00 79.81 792 GLU A CA 1
ATOM 6081 C C . GLU A 1 792 ? 22.835 -30.274 -3.835 1.00 79.81 792 GLU A C 1
ATOM 6083 O O . GLU A 1 792 ? 22.333 -29.217 -3.464 1.00 79.81 792 GLU A O 1
ATOM 6088 N N . ASN A 1 793 ? 22.074 -31.286 -4.266 1.00 77.81 793 ASN A N 1
ATOM 6089 C CA . ASN A 1 793 ? 20.606 -31.232 -4.433 1.00 77.81 793 ASN A CA 1
ATOM 6090 C C . ASN A 1 793 ? 20.082 -30.148 -5.410 1.00 77.81 793 ASN A C 1
ATOM 6092 O O . ASN A 1 793 ? 18.919 -29.744 -5.320 1.00 77.81 793 ASN A O 1
ATOM 6096 N N . SER A 1 794 ? 20.906 -29.679 -6.354 1.00 87.94 794 SER A N 1
ATOM 6097 C CA . SER A 1 794 ? 20.418 -28.870 -7.482 1.00 87.94 794 SER A CA 1
ATOM 6098 C C . SER A 1 794 ? 19.632 -29.734 -8.467 1.00 87.94 794 SER A C 1
ATOM 6100 O O . SER A 1 794 ? 20.163 -30.705 -8.999 1.00 87.94 794 SER A O 1
ATOM 6102 N N . GLU A 1 795 ? 18.380 -29.356 -8.716 1.00 87.44 795 GLU A N 1
ATOM 6103 C CA . GLU A 1 795 ? 17.476 -30.003 -9.689 1.00 87.44 795 GLU A CA 1
ATOM 6104 C C . GLU A 1 795 ? 17.159 -29.057 -10.862 1.00 87.44 795 GLU A C 1
ATOM 6106 O O . GLU A 1 795 ? 16.833 -29.503 -11.965 1.00 87.44 795 GLU A O 1
ATOM 6111 N N . LEU A 1 796 ? 17.335 -27.745 -10.645 1.00 93.25 796 LEU A N 1
ATOM 6112 C CA . LEU A 1 796 ? 17.299 -26.710 -11.672 1.00 93.25 796 LEU A CA 1
ATOM 6113 C C . LEU A 1 796 ? 18.667 -26.017 -11.783 1.00 93.25 796 LEU A C 1
ATOM 6115 O O . LEU A 1 796 ? 19.340 -25.797 -10.774 1.00 93.25 796 LEU A O 1
ATOM 6119 N N . LEU A 1 797 ? 19.050 -25.645 -13.003 1.00 96.25 797 LEU A N 1
ATOM 6120 C CA . LEU A 1 797 ? 20.248 -24.867 -13.315 1.00 96.25 797 LEU A CA 1
ATOM 6121 C C . LEU A 1 797 ? 19.871 -23.698 -14.232 1.00 96.25 797 LEU A C 1
ATOM 6123 O O . LEU A 1 797 ? 19.494 -23.913 -15.381 1.00 96.25 797 LEU A O 1
ATOM 6127 N N . LEU A 1 798 ? 19.973 -22.477 -13.714 1.00 96.25 798 LEU A N 1
ATOM 6128 C CA . LEU A 1 798 ? 19.778 -21.226 -14.440 1.00 96.25 798 LEU A CA 1
ATOM 6129 C C . LEU A 1 798 ? 21.127 -20.694 -14.934 1.00 96.25 798 LEU A C 1
ATOM 6131 O O . LEU A 1 798 ? 22.061 -20.532 -14.147 1.00 96.25 798 LEU A O 1
ATOM 6135 N N . ILE A 1 799 ? 21.201 -20.387 -16.226 1.00 96.69 799 ILE A N 1
ATOM 6136 C CA . ILE A 1 799 ? 22.343 -19.727 -16.862 1.00 96.69 799 ILE A CA 1
ATOM 6137 C C . ILE A 1 799 ? 21.789 -18.543 -17.656 1.00 96.69 799 ILE A C 1
ATOM 6139 O O . ILE A 1 799 ? 21.021 -18.724 -18.605 1.00 96.69 799 ILE A O 1
ATOM 6143 N N . THR A 1 800 ? 22.142 -17.330 -17.241 1.00 94.12 800 THR A N 1
ATOM 6144 C CA . THR A 1 800 ? 21.844 -16.100 -17.986 1.00 94.12 800 THR A CA 1
ATOM 6145 C C . THR A 1 800 ? 23.009 -15.752 -18.914 1.00 94.12 800 THR A C 1
ATOM 6147 O O . THR A 1 800 ? 24.084 -16.358 -18.821 1.00 94.12 800 THR A O 1
ATOM 6150 N N . ALA A 1 801 ? 22.774 -14.816 -19.836 1.00 91.44 801 ALA A N 1
ATOM 6151 C CA . ALA A 1 801 ? 23.718 -14.379 -20.858 1.00 91.44 801 ALA A CA 1
ATOM 6152 C C . ALA A 1 801 ? 25.134 -14.130 -20.290 1.00 91.44 801 ALA A C 1
ATOM 6154 O O . ALA A 1 801 ? 25.294 -13.251 -19.442 1.00 91.44 801 ALA A O 1
ATOM 6155 N N . PRO A 1 802 ? 26.151 -14.914 -20.696 1.00 93.06 802 PRO A N 1
ATOM 6156 C CA . PRO A 1 802 ? 27.510 -14.783 -20.178 1.00 93.06 802 PRO A CA 1
ATOM 6157 C C . PRO A 1 802 ? 28.267 -13.630 -20.850 1.00 93.06 802 PRO A C 1
ATOM 6159 O O . PRO A 1 802 ? 28.081 -13.373 -22.037 1.00 93.06 802 PRO A O 1
ATOM 6162 N N . SER A 1 803 ? 29.199 -13.014 -20.122 1.00 89.69 803 SER A N 1
ATOM 6163 C CA . SER A 1 803 ? 30.180 -12.074 -20.690 1.00 89.69 803 SER A CA 1
ATOM 6164 C C . SER A 1 803 ? 31.522 -12.747 -21.036 1.00 89.69 803 SER A C 1
ATOM 6166 O O . SER A 1 803 ? 32.353 -12.153 -21.725 1.00 89.69 803 SER A O 1
ATOM 6168 N N . GLU A 1 804 ? 31.753 -13.989 -20.585 1.00 91.00 804 GLU A N 1
ATOM 6169 C CA . GLU A 1 804 ? 32.939 -14.805 -20.901 1.00 91.00 804 GLU A CA 1
ATOM 6170 C C . GLU A 1 804 ? 32.577 -16.158 -21.554 1.00 91.00 804 GLU A C 1
ATOM 6172 O O . GLU A 1 804 ? 31.553 -16.763 -21.247 1.00 91.00 804 GLU A O 1
ATOM 6177 N N . SER A 1 805 ? 33.433 -16.670 -22.451 1.00 92.31 805 SER A N 1
ATOM 6178 C CA . SER A 1 805 ? 33.179 -17.935 -23.165 1.00 92.31 805 SER A CA 1
ATOM 6179 C C . SER A 1 805 ? 33.245 -19.161 -22.252 1.00 92.31 805 SER A C 1
ATOM 6181 O O . SER A 1 805 ? 34.221 -19.337 -21.521 1.00 92.31 805 SER A O 1
ATOM 6183 N N . PHE A 1 806 ? 32.298 -20.090 -22.411 1.00 94.94 806 PHE A N 1
ATOM 6184 C CA . PHE A 1 806 ? 32.292 -21.353 -21.667 1.00 94.94 806 PHE A CA 1
ATOM 6185 C C . PHE A 1 806 ? 33.463 -22.272 -22.066 1.00 94.94 806 PHE A C 1
ATOM 6187 O O . PHE A 1 806 ? 33.750 -22.464 -23.254 1.00 94.94 806 PHE A O 1
ATOM 6194 N N . ASP A 1 807 ? 34.109 -22.905 -21.079 1.00 94.62 807 ASP A N 1
ATOM 6195 C CA . ASP A 1 807 ? 35.190 -23.874 -21.306 1.00 94.62 807 ASP A CA 1
ATOM 6196 C C . ASP A 1 807 ? 34.699 -25.336 -21.434 1.00 94.62 807 ASP A C 1
ATOM 6198 O O . ASP A 1 807 ? 33.534 -25.662 -21.195 1.00 94.62 807 ASP A O 1
ATOM 6202 N N . GLU A 1 808 ? 35.592 -26.251 -21.843 1.00 95.56 808 GLU A N 1
ATOM 6203 C CA . GLU A 1 808 ? 35.243 -27.672 -22.028 1.00 95.56 808 GLU A CA 1
ATOM 6204 C C . GLU A 1 808 ? 34.796 -28.370 -20.721 1.00 95.56 808 GLU A C 1
ATOM 6206 O O . GLU A 1 808 ? 34.084 -29.373 -20.795 1.00 95.56 808 GLU A O 1
ATOM 6211 N N . GLU A 1 809 ? 35.183 -27.877 -19.536 1.00 94.94 809 GLU A N 1
ATOM 6212 C CA . GLU A 1 809 ? 34.749 -28.445 -18.253 1.00 94.94 809 GLU A CA 1
ATOM 6213 C C . GLU A 1 809 ? 33.337 -27.972 -17.891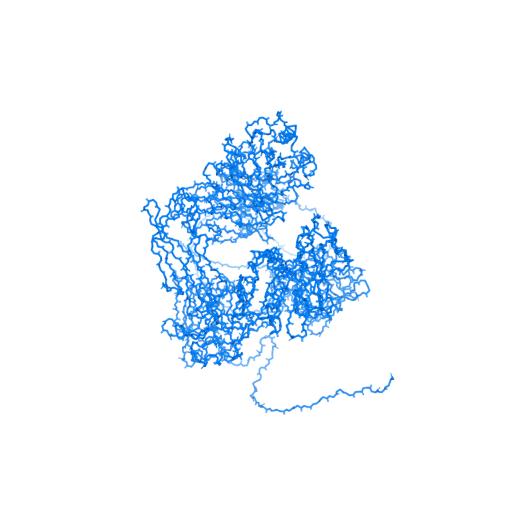 1.00 94.94 809 GLU A C 1
ATOM 6215 O O . GLU A 1 809 ? 32.504 -28.792 -17.497 1.00 94.94 809 GLU A O 1
ATOM 6220 N N . PHE A 1 810 ? 33.032 -26.683 -18.069 1.00 95.62 810 PHE A N 1
ATOM 6221 C CA . PHE A 1 810 ? 31.693 -26.146 -17.827 1.00 95.62 810 PHE A CA 1
ATOM 6222 C C . PHE A 1 810 ? 30.661 -26.729 -18.804 1.00 95.62 810 PHE A C 1
ATOM 6224 O O . PHE A 1 810 ? 29.597 -27.180 -18.379 1.00 95.62 810 PHE A O 1
ATOM 6231 N N . VAL A 1 811 ? 30.992 -26.834 -20.096 1.00 96.69 811 VAL A N 1
ATOM 6232 C CA . VAL A 1 811 ? 30.099 -27.431 -21.108 1.00 96.69 811 VAL A CA 1
ATOM 6233 C C . VAL A 1 811 ? 29.765 -28.897 -20.776 1.00 96.69 811 VAL A C 1
ATOM 6235 O O . VAL A 1 811 ? 28.594 -29.284 -20.793 1.00 96.69 811 VAL A O 1
ATOM 6238 N N . GLU A 1 812 ? 30.759 -29.720 -20.417 1.00 95.69 812 GLU A N 1
ATOM 6239 C CA . GLU A 1 812 ? 30.523 -31.120 -20.021 1.00 95.69 812 GLU A CA 1
ATOM 6240 C C . GLU A 1 812 ? 29.798 -31.219 -18.660 1.00 95.69 812 GLU A C 1
ATOM 6242 O O . GLU A 1 812 ? 29.050 -32.169 -18.432 1.00 95.69 812 GLU A O 1
ATOM 6247 N N . ARG A 1 813 ? 29.938 -30.224 -17.772 1.00 95.12 813 ARG A N 1
ATOM 6248 C CA . ARG A 1 813 ? 29.212 -30.132 -16.494 1.00 95.12 813 ARG A CA 1
ATOM 6249 C C . ARG A 1 813 ? 27.718 -29.851 -16.691 1.00 95.12 813 ARG A C 1
ATOM 6251 O O . ARG A 1 813 ? 26.902 -30.580 -16.128 1.00 95.12 813 ARG A O 1
ATOM 6258 N N . VAL A 1 814 ? 27.352 -28.860 -17.511 1.00 96.06 814 VAL A N 1
ATOM 6259 C CA . VAL A 1 814 ? 25.946 -28.559 -17.866 1.00 96.06 814 VAL A CA 1
ATOM 6260 C C . VAL A 1 814 ? 25.306 -29.758 -18.569 1.00 96.06 814 VAL A C 1
ATOM 6262 O O . VAL A 1 814 ? 24.202 -30.183 -18.228 1.00 96.06 814 VAL A O 1
ATOM 6265 N N . ARG A 1 815 ? 26.045 -30.389 -19.488 1.00 95.69 815 ARG A N 1
ATOM 6266 C CA . ARG A 1 815 ? 25.641 -31.651 -20.111 1.00 95.69 815 ARG A CA 1
ATOM 6267 C C . ARG A 1 815 ? 25.402 -32.757 -19.080 1.00 95.69 815 ARG A C 1
ATOM 6269 O O . ARG A 1 815 ? 24.363 -33.409 -19.129 1.00 95.69 815 ARG A O 1
ATOM 6276 N N . ALA A 1 816 ? 26.345 -33.001 -18.170 1.00 95.19 816 ALA A N 1
ATOM 6277 C CA . ALA A 1 816 ? 26.225 -34.059 -17.169 1.00 95.19 816 ALA A CA 1
ATOM 6278 C C . ALA A 1 816 ? 25.038 -33.821 -16.222 1.00 95.19 816 ALA A C 1
ATOM 6280 O O . ALA A 1 816 ? 24.389 -34.779 -15.808 1.00 95.19 816 ALA A O 1
ATOM 6281 N N . PHE A 1 817 ? 24.717 -32.564 -15.913 1.00 95.38 817 PHE A N 1
ATOM 6282 C CA . PHE A 1 817 ? 23.516 -32.193 -15.167 1.00 95.38 817 PHE A CA 1
ATOM 6283 C C . PHE A 1 817 ? 22.234 -32.628 -15.906 1.00 95.38 817 PHE A C 1
ATOM 6285 O O . PHE A 1 817 ? 21.420 -33.373 -15.354 1.00 95.38 817 PHE A O 1
ATOM 6292 N N . ALA A 1 818 ? 22.108 -32.283 -17.191 1.00 95.19 818 ALA A N 1
ATOM 6293 C CA . ALA A 1 818 ? 20.982 -32.700 -18.029 1.00 95.19 818 ALA A CA 1
ATOM 6294 C C . ALA A 1 818 ? 20.928 -34.227 -18.271 1.00 95.19 818 ALA A C 1
ATOM 6296 O O . ALA A 1 818 ? 19.850 -34.819 -18.251 1.00 95.19 818 ALA A O 1
ATOM 6297 N N . GLU A 1 819 ? 22.068 -34.909 -18.448 1.00 94.31 819 GLU A N 1
ATOM 6298 C CA . GLU A 1 819 ? 22.126 -36.378 -18.584 1.00 94.31 819 GLU A CA 1
ATOM 6299 C C . GLU A 1 819 ? 21.725 -37.134 -17.299 1.00 94.31 819 GLU A C 1
ATOM 6301 O O . GLU A 1 819 ? 21.357 -38.307 -17.383 1.00 94.31 819 GLU A O 1
ATOM 6306 N N . ASN A 1 820 ? 21.740 -36.482 -16.129 1.00 92.38 820 ASN A N 1
ATOM 6307 C CA . ASN A 1 820 ? 21.192 -37.032 -14.882 1.00 92.38 820 ASN A CA 1
ATOM 6308 C C . ASN A 1 820 ? 19.688 -36.741 -14.683 1.00 92.38 820 ASN A C 1
ATOM 6310 O O . ASN A 1 820 ? 19.114 -37.222 -13.708 1.00 92.38 820 ASN A O 1
ATOM 6314 N N . GLY A 1 821 ? 19.041 -36.017 -15.606 1.00 90.38 821 GLY A N 1
ATOM 6315 C CA . GLY A 1 821 ? 17.612 -35.681 -15.554 1.00 90.38 821 GLY A CA 1
ATOM 6316 C C . GLY A 1 821 ? 17.288 -34.268 -15.056 1.00 90.38 821 GLY A C 1
ATOM 6317 O O . GLY A 1 821 ? 16.110 -33.944 -14.928 1.00 90.38 821 GLY A O 1
ATOM 6318 N N . GLY A 1 822 ? 18.298 -33.430 -14.794 1.00 92.88 822 GLY A N 1
ATOM 6319 C CA . GLY A 1 822 ? 18.102 -32.056 -14.327 1.00 92.88 822 GLY A CA 1
ATOM 6320 C C . GLY A 1 822 ? 17.423 -31.138 -15.353 1.00 92.88 822 GLY A C 1
ATOM 6321 O O . GLY A 1 822 ? 17.417 -31.404 -16.561 1.00 92.88 822 GLY A O 1
ATOM 6322 N N . THR A 1 823 ? 16.868 -30.031 -14.855 1.00 94.88 823 THR A N 1
ATOM 6323 C CA . THR A 1 823 ? 16.197 -28.997 -15.656 1.00 94.88 823 THR A CA 1
ATOM 6324 C C . THR A 1 823 ? 17.114 -27.796 -15.872 1.00 94.88 823 THR A C 1
ATOM 6326 O O . THR A 1 823 ? 17.480 -27.118 -14.916 1.00 94.88 823 THR A O 1
ATOM 6329 N N . VAL A 1 824 ? 17.469 -27.498 -17.119 1.00 96.94 824 VAL A N 1
ATOM 6330 C CA . VAL A 1 824 ? 18.289 -26.328 -17.469 1.00 96.94 824 VAL A CA 1
ATOM 6331 C C . VAL A 1 824 ? 17.402 -25.190 -17.979 1.00 96.94 824 VAL A C 1
ATOM 6333 O O . VAL A 1 824 ? 16.509 -25.411 -18.794 1.00 96.94 824 VAL A O 1
ATOM 6336 N N . ILE A 1 825 ? 17.645 -23.969 -17.510 1.00 96.69 825 ILE A N 1
ATOM 6337 C CA . ILE A 1 825 ? 17.002 -22.741 -17.983 1.00 96.69 825 ILE A CA 1
ATOM 6338 C C . ILE A 1 825 ? 18.096 -21.847 -18.563 1.00 96.69 825 ILE A C 1
ATOM 6340 O O . ILE A 1 825 ? 19.026 -21.474 -17.848 1.00 96.69 825 ILE A O 1
ATOM 6344 N N . LEU A 1 826 ? 17.985 -21.512 -19.848 1.00 97.31 826 LEU A N 1
ATOM 6345 C CA . LEU A 1 826 ? 18.885 -20.590 -20.536 1.00 97.31 826 LEU A CA 1
ATOM 6346 C C . LEU A 1 826 ? 18.134 -19.303 -20.887 1.00 97.31 826 LEU A C 1
ATOM 6348 O O . LEU A 1 826 ? 17.100 -19.356 -21.560 1.00 97.31 826 LEU A O 1
ATOM 6352 N N . CYS A 1 827 ? 18.675 -18.162 -20.467 1.00 95.25 827 CYS A N 1
ATOM 6353 C CA . CYS A 1 827 ? 18.190 -16.836 -20.848 1.00 95.25 827 CYS A CA 1
ATOM 6354 C C . CYS A 1 827 ? 19.238 -16.155 -21.731 1.00 95.25 827 CYS A C 1
ATOM 6356 O O . CYS A 1 827 ? 20.352 -15.906 -21.270 1.00 95.25 827 CYS A O 1
ATOM 6358 N N . GLY A 1 828 ? 18.881 -15.879 -22.985 1.00 91.81 828 GLY A N 1
ATOM 6359 C CA . GLY A 1 828 ? 19.704 -15.121 -23.924 1.00 91.81 828 GLY A CA 1
ATOM 6360 C C . GLY A 1 828 ? 19.710 -13.616 -23.656 1.00 91.81 828 GLY A C 1
ATOM 6361 O O . GLY A 1 828 ? 19.210 -13.136 -22.636 1.00 91.81 828 GLY A O 1
ATOM 6362 N N . GLN A 1 829 ? 20.283 -12.890 -24.610 1.00 90.19 829 GLN A N 1
ATOM 6363 C CA . GLN A 1 829 ? 20.304 -11.434 -24.708 1.00 90.19 829 GLN A CA 1
ATOM 6364 C C . GLN A 1 829 ? 20.272 -11.068 -26.202 1.00 90.19 829 GLN A C 1
ATOM 6366 O O . GLN A 1 829 ? 20.587 -11.907 -27.047 1.00 90.19 829 GLN A O 1
ATOM 6371 N N . ALA A 1 830 ? 19.837 -9.854 -26.529 1.00 87.25 830 ALA A N 1
ATOM 6372 C CA . ALA A 1 830 ? 19.807 -9.335 -27.894 1.00 87.25 830 ALA A CA 1
ATOM 6373 C C . ALA A 1 830 ? 21.216 -9.050 -28.442 1.00 87.25 830 ALA A C 1
ATOM 6375 O O . ALA A 1 830 ? 22.110 -8.665 -27.686 1.00 87.25 830 ALA A O 1
ATOM 6376 N N . ASP A 1 831 ? 21.351 -9.118 -29.767 1.00 80.56 831 ASP A N 1
ATOM 6377 C CA . ASP A 1 831 ? 22.545 -8.809 -30.580 1.00 80.56 831 ASP A CA 1
ATOM 6378 C C . ASP A 1 831 ? 22.974 -7.319 -30.571 1.00 80.56 831 ASP A C 1
ATOM 6380 O O . ASP A 1 831 ? 23.629 -6.830 -31.492 1.00 80.56 831 ASP A O 1
ATOM 6384 N N . MET A 1 832 ? 22.601 -6.545 -29.545 1.00 75.75 832 MET A N 1
ATOM 6385 C CA . MET A 1 832 ? 22.871 -5.105 -29.460 1.00 75.75 832 MET A CA 1
ATOM 6386 C C . MET A 1 832 ? 24.326 -4.796 -29.063 1.00 75.75 832 MET A C 1
ATOM 6388 O O . MET A 1 832 ? 24.600 -4.137 -28.057 1.00 75.75 832 MET A O 1
ATOM 6392 N N . GLY A 1 833 ? 25.269 -5.212 -29.911 1.00 65.94 833 GLY A N 1
ATOM 6393 C CA . GLY A 1 833 ? 26.681 -4.843 -29.842 1.00 65.94 833 GLY A CA 1
ATOM 6394 C C . GLY A 1 833 ? 27.612 -5.887 -29.225 1.00 65.94 833 GLY A C 1
ATOM 6395 O O . GLY A 1 833 ? 28.693 -5.509 -28.770 1.00 65.94 833 GLY A O 1
ATOM 6396 N N . ASP A 1 834 ? 27.244 -7.170 -29.224 1.00 70.25 834 ASP A N 1
ATOM 6397 C CA . ASP A 1 834 ? 28.019 -8.264 -28.623 1.00 70.25 834 ASP A CA 1
ATOM 6398 C C . ASP A 1 834 ? 29.113 -8.866 -29.540 1.00 70.25 834 ASP A C 1
ATOM 6400 O O . ASP A 1 834 ? 29.734 -9.859 -29.186 1.00 70.25 834 ASP A O 1
ATOM 6404 N N . ARG A 1 835 ? 29.471 -8.199 -30.652 1.00 65.44 835 ARG A N 1
ATOM 6405 C CA . ARG A 1 835 ? 30.484 -8.572 -31.688 1.00 65.44 835 ARG A CA 1
ATOM 6406 C C . ARG A 1 835 ? 31.812 -9.239 -31.279 1.00 65.44 835 ARG A C 1
ATOM 6408 O O . ARG A 1 835 ? 32.505 -9.772 -32.147 1.00 65.44 835 ARG A O 1
ATOM 6415 N N . ASP A 1 836 ? 32.257 -9.120 -30.029 1.00 72.50 836 ASP A N 1
ATOM 6416 C CA . ASP A 1 836 ? 33.476 -9.790 -29.539 1.00 72.50 836 ASP A CA 1
ATOM 6417 C C . ASP A 1 836 ? 33.173 -11.172 -28.899 1.00 72.50 836 ASP A C 1
ATOM 6419 O O . ASP A 1 836 ? 34.070 -12.018 -28.835 1.00 72.50 836 ASP A O 1
ATOM 6423 N N . LEU A 1 837 ? 31.924 -11.422 -28.475 1.00 83.06 837 LEU A N 1
ATOM 6424 C CA . LEU A 1 837 ? 31.382 -12.678 -27.940 1.00 83.06 837 LEU A CA 1
ATOM 6425 C C . LEU A 1 837 ? 29.852 -12.716 -28.133 1.00 83.06 837 LEU A C 1
ATOM 6427 O O . LEU A 1 837 ? 29.118 -12.113 -27.359 1.00 83.06 837 LEU A O 1
ATOM 6431 N N . HIS A 1 838 ? 29.376 -13.463 -29.133 1.00 86.44 838 HIS A N 1
ATOM 6432 C CA . HIS A 1 838 ? 27.939 -13.632 -29.374 1.00 86.44 838 HIS A CA 1
ATOM 6433 C C . HIS A 1 838 ? 27.296 -14.456 -28.249 1.00 86.44 838 HIS A C 1
ATOM 6435 O O . HIS A 1 838 ? 27.613 -15.640 -28.065 1.00 86.44 838 HIS A O 1
ATOM 6441 N N . THR A 1 839 ? 26.357 -13.849 -27.525 1.00 88.62 839 THR A N 1
ATOM 6442 C CA . THR A 1 839 ? 25.631 -14.480 -26.408 1.00 88.62 839 THR A CA 1
ATOM 6443 C C . THR A 1 839 ? 24.873 -15.724 -26.874 1.00 88.62 839 THR A C 1
ATOM 6445 O O . THR A 1 839 ? 24.857 -16.765 -26.205 1.00 88.62 839 THR A O 1
ATOM 6448 N N . SER A 1 840 ? 24.259 -15.612 -28.055 1.00 91.50 840 SER A N 1
ATOM 6449 C CA . SER A 1 840 ? 23.506 -16.676 -28.714 1.00 91.50 840 SER A CA 1
ATOM 6450 C C . SER A 1 840 ? 24.378 -17.924 -28.918 1.00 91.50 840 SER A C 1
ATOM 6452 O O . SER A 1 840 ? 23.970 -19.036 -28.578 1.00 91.50 840 SER A O 1
ATOM 6454 N N . ASP A 1 841 ? 25.607 -17.740 -29.404 1.00 92.25 841 ASP A N 1
ATOM 6455 C CA . ASP A 1 841 ? 26.530 -18.793 -29.819 1.00 92.25 841 ASP A CA 1
ATOM 6456 C C . ASP A 1 841 ? 27.112 -19.538 -28.603 1.00 92.25 841 ASP A C 1
ATOM 6458 O O . ASP A 1 841 ? 27.168 -20.770 -28.603 1.00 92.25 841 ASP A O 1
ATOM 6462 N N . GLU A 1 842 ? 27.458 -18.833 -27.517 1.00 95.12 842 GLU A N 1
ATOM 6463 C CA . GLU A 1 842 ? 27.895 -19.455 -26.255 1.00 95.12 842 GLU A CA 1
ATOM 6464 C C . GLU A 1 842 ? 26.805 -20.354 -25.648 1.00 95.12 842 GLU A C 1
ATOM 6466 O O . GLU A 1 842 ? 27.046 -21.532 -25.367 1.00 95.12 842 GLU A O 1
ATOM 6471 N N . LEU A 1 843 ? 25.574 -19.851 -25.510 1.00 96.50 843 LEU A N 1
ATOM 6472 C CA . LEU A 1 843 ? 24.449 -20.636 -24.989 1.00 96.50 843 LEU A CA 1
ATOM 6473 C C . LEU A 1 843 ? 24.047 -21.775 -25.952 1.00 96.50 843 LEU A C 1
ATOM 6475 O O . LEU A 1 843 ? 23.699 -22.878 -25.516 1.00 96.50 843 LEU A O 1
ATOM 6479 N N . ASN A 1 844 ? 24.183 -21.571 -27.266 1.00 97.06 844 ASN A N 1
ATOM 6480 C CA . ASN A 1 844 ? 23.956 -22.606 -28.276 1.00 97.06 844 ASN A CA 1
ATOM 6481 C C . ASN A 1 844 ? 24.976 -23.765 -28.203 1.00 97.06 844 ASN A C 1
ATOM 6483 O O . ASN A 1 844 ? 24.605 -24.899 -28.530 1.00 97.06 844 ASN A O 1
ATOM 6487 N N . LYS A 1 845 ? 26.209 -23.552 -27.705 1.00 96.94 845 LYS A N 1
ATOM 6488 C CA . LYS A 1 845 ? 27.160 -24.651 -27.407 1.00 96.94 845 LYS A CA 1
ATOM 6489 C C . LYS A 1 845 ? 26.628 -25.577 -26.316 1.00 96.94 845 LYS A C 1
ATOM 6491 O O . LYS A 1 845 ? 26.734 -26.797 -26.453 1.00 96.94 845 LYS A O 1
ATOM 6496 N N . LEU A 1 846 ? 26.028 -25.021 -25.258 1.00 97.69 846 LEU A N 1
ATOM 6497 C CA . LEU A 1 846 ? 25.407 -25.806 -24.184 1.00 97.69 846 LEU A CA 1
ATOM 6498 C C . LEU A 1 846 ? 24.229 -26.627 -24.727 1.00 97.69 846 LEU A C 1
ATOM 6500 O O . LEU A 1 846 ? 24.119 -27.821 -24.445 1.00 97.69 846 LEU A O 1
ATOM 6504 N N . LEU A 1 847 ? 23.394 -26.015 -25.574 1.00 97.62 847 LEU A N 1
ATOM 6505 C CA . LEU A 1 847 ? 22.276 -26.686 -26.244 1.00 97.62 847 LEU A CA 1
ATOM 6506 C C . LEU A 1 847 ? 22.736 -27.822 -27.172 1.00 97.62 847 LEU A C 1
ATOM 6508 O O . LEU A 1 847 ? 22.124 -28.891 -27.168 1.00 97.62 847 LEU A O 1
ATOM 6512 N N . GLU A 1 848 ? 23.827 -27.657 -27.929 1.00 96.56 848 GLU A N 1
ATOM 6513 C CA . GLU A 1 848 ? 24.394 -28.759 -28.723 1.00 96.56 848 GLU A CA 1
ATOM 6514 C C . GLU A 1 848 ? 25.000 -29.863 -27.843 1.00 96.56 848 GLU A C 1
ATOM 6516 O O . GLU A 1 848 ? 24.764 -31.043 -28.112 1.00 96.56 848 GLU A O 1
ATOM 6521 N N . ALA A 1 849 ? 25.714 -29.514 -26.768 1.00 96.38 849 ALA A N 1
ATOM 6522 C CA . ALA A 1 849 ? 26.314 -30.487 -25.854 1.00 96.38 849 ALA A CA 1
ATOM 6523 C C . ALA A 1 849 ? 25.264 -31.355 -25.138 1.00 96.38 849 ALA A C 1
ATOM 6525 O O . ALA A 1 849 ? 25.444 -32.570 -25.034 1.00 96.38 849 ALA A O 1
ATOM 6526 N N . MET A 1 850 ? 24.144 -30.756 -24.715 1.00 96.19 850 MET A N 1
ATOM 6527 C CA . MET A 1 850 ? 22.974 -31.457 -24.163 1.00 96.19 850 MET A CA 1
ATOM 6528 C C . MET A 1 850 ? 22.191 -32.273 -25.210 1.00 96.19 850 MET A C 1
ATOM 6530 O O . MET A 1 850 ? 21.361 -33.107 -24.850 1.00 96.19 850 MET A O 1
ATOM 6534 N N . GLY A 1 851 ? 22.445 -32.060 -26.506 1.00 95.25 851 GLY A N 1
ATOM 6535 C CA . GLY A 1 851 ? 21.733 -32.720 -27.602 1.00 95.25 851 GLY A CA 1
ATOM 6536 C C . GLY A 1 851 ? 20.346 -32.141 -27.905 1.00 95.25 851 GLY A C 1
ATOM 6537 O O . GLY A 1 851 ? 19.554 -32.818 -28.560 1.00 95.25 851 GLY A O 1
ATOM 6538 N N . ALA A 1 852 ? 20.065 -30.917 -27.447 1.00 97.19 852 ALA A N 1
ATOM 6539 C CA . ALA A 1 852 ? 18.826 -30.193 -27.714 1.00 97.19 852 ALA A CA 1
ATOM 6540 C C . ALA A 1 852 ? 18.728 -29.751 -29.185 1.00 97.19 852 ALA A C 1
ATOM 6542 O O . ALA A 1 852 ? 19.748 -29.555 -29.862 1.00 97.19 852 ALA A O 1
ATOM 6543 N N . THR A 1 853 ? 17.511 -29.509 -29.674 1.00 97.25 853 THR A N 1
ATOM 6544 C CA . THR A 1 853 ? 17.233 -28.991 -31.027 1.00 97.25 853 THR A CA 1
ATOM 6545 C C . THR A 1 853 ? 16.784 -27.530 -31.063 1.00 97.25 853 THR A C 1
ATOM 6547 O O . THR A 1 853 ? 17.033 -26.864 -32.068 1.00 97.25 853 THR A O 1
ATOM 6550 N N . VAL A 1 854 ? 16.179 -27.025 -29.985 1.00 97.00 854 VAL A N 1
ATOM 6551 C CA . VAL A 1 854 ? 15.929 -25.593 -29.747 1.00 97.00 854 VAL A CA 1
ATOM 6552 C C . VAL A 1 854 ? 17.240 -24.792 -29.777 1.00 97.00 854 VAL A C 1
ATOM 6554 O O . VAL A 1 854 ? 18.281 -25.287 -29.340 1.00 97.00 854 VAL A O 1
ATOM 6557 N N . ARG A 1 855 ? 17.219 -23.571 -30.319 1.00 96.38 855 ARG A N 1
ATOM 6558 C CA . ARG A 1 855 ? 18.373 -22.655 -30.406 1.00 96.38 855 ARG A CA 1
ATOM 6559 C C . ARG A 1 855 ? 17.945 -21.216 -30.133 1.00 96.38 855 ARG A C 1
ATOM 6561 O O . ARG A 1 855 ? 16.831 -20.836 -30.486 1.00 96.38 855 ARG A O 1
ATOM 6568 N N . LEU A 1 856 ? 18.843 -20.430 -29.550 1.00 94.88 856 LEU A N 1
ATOM 6569 C CA . LEU A 1 856 ? 18.739 -18.971 -29.557 1.00 94.88 856 LEU A CA 1
ATOM 6570 C C . LEU A 1 856 ? 19.149 -18.456 -30.936 1.00 94.88 856 LEU A C 1
ATOM 6572 O O . LEU A 1 856 ? 20.061 -19.012 -31.555 1.00 94.88 856 LEU A O 1
ATOM 6576 N N . ASN A 1 857 ? 18.458 -17.427 -31.411 1.00 92.94 857 ASN A N 1
ATOM 6577 C CA . ASN A 1 857 ? 18.844 -16.696 -32.606 1.00 92.94 857 ASN A CA 1
ATOM 6578 C C . ASN A 1 857 ? 19.831 -15.576 -32.247 1.00 92.94 857 ASN A C 1
ATOM 6580 O O . ASN A 1 857 ? 19.930 -15.165 -31.091 1.00 92.94 857 ASN A O 1
ATOM 6584 N N . ASP A 1 858 ? 20.565 -15.121 -33.256 1.00 90.31 858 ASP A N 1
ATOM 6585 C CA . ASP A 1 858 ? 21.504 -14.002 -33.181 1.00 90.31 858 ASP A CA 1
ATOM 6586 C C . ASP A 1 858 ? 20.793 -12.767 -33.761 1.00 90.31 858 ASP A C 1
ATOM 6588 O O . ASP A 1 858 ? 20.941 -12.450 -34.941 1.00 90.31 858 ASP A O 1
ATOM 6592 N N . ASP A 1 859 ? 19.852 -12.217 -32.986 1.00 90.75 859 ASP A N 1
ATOM 6593 C CA . ASP A 1 859 ? 18.962 -11.118 -33.387 1.00 90.75 859 ASP A CA 1
ATOM 6594 C C . ASP A 1 859 ? 18.429 -10.314 -32.183 1.00 90.75 859 ASP A C 1
ATOM 6596 O O . ASP A 1 859 ? 18.520 -10.745 -31.034 1.00 90.75 859 ASP A O 1
ATOM 6600 N N . THR A 1 860 ? 17.846 -9.140 -32.428 1.00 89.62 860 THR A N 1
ATOM 6601 C CA . THR A 1 860 ? 17.036 -8.391 -31.455 1.00 89.62 860 THR A CA 1
ATOM 6602 C C . THR A 1 860 ? 15.567 -8.723 -31.687 1.00 89.62 860 THR A C 1
ATOM 6604 O O . THR A 1 860 ? 15.053 -8.484 -32.782 1.00 89.62 860 THR A O 1
ATOM 6607 N N . ALA A 1 861 ? 14.845 -9.197 -30.665 1.00 89.56 861 ALA A N 1
ATOM 6608 C CA . ALA A 1 861 ? 13.387 -9.266 -30.730 1.00 89.56 861 ALA A CA 1
ATOM 6609 C C . ALA A 1 861 ? 12.792 -7.854 -30.600 1.00 89.56 861 ALA A C 1
ATOM 6611 O O . ALA A 1 861 ? 12.929 -7.212 -29.560 1.00 89.56 861 ALA A O 1
ATOM 6612 N N . TRP A 1 862 ? 12.109 -7.382 -31.643 1.00 86.25 862 TRP A N 1
ATOM 6613 C CA . TRP A 1 862 ? 11.521 -6.042 -31.710 1.00 86.25 862 TRP A CA 1
ATOM 6614 C C . TRP A 1 862 ? 10.098 -6.098 -32.281 1.00 86.25 862 TRP A C 1
ATOM 6616 O O . TRP A 1 862 ? 9.816 -6.811 -33.247 1.00 86.25 862 TRP A O 1
ATOM 6626 N N . ASP A 1 863 ? 9.188 -5.334 -31.678 1.00 83.06 863 ASP A N 1
ATOM 6627 C CA . ASP A 1 863 ? 7.817 -5.123 -32.138 1.00 83.06 863 ASP A CA 1
ATOM 6628 C C . ASP A 1 863 ? 7.568 -3.621 -32.362 1.00 83.06 863 ASP A C 1
ATOM 6630 O O . ASP A 1 863 ? 7.919 -2.795 -31.523 1.00 83.06 863 ASP A O 1
ATOM 6634 N N . GLU A 1 864 ? 6.967 -3.252 -33.494 1.00 71.62 864 GLU A N 1
ATOM 6635 C CA . GLU A 1 864 ? 6.634 -1.852 -33.812 1.00 71.62 864 GLU A CA 1
ATOM 6636 C C . GLU A 1 864 ? 5.290 -1.399 -33.203 1.00 71.62 864 GLU A C 1
ATOM 6638 O O . GLU A 1 864 ? 4.989 -0.207 -33.219 1.00 71.62 864 GLU A O 1
ATOM 6643 N N . GLU A 1 865 ? 4.482 -2.323 -32.665 1.00 71.62 865 GLU A N 1
ATOM 6644 C CA . GLU A 1 865 ? 3.145 -2.063 -32.103 1.00 71.62 865 GLU A CA 1
ATOM 6645 C C . GLU A 1 865 ? 3.051 -2.324 -30.579 1.00 71.62 865 GLU A C 1
ATOM 6647 O O . GLU A 1 865 ? 1.954 -2.309 -30.009 1.00 71.62 865 GLU A O 1
ATOM 6652 N N . SER A 1 866 ? 4.175 -2.544 -29.880 1.00 62.25 866 SER A N 1
ATOM 6653 C CA . SER A 1 866 ? 4.211 -2.650 -28.410 1.00 62.25 866 SER A CA 1
ATOM 6654 C C . SER A 1 866 ? 5.383 -1.882 -27.794 1.00 62.25 866 SER A C 1
ATOM 6656 O O . SER A 1 866 ? 6.515 -2.104 -28.198 1.00 62.25 866 SER A O 1
ATOM 6658 N N . GLY A 1 867 ? 5.124 -1.065 -26.765 1.00 47.03 867 GLY A N 1
ATOM 6659 C CA . GLY A 1 867 ? 6.166 -0.512 -25.886 1.00 47.03 867 GLY A CA 1
ATOM 6660 C C . GLY A 1 867 ? 6.815 0.804 -26.337 1.00 47.03 867 GLY A C 1
ATOM 6661 O O . GLY A 1 867 ? 7.946 0.812 -26.802 1.00 47.03 867 GLY A O 1
ATOM 6662 N N . GLY A 1 868 ? 6.130 1.938 -26.139 1.00 46.22 868 GLY A N 1
ATOM 6663 C CA . GLY A 1 868 ? 6.766 3.250 -25.881 1.00 46.22 868 GLY A CA 1
ATOM 6664 C C . GLY A 1 868 ? 7.704 3.875 -26.933 1.00 46.22 868 GLY A C 1
ATOM 6665 O O . GLY A 1 868 ? 8.232 4.953 -26.682 1.00 46.22 868 GLY A O 1
ATOM 6666 N N . ASN A 1 869 ? 7.894 3.264 -28.106 1.00 45.41 869 ASN A N 1
ATOM 6667 C CA . ASN A 1 869 ? 8.997 3.530 -29.050 1.00 45.41 869 ASN A CA 1
ATOM 6668 C C . ASN A 1 869 ? 10.401 3.108 -28.552 1.00 45.41 869 ASN A C 1
ATOM 6670 O O . ASN A 1 869 ? 11.398 3.537 -29.138 1.00 45.41 869 ASN A O 1
ATOM 6674 N N . THR A 1 870 ? 10.511 2.262 -27.523 1.00 52.75 870 THR A N 1
ATOM 6675 C CA . THR A 1 870 ? 11.799 1.720 -27.049 1.00 52.75 870 THR A CA 1
ATOM 6676 C C . THR A 1 870 ? 12.224 0.534 -27.938 1.00 52.75 870 THR A C 1
ATOM 6678 O O . THR A 1 870 ? 11.485 -0.449 -27.991 1.00 52.75 870 THR A O 1
ATOM 6681 N N . PRO A 1 871 ? 13.358 0.577 -28.675 1.00 55.38 871 PRO A N 1
ATOM 6682 C CA . PRO A 1 871 ? 13.657 -0.410 -29.733 1.00 55.38 871 PRO A CA 1
ATOM 6683 C C . PRO A 1 871 ? 14.003 -1.846 -29.292 1.00 55.38 871 PRO A C 1
ATOM 6685 O O . PRO A 1 871 ? 14.407 -2.648 -30.131 1.00 55.38 871 PRO A O 1
ATOM 6688 N N . ASP A 1 872 ? 13.906 -2.162 -28.002 1.00 65.19 872 ASP A N 1
ATOM 6689 C CA . ASP A 1 872 ? 14.469 -3.357 -27.361 1.00 65.19 872 ASP A CA 1
ATOM 6690 C C . ASP A 1 872 ? 13.509 -4.055 -26.371 1.00 65.19 872 ASP A C 1
ATOM 6692 O O . ASP A 1 872 ? 13.915 -4.981 -25.665 1.00 65.19 872 ASP A O 1
ATOM 6696 N N . ALA A 1 873 ? 12.241 -3.631 -26.295 1.00 76.00 873 ALA A N 1
ATOM 6697 C CA . ALA A 1 873 ? 11.249 -4.170 -25.361 1.00 76.00 873 ALA A CA 1
ATOM 6698 C C . ALA A 1 873 ? 10.027 -4.767 -26.084 1.00 76.00 873 ALA A C 1
ATOM 6700 O O . ALA A 1 873 ? 9.320 -4.079 -26.816 1.00 76.00 873 ALA A O 1
ATOM 6701 N N . VAL A 1 874 ? 9.734 -6.046 -25.831 1.00 83.44 874 VAL A N 1
ATOM 6702 C CA . VAL A 1 874 ? 8.584 -6.771 -26.401 1.00 83.44 874 VAL A CA 1
ATOM 6703 C C . VAL A 1 874 ? 7.623 -7.181 -25.290 1.00 83.44 874 VAL A C 1
ATOM 6705 O O . VAL A 1 874 ? 8.047 -7.770 -24.294 1.00 83.44 874 VAL A O 1
ATOM 6708 N N . SER A 1 875 ? 6.322 -6.925 -25.475 1.00 86.50 875 SER A N 1
ATOM 6709 C CA . SER A 1 875 ? 5.274 -7.342 -24.530 1.00 86.50 875 SER A CA 1
ATOM 6710 C C . SER A 1 875 ? 4.073 -7.998 -25.226 1.00 86.50 875 SER A C 1
ATOM 6712 O O . SER A 1 875 ? 3.474 -7.457 -26.166 1.00 86.50 875 SER A O 1
ATOM 6714 N N . THR A 1 876 ? 3.720 -9.200 -24.773 1.00 87.62 876 THR A N 1
ATOM 6715 C CA . THR A 1 876 ? 2.841 -10.141 -25.481 1.00 87.62 876 THR A CA 1
ATOM 6716 C C . THR A 1 876 ? 2.012 -10.996 -24.523 1.00 87.62 876 THR A C 1
ATOM 6718 O O . THR A 1 876 ? 2.462 -11.343 -23.438 1.00 87.62 876 THR A O 1
ATOM 6721 N N . ASN A 1 877 ? 0.811 -11.381 -24.947 1.00 89.19 877 ASN A N 1
ATOM 6722 C CA . ASN A 1 877 ? -0.079 -12.328 -24.268 1.00 89.19 877 ASN A CA 1
ATOM 6723 C C . ASN A 1 877 ? -0.303 -13.614 -25.098 1.00 89.19 877 ASN A C 1
ATOM 6725 O O . ASN A 1 877 ? -1.235 -14.379 -24.853 1.00 89.19 877 ASN A O 1
ATOM 6729 N N . VAL A 1 878 ? 0.538 -13.867 -26.113 1.00 91.50 878 VAL A N 1
ATOM 6730 C CA . VAL A 1 878 ? 0.408 -15.028 -27.014 1.00 91.50 878 VAL A CA 1
ATOM 6731 C C . VAL A 1 878 ? 1.062 -16.272 -26.392 1.00 91.50 878 VAL A C 1
ATOM 6733 O O . VAL A 1 878 ? 2.142 -16.723 -26.790 1.00 91.50 878 VAL A O 1
ATOM 6736 N N . PHE A 1 879 ? 0.383 -16.818 -25.385 1.00 93.50 879 PHE A N 1
ATOM 6737 C CA . PHE A 1 879 ? 0.729 -18.064 -24.698 1.00 93.50 879 PHE A CA 1
ATOM 6738 C C . PHE A 1 879 ? 0.301 -19.312 -25.485 1.00 93.50 879 PHE A C 1
ATOM 6740 O O . PHE A 1 879 ? -0.625 -19.277 -26.297 1.00 93.50 879 PHE A O 1
ATOM 6747 N N . ASN A 1 880 ? 0.945 -20.451 -25.214 1.00 92.31 880 ASN A N 1
ATOM 6748 C CA . ASN A 1 880 ? 0.520 -21.753 -25.728 1.00 92.31 880 ASN A CA 1
ATOM 6749 C C . ASN A 1 880 ? -0.427 -22.470 -24.733 1.00 92.31 880 ASN A C 1
ATOM 6751 O O . ASN A 1 880 ? 0.052 -22.963 -23.706 1.00 92.31 880 ASN A O 1
ATOM 6755 N N . PRO A 1 881 ? -1.735 -22.612 -25.026 1.00 85.69 881 PRO A N 1
ATOM 6756 C CA . PRO A 1 881 ? -2.686 -23.249 -24.112 1.00 85.69 881 PRO A CA 1
ATOM 6757 C C . PRO A 1 881 ? -2.515 -24.776 -24.002 1.00 85.69 881 PRO A C 1
ATOM 6759 O O . PRO A 1 881 ? -2.962 -25.366 -23.023 1.00 85.69 881 PRO A O 1
ATOM 6762 N N . ASP A 1 882 ? -1.848 -25.429 -24.963 1.00 86.12 882 ASP A N 1
ATOM 6763 C CA . ASP A 1 882 ? -1.616 -26.884 -24.957 1.00 86.12 882 ASP A CA 1
ATOM 6764 C C . ASP A 1 882 ? -0.426 -27.306 -24.057 1.00 86.12 882 ASP A C 1
ATOM 6766 O O . ASP A 1 882 ? -0.085 -28.491 -23.989 1.00 86.12 882 ASP A O 1
ATOM 6770 N N . SER A 1 883 ? 0.241 -26.362 -23.377 1.00 81.88 883 SER A N 1
ATOM 6771 C CA . SER A 1 883 ? 1.421 -26.615 -22.536 1.00 81.88 883 SER A CA 1
ATOM 6772 C C . SER A 1 883 ? 1.153 -26.356 -21.053 1.00 81.88 883 SER A C 1
ATOM 6774 O O . SER A 1 883 ? 0.716 -25.276 -20.673 1.00 81.88 883 SER A O 1
ATOM 6776 N N . GLY A 1 884 ? 1.504 -27.317 -20.191 1.00 75.69 884 GLY A N 1
ATOM 6777 C CA . GLY A 1 884 ? 1.215 -27.286 -18.748 1.00 75.69 884 GLY A CA 1
ATOM 6778 C C . GLY A 1 884 ? 1.950 -26.229 -17.905 1.00 75.69 884 GLY A C 1
ATOM 6779 O O . GLY A 1 884 ? 1.777 -26.232 -16.693 1.00 75.69 884 GLY A O 1
ATOM 6780 N N . LEU A 1 885 ? 2.770 -25.359 -18.512 1.00 84.00 885 LEU A N 1
ATOM 6781 C CA . LEU A 1 885 ? 3.313 -24.148 -17.864 1.00 84.00 885 LEU A CA 1
ATOM 6782 C C . LEU A 1 885 ? 2.546 -22.869 -18.219 1.00 84.00 885 LEU A C 1
ATOM 6784 O O . LEU A 1 885 ? 2.728 -21.846 -17.571 1.00 84.00 885 LEU A O 1
ATOM 6788 N N . THR A 1 886 ? 1.748 -22.909 -19.283 1.00 89.25 886 THR A N 1
ATOM 6789 C CA . THR A 1 886 ? 1.096 -21.737 -19.885 1.00 89.25 886 THR A CA 1
ATOM 6790 C C . THR A 1 886 ? -0.411 -21.936 -20.077 1.00 89.25 886 THR A C 1
ATOM 6792 O O . THR A 1 886 ? -1.110 -21.001 -20.445 1.00 89.25 886 THR A O 1
ATOM 6795 N N . SER A 1 887 ? -0.935 -23.131 -19.787 1.00 81.88 887 SER A N 1
ATOM 6796 C CA . SER A 1 887 ? -2.352 -23.504 -19.907 1.00 81.88 887 SER A CA 1
ATOM 6797 C C . SER A 1 887 ? -3.280 -22.840 -18.885 1.00 81.88 887 SER A C 1
ATOM 6799 O O . SER A 1 887 ? -4.493 -22.907 -19.046 1.00 81.88 887 SER A O 1
ATOM 6801 N N . SER A 1 888 ? -2.725 -22.255 -17.821 1.00 79.62 888 SER A N 1
ATOM 6802 C CA . SER A 1 888 ? -3.454 -21.495 -16.796 1.00 79.62 888 SER A CA 1
ATOM 6803 C C . SER A 1 888 ? -3.317 -19.979 -16.957 1.00 79.62 888 SER A C 1
ATOM 6805 O O . SER A 1 888 ? -3.793 -19.253 -16.092 1.00 79.62 888 SER A O 1
ATOM 6807 N N . LEU A 1 889 ? -2.639 -19.503 -18.008 1.00 84.38 889 LEU A N 1
ATOM 6808 C CA . LEU A 1 889 ? -2.418 -18.075 -18.228 1.00 84.38 889 LEU A CA 1
ATOM 6809 C C . LEU A 1 889 ? -3.533 -17.478 -19.082 1.00 84.38 889 LEU A C 1
ATOM 6811 O O . LEU A 1 889 ? -3.961 -18.086 -20.067 1.00 84.38 889 LEU A O 1
ATOM 6815 N N . THR A 1 890 ? -3.981 -16.281 -18.716 1.00 79.69 890 THR A N 1
ATOM 6816 C CA . THR A 1 890 ? -5.102 -15.600 -19.373 1.00 79.69 890 THR A CA 1
ATOM 6817 C C . THR A 1 890 ? -4.620 -14.484 -20.317 1.00 79.69 890 THR A C 1
ATOM 6819 O O . THR A 1 890 ? -3.471 -14.043 -20.211 1.00 79.69 890 THR A O 1
ATOM 6822 N N . PRO A 1 891 ? -5.449 -14.007 -21.270 1.00 72.50 891 PRO A N 1
ATOM 6823 C CA . PRO A 1 891 ? -5.066 -12.940 -22.203 1.00 72.50 891 PRO A CA 1
ATOM 6824 C C . PRO A 1 891 ? -4.729 -11.593 -21.544 1.00 72.50 891 PRO A C 1
ATOM 6826 O O . PRO A 1 891 ? -4.111 -10.743 -22.183 1.00 72.50 891 PRO A O 1
ATOM 6829 N N . GLU A 1 892 ? -5.139 -11.386 -20.296 1.00 75.06 892 GLU A N 1
ATOM 6830 C CA . GLU A 1 892 ? -4.901 -10.172 -19.511 1.00 75.06 892 GLU A CA 1
ATOM 6831 C C . GLU A 1 892 ? -3.473 -10.145 -18.940 1.00 75.06 892 GLU A C 1
ATOM 6833 O O . GLU A 1 892 ? -2.919 -9.076 -18.686 1.00 75.06 892 GLU A O 1
ATOM 6838 N N . GLN A 1 893 ? -2.843 -11.315 -18.788 1.00 83.19 893 GLN A N 1
ATOM 6839 C CA . GLN A 1 893 ? -1.453 -11.435 -18.362 1.00 83.19 893 GLN A CA 1
ATOM 6840 C C . GLN A 1 893 ? -0.503 -11.172 -19.534 1.00 83.19 893 GLN A C 1
ATOM 6842 O O . GLN A 1 893 ? -0.700 -11.662 -20.646 1.00 83.19 893 GLN A O 1
ATOM 6847 N N . THR A 1 894 ? 0.587 -10.445 -19.287 1.00 86.75 894 THR A N 1
ATOM 6848 C CA . THR A 1 894 ? 1.623 -10.193 -20.299 1.00 86.75 894 THR A CA 1
ATOM 6849 C C . THR A 1 894 ? 2.944 -10.855 -19.927 1.00 86.75 894 THR A C 1
ATOM 6851 O O . THR A 1 894 ? 3.440 -10.727 -18.808 1.00 86.75 894 THR A O 1
ATOM 6854 N N . PHE A 1 895 ? 3.532 -11.568 -20.885 1.00 89.50 895 PHE A N 1
ATOM 6855 C CA . PHE A 1 895 ? 4.956 -11.864 -20.895 1.00 89.50 895 PHE A CA 1
ATOM 6856 C C . PHE A 1 895 ? 5.701 -10.658 -21.465 1.00 89.50 895 PHE A C 1
ATOM 6858 O O . PHE A 1 895 ? 5.339 -10.148 -22.530 1.00 89.50 895 PHE A O 1
ATOM 6865 N N . THR A 1 896 ? 6.752 -10.224 -20.781 1.00 87.00 896 THR A N 1
ATOM 6866 C CA . THR A 1 896 ? 7.606 -9.116 -21.207 1.00 87.00 896 THR A CA 1
ATOM 6867 C C . THR A 1 896 ? 9.064 -9.562 -21.271 1.00 87.00 896 THR A C 1
ATOM 6869 O O . THR A 1 896 ? 9.555 -10.282 -20.399 1.00 87.00 896 THR A O 1
ATOM 6872 N N . GLN A 1 897 ? 9.752 -9.120 -22.323 1.00 84.75 897 GLN A N 1
ATOM 6873 C CA . GLN A 1 897 ? 11.169 -9.355 -22.578 1.00 84.75 897 GLN A CA 1
ATOM 6874 C C . GLN A 1 897 ? 11.834 -8.020 -22.933 1.00 84.75 897 GLN A C 1
ATOM 6876 O O . GLN A 1 897 ? 11.398 -7.347 -23.865 1.00 84.75 897 GLN A O 1
ATOM 6881 N N . ARG A 1 898 ? 12.893 -7.647 -22.207 1.00 83.31 898 ARG A N 1
ATOM 6882 C CA . ARG A 1 898 ? 13.780 -6.515 -22.530 1.00 83.31 898 ARG A CA 1
ATOM 6883 C C . ARG A 1 898 ? 15.117 -7.044 -23.044 1.00 83.31 898 ARG A C 1
ATOM 6885 O O . ARG A 1 898 ? 15.575 -8.070 -22.541 1.00 83.31 898 ARG A O 1
ATOM 6892 N N . ALA A 1 899 ? 15.718 -6.348 -24.010 1.00 85.12 899 ALA A N 1
ATOM 6893 C CA . ALA A 1 899 ? 17.049 -6.605 -24.565 1.00 85.12 899 ALA A CA 1
ATOM 6894 C C . ALA A 1 899 ? 17.339 -8.101 -24.819 1.00 85.12 899 ALA A C 1
ATOM 6896 O O . ALA A 1 899 ? 18.392 -8.613 -24.446 1.00 85.12 899 ALA A O 1
ATOM 6897 N N . GLY A 1 900 ? 16.387 -8.819 -25.425 1.00 89.00 900 GLY A N 1
ATOM 6898 C CA . GLY A 1 900 ? 16.477 -10.259 -25.692 1.00 89.00 900 GLY A CA 1
ATOM 6899 C C . GLY A 1 900 ? 16.284 -10.604 -27.167 1.00 89.00 900 GLY A C 1
ATOM 6900 O O . GLY A 1 900 ? 15.585 -9.887 -27.883 1.00 89.00 900 GLY A O 1
ATOM 6901 N N . CYS A 1 901 ? 16.861 -11.720 -27.605 1.00 91.50 901 CYS A N 1
ATOM 6902 C CA . CYS A 1 901 ? 16.720 -12.238 -28.963 1.00 91.50 901 CYS A CA 1
ATOM 6903 C C . CYS A 1 901 ? 15.421 -13.038 -29.166 1.00 91.50 901 CYS A C 1
ATOM 6905 O O . CYS A 1 901 ? 14.548 -13.098 -28.294 1.00 91.50 901 CYS A O 1
ATOM 6907 N N . THR A 1 902 ? 15.259 -13.655 -30.332 1.00 93.75 902 THR A N 1
ATOM 6908 C CA . THR A 1 902 ? 14.190 -14.616 -30.618 1.00 93.75 902 THR A CA 1
ATOM 6909 C C . THR A 1 902 ? 14.686 -16.064 -30.482 1.00 93.75 902 THR A C 1
ATOM 6911 O O . THR A 1 902 ? 15.881 -16.362 -30.468 1.00 93.75 902 THR A O 1
ATOM 6914 N N . VAL A 1 903 ? 13.756 -17.013 -30.365 1.00 96.00 903 VAL A N 1
ATOM 6915 C CA . VAL A 1 903 ? 14.052 -18.437 -30.154 1.00 96.00 903 VAL A CA 1
ATOM 6916 C C . VAL A 1 903 ? 13.603 -19.253 -31.363 1.00 96.00 903 VAL A C 1
ATOM 6918 O O . VAL A 1 903 ? 12.462 -19.168 -31.813 1.00 96.00 903 VAL A O 1
ATOM 6921 N N . ASN A 1 904 ? 14.469 -20.129 -31.863 1.00 94.62 904 ASN A N 1
ATOM 6922 C CA . ASN A 1 904 ? 14.091 -21.179 -32.798 1.00 94.62 904 ASN A CA 1
ATOM 6923 C C . ASN A 1 904 ? 13.711 -22.443 -32.003 1.00 94.62 904 ASN A C 1
ATOM 6925 O O . ASN A 1 904 ? 14.604 -23.095 -31.460 1.00 94.62 904 ASN A O 1
ATOM 6929 N N . PRO A 1 905 ? 12.424 -22.844 -31.927 1.00 93.38 905 PRO A N 1
ATOM 6930 C CA . PRO A 1 905 ? 11.995 -23.964 -31.084 1.00 93.38 905 PRO A CA 1
ATOM 6931 C C . PRO A 1 905 ? 12.504 -25.337 -31.556 1.00 93.38 905 PRO A C 1
ATOM 6933 O O . PRO A 1 905 ? 12.420 -26.303 -30.801 1.00 93.38 905 PRO A O 1
ATOM 6936 N N . GLY A 1 906 ? 13.027 -25.463 -32.783 1.00 93.88 906 GLY A N 1
ATOM 6937 C CA . GLY A 1 906 ? 13.558 -26.725 -33.304 1.00 93.88 906 GLY A CA 1
ATOM 6938 C C . GLY A 1 906 ? 12.491 -27.823 -33.407 1.00 93.88 906 GLY A C 1
ATOM 6939 O O . GLY A 1 906 ? 11.626 -27.783 -34.283 1.00 93.88 906 GLY A O 1
ATOM 6940 N N . SER A 1 907 ? 12.580 -28.829 -32.533 1.00 92.06 907 SER A N 1
ATOM 6941 C CA . SER A 1 907 ? 11.553 -29.863 -32.326 1.00 92.06 907 SER A CA 1
ATOM 6942 C C . SER A 1 907 ? 10.851 -29.786 -30.963 1.00 92.06 907 SER A C 1
ATOM 6944 O O . SER A 1 907 ? 9.960 -30.594 -30.699 1.00 92.06 907 SER A O 1
ATOM 6946 N N . GLY A 1 908 ? 11.218 -28.805 -30.133 1.00 92.06 908 GLY A N 1
ATOM 6947 C CA . GLY A 1 908 ? 10.542 -28.462 -28.889 1.00 92.06 908 GLY A CA 1
ATOM 6948 C C . GLY A 1 908 ? 9.227 -27.700 -29.092 1.00 92.06 908 GLY A C 1
ATOM 6949 O O . GLY A 1 908 ? 8.805 -27.367 -30.204 1.00 92.06 908 GLY A O 1
ATOM 6950 N N . THR A 1 909 ? 8.573 -27.413 -27.973 1.00 94.38 909 THR A N 1
ATOM 6951 C CA . THR A 1 909 ? 7.281 -26.731 -27.882 1.00 94.38 909 THR A CA 1
ATOM 6952 C C . THR A 1 909 ? 7.500 -25.255 -27.559 1.00 94.38 909 THR A C 1
ATOM 6954 O O . THR A 1 909 ? 8.169 -24.928 -26.583 1.00 94.38 909 THR A O 1
ATOM 6957 N N . HIS A 1 910 ? 6.912 -24.347 -28.342 1.00 94.06 910 HIS A N 1
ATOM 6958 C CA . HIS A 1 910 ? 6.858 -22.931 -27.968 1.00 94.06 910 HIS A CA 1
ATOM 6959 C C . HIS A 1 910 ? 5.938 -22.745 -26.752 1.00 94.06 910 HIS A C 1
ATOM 6961 O O . HIS A 1 910 ? 4.879 -23.368 -26.683 1.00 94.06 910 HIS A O 1
ATOM 6967 N N . LEU A 1 911 ? 6.340 -21.902 -25.805 1.00 94.94 911 LEU A N 1
ATOM 6968 C CA . LEU A 1 911 ? 5.547 -21.516 -24.634 1.00 94.94 911 LEU A CA 1
ATOM 6969 C C . LEU A 1 911 ? 4.957 -20.116 -24.817 1.00 94.94 911 LEU A C 1
ATOM 6971 O O . LEU A 1 911 ? 3.771 -19.915 -24.566 1.00 94.94 911 LEU A O 1
ATOM 6975 N N . VAL A 1 912 ? 5.772 -19.183 -25.318 1.00 94.75 912 VAL A N 1
ATOM 6976 C CA . VAL A 1 912 ? 5.379 -17.796 -25.595 1.00 94.75 912 VAL A CA 1
ATOM 6977 C C . VAL A 1 912 ? 5.836 -17.392 -26.990 1.00 94.75 912 VAL A C 1
ATOM 6979 O O . VAL A 1 912 ? 6.972 -17.666 -27.394 1.00 94.75 912 VAL A O 1
ATOM 6982 N N . LYS A 1 913 ? 4.958 -16.695 -27.708 1.00 92.75 913 LYS A N 1
ATOM 6983 C CA . LYS A 1 913 ? 5.283 -15.949 -28.922 1.00 92.75 913 LYS A CA 1
ATOM 6984 C C . LYS A 1 913 ? 5.126 -14.454 -28.708 1.00 92.75 913 LYS A C 1
ATOM 6986 O O . LYS A 1 913 ? 4.338 -14.021 -27.873 1.00 92.75 913 LYS A O 1
ATOM 6991 N N . GLY A 1 914 ? 5.815 -13.675 -29.529 1.00 87.81 914 GLY A N 1
ATOM 6992 C CA . GLY A 1 914 ? 5.424 -12.304 -29.807 1.00 87.81 914 GLY A CA 1
ATOM 6993 C C . GLY A 1 914 ? 4.096 -12.219 -30.573 1.00 87.81 914 GLY A C 1
ATOM 6994 O O . GLY A 1 914 ? 3.460 -13.225 -30.901 1.00 87.81 914 GLY A O 1
ATOM 6995 N N . ARG A 1 915 ? 3.686 -10.989 -30.867 1.00 85.31 915 ARG A N 1
ATOM 6996 C CA . ARG A 1 915 ? 2.536 -10.664 -31.719 1.00 85.31 915 ARG A CA 1
ATOM 6997 C C . ARG A 1 915 ? 2.882 -10.939 -33.190 1.00 85.31 915 ARG A C 1
ATOM 6999 O O . ARG A 1 915 ? 4.038 -11.182 -33.536 1.00 85.31 915 ARG A O 1
ATOM 7006 N N . SER A 1 916 ? 1.911 -10.796 -34.093 1.00 86.19 916 SER A N 1
ATOM 7007 C CA . SER A 1 916 ? 2.163 -10.906 -35.543 1.00 86.19 916 SER A CA 1
ATOM 7008 C C . SER A 1 916 ? 3.090 -9.814 -36.110 1.00 86.19 916 SER A C 1
ATOM 7010 O O . SER A 1 916 ? 3.499 -9.896 -37.267 1.00 86.19 916 SER A O 1
ATOM 7012 N N . THR A 1 917 ? 3.407 -8.794 -35.310 1.00 85.44 917 THR A N 1
ATOM 7013 C CA . THR A 1 917 ? 4.345 -7.699 -35.594 1.00 85.44 917 THR A CA 1
ATOM 7014 C C . THR A 1 917 ? 5.719 -7.876 -34.943 1.00 85.44 917 THR A C 1
ATOM 7016 O O . THR A 1 917 ? 6.674 -7.258 -35.413 1.00 85.44 917 THR A O 1
ATOM 7019 N N . THR A 1 918 ? 5.855 -8.741 -33.929 1.00 88.38 918 THR A N 1
ATOM 7020 C CA . THR A 1 918 ? 7.150 -9.048 -33.306 1.00 88.38 918 THR A CA 1
ATOM 7021 C C . THR A 1 918 ? 8.021 -9.845 -34.276 1.00 88.38 918 THR A C 1
ATOM 7023 O O . THR A 1 918 ? 7.627 -10.926 -34.723 1.00 88.38 918 THR A O 1
ATOM 7026 N N . ARG A 1 919 ? 9.218 -9.335 -34.557 1.00 87.75 919 ARG A N 1
ATOM 7027 C CA . ARG A 1 919 ? 10.206 -9.885 -35.496 1.00 87.75 919 ARG A CA 1
ATOM 7028 C C . ARG A 1 919 ? 11.607 -9.869 -34.880 1.00 87.75 919 ARG A C 1
ATOM 7030 O O . ARG A 1 919 ? 11.862 -9.081 -33.972 1.00 87.75 919 ARG A O 1
ATOM 7037 N N . GLY A 1 920 ? 12.513 -10.698 -35.388 1.00 89.06 920 GLY A N 1
ATOM 7038 C CA . GLY A 1 920 ? 13.942 -10.588 -35.089 1.00 89.06 920 GLY A CA 1
ATOM 7039 C C . GLY A 1 920 ? 14.638 -9.682 -36.099 1.00 89.06 920 GLY A C 1
ATOM 7040 O O . GLY A 1 920 ? 14.411 -9.810 -37.306 1.00 89.06 920 GLY A O 1
ATOM 7041 N N . VAL A 1 921 ? 15.467 -8.761 -35.619 1.00 87.25 921 VAL A N 1
ATOM 7042 C CA . VAL A 1 921 ? 16.216 -7.807 -36.444 1.00 87.25 921 VAL A CA 1
ATOM 7043 C C . VAL A 1 921 ? 17.698 -7.891 -36.102 1.00 87.25 921 VAL A C 1
ATOM 7045 O O . VAL A 1 921 ? 18.049 -7.739 -34.940 1.00 87.25 921 VAL A O 1
ATOM 7048 N N . ASP A 1 922 ? 18.529 -8.074 -37.131 1.00 86.00 922 ASP A N 1
ATOM 7049 C CA . ASP A 1 922 ? 19.991 -7.912 -37.108 1.00 86.00 922 ASP A CA 1
ATOM 7050 C C . ASP A 1 922 ? 20.319 -6.448 -36.755 1.00 86.00 922 ASP A C 1
ATOM 7052 O O . ASP A 1 922 ? 20.283 -5.557 -37.613 1.00 86.00 922 ASP A O 1
ATOM 7056 N N . ALA A 1 923 ? 20.510 -6.170 -35.464 1.00 81.00 923 ALA A N 1
ATOM 7057 C CA . ALA A 1 923 ? 20.595 -4.812 -34.929 1.00 81.00 923 ALA A CA 1
ATOM 7058 C C . ALA A 1 923 ? 21.961 -4.171 -35.185 1.00 81.00 923 ALA A C 1
ATOM 7060 O O . ALA A 1 923 ? 22.082 -2.939 -35.232 1.00 81.00 923 ALA A O 1
ATOM 7061 N N . ASP A 1 924 ? 22.992 -4.997 -35.363 1.00 78.81 924 ASP A N 1
ATOM 7062 C CA . ASP A 1 924 ? 24.376 -4.553 -35.406 1.00 78.81 924 ASP A CA 1
ATOM 7063 C C . ASP A 1 924 ? 25.125 -4.930 -36.707 1.00 78.81 924 ASP A C 1
ATOM 7065 O O . ASP A 1 924 ? 26.067 -4.217 -37.086 1.00 78.81 924 ASP A O 1
ATOM 7069 N N . GLY A 1 925 ? 24.638 -5.906 -37.480 1.00 79.50 925 GLY A N 1
ATOM 7070 C CA . GLY A 1 925 ? 25.007 -6.114 -38.880 1.00 79.50 925 GLY A CA 1
ATOM 7071 C C . GLY A 1 925 ? 25.824 -7.368 -39.208 1.00 79.50 925 GLY A C 1
ATOM 7072 O O . GLY A 1 925 ? 26.365 -7.428 -40.323 1.00 79.50 925 GLY A O 1
ATOM 7073 N N . ASP A 1 926 ? 25.959 -8.333 -38.293 1.00 79.25 926 ASP A N 1
ATOM 7074 C CA . ASP A 1 926 ? 26.452 -9.683 -38.611 1.00 79.25 926 ASP A CA 1
ATOM 7075 C C . ASP A 1 926 ? 25.588 -10.873 -38.120 1.00 79.25 926 ASP A C 1
ATOM 7077 O O . ASP A 1 926 ? 25.942 -12.019 -38.424 1.00 79.25 926 ASP A O 1
ATOM 7081 N N . GLY A 1 927 ? 24.412 -10.608 -37.531 1.00 76.75 927 GLY A N 1
ATOM 7082 C CA . GLY A 1 927 ? 23.432 -11.602 -37.070 1.00 76.75 927 GLY A CA 1
ATOM 7083 C C . GLY A 1 927 ? 22.439 -12.089 -38.147 1.00 76.75 927 GLY A C 1
ATOM 7084 O O . GLY A 1 927 ? 22.804 -12.407 -39.287 1.00 76.75 927 GLY A O 1
ATOM 7085 N N . GLN A 1 928 ? 21.151 -12.204 -37.792 1.00 77.38 928 GLN A N 1
ATOM 7086 C CA . GLN A 1 928 ? 20.080 -12.701 -38.674 1.00 77.38 928 GLN A CA 1
ATOM 7087 C C . GLN A 1 928 ? 18.727 -11.975 -38.511 1.00 77.38 928 GLN A C 1
ATOM 7089 O O . GLN A 1 928 ? 18.347 -11.548 -37.435 1.00 77.38 928 GLN A O 1
ATOM 7094 N N . GLU A 1 929 ? 17.935 -11.886 -39.586 1.00 82.75 929 GLU A N 1
ATOM 7095 C CA . GLU A 1 929 ? 16.540 -11.407 -39.530 1.00 82.75 929 GLU A CA 1
ATOM 7096 C C . GLU A 1 929 ? 15.561 -12.592 -39.380 1.00 82.75 929 GLU A C 1
ATOM 7098 O O . GLU A 1 929 ? 15.729 -13.623 -40.045 1.00 82.75 929 GLU A O 1
ATOM 7103 N N . THR A 1 930 ? 14.495 -12.440 -38.582 1.00 79.19 930 THR A N 1
ATOM 7104 C CA . THR A 1 930 ? 13.393 -13.419 -38.490 1.00 79.19 930 THR A CA 1
ATOM 7105 C C . THR A 1 930 ? 12.017 -12.772 -38.707 1.00 79.19 930 THR A C 1
ATOM 7107 O O . THR A 1 930 ? 11.710 -11.715 -38.162 1.00 79.19 930 THR A O 1
ATOM 7110 N N . ASP A 1 931 ? 11.183 -13.406 -39.546 1.00 73.50 931 ASP A N 1
ATOM 7111 C CA . ASP A 1 931 ? 9.814 -12.962 -39.867 1.00 73.50 931 ASP A CA 1
ATOM 7112 C C . ASP A 1 931 ? 8.866 -13.016 -38.637 1.00 73.50 931 ASP A C 1
ATOM 7114 O O . ASP A 1 931 ? 9.171 -13.644 -37.623 1.00 73.50 931 ASP A O 1
ATOM 7118 N N . GLY A 1 932 ? 7.689 -12.384 -38.754 1.00 69.50 932 GLY A N 1
ATOM 7119 C CA . GLY A 1 932 ? 6.683 -12.264 -37.684 1.00 69.50 932 GLY A CA 1
ATOM 7120 C C . GLY A 1 932 ? 6.111 -13.579 -37.117 1.00 69.50 932 GLY A C 1
ATOM 7121 O O . GLY A 1 932 ? 6.280 -14.655 -37.693 1.00 69.50 932 GLY A O 1
ATOM 7122 N N . ASP A 1 933 ? 5.378 -13.473 -35.998 1.00 72.62 933 ASP A N 1
ATOM 7123 C CA . ASP A 1 933 ? 4.999 -14.576 -35.084 1.00 72.62 933 ASP A CA 1
ATOM 7124 C C . ASP A 1 933 ? 6.208 -15.236 -34.372 1.00 72.62 933 ASP A C 1
ATOM 7126 O O . ASP A 1 933 ? 6.176 -16.441 -34.066 1.00 72.62 933 ASP A O 1
ATOM 7130 N N . ALA A 1 934 ? 7.271 -14.460 -34.117 1.00 90.44 934 ALA A N 1
ATOM 7131 C CA . ALA A 1 934 ? 8.505 -14.915 -33.473 1.00 90.44 934 ALA A CA 1
ATOM 7132 C C . ALA A 1 934 ? 8.251 -15.597 -32.112 1.00 90.44 934 ALA A C 1
ATOM 7134 O O . ALA A 1 934 ? 7.408 -15.168 -31.323 1.00 90.44 934 ALA A O 1
ATOM 7135 N N . VAL A 1 935 ? 8.989 -16.671 -31.812 1.00 94.75 935 VAL A N 1
ATOM 7136 C CA . VAL A 1 935 ? 8.931 -17.354 -30.505 1.00 94.75 935 VAL A CA 1
ATOM 7137 C C . VAL A 1 935 ? 9.912 -16.672 -29.552 1.00 94.75 935 VAL A C 1
ATOM 7139 O O . VAL A 1 935 ? 11.043 -16.395 -29.940 1.00 94.75 935 VAL A O 1
ATOM 7142 N N . LEU A 1 936 ? 9.488 -16.418 -28.312 1.00 94.75 936 LEU A N 1
ATOM 7143 C CA . LEU A 1 936 ? 10.310 -15.770 -27.277 1.00 94.75 936 LEU A CA 1
ATOM 7144 C C . LEU A 1 936 ? 10.725 -16.746 -26.169 1.00 94.75 936 LEU A C 1
ATOM 7146 O O . LEU A 1 936 ? 11.785 -16.591 -25.572 1.00 94.75 936 LEU A O 1
ATOM 7150 N N . LEU A 1 937 ? 9.913 -17.780 -25.923 1.00 96.50 937 LEU A N 1
ATOM 7151 C CA . LEU A 1 937 ? 10.189 -18.831 -24.945 1.00 96.50 937 LEU A CA 1
ATOM 7152 C C . LEU A 1 937 ? 9.810 -20.202 -25.515 1.00 96.50 937 LEU A C 1
ATOM 7154 O O . LEU A 1 937 ? 8.697 -20.381 -26.021 1.00 96.50 937 LEU A O 1
ATOM 7158 N N . ALA A 1 938 ? 10.700 -21.186 -25.390 1.00 96.81 938 ALA A N 1
ATOM 7159 C CA . ALA A 1 938 ? 10.466 -22.570 -25.803 1.00 96.81 938 ALA A CA 1
ATOM 7160 C C . ALA A 1 938 ? 10.956 -23.598 -24.766 1.00 96.81 938 ALA A C 1
ATOM 7162 O O . ALA A 1 938 ? 11.782 -23.302 -23.904 1.00 96.81 938 ALA A O 1
ATOM 7163 N N . PHE A 1 939 ? 10.438 -24.822 -24.876 1.00 95.06 939 PHE A N 1
ATOM 7164 C CA . PHE A 1 939 ? 10.727 -25.972 -24.019 1.00 95.06 939 PHE A CA 1
ATOM 7165 C C . PHE A 1 939 ? 11.050 -27.219 -24.855 1.00 95.06 939 PHE A C 1
ATOM 7167 O O . PHE A 1 939 ? 10.337 -27.521 -25.813 1.00 95.06 939 PHE A O 1
ATOM 7174 N N . GLU A 1 940 ? 12.064 -27.990 -24.463 1.00 96.00 940 GLU A N 1
ATOM 7175 C CA . GLU A 1 940 ? 12.369 -29.300 -25.046 1.00 96.00 940 GLU A CA 1
ATOM 7176 C C . GLU A 1 940 ? 12.665 -30.352 -23.957 1.00 96.00 940 GLU A C 1
ATOM 7178 O O . GLU A 1 940 ? 13.476 -30.131 -23.054 1.00 96.00 940 GLU A O 1
ATOM 7183 N N . GLU A 1 941 ? 12.019 -31.521 -24.053 1.00 94.50 941 GLU A N 1
ATOM 7184 C CA . GLU A 1 941 ? 12.383 -32.722 -23.289 1.00 94.50 941 GLU A CA 1
ATOM 7185 C C . GLU A 1 941 ? 13.486 -33.472 -24.050 1.00 94.50 941 GLU A C 1
ATOM 7187 O O . GLU A 1 941 ? 13.301 -33.893 -25.196 1.00 94.50 941 GLU A O 1
ATOM 7192 N N . LEU A 1 942 ? 14.652 -33.620 -23.425 1.00 94.62 942 LEU A N 1
ATOM 7193 C CA . LEU A 1 942 ? 15.855 -34.125 -24.077 1.00 94.62 942 LEU A CA 1
ATOM 7194 C C . LEU A 1 942 ? 15.838 -35.661 -24.193 1.00 94.62 942 LEU A C 1
ATOM 7196 O O . LEU A 1 942 ? 15.305 -36.345 -23.318 1.00 94.62 942 LEU A O 1
ATOM 7200 N N . PRO A 1 943 ? 16.524 -36.264 -25.187 1.00 86.94 943 PRO A N 1
ATOM 7201 C CA . PRO A 1 943 ? 16.604 -37.725 -25.334 1.00 86.94 943 PRO A CA 1
ATOM 7202 C C . PRO A 1 943 ? 17.224 -38.492 -24.147 1.00 86.94 943 PRO A C 1
ATOM 7204 O O . PRO A 1 943 ? 17.151 -39.723 -24.119 1.00 86.94 943 PRO A O 1
ATOM 7207 N N . CYS A 1 944 ? 17.859 -37.796 -23.198 1.00 85.31 944 CYS A N 1
ATOM 7208 C CA . CYS A 1 944 ? 18.365 -38.342 -21.935 1.00 85.31 944 CYS A CA 1
ATOM 7209 C C . CYS A 1 944 ? 17.329 -38.350 -20.791 1.00 85.31 944 CYS A C 1
ATOM 7211 O O . CYS A 1 944 ? 17.539 -39.062 -19.811 1.00 85.31 944 CYS A O 1
ATOM 7213 N N . GLY A 1 945 ? 16.224 -37.604 -20.911 1.00 87.00 945 GLY A N 1
ATOM 7214 C CA . GLY A 1 945 ? 15.229 -37.382 -19.855 1.00 87.00 945 GLY A CA 1
ATOM 7215 C C . GLY A 1 945 ? 15.423 -36.093 -19.044 1.00 87.00 945 GLY A C 1
ATOM 7216 O O . GLY A 1 945 ? 14.586 -35.795 -18.198 1.00 87.00 945 GLY A O 1
ATOM 7217 N N . GLY A 1 946 ? 16.492 -35.327 -19.297 1.00 93.81 946 GLY A N 1
ATOM 7218 C CA . GLY A 1 946 ? 16.618 -33.947 -18.817 1.00 93.81 946 GLY A CA 1
ATOM 7219 C C . GLY A 1 946 ? 15.692 -32.988 -19.569 1.00 93.81 946 GLY A C 1
ATOM 7220 O O . GLY A 1 946 ? 15.144 -33.324 -20.622 1.00 93.81 946 GLY A O 1
ATOM 7221 N N . LYS A 1 947 ? 15.529 -31.775 -19.042 1.00 95.31 947 LYS A N 1
ATOM 7222 C CA . LYS A 1 947 ? 14.660 -30.732 -19.612 1.00 95.31 947 LYS A CA 1
ATOM 7223 C C . LYS A 1 947 ? 15.473 -29.493 -19.950 1.00 95.31 947 LYS A C 1
ATOM 7225 O O . LYS A 1 947 ? 16.394 -29.159 -19.205 1.00 95.31 947 LYS A O 1
ATOM 7230 N N . VAL A 1 948 ? 15.098 -28.774 -21.006 1.00 96.56 948 VAL A N 1
ATOM 7231 C CA . VAL A 1 948 ? 15.624 -27.427 -21.253 1.00 96.56 948 VAL A CA 1
ATOM 7232 C C . VAL A 1 948 ? 14.521 -26.422 -21.579 1.00 96.56 948 VAL A C 1
ATOM 7234 O O . VAL A 1 948 ? 13.638 -26.690 -22.394 1.00 96.56 948 VAL A O 1
ATOM 7237 N N . TYR A 1 949 ? 14.599 -25.259 -20.940 1.00 96.12 949 TYR A N 1
ATOM 7238 C CA . TYR A 1 949 ? 13.817 -24.063 -21.236 1.00 96.12 949 TYR A CA 1
ATOM 7239 C C . TYR A 1 949 ? 14.753 -23.004 -21.820 1.00 96.12 949 TYR A C 1
ATOM 7241 O O . TYR A 1 949 ? 15.844 -22.788 -21.291 1.00 96.12 949 TYR A O 1
ATOM 7249 N N . VAL A 1 950 ? 14.349 -22.370 -22.920 1.00 97.38 950 VAL A N 1
ATOM 7250 C CA . VAL A 1 950 ? 15.170 -21.398 -23.657 1.00 97.38 950 VAL A CA 1
ATOM 7251 C C . VAL A 1 950 ? 14.354 -20.139 -23.904 1.00 97.38 950 VAL A C 1
ATOM 7253 O O . VAL A 1 950 ? 13.339 -20.191 -24.601 1.00 97.38 950 VAL A O 1
ATOM 7256 N N . SER A 1 951 ? 14.810 -19.034 -23.320 1.00 95.56 951 SER A N 1
ATOM 7257 C CA . SER A 1 951 ? 14.205 -17.705 -23.389 1.00 95.56 951 SER A CA 1
ATOM 7258 C C . SER A 1 951 ? 15.117 -16.742 -24.134 1.00 95.56 951 SER A C 1
ATOM 7260 O O . SER A 1 951 ? 16.324 -16.748 -23.900 1.00 95.56 951 SER A O 1
ATOM 7262 N N . GLY A 1 952 ? 14.548 -15.898 -24.991 1.00 91.81 952 GLY A N 1
ATOM 7263 C CA . GLY A 1 952 ? 15.293 -14.901 -25.760 1.00 91.81 952 GLY A CA 1
ATOM 7264 C C . GLY A 1 952 ? 15.956 -13.818 -24.903 1.00 91.81 952 GLY A C 1
ATOM 7265 O O . GLY A 1 952 ? 17.045 -13.353 -25.223 1.00 91.81 952 GLY A O 1
ATOM 7266 N N . GLY A 1 953 ? 15.322 -13.455 -23.787 1.00 89.19 953 GLY A N 1
ATOM 7267 C CA . GLY A 1 953 ? 15.858 -12.561 -22.756 1.00 89.19 953 GLY A CA 1
ATOM 7268 C C . GLY A 1 953 ? 15.627 -13.095 -21.341 1.00 89.19 953 GLY A C 1
ATOM 7269 O O . GLY A 1 953 ? 15.119 -14.206 -21.150 1.00 89.19 953 GLY A O 1
ATOM 7270 N N . LEU A 1 954 ? 15.976 -12.299 -20.329 1.00 86.94 954 LEU A N 1
ATOM 7271 C CA . LEU A 1 954 ? 15.879 -12.685 -18.919 1.00 86.94 954 LEU A CA 1
ATOM 7272 C C . LEU A 1 954 ? 14.424 -12.724 -18.416 1.00 86.94 954 LEU A C 1
ATOM 7274 O O . LEU A 1 954 ? 13.916 -11.756 -17.865 1.00 86.94 954 LEU A O 1
ATOM 7278 N N . LEU A 1 955 ? 13.756 -13.875 -18.557 1.00 86.69 955 LEU A N 1
ATOM 7279 C CA . LEU A 1 955 ? 12.349 -14.033 -18.148 1.00 86.69 955 LEU A CA 1
ATOM 7280 C C . LEU A 1 955 ? 12.117 -13.938 -16.626 1.00 86.69 955 LEU A C 1
ATOM 7282 O O . LEU A 1 955 ? 10.983 -13.751 -16.196 1.00 86.69 955 LEU A O 1
ATOM 7286 N N . LEU A 1 956 ? 13.185 -14.115 -15.841 1.00 85.75 956 LEU A N 1
ATOM 7287 C CA . LEU A 1 956 ? 13.203 -14.281 -14.383 1.00 85.75 956 LEU A CA 1
ATOM 7288 C C . LEU A 1 956 ? 13.623 -13.004 -13.637 1.00 85.75 956 LEU A C 1
ATOM 7290 O O . LEU A 1 956 ? 13.974 -13.093 -12.462 1.00 85.75 956 LEU A O 1
ATOM 7294 N N . SER A 1 957 ? 13.652 -11.844 -14.303 1.00 82.50 957 SER A N 1
ATOM 7295 C CA . SER A 1 957 ? 14.065 -10.598 -13.658 1.00 82.50 957 SER A CA 1
ATOM 7296 C C . SER A 1 957 ? 12.957 -9.961 -12.820 1.00 82.50 957 SER A C 1
ATOM 7298 O O . SER A 1 957 ? 11.771 -10.080 -13.133 1.00 82.50 957 SER A O 1
ATOM 7300 N N . ASP A 1 958 ? 13.358 -9.227 -11.785 1.00 78.44 958 ASP A N 1
ATOM 7301 C CA . ASP A 1 958 ? 12.460 -8.518 -10.864 1.00 78.44 958 ASP A CA 1
ATOM 7302 C C . ASP A 1 958 ? 11.529 -7.517 -11.584 1.00 78.44 958 ASP A C 1
ATOM 7304 O O . ASP A 1 958 ? 10.364 -7.374 -11.225 1.00 78.44 958 ASP A O 1
ATOM 7308 N N . ASP A 1 959 ? 12.001 -6.874 -12.659 1.00 73.88 959 ASP A N 1
ATOM 7309 C CA . ASP A 1 959 ? 11.219 -5.930 -13.474 1.00 73.88 959 ASP A CA 1
ATOM 7310 C C . ASP A 1 959 ? 10.300 -6.590 -14.517 1.00 73.88 959 ASP A C 1
ATOM 7312 O O . ASP A 1 959 ? 9.449 -5.910 -15.098 1.00 73.88 959 ASP A O 1
ATOM 7316 N N . ALA A 1 960 ? 10.459 -7.895 -14.755 1.00 76.12 960 ALA A N 1
ATOM 7317 C CA . ALA A 1 960 ? 9.581 -8.692 -15.608 1.00 76.12 960 ALA A CA 1
ATOM 7318 C C . ALA A 1 960 ? 8.556 -9.489 -14.782 1.00 76.12 960 ALA A C 1
ATOM 7320 O O . ALA A 1 960 ? 7.398 -9.600 -15.181 1.00 76.12 960 ALA A O 1
ATOM 7321 N N . MET A 1 961 ? 8.953 -9.992 -13.608 1.00 81.19 961 MET A N 1
ATOM 7322 C CA . MET A 1 961 ? 8.092 -10.683 -12.642 1.00 81.19 961 MET A CA 1
ATOM 7323 C C . MET A 1 961 ? 7.409 -9.706 -11.673 1.00 81.19 961 MET A C 1
ATOM 7325 O O . MET A 1 961 ? 7.460 -9.889 -10.458 1.00 81.19 961 MET A O 1
ATOM 7329 N N . LYS A 1 962 ? 6.765 -8.663 -12.211 1.00 62.53 962 LYS A N 1
ATOM 7330 C CA . LYS A 1 962 ? 6.024 -7.691 -11.397 1.00 62.53 962 LYS A CA 1
ATOM 7331 C C . LYS A 1 962 ? 4.944 -8.380 -10.552 1.00 62.53 962 LYS A C 1
ATOM 7333 O O . LYS A 1 962 ? 4.155 -9.165 -11.097 1.00 62.53 962 LYS A O 1
ATOM 7338 N N . GLU A 1 963 ? 4.892 -8.024 -9.265 1.00 49.75 963 GLU A N 1
ATOM 7339 C CA . GLU A 1 963 ? 3.667 -8.147 -8.466 1.00 49.75 963 GLU A CA 1
ATOM 7340 C C . GLU A 1 963 ? 2.564 -7.279 -9.103 1.00 49.75 963 GLU A C 1
ATOM 7342 O O . GLU A 1 963 ? 2.870 -6.257 -9.726 1.00 49.75 963 GLU A O 1
ATOM 7347 N N . PRO A 1 964 ? 1.290 -7.672 -8.976 1.00 40.41 964 PRO A N 1
ATOM 7348 C CA . PRO A 1 964 ? 0.174 -6.854 -9.417 1.00 40.41 964 PRO A CA 1
ATOM 7349 C C . PRO A 1 964 ? -0.037 -5.667 -8.467 1.00 40.41 964 PRO A C 1
ATOM 7351 O O . PRO A 1 964 ? 0.055 -5.818 -7.251 1.00 40.41 964 PRO A O 1
ATOM 7354 N N . ASP A 1 965 ? -0.377 -4.495 -9.014 1.00 34.00 965 ASP A N 1
ATOM 7355 C CA . ASP A 1 965 ? -0.499 -3.246 -8.232 1.00 34.00 965 ASP A CA 1
ATOM 7356 C C . ASP A 1 965 ? -1.646 -3.282 -7.191 1.00 34.00 965 ASP A C 1
ATOM 7358 O O . ASP A 1 965 ? -1.745 -2.415 -6.329 1.00 34.00 965 ASP A O 1
ATOM 7362 N N . ASN A 1 966 ? -2.533 -4.279 -7.277 1.00 32.81 966 ASN A N 1
ATOM 7363 C CA . ASN A 1 966 ? -3.497 -4.663 -6.247 1.00 32.81 966 ASN A CA 1
ATOM 7364 C C . ASN A 1 966 ? -3.891 -6.144 -6.423 1.00 32.81 966 ASN A C 1
ATOM 7366 O O . ASN A 1 966 ? -3.610 -6.746 -7.460 1.00 32.81 966 ASN A O 1
ATOM 7370 N N . VAL A 1 967 ? -4.582 -6.727 -5.437 1.00 26.33 967 VAL A N 1
ATOM 7371 C CA . VAL A 1 967 ? -4.950 -8.162 -5.410 1.00 26.33 967 VAL A CA 1
ATOM 7372 C C . VAL A 1 967 ? -5.868 -8.633 -6.552 1.00 26.33 967 VAL A C 1
ATOM 7374 O O . VAL A 1 967 ? -6.026 -9.837 -6.737 1.00 26.33 967 VAL A O 1
ATOM 7377 N N . TRP A 1 968 ? -6.460 -7.713 -7.321 1.00 32.59 968 TRP A N 1
ATOM 7378 C CA . TRP A 1 968 ? -7.399 -8.015 -8.409 1.00 32.59 968 TRP A CA 1
ATOM 7379 C C . TRP A 1 968 ? -6.736 -8.062 -9.791 1.00 32.59 968 TRP A C 1
ATOM 7381 O O . TRP A 1 968 ? -7.261 -8.685 -10.716 1.00 32.59 968 TRP A O 1
ATOM 7391 N N . LYS A 1 969 ? -5.568 -7.431 -9.954 1.00 44.03 969 LYS A N 1
ATOM 7392 C CA . LYS A 1 969 ? -4.751 -7.571 -11.165 1.00 44.03 969 LYS A CA 1
ATOM 7393 C C . LYS A 1 969 ? -4.063 -8.942 -11.146 1.00 44.03 969 LYS A C 1
ATOM 7395 O O . LYS A 1 969 ? -3.513 -9.371 -10.136 1.00 44.03 969 LYS A O 1
ATOM 7400 N N . SER A 1 970 ? -4.067 -9.644 -12.278 1.00 49.97 970 SER A N 1
ATOM 7401 C CA . SER A 1 970 ? -3.328 -10.907 -12.399 1.00 49.97 970 SER A CA 1
ATOM 7402 C C . SER A 1 970 ? -1.817 -10.664 -12.406 1.00 49.97 970 SER A C 1
ATOM 7404 O O . SER A 1 970 ? -1.343 -9.699 -13.005 1.00 49.97 970 SER A O 1
ATOM 7406 N N . VAL A 1 971 ? -1.056 -11.575 -11.790 1.00 72.44 971 VAL A N 1
ATOM 7407 C CA . VAL A 1 971 ? 0.418 -11.560 -11.819 1.00 72.44 971 VAL A CA 1
ATOM 7408 C C . VAL A 1 971 ? 0.938 -11.551 -13.262 1.00 72.44 971 VAL A C 1
ATOM 7410 O O . VAL A 1 971 ? 0.287 -12.075 -14.170 1.00 72.44 971 VAL A O 1
ATOM 7413 N N . SER A 1 972 ? 2.133 -11.002 -13.483 1.00 84.69 972 SER A N 1
ATOM 7414 C CA . SER A 1 972 ? 2.784 -11.030 -14.803 1.00 84.69 972 SER A CA 1
ATOM 7415 C C . SER A 1 972 ? 2.838 -12.442 -15.415 1.00 84.69 972 SER A C 1
ATOM 7417 O O . SER A 1 972 ? 2.998 -13.448 -14.717 1.00 84.69 972 SER A O 1
ATOM 7419 N N . GLY A 1 973 ? 2.768 -12.532 -16.747 1.00 86.88 973 GLY A N 1
ATOM 7420 C CA . GLY A 1 973 ? 2.901 -13.803 -17.467 1.00 86.88 973 GLY A CA 1
ATOM 7421 C C . GLY A 1 973 ? 4.260 -14.466 -17.224 1.00 86.88 973 GLY A C 1
ATOM 7422 O O . GLY A 1 973 ? 4.351 -15.690 -17.170 1.00 86.88 973 GLY A O 1
ATOM 7423 N N . ASN A 1 974 ? 5.306 -13.665 -16.994 1.00 90.94 974 ASN A N 1
ATOM 7424 C CA . ASN A 1 974 ? 6.606 -14.131 -16.510 1.00 90.94 974 ASN A CA 1
ATOM 7425 C C . ASN A 1 974 ? 6.478 -14.862 -15.164 1.00 90.94 974 ASN A C 1
ATOM 7427 O O . ASN A 1 974 ? 6.881 -16.022 -15.068 1.00 90.94 974 ASN A O 1
ATOM 7431 N N . GLN A 1 975 ? 5.879 -14.225 -14.148 1.00 88.38 975 GLN A N 1
ATOM 7432 C CA . GLN A 1 975 ? 5.700 -14.837 -12.829 1.00 88.38 975 GLN A CA 1
ATOM 7433 C C . GLN A 1 975 ? 4.857 -16.115 -12.903 1.00 88.38 975 GLN A C 1
ATOM 7435 O O . GLN A 1 975 ? 5.274 -17.130 -12.352 1.00 88.38 975 GLN A O 1
ATOM 7440 N N . GLY A 1 976 ? 3.735 -16.114 -13.630 1.00 86.38 976 GLY A N 1
ATOM 7441 C CA . GLY A 1 976 ? 2.867 -17.293 -13.738 1.00 86.38 976 GLY A CA 1
ATOM 7442 C C . GLY A 1 976 ? 3.567 -18.524 -14.341 1.00 86.38 976 GLY A C 1
ATOM 7443 O O . GLY A 1 976 ? 3.391 -19.640 -13.851 1.00 86.38 976 GLY A O 1
ATOM 7444 N N . ILE A 1 977 ? 4.434 -18.332 -15.346 1.00 90.75 977 ILE A N 1
ATOM 7445 C CA . ILE A 1 977 ? 5.267 -19.409 -15.922 1.00 90.75 977 ILE A CA 1
ATOM 7446 C C . ILE A 1 977 ? 6.261 -19.952 -14.885 1.00 90.75 977 ILE A C 1
ATOM 7448 O O . ILE A 1 977 ? 6.476 -21.164 -14.793 1.00 90.75 977 ILE A O 1
ATOM 7452 N N . VAL A 1 978 ? 6.874 -19.060 -14.104 1.00 89.38 978 VAL A N 1
ATOM 7453 C CA . VAL A 1 978 ? 7.874 -19.404 -13.083 1.00 89.38 978 VAL A CA 1
ATOM 7454 C C . VAL A 1 978 ? 7.228 -20.113 -11.891 1.00 89.38 978 VAL A C 1
ATOM 7456 O O . VAL A 1 978 ? 7.747 -21.129 -11.433 1.00 89.38 978 VAL A O 1
ATOM 7459 N N . GLU A 1 979 ? 6.060 -19.661 -11.440 1.00 85.69 979 GLU A N 1
ATOM 7460 C CA . GLU A 1 979 ? 5.256 -20.321 -10.408 1.00 85.69 979 GLU A CA 1
ATOM 7461 C C . GLU A 1 979 ? 4.818 -21.724 -10.844 1.00 85.69 979 GLU A C 1
ATOM 7463 O O . GLU A 1 979 ? 5.009 -22.681 -10.091 1.00 85.69 979 GLU A O 1
ATOM 7468 N N . ALA A 1 980 ? 4.322 -21.886 -12.077 1.00 85.38 980 ALA A N 1
ATOM 7469 C CA . ALA A 1 980 ? 3.967 -23.196 -12.622 1.00 85.38 980 ALA A CA 1
ATOM 7470 C C . ALA A 1 980 ? 5.181 -24.145 -12.689 1.00 85.38 980 ALA A C 1
ATOM 7472 O O . ALA A 1 980 ? 5.082 -25.313 -12.297 1.00 85.38 980 ALA A O 1
ATOM 7473 N N . LEU A 1 981 ? 6.346 -23.647 -13.121 1.00 87.38 981 LEU A N 1
ATOM 7474 C CA . LEU A 1 981 ? 7.580 -24.433 -13.201 1.00 87.38 981 LEU A CA 1
ATOM 7475 C C . LEU A 1 981 ? 8.069 -24.870 -11.815 1.00 87.38 981 LEU A C 1
ATOM 7477 O O . LEU A 1 981 ? 8.383 -26.044 -11.612 1.00 87.38 981 LEU A O 1
ATOM 7481 N N . LEU A 1 982 ? 8.100 -23.954 -10.848 1.00 85.75 982 LEU A N 1
ATOM 7482 C CA . LEU A 1 982 ? 8.584 -24.231 -9.495 1.00 85.75 982 LEU A CA 1
ATOM 7483 C C . LEU A 1 982 ? 7.592 -25.068 -8.673 1.00 85.75 982 LEU A C 1
ATOM 7485 O O . LEU A 1 982 ? 8.027 -25.836 -7.816 1.00 85.75 982 LEU A O 1
ATOM 7489 N N . LYS A 1 983 ? 6.288 -25.016 -8.982 1.00 78.25 983 LYS A N 1
ATOM 7490 C CA . LYS A 1 983 ? 5.280 -25.928 -8.418 1.00 78.25 983 LYS A CA 1
ATOM 7491 C C . LYS A 1 983 ? 5.427 -27.354 -8.959 1.00 78.25 983 LYS A C 1
ATOM 7493 O O . LYS A 1 983 ? 5.340 -28.304 -8.183 1.00 78.25 983 LYS A O 1
ATOM 7498 N N . ILE A 1 984 ? 5.715 -27.523 -10.256 1.00 76.12 984 ILE A N 1
ATOM 7499 C CA . ILE A 1 984 ? 6.054 -28.834 -10.848 1.00 76.12 984 ILE A CA 1
ATOM 7500 C C . ILE A 1 984 ? 7.356 -29.381 -10.252 1.00 76.12 984 ILE A C 1
ATOM 7502 O O . ILE A 1 984 ? 7.433 -30.561 -9.912 1.00 76.12 984 ILE A O 1
ATOM 7506 N N . GLU A 1 985 ? 8.370 -28.528 -10.099 1.00 75.31 985 GLU A N 1
ATOM 7507 C CA . GLU A 1 985 ? 9.681 -28.915 -9.577 1.00 75.31 985 GLU A CA 1
ATOM 7508 C C . GLU A 1 985 ? 9.804 -28.848 -8.051 1.00 75.31 985 GLU A C 1
ATOM 7510 O O . GLU A 1 985 ? 10.908 -28.947 -7.519 1.00 75.31 985 GLU A O 1
ATOM 7515 N N . ARG A 1 986 ? 8.692 -28.784 -7.316 1.00 70.62 986 ARG A N 1
ATOM 7516 C CA . ARG A 1 986 ? 8.661 -28.840 -5.848 1.00 70.62 986 ARG A CA 1
ATOM 7517 C C . ARG A 1 986 ? 9.211 -30.171 -5.298 1.00 70.62 986 ARG A C 1
ATOM 7519 O O . ARG A 1 986 ? 9.364 -31.167 -6.015 1.00 70.62 986 ARG A O 1
ATOM 7526 N N . ALA A 1 987 ? 9.560 -30.199 -4.012 1.00 63.69 987 ALA A N 1
ATOM 7527 C CA . ALA A 1 987 ? 9.921 -31.426 -3.298 1.00 63.69 987 ALA A CA 1
ATOM 7528 C C . ALA A 1 987 ? 8.672 -32.167 -2.784 1.00 63.69 987 ALA A C 1
ATOM 7530 O O . ALA A 1 987 ? 7.688 -31.547 -2.390 1.00 63.69 987 ALA A O 1
ATOM 7531 N N . ALA A 1 988 ? 8.712 -33.502 -2.748 1.00 64.12 988 ALA A N 1
ATOM 7532 C CA . ALA A 1 988 ? 7.569 -34.299 -2.303 1.00 64.12 988 ALA A CA 1
ATOM 7533 C C . ALA A 1 988 ? 7.334 -34.199 -0.781 1.00 64.12 988 ALA A C 1
ATOM 7535 O O . ALA A 1 988 ? 8.248 -34.398 0.030 1.00 64.12 988 ALA A O 1
ATOM 7536 N N . TYR A 1 989 ? 6.081 -33.953 -0.397 1.00 69.88 989 TYR A N 1
ATOM 7537 C CA . TYR A 1 989 ? 5.609 -34.031 0.986 1.00 69.88 989 TYR A CA 1
ATOM 7538 C C . TYR A 1 989 ? 5.606 -35.482 1.520 1.00 69.88 989 TYR A C 1
ATOM 7540 O O . TYR A 1 989 ? 5.660 -36.442 0.742 1.00 69.88 989 TYR A O 1
ATOM 7548 N N . PRO A 1 990 ? 5.491 -35.680 2.849 1.00 75.00 990 PRO A N 1
ATOM 7549 C CA . PRO A 1 990 ? 5.097 -36.965 3.424 1.00 75.00 990 PRO A CA 1
ATOM 7550 C C . PRO A 1 990 ? 3.758 -37.484 2.864 1.00 75.00 990 PRO A C 1
ATOM 7552 O O . PRO A 1 990 ? 2.954 -36.727 2.321 1.00 75.00 990 PRO A O 1
ATOM 7555 N N . GLU A 1 991 ? 3.483 -38.780 3.041 1.00 84.56 991 GLU A N 1
ATOM 7556 C CA . GLU A 1 991 ? 2.169 -39.359 2.721 1.00 84.56 991 GLU A CA 1
ATOM 7557 C C . GLU A 1 991 ? 1.063 -38.634 3.512 1.00 84.56 991 GLU A C 1
ATOM 7559 O O . GLU A 1 991 ? 1.184 -38.454 4.726 1.00 84.56 991 GLU A O 1
ATOM 7564 N N . LEU A 1 992 ? 0.013 -38.193 2.810 1.00 90.50 992 LEU A N 1
ATOM 7565 C CA . LEU A 1 992 ? -1.118 -37.468 3.388 1.00 90.50 992 LEU A CA 1
ATOM 7566 C C . LEU A 1 992 ? -1.892 -38.375 4.358 1.00 90.50 992 LEU A C 1
ATOM 7568 O O . LEU A 1 992 ? -2.329 -39.463 3.977 1.00 90.50 992 LEU A O 1
ATOM 7572 N N . VAL A 1 993 ? -2.085 -37.923 5.599 1.00 96.44 993 VAL A N 1
ATOM 7573 C CA . VAL A 1 993 ? -2.828 -38.655 6.641 1.00 96.44 993 VAL A CA 1
ATOM 7574 C C . VAL A 1 993 ? -3.981 -37.836 7.212 1.00 96.44 993 VAL A C 1
ATOM 7576 O O . VAL A 1 993 ? -4.004 -36.608 7.126 1.00 96.44 993 VAL A O 1
ATOM 7579 N N . THR A 1 994 ? -4.937 -38.514 7.849 1.00 97.25 994 THR A N 1
ATOM 7580 C CA . THR A 1 994 ? -6.045 -37.834 8.537 1.00 97.25 994 THR A CA 1
ATOM 7581 C C . THR A 1 994 ? -5.571 -37.095 9.793 1.00 97.25 994 THR A C 1
ATOM 7583 O O . THR A 1 994 ? -4.583 -37.473 10.441 1.00 97.25 994 THR A O 1
ATOM 7586 N N . ILE A 1 995 ? -6.305 -36.059 10.205 1.00 97.38 995 ILE A N 1
ATOM 7587 C CA . ILE A 1 995 ? -5.984 -35.270 11.403 1.00 97.38 995 ILE A CA 1
ATOM 7588 C C . ILE A 1 995 ? -6.023 -36.160 12.657 1.00 97.38 995 ILE A C 1
ATOM 7590 O O . ILE A 1 995 ? -5.205 -35.999 13.560 1.00 97.38 995 ILE A O 1
ATOM 7594 N N . GLY A 1 996 ? -6.907 -37.157 12.712 1.00 95.81 996 GLY A N 1
ATOM 7595 C CA . GLY A 1 996 ? -6.989 -38.162 13.775 1.00 95.81 996 GLY A CA 1
ATOM 7596 C C . GLY A 1 996 ? -5.787 -39.111 13.829 1.00 95.81 996 GLY A C 1
ATOM 7597 O O . GLY A 1 996 ? -5.346 -39.483 14.922 1.00 95.81 996 GLY A O 1
ATOM 7598 N N . GLU A 1 997 ? -5.201 -39.466 12.684 1.00 96.44 997 GLU A N 1
ATOM 7599 C CA . GLU A 1 997 ? -3.953 -40.239 12.618 1.00 96.44 997 GLU A CA 1
ATOM 7600 C C . GLU A 1 997 ? -2.757 -39.401 13.072 1.00 96.44 997 GLU A C 1
ATOM 7602 O O . GLU A 1 997 ? -1.999 -39.856 13.932 1.00 96.44 997 GLU A O 1
ATOM 7607 N N . MET A 1 998 ? -2.647 -38.146 12.620 1.00 96.50 998 MET A N 1
ATOM 7608 C CA . MET A 1 998 ? -1.670 -37.186 13.148 1.00 96.50 998 MET A CA 1
ATOM 7609 C C . MET A 1 998 ? -1.837 -37.022 14.668 1.00 96.50 998 MET A C 1
ATOM 7611 O O . MET A 1 998 ? -0.877 -37.215 15.420 1.00 96.50 998 MET A O 1
ATOM 7615 N N . ARG A 1 999 ? -3.059 -36.790 15.173 1.00 95.31 999 ARG A N 1
ATOM 7616 C CA . ARG A 1 999 ? -3.366 -36.697 16.617 1.00 95.31 999 ARG A CA 1
ATOM 7617 C C . ARG A 1 999 ? -3.002 -37.970 17.388 1.00 95.31 999 ARG A C 1
ATOM 7619 O O . ARG A 1 999 ? -2.566 -37.858 18.533 1.00 95.31 999 ARG A O 1
ATOM 7626 N N . SER A 1 1000 ? -3.051 -39.139 16.752 1.00 93.06 1000 SER A N 1
ATOM 7627 C CA . SER A 1 1000 ? -2.615 -40.428 17.320 1.00 93.06 1000 SER A CA 1
ATOM 7628 C C . SER A 1 1000 ? -1.102 -40.700 17.194 1.00 93.06 1000 SER A C 1
ATOM 7630 O O . SER A 1 1000 ? -0.570 -41.557 17.902 1.00 93.06 1000 SER A O 1
ATOM 7632 N N . GLY A 1 1001 ? -0.403 -39.981 16.311 1.00 92.25 1001 GLY A N 1
ATOM 7633 C CA . GLY A 1 1001 ? 1.036 -40.092 16.049 1.00 92.25 1001 GLY A CA 1
ATOM 7634 C C . GLY A 1 1001 ? 1.946 -39.564 17.169 1.00 92.25 1001 GLY A C 1
ATOM 7635 O O . GLY A 1 1001 ? 1.480 -39.128 18.226 1.00 92.25 1001 GLY A O 1
ATOM 7636 N N . LYS A 1 1002 ? 3.269 -39.576 16.966 1.00 91.50 1002 LYS A N 1
ATOM 7637 C CA . LYS A 1 1002 ? 4.236 -39.108 17.978 1.00 91.50 1002 LYS A CA 1
ATOM 7638 C C . LYS A 1 1002 ? 4.453 -37.600 17.845 1.00 91.50 1002 LYS A C 1
ATOM 7640 O O . LYS A 1 1002 ? 4.557 -37.077 16.743 1.00 91.50 1002 LYS A O 1
ATOM 7645 N N . ALA A 1 1003 ? 4.562 -36.900 18.971 1.00 89.38 1003 ALA A N 1
ATOM 7646 C CA . ALA A 1 1003 ? 5.027 -35.514 18.962 1.00 89.38 1003 ALA A CA 1
ATOM 7647 C C . ALA A 1 1003 ? 6.492 -35.442 18.486 1.00 89.38 1003 ALA A C 1
ATOM 7649 O O . ALA A 1 1003 ? 7.281 -36.348 18.762 1.00 89.38 1003 ALA A O 1
ATOM 7650 N N . GLY A 1 1004 ? 6.838 -34.370 17.775 1.00 81.00 1004 GLY A N 1
ATOM 7651 C CA . GLY A 1 1004 ? 8.138 -34.151 17.140 1.00 81.00 1004 GLY A CA 1
ATOM 7652 C C . GLY A 1 1004 ? 8.297 -34.784 15.752 1.00 81.00 1004 GLY A C 1
ATOM 7653 O O . GLY A 1 1004 ? 9.282 -34.482 15.083 1.00 81.00 1004 GLY A O 1
ATOM 7654 N N . GLU A 1 1005 ? 7.357 -35.621 15.302 1.00 86.88 1005 GLU A N 1
ATOM 7655 C CA . GLU A 1 1005 ? 7.307 -36.111 13.917 1.00 86.88 1005 GLU A CA 1
ATOM 7656 C C . GLU A 1 1005 ? 6.578 -35.102 13.010 1.00 86.88 1005 GLU A C 1
ATOM 7658 O O . GLU A 1 1005 ? 5.735 -34.326 13.473 1.00 86.88 1005 GLU A O 1
ATOM 7663 N N . ILE A 1 1006 ? 6.936 -35.101 11.724 1.00 86.19 1006 ILE A N 1
ATOM 7664 C CA . ILE A 1 1006 ? 6.293 -34.283 10.689 1.00 86.19 1006 ILE A CA 1
ATOM 7665 C C . ILE A 1 1006 ? 5.078 -35.040 10.165 1.00 86.19 1006 ILE A C 1
ATOM 7667 O O . ILE A 1 1006 ? 5.156 -36.247 9.923 1.00 86.19 1006 ILE A O 1
ATOM 7671 N N . TYR A 1 1007 ? 3.980 -34.322 9.966 1.00 91.94 1007 TYR A N 1
ATOM 7672 C CA . TYR A 1 1007 ? 2.765 -34.835 9.356 1.00 91.94 1007 TYR A CA 1
ATOM 7673 C C . TYR A 1 1007 ? 2.348 -33.937 8.203 1.00 91.94 1007 TYR A C 1
ATOM 7675 O O . TYR A 1 1007 ? 2.485 -32.716 8.271 1.00 91.94 1007 TYR A O 1
ATOM 7683 N N . HIS A 1 1008 ? 1.827 -34.582 7.169 1.00 92.25 1008 HIS A N 1
ATOM 7684 C CA . HIS A 1 1008 ? 1.119 -33.957 6.072 1.00 92.25 1008 HIS A CA 1
ATOM 7685 C C . HIS A 1 1008 ? -0.369 -34.251 6.284 1.00 92.25 1008 HIS A C 1
ATOM 7687 O O . HIS A 1 1008 ? -0.750 -35.419 6.393 1.00 92.25 1008 HIS A O 1
ATOM 7693 N N . ILE A 1 1009 ? -1.181 -33.210 6.444 1.00 95.88 1009 ILE A N 1
ATOM 7694 C CA . ILE A 1 1009 ? -2.618 -33.309 6.723 1.00 95.88 1009 ILE A CA 1
ATOM 7695 C C . ILE A 1 1009 ? -3.406 -32.402 5.786 1.00 95.88 1009 ILE A C 1
ATOM 7697 O O . ILE A 1 1009 ? -2.884 -31.410 5.291 1.00 95.88 1009 ILE A O 1
ATOM 7701 N N . ARG A 1 1010 ? -4.694 -32.694 5.628 1.00 95.31 1010 ARG A N 1
ATOM 7702 C CA . ARG A 1 1010 ? -5.644 -31.834 4.927 1.00 95.31 1010 ARG A CA 1
ATOM 7703 C C . ARG A 1 1010 ? -6.937 -31.743 5.729 1.00 95.31 1010 ARG A C 1
ATOM 7705 O O . ARG A 1 1010 ? -7.344 -32.716 6.363 1.00 95.31 1010 ARG A O 1
ATOM 7712 N N . GLY A 1 1011 ? -7.575 -30.580 5.714 1.00 95.69 1011 GLY A N 1
ATOM 7713 C CA . GLY A 1 1011 ? -8.856 -30.349 6.379 1.00 95.69 1011 GLY A CA 1
ATOM 7714 C C . GLY A 1 1011 ? -9.447 -28.993 6.016 1.00 95.69 1011 GLY A C 1
ATOM 7715 O O . GLY A 1 1011 ? -8.852 -28.230 5.262 1.00 95.69 1011 GLY A O 1
ATOM 7716 N N . TRP A 1 1012 ? -10.617 -28.689 6.570 1.00 96.25 1012 TRP A N 1
ATOM 7717 C CA . TRP A 1 1012 ? -11.319 -27.431 6.320 1.00 96.25 1012 TRP A CA 1
ATOM 7718 C C . TRP A 1 1012 ? -11.218 -26.496 7.520 1.00 96.25 1012 TRP A C 1
ATOM 7720 O O . TRP A 1 1012 ? -11.244 -26.931 8.678 1.00 96.25 1012 TRP A O 1
ATOM 7730 N N . VAL A 1 1013 ? -11.104 -25.201 7.238 1.00 95.06 1013 VAL A N 1
ATOM 7731 C CA . VAL A 1 1013 ? -10.939 -24.153 8.243 1.00 95.06 1013 VAL A CA 1
ATOM 7732 C C . VAL A 1 1013 ? -12.204 -24.024 9.091 1.00 95.06 1013 VAL A C 1
ATOM 7734 O O . VAL A 1 1013 ? -13.278 -23.666 8.619 1.00 95.06 1013 VAL A O 1
ATOM 7737 N N . THR A 1 1014 ? -12.062 -24.288 10.386 1.00 93.81 1014 THR A N 1
ATOM 7738 C CA . THR A 1 1014 ? -13.088 -24.078 11.420 1.00 93.81 1014 THR A CA 1
ATOM 7739 C C . THR A 1 1014 ? -12.841 -22.827 12.259 1.00 93.81 1014 THR A C 1
ATOM 7741 O O . THR A 1 1014 ? -13.715 -22.439 13.027 1.00 93.81 1014 THR A O 1
ATOM 7744 N N . SER A 1 1015 ? -11.704 -22.153 12.094 1.00 91.75 1015 SER A N 1
ATOM 7745 C CA . SER A 1 1015 ? -11.478 -20.773 12.540 1.00 91.75 1015 SER A CA 1
ATOM 7746 C C . SER A 1 1015 ? -10.367 -20.184 11.677 1.00 91.75 1015 SER A C 1
ATOM 7748 O O . SER A 1 1015 ? -9.272 -20.746 11.677 1.00 91.75 1015 SER A O 1
ATOM 7750 N N . GLY A 1 1016 ? -10.679 -19.139 10.911 1.00 86.94 1016 GLY A N 1
ATOM 7751 C CA . GLY A 1 1016 ? -9.781 -18.522 9.927 1.00 86.94 1016 GLY A CA 1
ATOM 7752 C C . GLY A 1 1016 ? -9.172 -17.203 10.408 1.00 86.94 1016 GLY A C 1
ATOM 7753 O O . GLY A 1 1016 ? -9.095 -16.970 11.616 1.00 86.94 1016 GLY A O 1
ATOM 7754 N N . THR A 1 1017 ? -8.787 -16.347 9.458 1.00 82.81 1017 THR A N 1
ATOM 7755 C CA . THR A 1 1017 ? -8.244 -14.990 9.670 1.00 82.81 1017 THR A CA 1
ATOM 7756 C C . THR A 1 1017 ? -9.109 -13.873 9.056 1.00 82.81 1017 THR A C 1
ATOM 7758 O O . THR A 1 1017 ? -8.972 -12.724 9.459 1.00 82.81 1017 THR A O 1
ATOM 7761 N N . SER A 1 1018 ? -10.080 -14.186 8.187 1.00 79.88 1018 SER A N 1
ATOM 7762 C CA . SER A 1 1018 ? -10.823 -13.221 7.344 1.00 79.88 1018 SER A CA 1
ATOM 7763 C C . SER A 1 1018 ? -11.796 -12.230 8.014 1.00 79.88 1018 SER A C 1
ATOM 7765 O O . SER A 1 1018 ? -12.634 -11.655 7.320 1.00 79.88 1018 SER A O 1
ATOM 7767 N N . ARG A 1 1019 ? -11.807 -12.088 9.345 1.00 75.81 1019 ARG A N 1
ATOM 7768 C CA . ARG A 1 1019 ? -12.723 -11.175 10.062 1.00 75.81 1019 ARG A CA 1
ATOM 7769 C C . ARG A 1 1019 ? -12.087 -10.647 11.353 1.00 75.81 1019 ARG A C 1
ATOM 7771 O O . ARG A 1 1019 ? -12.120 -11.363 12.358 1.00 75.81 1019 ARG A O 1
ATOM 7778 N N . PRO A 1 1020 ? -11.556 -9.412 11.377 1.00 68.00 1020 PRO A N 1
ATOM 7779 C CA . PRO A 1 1020 ? -11.078 -8.778 12.603 1.00 68.00 1020 PRO A CA 1
ATOM 7780 C C . PRO A 1 1020 ? -12.079 -8.901 13.769 1.00 68.00 1020 PRO A C 1
ATOM 7782 O O . PRO A 1 1020 ? -13.299 -8.920 13.581 1.00 68.00 1020 PRO A O 1
ATOM 7785 N N . GLY A 1 1021 ? -11.560 -9.090 14.985 1.00 71.81 1021 GLY A N 1
ATOM 7786 C CA . GLY A 1 1021 ? -12.370 -9.311 16.193 1.00 71.81 1021 GLY A CA 1
ATOM 7787 C C . GLY A 1 1021 ? -13.099 -10.666 16.286 1.00 71.81 1021 GLY A C 1
ATOM 7788 O O . GLY A 1 1021 ? -13.815 -10.908 17.256 1.00 71.81 1021 GLY A O 1
ATOM 7789 N N . ASN A 1 1022 ? -12.933 -11.565 15.307 1.00 80.25 1022 ASN A N 1
ATOM 7790 C CA . ASN A 1 1022 ? -13.584 -12.885 15.263 1.00 80.25 1022 ASN A CA 1
ATOM 7791 C C . ASN A 1 1022 ? -12.585 -14.032 14.976 1.00 80.25 1022 ASN A C 1
ATOM 7793 O O . ASN A 1 1022 ? -12.937 -15.081 14.426 1.00 80.25 1022 ASN A O 1
ATOM 7797 N N . THR A 1 1023 ? -11.310 -13.813 15.306 1.00 84.19 1023 THR A N 1
ATOM 7798 C CA . THR A 1 1023 ? -10.162 -14.653 14.929 1.00 84.19 1023 THR A CA 1
ATOM 7799 C C . THR A 1 1023 ? -9.241 -14.892 16.127 1.00 84.19 1023 THR A C 1
ATOM 7801 O O . THR A 1 1023 ? -9.295 -14.180 17.129 1.00 84.19 1023 THR A O 1
ATOM 7804 N N . PHE A 1 1024 ? -8.379 -15.910 16.048 1.00 87.62 1024 PHE A N 1
ATOM 7805 C CA . PHE A 1 1024 ? -7.371 -16.175 17.078 1.00 87.62 1024 PHE A CA 1
ATOM 7806 C C . PHE A 1 1024 ? -5.990 -15.766 16.559 1.00 87.62 1024 PHE A C 1
ATOM 7808 O O . PHE A 1 1024 ? -5.541 -16.281 15.536 1.00 87.62 1024 PHE A O 1
ATOM 7815 N N . SER A 1 1025 ? -5.306 -14.866 17.273 1.00 80.94 1025 SER A N 1
ATOM 7816 C CA . SER A 1 1025 ? -4.009 -14.325 16.838 1.00 80.94 1025 SER A CA 1
ATOM 7817 C C . SER A 1 1025 ? -3.000 -15.429 16.489 1.00 80.94 1025 SER A C 1
ATOM 7819 O O . SER A 1 1025 ? -2.859 -16.421 17.219 1.00 80.94 1025 SER A O 1
ATOM 7821 N N . LYS A 1 1026 ? -2.356 -15.274 15.324 1.00 81.25 1026 LYS A N 1
ATOM 7822 C CA . LYS A 1 1026 ? -1.412 -16.216 14.698 1.00 81.25 1026 LYS A CA 1
ATOM 7823 C C . LYS A 1 1026 ? -1.889 -17.687 14.696 1.00 81.25 1026 LYS A C 1
ATOM 7825 O O . LYS A 1 1026 ? -1.059 -18.592 14.767 1.00 81.25 1026 LYS A O 1
ATOM 7830 N N . THR A 1 1027 ? -3.204 -17.964 14.666 1.00 88.44 1027 THR A N 1
ATOM 7831 C CA . THR A 1 1027 ? -3.760 -19.320 14.865 1.00 88.44 1027 THR A CA 1
ATOM 7832 C C . THR A 1 1027 ? -4.982 -19.624 13.986 1.00 88.44 1027 THR A C 1
ATOM 7834 O O . THR A 1 1027 ? -6.078 -19.123 14.235 1.00 88.44 1027 THR A O 1
ATOM 7837 N N . VAL A 1 1028 ? -4.841 -20.575 13.057 1.00 93.12 1028 VAL A N 1
ATOM 7838 C CA . VAL A 1 1028 ? -5.958 -21.154 12.279 1.00 93.12 1028 VAL A CA 1
ATOM 7839 C C . VAL A 1 1028 ? -6.298 -22.554 12.796 1.00 93.12 1028 VAL A C 1
ATOM 7841 O O . VAL A 1 1028 ? -5.412 -23.307 13.197 1.00 93.12 1028 VAL A O 1
ATOM 7844 N N . TYR A 1 1029 ? -7.578 -22.936 12.790 1.00 95.62 1029 TYR A N 1
ATOM 7845 C CA . TYR A 1 1029 ? -8.024 -24.279 13.190 1.00 95.62 1029 TYR A CA 1
ATOM 7846 C C . TYR A 1 1029 ? -8.541 -25.087 12.000 1.00 95.62 1029 TYR A C 1
ATOM 7848 O O . TYR A 1 1029 ? -9.545 -24.708 11.401 1.00 95.62 1029 TYR A O 1
ATOM 7856 N N . LEU A 1 1030 ? -7.931 -26.241 11.713 1.00 96.75 1030 LEU A N 1
ATOM 7857 C CA . LEU A 1 1030 ? -8.432 -27.203 10.723 1.00 96.75 1030 LEU A CA 1
ATOM 7858 C C . LEU A 1 1030 ? -9.212 -28.341 11.380 1.00 96.75 1030 LEU A C 1
ATOM 7860 O O . LEU A 1 1030 ? -8.863 -28.801 12.471 1.00 96.75 1030 LEU A O 1
ATOM 7864 N N . GLN A 1 1031 ? -10.218 -28.848 10.670 1.00 96.25 1031 GLN A N 1
ATOM 7865 C CA . GLN A 1 1031 ? -10.955 -30.056 11.028 1.00 96.25 1031 GLN A CA 1
ATOM 7866 C C . GLN A 1 1031 ? -11.149 -30.976 9.814 1.00 96.25 1031 GLN A C 1
ATOM 7868 O O . GLN A 1 1031 ? -11.377 -30.511 8.700 1.00 96.25 1031 GLN A O 1
ATOM 7873 N N . ASP A 1 1032 ? -11.108 -32.284 10.061 1.00 95.12 1032 ASP A N 1
ATOM 7874 C CA . ASP A 1 1032 ? -11.635 -33.326 9.181 1.00 95.12 1032 ASP A CA 1
ATOM 7875 C C . ASP A 1 1032 ? -12.669 -34.179 9.956 1.00 95.12 1032 ASP A C 1
ATOM 7877 O O . ASP A 1 1032 ? -12.982 -33.920 11.126 1.00 95.12 1032 ASP A O 1
ATOM 7881 N N . ASP A 1 1033 ? -13.221 -35.225 9.339 1.00 93.56 1033 ASP A N 1
ATOM 7882 C CA . ASP A 1 1033 ? -14.177 -36.114 10.016 1.00 93.56 1033 ASP A CA 1
ATOM 7883 C C . ASP A 1 1033 ? -13.580 -36.806 11.257 1.00 93.56 1033 ASP A C 1
ATOM 7885 O O . ASP A 1 1033 ? -14.293 -37.107 12.222 1.00 93.56 1033 ASP A O 1
ATOM 7889 N N . THR A 1 1034 ? -12.265 -37.014 11.283 1.00 94.69 1034 THR A N 1
ATOM 7890 C CA . THR A 1 1034 ? -11.542 -37.791 12.294 1.00 94.69 1034 THR A CA 1
ATOM 7891 C C . THR A 1 1034 ? -11.052 -36.957 13.484 1.00 94.69 1034 THR A C 1
ATOM 7893 O O . THR A 1 1034 ? -11.027 -37.472 14.604 1.00 94.69 1034 THR A O 1
ATOM 7896 N N . GLY A 1 1035 ? -10.728 -35.673 13.302 1.00 93.94 1035 GLY A N 1
ATOM 7897 C CA . GLY A 1 1035 ? -10.195 -34.807 14.356 1.00 93.94 1035 GLY A CA 1
ATOM 7898 C C . GLY A 1 1035 ? -10.031 -33.341 13.948 1.00 93.94 1035 GLY A C 1
ATOM 7899 O O . GLY A 1 1035 ? -10.343 -32.952 12.830 1.00 93.94 1035 GLY A O 1
ATOM 7900 N N . GLY A 1 1036 ? -9.530 -32.521 14.878 1.00 96.31 1036 GLY A N 1
ATOM 7901 C CA . GLY A 1 1036 ? -9.208 -31.111 14.635 1.00 96.31 1036 GLY A CA 1
ATOM 7902 C C . GLY A 1 1036 ? -7.883 -30.693 15.278 1.00 96.31 1036 GLY A C 1
ATOM 7903 O O . GLY A 1 1036 ? -7.386 -31.357 16.197 1.00 96.31 1036 GLY A O 1
ATOM 7904 N N . VAL A 1 1037 ? -7.270 -29.624 14.774 1.00 97.50 1037 VAL A N 1
ATOM 7905 C CA . VAL A 1 1037 ? -5.930 -29.165 15.179 1.00 97.50 1037 VAL A CA 1
ATOM 7906 C C . VAL A 1 1037 ? -5.756 -27.662 14.942 1.00 97.50 1037 VAL A C 1
ATOM 7908 O O . VAL A 1 1037 ? -6.335 -27.111 14.012 1.00 97.50 1037 VAL A O 1
ATOM 7911 N N . ALA A 1 1038 ? -4.944 -27.010 15.778 1.00 96.00 1038 ALA A N 1
ATOM 7912 C CA . ALA A 1 1038 ? -4.467 -25.650 15.532 1.00 96.00 1038 ALA A CA 1
ATOM 7913 C C . ALA A 1 1038 ? -3.177 -25.671 14.694 1.00 96.00 1038 ALA A C 1
ATOM 7915 O O . ALA A 1 1038 ? -2.229 -26.378 15.053 1.00 96.00 1038 ALA A O 1
ATOM 7916 N N . LEU A 1 1039 ? -3.135 -24.874 13.630 1.00 94.19 1039 LEU A N 1
ATOM 7917 C CA . LEU A 1 1039 ? -1.929 -24.497 12.896 1.00 94.19 1039 LEU A CA 1
ATOM 7918 C C . LEU A 1 1039 ? -1.315 -23.269 13.578 1.00 94.19 1039 LEU A C 1
ATOM 7920 O O . LEU A 1 1039 ? -2.026 -22.287 13.796 1.00 94.19 1039 LEU A O 1
ATOM 7924 N N . VAL A 1 1040 ? -0.030 -23.332 13.945 1.00 88.38 1040 VAL A N 1
ATOM 7925 C CA . VAL A 1 1040 ? 0.658 -22.250 14.674 1.00 88.38 1040 VAL A CA 1
ATOM 7926 C C . VAL A 1 1040 ? 2.141 -22.109 14.279 1.00 88.38 1040 VAL A C 1
ATOM 7928 O O . VAL A 1 1040 ? 2.799 -23.125 14.058 1.00 88.38 1040 VAL A O 1
ATOM 7931 N N . PRO A 1 1041 ? 2.702 -20.886 14.272 1.00 81.56 1041 PRO A N 1
ATOM 7932 C CA . PRO A 1 1041 ? 1.969 -19.667 13.942 1.00 81.56 1041 PRO A CA 1
ATOM 7933 C C . PRO A 1 1041 ? 1.368 -19.791 12.528 1.00 81.56 1041 PRO A C 1
ATOM 7935 O O . PRO A 1 1041 ? 1.935 -20.451 11.659 1.00 81.56 1041 PRO A O 1
ATOM 7938 N N . PHE A 1 1042 ? 0.211 -19.178 12.308 1.00 79.75 1042 PHE A N 1
ATOM 7939 C CA . PHE A 1 1042 ? -0.380 -18.980 10.986 1.00 79.75 1042 PHE A CA 1
ATOM 7940 C C . PHE A 1 1042 ? -0.255 -17.498 10.623 1.00 79.75 1042 PHE A C 1
ATOM 7942 O O . PHE A 1 1042 ? -0.653 -16.655 11.423 1.00 79.75 1042 PHE A O 1
ATOM 7949 N N . ALA A 1 1043 ? 0.306 -17.206 9.450 1.00 66.25 1043 ALA A N 1
ATOM 7950 C CA . ALA A 1 1043 ? 0.619 -15.853 8.975 1.00 66.25 1043 ALA A CA 1
ATOM 7951 C C . ALA A 1 1043 ? 0.073 -15.597 7.555 1.00 66.25 1043 ALA A C 1
ATOM 7953 O O . ALA A 1 1043 ? 0.690 -14.899 6.763 1.00 66.25 1043 ALA A O 1
ATOM 7954 N N . GLY A 1 1044 ? -1.043 -16.248 7.214 1.00 62.72 1044 GLY A N 1
ATOM 7955 C CA . GLY A 1 1044 ? -1.814 -15.955 6.009 1.00 62.72 1044 GLY A CA 1
ATOM 7956 C C . GLY A 1 1044 ? -3.073 -15.172 6.367 1.00 62.72 1044 GLY A C 1
ATOM 7957 O O . GLY A 1 1044 ? -3.850 -15.589 7.237 1.00 62.72 1044 GLY A O 1
ATOM 7958 N N . ASP A 1 1045 ? -3.276 -14.052 5.694 1.00 59.09 1045 ASP A N 1
ATOM 7959 C CA . ASP A 1 1045 ? -4.446 -13.205 5.882 1.00 59.09 1045 ASP A CA 1
ATOM 7960 C C . ASP A 1 1045 ? -5.670 -13.742 5.127 1.00 59.09 1045 ASP A C 1
ATOM 7962 O O . ASP A 1 1045 ? -5.593 -14.723 4.387 1.00 59.09 1045 ASP A O 1
ATOM 7966 N N . GLU A 1 1046 ? -6.830 -13.150 5.404 1.00 67.38 1046 GLU A N 1
ATOM 7967 C CA . GLU A 1 1046 ? -8.106 -13.353 4.694 1.00 67.38 1046 GLU A CA 1
ATOM 7968 C C . GLU A 1 1046 ? -8.657 -14.792 4.563 1.00 67.38 1046 GLU A C 1
ATOM 7970 O O . GLU A 1 1046 ? -9.693 -15.018 3.935 1.00 67.38 1046 GLU A O 1
ATOM 7975 N N . VAL A 1 1047 ? -8.069 -15.782 5.243 1.00 81.88 1047 VAL A N 1
ATOM 7976 C CA . VAL A 1 1047 ? -8.533 -17.176 5.202 1.00 81.88 1047 VAL A CA 1
ATOM 7977 C C . VAL A 1 1047 ? -9.925 -17.293 5.822 1.00 81.88 1047 VAL A C 1
ATOM 7979 O O . VAL A 1 1047 ? -10.110 -17.068 7.024 1.00 81.88 1047 VAL A O 1
ATOM 7982 N N . GLN A 1 1048 ? -10.909 -17.673 5.008 1.00 87.38 1048 GLN A N 1
ATOM 7983 C CA . GLN A 1 1048 ? -12.311 -17.777 5.411 1.00 87.38 1048 GLN A CA 1
ATOM 7984 C C . GLN A 1 1048 ? -12.625 -19.086 6.157 1.00 87.38 1048 GLN A C 1
ATOM 7986 O O . GLN A 1 1048 ? -11.874 -20.064 6.139 1.00 87.38 1048 GLN A O 1
ATOM 7991 N N . VAL A 1 1049 ? -13.779 -19.131 6.830 1.00 89.56 1049 VAL A N 1
ATOM 7992 C CA . VAL A 1 1049 ? -14.291 -20.376 7.425 1.00 89.56 1049 VAL A CA 1
ATOM 7993 C C . VAL A 1 1049 ? -14.864 -21.264 6.317 1.00 89.56 1049 VAL A C 1
ATOM 7995 O O . VAL A 1 1049 ? -15.658 -20.823 5.490 1.00 89.56 1049 VAL A O 1
ATOM 7998 N N . GLY A 1 1050 ? -14.454 -22.531 6.315 1.00 90.75 1050 GLY A N 1
ATOM 7999 C CA . GLY A 1 1050 ? -14.780 -23.516 5.290 1.00 90.75 1050 GLY A CA 1
ATOM 8000 C C . GLY A 1 1050 ? -13.696 -23.709 4.229 1.00 90.75 1050 GLY A C 1
ATOM 8001 O O . GLY A 1 1050 ? -13.757 -24.717 3.528 1.00 90.75 1050 GLY A O 1
ATOM 8002 N N . THR A 1 1051 ? -12.690 -22.832 4.135 1.00 93.06 1051 THR A N 1
ATOM 8003 C CA . THR A 1 1051 ? -11.578 -22.965 3.177 1.00 93.06 1051 THR A CA 1
ATOM 8004 C C . THR A 1 1051 ? -10.843 -24.303 3.359 1.00 93.06 1051 THR A C 1
ATOM 8006 O O . THR A 1 1051 ? -10.482 -24.641 4.492 1.00 93.06 1051 THR A O 1
ATOM 8009 N N . PRO A 1 1052 ? -10.631 -25.099 2.294 1.00 93.94 1052 PRO A N 1
ATOM 8010 C CA . PRO A 1 1052 ? -9.808 -26.301 2.356 1.00 93.94 1052 PRO A CA 1
ATOM 8011 C C . PRO A 1 1052 ? -8.317 -25.944 2.357 1.00 93.94 1052 PRO A C 1
ATOM 8013 O O . PRO A 1 1052 ? -7.846 -25.164 1.533 1.00 93.94 1052 PRO A O 1
ATOM 8016 N N . ILE A 1 1053 ? -7.567 -26.540 3.283 1.00 92.81 1053 ILE A N 1
ATOM 8017 C CA . ILE A 1 1053 ? -6.124 -26.338 3.431 1.00 92.81 1053 ILE A CA 1
ATOM 8018 C C . ILE A 1 1053 ? -5.415 -27.689 3.512 1.00 92.81 1053 ILE A C 1
ATOM 8020 O O . ILE A 1 1053 ? -5.818 -28.576 4.274 1.00 92.81 1053 ILE A O 1
ATOM 8024 N N . GLU A 1 1054 ? -4.323 -27.806 2.762 1.00 91.88 1054 GLU A N 1
ATOM 8025 C CA . GLU A 1 1054 ? -3.322 -28.865 2.869 1.00 91.88 1054 GLU A CA 1
ATOM 8026 C C . GLU A 1 1054 ? -2.096 -28.296 3.609 1.00 91.88 1054 GLU A C 1
ATOM 8028 O O . GLU A 1 1054 ? -1.594 -27.224 3.280 1.00 91.88 1054 GLU A O 1
ATOM 8033 N N . ALA A 1 1055 ? -1.659 -28.950 4.686 1.00 90.44 1055 ALA A N 1
ATOM 8034 C CA . ALA A 1 1055 ? -0.673 -28.406 5.619 1.00 90.44 1055 ALA A CA 1
ATOM 8035 C C . ALA A 1 1055 ? 0.386 -29.443 6.005 1.00 90.44 1055 ALA A C 1
ATOM 8037 O O . ALA A 1 1055 ? 0.075 -30.567 6.421 1.00 90.44 1055 ALA A O 1
ATOM 8038 N N . VAL A 1 1056 ? 1.652 -29.030 5.944 1.00 87.38 1056 VAL A N 1
ATOM 8039 C CA . VAL A 1 1056 ? 2.805 -29.812 6.393 1.00 87.38 1056 VAL A CA 1
ATOM 8040 C C . VAL A 1 1056 ? 3.405 -29.147 7.625 1.00 87.38 1056 VAL A C 1
ATOM 8042 O O . VAL A 1 1056 ? 3.741 -27.963 7.635 1.00 87.38 1056 VAL A O 1
ATOM 8045 N N . GLY A 1 1057 ? 3.580 -29.916 8.697 1.00 88.88 1057 GLY A N 1
ATOM 8046 C CA . GLY A 1 1057 ? 4.158 -29.369 9.918 1.00 88.88 1057 GLY A CA 1
ATOM 8047 C C . GLY A 1 1057 ? 4.557 -30.405 10.955 1.00 88.88 1057 GLY A C 1
ATOM 8048 O O . GLY A 1 1057 ? 4.262 -31.597 10.852 1.00 88.88 1057 GLY A O 1
ATOM 8049 N N . ARG A 1 1058 ? 5.266 -29.937 11.980 1.00 88.44 1058 ARG A N 1
ATOM 8050 C CA . ARG A 1 1058 ? 5.748 -30.741 13.106 1.00 88.44 1058 ARG A CA 1
ATOM 8051 C C . ARG A 1 1058 ? 4.655 -30.823 14.167 1.00 88.44 1058 ARG A C 1
ATOM 8053 O O . ARG A 1 1058 ? 4.173 -29.801 14.649 1.00 88.44 1058 ARG A O 1
ATOM 8060 N N . LYS A 1 1059 ? 4.277 -32.029 14.589 1.00 93.56 1059 LYS A N 1
ATOM 8061 C CA . LYS A 1 1059 ? 3.305 -32.191 15.680 1.00 93.56 1059 LYS A CA 1
ATOM 8062 C C . LYS A 1 1059 ? 3.916 -31.784 17.018 1.00 93.56 1059 LYS A C 1
ATOM 8064 O O . LYS A 1 1059 ? 4.893 -32.388 17.459 1.00 93.56 1059 LYS A O 1
ATOM 8069 N N . GLU A 1 1060 ? 3.275 -30.863 17.726 1.00 92.38 1060 GLU A N 1
ATOM 8070 C CA . GLU A 1 1060 ? 3.706 -30.386 19.042 1.00 92.38 1060 GLU A CA 1
ATOM 8071 C C . GLU A 1 1060 ? 2.602 -30.496 20.101 1.00 92.38 1060 GLU A C 1
ATOM 8073 O O . GLU A 1 1060 ? 1.440 -30.791 19.808 1.00 92.38 1060 GLU A O 1
ATOM 8078 N N . ILE A 1 1061 ? 2.989 -30.294 21.365 1.00 91.44 1061 ILE A N 1
ATOM 8079 C CA . ILE A 1 1061 ? 2.076 -30.244 22.510 1.00 91.44 1061 ILE A CA 1
ATOM 8080 C C . ILE A 1 1061 ? 2.338 -28.940 23.275 1.00 91.44 1061 ILE A C 1
ATOM 8082 O O . ILE A 1 1061 ? 3.271 -28.871 24.076 1.00 91.44 1061 ILE A O 1
ATOM 8086 N N . ARG A 1 1062 ? 1.524 -27.905 23.032 1.00 87.69 1062 ARG A N 1
ATOM 8087 C CA . ARG A 1 1062 ? 1.657 -26.563 23.635 1.00 87.69 1062 ARG A CA 1
ATOM 8088 C C . ARG A 1 1062 ? 0.529 -26.329 24.643 1.00 87.69 1062 ARG A C 1
ATOM 8090 O O . ARG A 1 1062 ? -0.645 -26.464 24.311 1.00 87.69 1062 ARG A O 1
ATOM 8097 N N . GLY A 1 1063 ? 0.862 -26.071 25.911 1.00 84.94 1063 GLY A N 1
ATOM 8098 C CA . GLY A 1 1063 ? -0.137 -25.973 26.994 1.00 84.94 1063 GLY A CA 1
ATOM 8099 C C . GLY A 1 1063 ? -0.970 -27.251 27.210 1.00 84.94 1063 GLY A C 1
ATOM 8100 O O . GLY A 1 1063 ? -2.081 -27.189 27.718 1.00 84.94 1063 GLY A O 1
ATOM 8101 N N . GLY A 1 1064 ? -0.475 -28.413 26.767 1.00 89.62 1064 GLY A N 1
ATOM 8102 C CA . GLY A 1 1064 ? -1.242 -29.666 26.716 1.00 89.62 1064 GLY A CA 1
ATOM 8103 C C . GLY A 1 1064 ? -2.106 -29.839 25.459 1.00 89.62 1064 GLY A C 1
ATOM 8104 O O . GLY A 1 1064 ? -2.538 -30.956 25.184 1.00 89.62 1064 GLY A O 1
ATOM 8105 N N . ASN A 1 1065 ? -2.313 -28.789 24.659 1.00 94.50 1065 ASN A N 1
ATOM 8106 C CA . ASN A 1 1065 ? -3.019 -28.886 23.385 1.00 94.50 1065 ASN A CA 1
ATOM 8107 C C . ASN A 1 1065 ? -2.142 -29.535 22.313 1.00 94.50 1065 ASN A C 1
ATOM 8109 O O . ASN A 1 1065 ? -0.970 -29.186 22.186 1.00 94.50 1065 ASN A O 1
ATOM 8113 N N . VAL A 1 1066 ? -2.724 -30.414 21.495 1.00 96.25 1066 VAL A N 1
ATOM 8114 C CA . VAL A 1 1066 ? -2.080 -30.898 20.264 1.00 96.25 1066 VAL A CA 1
ATOM 8115 C C . VAL A 1 1066 ? -2.198 -29.818 19.193 1.00 96.25 1066 VAL A C 1
ATOM 8117 O O . VAL A 1 1066 ? -3.310 -29.402 18.859 1.00 96.25 1066 VAL A O 1
ATOM 8120 N N . VAL A 1 1067 ? -1.056 -29.396 18.655 1.00 95.69 1067 VAL A N 1
ATOM 8121 C CA . VAL A 1 1067 ? -0.940 -28.375 17.604 1.00 95.69 1067 VAL A CA 1
ATOM 8122 C C . VAL A 1 1067 ? 0.019 -28.853 16.513 1.00 95.69 1067 VAL A C 1
ATOM 8124 O O . VAL A 1 1067 ? 0.800 -29.784 16.732 1.00 95.69 1067 VAL A O 1
ATOM 8127 N N . LEU A 1 1068 ? -0.020 -28.211 15.350 1.00 94.75 1068 LEU A N 1
ATOM 8128 C CA . LEU A 1 1068 ? 0.947 -28.404 14.275 1.00 94.75 1068 LEU A CA 1
ATOM 8129 C C . LEU A 1 1068 ? 1.803 -27.130 14.167 1.00 94.75 1068 LEU A C 1
ATOM 8131 O O . LEU A 1 1068 ? 1.271 -26.086 13.790 1.00 94.75 1068 LEU A O 1
ATOM 8135 N N . LYS A 1 1069 ? 3.102 -27.200 14.514 1.00 90.50 1069 LYS A N 1
ATOM 8136 C CA . LYS A 1 1069 ? 4.056 -26.121 14.199 1.00 90.50 1069 LYS A CA 1
ATOM 8137 C C . LYS A 1 1069 ? 4.247 -26.136 12.684 1.00 90.50 1069 LYS A C 1
ATOM 8139 O O . LYS A 1 1069 ? 4.770 -27.124 12.155 1.00 90.50 1069 LYS A O 1
ATOM 8144 N N . LEU A 1 1070 ? 3.726 -25.123 11.993 1.00 87.44 1070 LEU A N 1
ATOM 8145 C CA . LEU A 1 1070 ? 3.700 -25.101 10.530 1.00 87.44 1070 LEU A CA 1
ATOM 8146 C C . LEU A 1 1070 ? 5.117 -25.097 9.962 1.00 87.44 1070 LEU A C 1
ATOM 8148 O O . LEU A 1 1070 ? 5.976 -24.367 10.445 1.00 87.44 1070 LEU A O 1
ATOM 8152 N N . ILE A 1 1071 ? 5.339 -25.908 8.929 1.00 80.00 1071 ILE A N 1
ATOM 8153 C CA . ILE A 1 1071 ? 6.506 -25.813 8.044 1.00 80.00 1071 ILE A CA 1
ATOM 8154 C C . ILE A 1 1071 ? 6.078 -25.160 6.732 1.00 80.00 1071 ILE A C 1
ATOM 8156 O O . ILE A 1 1071 ? 6.801 -24.321 6.196 1.00 80.00 1071 ILE A O 1
ATOM 8160 N N . ASP A 1 1072 ? 4.905 -25.543 6.238 1.00 76.69 1072 ASP A N 1
ATOM 8161 C CA . ASP A 1 1072 ? 4.420 -25.200 4.912 1.00 76.69 1072 ASP A CA 1
ATOM 8162 C C . ASP A 1 1072 ? 2.899 -25.423 4.821 1.00 76.69 1072 ASP A C 1
ATOM 8164 O O . ASP A 1 1072 ? 2.338 -26.234 5.567 1.00 76.69 1072 ASP A O 1
ATOM 8168 N N . CYS A 1 1073 ? 2.222 -24.669 3.957 1.00 82.38 1073 CYS A N 1
ATOM 8169 C CA . CYS A 1 1073 ? 0.764 -24.607 3.899 1.00 82.38 1073 CYS A CA 1
ATOM 8170 C C . CYS A 1 1073 ? 0.292 -24.184 2.503 1.00 82.38 1073 CYS A C 1
ATOM 8172 O O . CYS A 1 1073 ? 0.785 -23.197 1.965 1.00 82.38 1073 CYS A O 1
ATOM 8174 N N . GLU A 1 1074 ? -0.699 -24.883 1.955 1.00 81.12 1074 GLU A N 1
ATOM 8175 C CA . GLU A 1 1074 ? -1.322 -24.583 0.667 1.00 81.12 1074 GLU A CA 1
ATOM 8176 C C . GLU A 1 1074 ? -2.842 -24.449 0.850 1.00 81.12 1074 GLU A C 1
ATOM 8178 O O . GLU A 1 1074 ? -3.507 -25.347 1.377 1.00 81.12 1074 GLU A O 1
ATOM 8183 N N . VAL A 1 1075 ? -3.395 -23.305 0.437 1.00 82.56 1075 VAL A N 1
ATOM 8184 C CA . VAL A 1 1075 ? -4.844 -23.134 0.268 1.00 82.56 1075 VAL A CA 1
ATOM 8185 C C . VAL A 1 1075 ? -5.234 -23.837 -1.025 1.00 82.56 1075 VAL A C 1
ATOM 8187 O O . VAL A 1 1075 ? -4.606 -23.621 -2.060 1.00 82.56 1075 VAL A O 1
ATOM 8190 N N . LEU A 1 1076 ? -6.242 -24.703 -0.960 1.00 78.94 1076 LEU A N 1
ATOM 8191 C CA . LEU A 1 1076 ? -6.679 -25.479 -2.115 1.00 78.94 1076 LEU A CA 1
ATOM 8192 C C . LEU A 1 1076 ? -7.809 -24.766 -2.856 1.00 78.94 1076 LEU A C 1
ATOM 8194 O O . LEU A 1 1076 ? -8.762 -24.294 -2.236 1.00 78.94 1076 LEU A O 1
ATOM 8198 N N . ASP A 1 1077 ? -7.732 -24.781 -4.185 1.00 75.06 1077 ASP A N 1
ATOM 8199 C CA . ASP A 1 1077 ? -8.829 -24.417 -5.084 1.00 75.06 1077 ASP A CA 1
ATOM 8200 C C . ASP A 1 1077 ? -9.896 -25.531 -5.086 1.00 75.06 1077 ASP A C 1
ATOM 8202 O O . ASP A 1 1077 ? -9.964 -26.392 -5.965 1.00 75.06 1077 ASP A O 1
ATOM 8206 N N . GLU A 1 1078 ? -10.670 -25.586 -4.000 1.00 78.19 1078 GLU A N 1
ATOM 8207 C CA . GLU A 1 1078 ? -11.803 -26.489 -3.819 1.00 78.19 1078 GLU A CA 1
ATOM 8208 C C . GLU A 1 1078 ? -12.943 -25.795 -3.037 1.00 78.19 1078 GLU A C 1
ATOM 8210 O O . GLU A 1 1078 ? -12.679 -24.941 -2.186 1.00 78.19 1078 GLU A O 1
ATOM 8215 N N . PRO A 1 1079 ? -14.220 -26.178 -3.254 1.00 80.44 1079 PRO A N 1
ATOM 8216 C CA . PRO A 1 1079 ? -15.364 -25.515 -2.627 1.00 80.44 1079 PRO A CA 1
ATOM 8217 C C . PRO A 1 1079 ? -15.334 -25.483 -1.091 1.00 80.44 1079 PRO A C 1
ATOM 8219 O O . PRO A 1 1079 ? -15.020 -26.478 -0.427 1.00 80.44 1079 PRO A O 1
ATOM 8222 N N . LEU A 1 1080 ? -15.757 -24.348 -0.524 1.00 85.50 1080 LEU A N 1
ATOM 8223 C CA . LEU A 1 1080 ? -15.825 -24.126 0.923 1.00 85.50 1080 LEU A CA 1
ATOM 8224 C C . LEU A 1 1080 ? -16.765 -25.133 1.613 1.00 85.50 1080 LEU A C 1
ATOM 8226 O O . LEU A 1 1080 ? -17.922 -25.298 1.221 1.00 85.50 1080 LEU A O 1
ATOM 8230 N N . TYR A 1 1081 ? -16.310 -25.752 2.707 1.00 90.69 1081 TYR A N 1
ATOM 8231 C CA . TYR A 1 1081 ? -17.105 -26.702 3.490 1.00 90.69 1081 TYR A CA 1
ATOM 8232 C C . TYR A 1 1081 ? -17.246 -26.286 4.961 1.00 90.69 1081 TYR A C 1
ATOM 8234 O O . TYR A 1 1081 ? -16.370 -26.494 5.803 1.00 90.69 1081 TYR A O 1
ATOM 8242 N N . ASN A 1 1082 ? -18.408 -25.719 5.287 1.00 88.12 1082 ASN A N 1
ATOM 8243 C CA . ASN A 1 1082 ? -18.720 -25.219 6.622 1.00 88.12 1082 ASN A CA 1
ATOM 8244 C C . ASN A 1 1082 ? -19.264 -26.316 7.558 1.00 88.12 1082 ASN A C 1
ATOM 8246 O O . ASN A 1 1082 ? -20.443 -26.682 7.521 1.00 88.12 1082 ASN A O 1
ATOM 8250 N N . TYR A 1 1083 ? -18.406 -26.809 8.459 1.00 84.62 1083 TYR A N 1
ATOM 8251 C CA . TYR A 1 1083 ? -18.789 -27.744 9.522 1.00 84.62 1083 TYR A CA 1
ATOM 8252 C C . TYR A 1 1083 ? -19.902 -27.174 10.419 1.00 84.62 1083 TYR A C 1
ATOM 8254 O O . TYR A 1 1083 ? -19.688 -26.233 11.180 1.00 84.62 1083 TYR A O 1
ATOM 8262 N N . THR A 1 1084 ? -21.077 -27.809 10.393 1.00 84.25 1084 THR A N 1
ATOM 8263 C CA . THR A 1 1084 ? -22.213 -27.479 11.271 1.00 84.25 1084 THR A CA 1
ATOM 8264 C C . THR A 1 1084 ? -22.217 -28.405 12.500 1.00 84.25 1084 THR A C 1
ATOM 8266 O O . THR A 1 1084 ? -22.495 -29.597 12.351 1.00 84.25 1084 THR A O 1
ATOM 8269 N N . PRO A 1 1085 ? -21.915 -27.917 13.720 1.00 86.50 1085 PRO A N 1
ATOM 8270 C CA . PRO A 1 1085 ? -21.745 -28.779 14.891 1.00 86.50 1085 PRO A CA 1
ATOM 8271 C C . PRO A 1 1085 ? -23.077 -29.194 15.542 1.00 86.50 1085 PRO A C 1
ATOM 8273 O O . PRO A 1 1085 ? -23.879 -28.355 15.956 1.00 86.50 1085 PRO A O 1
ATOM 8276 N N . GLU A 1 1086 ? -23.301 -30.499 15.726 1.00 79.31 1086 GLU A N 1
ATOM 8277 C CA . GLU A 1 1086 ? -24.443 -31.004 16.505 1.00 79.31 1086 GLU A CA 1
ATOM 8278 C C . GLU A 1 1086 ? -24.306 -30.698 18.010 1.00 79.31 1086 GLU A C 1
ATOM 8280 O O . GLU A 1 1086 ? -23.210 -30.731 18.573 1.00 79.31 1086 GLU A O 1
ATOM 8285 N N . THR A 1 1087 ? -25.431 -30.447 18.694 1.00 90.25 1087 THR A N 1
ATOM 8286 C CA . THR A 1 1087 ? -25.451 -30.282 20.158 1.00 90.25 1087 THR A CA 1
ATOM 8287 C C . THR A 1 1087 ? -25.182 -31.616 20.857 1.00 90.25 1087 THR A C 1
ATOM 8289 O O . THR A 1 1087 ? -26.062 -32.477 20.933 1.00 90.25 1087 THR A O 1
ATOM 8292 N N . ILE A 1 1088 ? -23.991 -31.765 21.433 1.00 93.50 1088 ILE A N 1
ATOM 8293 C CA . ILE A 1 1088 ? -23.568 -32.966 22.165 1.00 93.50 1088 ILE A CA 1
ATOM 8294 C C . ILE A 1 1088 ? -23.616 -32.763 23.694 1.00 93.50 1088 ILE A C 1
ATOM 8296 O O . ILE A 1 1088 ? -23.593 -31.627 24.174 1.00 93.50 1088 ILE A O 1
ATOM 8300 N N . PRO A 1 1089 ? -23.699 -33.840 24.506 1.00 96.00 1089 PRO A N 1
ATOM 8301 C CA . PRO A 1 1089 ? -23.705 -33.722 25.965 1.00 96.00 1089 PRO A CA 1
ATOM 8302 C C . PRO A 1 1089 ? -22.431 -33.048 26.483 1.00 96.00 1089 PRO A C 1
ATOM 8304 O O . PRO A 1 1089 ? -21.334 -33.391 26.037 1.00 96.00 1089 PRO A O 1
ATOM 8307 N N . ASN A 1 1090 ? -22.556 -32.169 27.483 1.00 96.44 1090 ASN A N 1
ATOM 8308 C CA . ASN A 1 1090 ? -21.439 -31.365 28.004 1.00 96.44 1090 ASN A CA 1
ATOM 8309 C C . ASN A 1 1090 ? -20.196 -32.205 28.330 1.00 96.44 1090 ASN A C 1
ATOM 8311 O O . ASN A 1 1090 ? -19.079 -31.843 27.981 1.00 96.44 1090 ASN A O 1
ATOM 8315 N N . LYS A 1 1091 ? -20.386 -33.372 28.953 1.00 95.38 1091 LYS A N 1
ATOM 8316 C CA . LYS A 1 1091 ? -19.293 -34.287 29.302 1.00 95.38 1091 LYS A CA 1
ATOM 8317 C C . LYS A 1 1091 ? -18.547 -34.870 28.096 1.00 95.38 1091 LYS A C 1
ATOM 8319 O O . LYS A 1 1091 ? -17.372 -35.187 28.223 1.00 95.38 1091 LYS A O 1
ATOM 8324 N N . THR A 1 1092 ? -19.225 -35.049 26.966 1.00 94.44 1092 THR A N 1
ATOM 8325 C CA . THR A 1 1092 ? -18.604 -35.497 25.712 1.00 94.44 1092 THR A CA 1
ATOM 8326 C C . THR A 1 1092 ? -17.915 -34.328 25.016 1.00 94.44 1092 THR A C 1
ATOM 8328 O O . THR A 1 1092 ? -16.809 -34.495 24.517 1.00 94.44 1092 THR A O 1
ATOM 8331 N N . ALA A 1 1093 ? -18.515 -33.134 25.045 1.00 94.25 1093 ALA A N 1
ATOM 8332 C CA . ALA A 1 1093 ? -17.879 -31.925 24.528 1.00 94.25 1093 ALA A CA 1
ATOM 8333 C C . ALA A 1 1093 ? -16.581 -31.582 25.269 1.00 94.25 1093 ALA A C 1
ATOM 8335 O O . ALA A 1 1093 ? -15.623 -31.185 24.632 1.00 94.25 1093 ALA A O 1
ATOM 8336 N N . MET A 1 1094 ? -16.520 -31.769 26.591 1.00 96.69 1094 MET A N 1
ATOM 8337 C CA . MET A 1 1094 ? -15.333 -31.475 27.411 1.00 96.69 1094 MET A CA 1
ATOM 8338 C C . MET A 1 1094 ? -14.269 -32.598 27.416 1.00 96.69 1094 MET A C 1
ATOM 8340 O O . MET A 1 1094 ? -13.342 -32.555 28.224 1.00 96.69 1094 MET A O 1
ATOM 8344 N N . ASP A 1 1095 ? -14.385 -33.618 26.558 1.00 95.88 1095 ASP A N 1
ATOM 8345 C CA . ASP A 1 1095 ? -13.406 -34.709 26.456 1.00 95.88 1095 ASP A CA 1
ATOM 8346 C C . ASP A 1 1095 ? -12.308 -34.380 25.430 1.00 95.88 1095 ASP A C 1
ATOM 8348 O O . ASP A 1 1095 ? -12.459 -34.634 24.233 1.00 95.88 1095 ASP A O 1
ATOM 8352 N N . TYR A 1 1096 ? -11.200 -33.795 25.900 1.00 95.50 1096 TYR A N 1
ATOM 8353 C CA . TYR A 1 1096 ? -10.129 -33.289 25.032 1.00 95.50 1096 TYR A CA 1
ATOM 8354 C C . TYR A 1 1096 ? -9.422 -34.372 24.197 1.00 95.50 1096 TYR A C 1
ATOM 8356 O O . TYR A 1 1096 ? -9.017 -34.106 23.065 1.00 95.50 1096 TYR A O 1
ATOM 8364 N N . GLU A 1 1097 ? -9.312 -35.602 24.707 1.00 91.31 1097 GLU A N 1
ATOM 8365 C CA . GLU A 1 1097 ? -8.708 -36.715 23.959 1.00 91.31 1097 GLU A CA 1
ATOM 8366 C C . GLU A 1 1097 ? -9.521 -37.022 22.690 1.00 91.31 1097 GLU A C 1
ATOM 8368 O O . GLU A 1 1097 ? -8.956 -37.188 21.609 1.00 91.31 1097 GLU A O 1
ATOM 8373 N N . THR A 1 1098 ? -10.854 -37.027 22.814 1.00 90.56 1098 THR A N 1
ATOM 8374 C CA . THR A 1 1098 ? -11.790 -37.298 21.713 1.00 90.56 1098 THR A CA 1
ATOM 8375 C C . THR A 1 1098 ? -11.992 -36.086 20.796 1.00 90.56 1098 THR A C 1
ATOM 8377 O O . THR A 1 1098 ? -12.021 -36.236 19.577 1.00 90.56 1098 THR A O 1
ATOM 8380 N N . ASN A 1 1099 ? -12.159 -34.890 21.370 1.00 93.88 1099 ASN A N 1
ATOM 8381 C CA . ASN A 1 1099 ? -12.689 -33.716 20.664 1.00 93.88 1099 ASN A CA 1
ATOM 8382 C C . ASN A 1 1099 ? -11.737 -32.509 20.608 1.00 93.88 1099 ASN A C 1
ATOM 8384 O O . ASN A 1 1099 ? -12.128 -31.462 20.103 1.00 93.88 1099 ASN A O 1
ATOM 8388 N N . GLY A 1 1100 ? -10.509 -32.598 21.127 1.00 94.81 1100 GLY A N 1
ATOM 8389 C CA . GLY A 1 1100 ? -9.588 -31.457 21.154 1.00 94.81 1100 GLY A CA 1
ATOM 8390 C C . GLY A 1 1100 ? -9.328 -30.887 19.756 1.00 94.81 1100 GLY A C 1
ATOM 8391 O O . GLY A 1 1100 ? -9.121 -31.642 18.809 1.00 94.81 1100 GLY A O 1
ATOM 8392 N N . GLY A 1 1101 ? -9.356 -29.561 19.624 1.00 94.56 1101 GLY A N 1
ATOM 8393 C CA . GLY A 1 1101 ? -9.238 -28.852 18.347 1.00 94.56 1101 GLY A CA 1
ATOM 8394 C C . GLY A 1 1101 ? -10.463 -28.947 17.428 1.00 94.56 1101 GLY A C 1
ATOM 8395 O O . GLY A 1 1101 ? -10.415 -28.377 16.346 1.00 94.56 1101 GLY A O 1
ATOM 8396 N N . ARG A 1 1102 ? -11.543 -29.643 17.820 1.00 95.44 1102 ARG A N 1
ATOM 8397 C CA . ARG A 1 1102 ? -12.781 -29.748 17.029 1.00 95.44 1102 ARG A CA 1
ATOM 8398 C C . ARG A 1 1102 ? -13.769 -28.631 17.353 1.00 95.44 1102 ARG A C 1
ATOM 8400 O O . ARG A 1 1102 ? -13.874 -28.208 18.506 1.00 95.44 1102 ARG A O 1
ATOM 8407 N N . LEU A 1 1103 ? -14.543 -28.232 16.346 1.00 96.00 1103 LEU A N 1
ATOM 8408 C CA . LEU A 1 1103 ? -15.703 -27.351 16.487 1.00 96.00 1103 LEU A CA 1
ATOM 8409 C C . LEU A 1 1103 ? -16.894 -28.159 17.019 1.00 96.00 1103 LEU A C 1
ATOM 8411 O O . LEU A 1 1103 ? -17.327 -29.123 16.386 1.00 96.00 1103 LEU A O 1
ATOM 8415 N N . VAL A 1 1104 ? -17.429 -27.782 18.182 1.00 95.19 1104 VAL A N 1
ATOM 8416 C CA . VAL A 1 1104 ? -18.528 -28.500 18.851 1.00 95.19 1104 VAL A CA 1
ATOM 8417 C C . VAL A 1 1104 ? -19.581 -27.542 19.406 1.00 95.19 1104 VAL A C 1
ATOM 8419 O O . VAL A 1 1104 ? -19.309 -26.368 19.648 1.00 95.19 1104 VAL A O 1
ATOM 8422 N N . GLN A 1 1105 ? -20.796 -28.052 19.630 1.00 96.19 1105 GLN A N 1
ATOM 8423 C CA . GLN A 1 1105 ? -21.910 -27.293 20.197 1.00 96.19 1105 GLN A CA 1
ATOM 8424 C C . GLN A 1 1105 ? -22.410 -27.935 21.497 1.00 96.19 1105 GLN A C 1
ATOM 8426 O O . GLN A 1 1105 ? -22.562 -29.155 21.595 1.00 96.19 1105 GLN A O 1
ATOM 8431 N N . VAL A 1 1106 ? -22.707 -27.102 22.493 1.00 96.75 1106 VAL A N 1
ATOM 8432 C CA . VAL A 1 1106 ? -23.255 -27.502 23.799 1.00 96.75 1106 VAL A CA 1
ATOM 8433 C C . VAL A 1 1106 ? -24.476 -26.667 24.163 1.00 96.75 1106 VAL A C 1
ATOM 8435 O O . VAL A 1 1106 ? -24.594 -25.512 23.762 1.00 96.75 1106 VAL A O 1
ATOM 8438 N N . GLU A 1 1107 ? -25.374 -27.224 24.975 1.00 95.62 1107 GLU A N 1
ATOM 8439 C CA . GLU A 1 1107 ? -26.500 -26.489 25.559 1.00 95.62 1107 GLU A CA 1
ATOM 8440 C C . GLU A 1 1107 ? -26.606 -26.775 27.059 1.00 95.62 1107 GLU A C 1
ATOM 8442 O O . GLU A 1 1107 ? -26.593 -27.924 27.508 1.00 95.62 1107 GLU A O 1
ATOM 8447 N N . GLY A 1 1108 ? -26.756 -25.723 27.864 1.00 94.94 1108 GLY A N 1
ATOM 8448 C CA . GLY A 1 1108 ? -26.942 -25.895 29.295 1.00 94.94 1108 GLY A CA 1
ATOM 8449 C C . GLY A 1 1108 ? -27.416 -24.652 30.029 1.00 94.94 1108 GLY A C 1
ATOM 8450 O O . GLY A 1 1108 ? -27.452 -23.534 29.523 1.00 94.94 1108 GLY A O 1
ATOM 8451 N N . LYS A 1 1109 ? -27.790 -24.854 31.289 1.00 95.75 1109 LYS A N 1
ATOM 8452 C CA . LYS A 1 1109 ? -28.212 -23.791 32.191 1.00 95.75 1109 LYS A CA 1
ATOM 8453 C C . LYS A 1 1109 ? -26.999 -23.054 32.750 1.00 95.75 1109 LYS A C 1
ATOM 8455 O O . LYS A 1 1109 ? -26.144 -23.676 33.376 1.00 95.75 1109 LYS A O 1
ATOM 8460 N N . VAL A 1 1110 ? -26.952 -21.733 32.595 1.00 96.56 1110 VAL A N 1
ATOM 8461 C CA . VAL A 1 1110 ? -25.867 -20.880 33.100 1.00 96.56 1110 VAL A CA 1
ATOM 8462 C C . VAL A 1 1110 ? -25.826 -20.934 34.630 1.00 96.56 1110 VAL A C 1
ATOM 8464 O O . VAL A 1 1110 ? -26.787 -20.547 35.304 1.00 96.56 1110 VAL A O 1
ATOM 8467 N N . THR A 1 1111 ? -24.708 -21.380 35.203 1.00 96.31 1111 THR A N 1
ATOM 8468 C CA . THR A 1 1111 ? -24.509 -21.499 36.661 1.00 96.31 1111 THR A CA 1
ATOM 8469 C C . THR A 1 1111 ? -23.517 -20.482 37.236 1.00 96.31 1111 THR A C 1
ATOM 8471 O O . THR A 1 1111 ? -23.661 -20.089 38.399 1.00 96.31 1111 THR A O 1
ATOM 8474 N N . LYS A 1 1112 ? -22.571 -19.999 36.427 1.00 95.69 1112 LYS A N 1
ATOM 8475 C CA . LYS A 1 1112 ? -21.597 -18.934 36.719 1.00 95.69 1112 LYS A CA 1
ATOM 8476 C C . LYS A 1 1112 ? -21.376 -18.128 35.432 1.00 95.69 1112 LYS A C 1
ATOM 8478 O O . LYS A 1 1112 ? -21.513 -18.675 34.341 1.00 95.69 1112 LYS A O 1
ATOM 8483 N N . VAL A 1 1113 ? -21.069 -16.847 35.602 1.00 93.12 1113 VAL A N 1
ATOM 8484 C CA . VAL A 1 1113 ? -20.611 -15.910 34.569 1.00 93.12 1113 VAL A CA 1
ATOM 8485 C C . VAL A 1 1113 ? -19.425 -15.152 35.169 1.00 93.12 1113 VAL A C 1
ATOM 8487 O O . VAL A 1 1113 ? -19.462 -14.838 36.364 1.00 93.12 1113 VAL A O 1
ATOM 8490 N N . THR A 1 1114 ? -18.407 -14.880 34.361 1.00 92.50 1114 THR A N 1
ATOM 8491 C CA . THR A 1 1114 ? -17.279 -13.986 34.649 1.00 92.50 1114 THR A CA 1
ATOM 8492 C C . THR A 1 1114 ? -17.275 -12.880 33.590 1.00 92.50 1114 THR A C 1
ATOM 8494 O O . THR A 1 1114 ? -17.510 -13.170 32.419 1.00 92.50 1114 THR A O 1
ATOM 8497 N N . TYR A 1 1115 ? -17.038 -11.635 33.997 1.00 87.25 1115 TYR A N 1
ATOM 8498 C CA . TYR A 1 1115 ? -16.935 -10.477 33.098 1.00 87.25 1115 TYR A CA 1
ATOM 8499 C C . TYR A 1 1115 ? -15.464 -10.191 32.764 1.00 87.25 1115 TYR A C 1
ATOM 8501 O O . TYR A 1 1115 ? -14.586 -10.620 33.520 1.00 87.25 1115 TYR A O 1
ATOM 8509 N N . ALA A 1 1116 ? -15.195 -9.502 31.653 1.00 78.25 1116 ALA A N 1
ATOM 8510 C CA . ALA A 1 1116 ? -13.832 -9.115 31.283 1.00 78.25 1116 ALA A CA 1
ATOM 8511 C C . ALA A 1 1116 ? -13.285 -7.989 32.187 1.00 78.25 1116 ALA A C 1
ATOM 8513 O O . ALA A 1 1116 ? -13.998 -7.425 33.032 1.00 78.25 1116 ALA A O 1
ATOM 8514 N N . VAL A 1 1117 ? -11.998 -7.669 32.036 1.00 61.94 1117 VAL A N 1
ATOM 8515 C CA . VAL A 1 1117 ? -11.361 -6.554 32.757 1.00 61.94 1117 VAL A CA 1
ATOM 8516 C C . VAL A 1 1117 ? -12.002 -5.228 32.315 1.00 61.94 1117 VAL A C 1
ATOM 8518 O O . VAL A 1 1117 ? -12.489 -5.093 31.199 1.00 61.94 1117 VAL A O 1
ATOM 8521 N N . GLY A 1 1118 ? -12.131 -4.263 33.230 1.00 56.94 1118 GLY A N 1
ATOM 8522 C CA . GLY A 1 1118 ? -12.891 -3.026 32.982 1.00 56.94 1118 GLY A CA 1
ATOM 8523 C C . GLY A 1 1118 ? -14.422 -3.189 32.989 1.00 56.94 1118 GLY A C 1
ATOM 8524 O O . GLY A 1 1118 ? -15.132 -2.196 33.125 1.00 56.94 1118 GLY A O 1
ATOM 8525 N N . GLY A 1 1119 ? -14.953 -4.417 32.939 1.00 58.16 1119 GLY A N 1
ATOM 8526 C CA . GLY A 1 1119 ? -16.382 -4.707 33.112 1.00 58.16 1119 GLY A CA 1
ATOM 8527 C C . GLY A 1 1119 ? -17.251 -4.574 31.856 1.00 58.16 1119 GLY A C 1
ATOM 8528 O O . GLY A 1 1119 ? -18.469 -4.728 31.964 1.00 58.16 1119 GLY A O 1
ATOM 8529 N N . ARG A 1 1120 ? -16.649 -4.332 30.685 1.00 60.41 1120 ARG A N 1
ATOM 8530 C CA . ARG A 1 1120 ? -17.303 -4.500 29.376 1.00 60.41 1120 ARG A CA 1
ATOM 8531 C C . ARG A 1 1120 ? -17.279 -5.999 29.026 1.00 60.41 1120 ARG A C 1
ATOM 8533 O O . ARG A 1 1120 ? -16.258 -6.640 29.234 1.00 60.41 1120 ARG A O 1
ATOM 8540 N N . GLY A 1 1121 ? -18.376 -6.573 28.535 1.00 81.94 1121 GLY A N 1
ATOM 8541 C CA . GLY A 1 1121 ? -18.407 -7.967 28.057 1.00 81.94 1121 GLY A CA 1
ATOM 8542 C C . GLY A 1 1121 ? -18.280 -9.106 29.087 1.00 81.94 1121 GLY A C 1
ATOM 8543 O O . GLY A 1 1121 ? -18.040 -8.919 30.285 1.00 81.94 1121 GLY A O 1
ATOM 8544 N N . ILE A 1 1122 ? -18.483 -10.335 28.602 1.00 90.62 1122 ILE A N 1
ATOM 8545 C CA . ILE A 1 1122 ? -18.337 -11.606 29.328 1.00 90.62 1122 ILE A CA 1
ATOM 8546 C C . ILE A 1 1122 ? -17.118 -12.360 28.796 1.00 90.62 1122 ILE A C 1
ATOM 8548 O O . ILE A 1 1122 ? -17.015 -12.581 27.596 1.00 90.62 1122 ILE A O 1
ATOM 8552 N N . SER A 1 1123 ? -16.261 -12.830 29.706 1.00 92.19 1123 SER A N 1
ATOM 8553 C CA . SER A 1 1123 ? -15.045 -13.599 29.398 1.00 92.19 1123 SER A CA 1
ATOM 8554 C C . SER A 1 1123 ? -15.186 -15.106 29.655 1.00 92.19 1123 SER A C 1
ATOM 8556 O O . SER A 1 1123 ? -14.492 -15.918 29.050 1.00 92.19 1123 SER A O 1
ATOM 8558 N N . ARG A 1 1124 ? -16.082 -15.539 30.561 1.00 94.88 1124 ARG A N 1
ATOM 8559 C CA . ARG A 1 1124 ? -16.284 -16.979 30.829 1.00 94.88 1124 ARG A CA 1
ATOM 8560 C C . ARG A 1 1124 ? -17.684 -17.334 31.322 1.00 94.88 1124 ARG A C 1
ATOM 8562 O O . ARG A 1 1124 ? -18.256 -16.641 32.167 1.00 94.88 1124 ARG A O 1
ATOM 8569 N N . ILE A 1 1125 ? -18.210 -18.473 30.869 1.00 96.12 1125 ILE A N 1
ATOM 8570 C CA . ILE A 1 1125 ? -19.550 -18.976 31.213 1.00 96.12 1125 ILE A CA 1
ATOM 8571 C C . ILE A 1 1125 ? -19.471 -20.449 31.637 1.00 96.12 1125 ILE A C 1
ATOM 8573 O O . ILE A 1 1125 ? -18.941 -21.277 30.906 1.00 96.12 1125 ILE A O 1
ATOM 8577 N N . THR A 1 1126 ? -20.064 -20.803 32.782 1.00 97.12 1126 THR A N 1
ATOM 8578 C CA . THR A 1 1126 ? -20.206 -22.211 33.208 1.00 97.12 1126 THR A CA 1
ATOM 8579 C C . THR A 1 1126 ? -21.625 -22.706 32.937 1.00 97.12 1126 THR A C 1
ATOM 8581 O O . THR A 1 1126 ? -22.561 -22.361 33.677 1.00 97.12 1126 THR A O 1
ATOM 8584 N N . LEU A 1 1127 ? -21.797 -23.554 31.925 1.00 96.75 1127 LEU A N 1
ATOM 8585 C CA . LEU A 1 1127 ? -23.061 -24.214 31.590 1.00 96.75 1127 LEU A CA 1
ATOM 8586 C C . LEU A 1 1127 ? -23.217 -25.548 32.338 1.00 96.75 1127 LEU A C 1
ATOM 8588 O O . LEU A 1 1127 ? -22.237 -26.201 32.696 1.00 96.75 1127 LEU A O 1
ATOM 8592 N N . LYS A 1 1128 ? -24.464 -25.977 32.567 1.00 96.75 1128 LYS A N 1
ATOM 8593 C CA . LYS A 1 1128 ? -24.805 -27.298 33.124 1.00 96.75 1128 LYS A CA 1
ATOM 8594 C C . LYS A 1 1128 ? -25.977 -27.922 32.367 1.00 96.75 1128 LYS A C 1
AT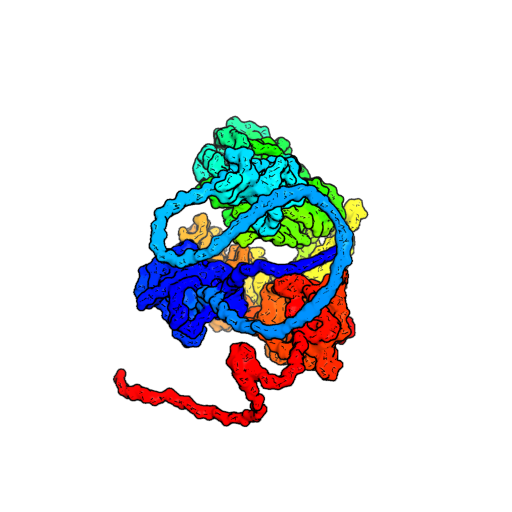OM 8596 O O . LYS A 1 1128 ? -27.048 -27.318 32.325 1.00 96.75 1128 LYS A O 1
ATOM 8601 N N . ASP A 1 1129 ? -25.785 -29.103 31.791 1.00 93.38 1129 ASP A N 1
ATOM 8602 C CA . ASP A 1 1129 ? -26.791 -29.770 30.956 1.00 93.38 1129 ASP A CA 1
ATOM 8603 C C . ASP A 1 1129 ? -27.916 -30.441 31.777 1.00 93.38 1129 ASP A C 1
ATOM 8605 O O . ASP A 1 1129 ? -27.975 -30.362 33.011 1.00 93.38 1129 ASP A O 1
ATOM 8609 N N . GLY A 1 1130 ? -28.833 -31.118 31.076 1.00 87.25 1130 GLY A N 1
ATOM 8610 C CA . GLY A 1 1130 ? -29.927 -31.884 31.683 1.00 87.25 1130 GLY A CA 1
ATOM 8611 C C . GLY A 1 1130 ? -29.498 -33.162 32.421 1.00 87.25 1130 GLY A C 1
ATOM 8612 O O . GLY A 1 1130 ? -30.249 -33.638 33.274 1.00 87.25 1130 GLY A O 1
ATOM 8613 N N . ASN A 1 1131 ? -28.305 -33.698 32.142 1.00 89.62 1131 ASN A N 1
ATOM 8614 C CA . ASN A 1 1131 ? -27.720 -34.841 32.855 1.00 89.62 1131 ASN A CA 1
ATOM 8615 C C . ASN A 1 1131 ? -27.085 -34.399 34.185 1.00 89.62 1131 ASN A C 1
ATOM 8617 O O . ASN A 1 1131 ? -27.030 -35.158 35.155 1.00 89.62 1131 ASN A O 1
ATOM 8621 N N . GLY A 1 1132 ? -26.660 -33.137 34.240 1.00 91.25 1132 GLY A N 1
ATOM 8622 C CA . GLY A 1 1132 ? -25.970 -32.509 35.351 1.00 91.25 1132 GLY A CA 1
ATOM 8623 C C . GLY A 1 1132 ? -24.466 -32.347 35.130 1.00 91.25 1132 GLY A C 1
ATOM 8624 O O . GLY A 1 1132 ? -23.778 -31.965 36.082 1.00 91.25 1132 GLY A O 1
ATOM 8625 N N . ASP A 1 1133 ? -23.973 -32.589 33.920 1.00 96.56 1133 ASP A N 1
ATOM 8626 C CA . ASP A 1 1133 ? -22.580 -32.401 33.530 1.00 96.56 1133 ASP A CA 1
ATOM 8627 C C . ASP A 1 1133 ? -22.314 -30.940 33.117 1.00 96.56 1133 ASP A C 1
ATOM 8629 O O . ASP A 1 1133 ? -23.217 -30.201 32.712 1.00 96.56 1133 ASP A O 1
ATOM 8633 N N . TYR A 1 1134 ? -21.069 -30.492 33.272 1.00 96.56 1134 TYR A N 1
ATOM 8634 C CA . TYR A 1 1134 ? -20.668 -29.092 33.108 1.00 96.56 1134 TYR A CA 1
ATOM 8635 C C . TYR A 1 1134 ? -19.855 -28.875 31.833 1.00 96.56 1134 TYR A C 1
ATOM 8637 O O . TYR A 1 1134 ? -19.109 -29.764 31.435 1.00 96.56 1134 TYR A O 1
ATOM 8645 N N . ALA A 1 1135 ? -19.992 -27.691 31.238 1.00 97.25 1135 ALA A N 1
ATOM 8646 C CA . ALA A 1 1135 ? -19.123 -27.191 30.177 1.00 97.25 1135 ALA A CA 1
ATOM 8647 C C . ALA A 1 1135 ? -18.688 -25.757 30.510 1.00 97.25 1135 ALA A C 1
ATOM 8649 O O . ALA A 1 1135 ? -19.496 -24.963 31.004 1.00 97.25 1135 ALA A O 1
ATOM 8650 N N . GLU A 1 1136 ? -17.421 -25.445 30.254 1.00 97.44 1136 GLU A N 1
ATOM 8651 C CA . GLU A 1 1136 ? -16.849 -24.104 30.389 1.00 97.44 1136 GLU A CA 1
ATOM 8652 C C . GLU A 1 1136 ? -16.719 -23.483 28.993 1.00 97.44 1136 GLU A C 1
ATOM 8654 O O . GLU A 1 1136 ? -16.171 -24.098 28.080 1.00 97.44 1136 GLU A O 1
ATOM 8659 N N . ILE A 1 1137 ? -17.235 -22.267 28.832 1.00 97.12 1137 ILE A N 1
ATOM 8660 C CA . ILE A 1 1137 ? -17.133 -21.468 27.608 1.00 97.12 1137 ILE A CA 1
ATOM 8661 C C . ILE A 1 1137 ? -16.182 -20.311 27.897 1.00 97.12 1137 ILE A C 1
ATOM 8663 O O . ILE A 1 1137 ? -16.381 -19.610 28.894 1.00 97.12 1137 ILE A O 1
ATOM 8667 N N . LEU A 1 1138 ? -15.175 -20.130 27.050 1.00 95.62 1138 LEU A N 1
ATOM 8668 C CA . LEU A 1 1138 ? -14.186 -19.061 27.098 1.00 95.62 1138 LEU A CA 1
ATOM 8669 C C . LEU A 1 1138 ? -14.438 -18.102 25.929 1.00 95.62 1138 LEU A C 1
ATOM 8671 O O . LEU A 1 1138 ? -14.587 -18.536 24.789 1.00 95.62 1138 LEU A O 1
ATOM 8675 N N . ILE A 1 1139 ? -14.481 -16.810 26.237 1.00 93.19 1139 ILE A N 1
ATOM 8676 C CA . ILE A 1 1139 ? -14.458 -15.723 25.265 1.00 93.19 1139 ILE A CA 1
ATOM 8677 C C . ILE A 1 1139 ? -13.187 -14.942 25.590 1.00 93.19 1139 ILE A C 1
ATOM 8679 O O . ILE A 1 1139 ? -12.991 -14.546 26.742 1.00 93.19 1139 ILE A O 1
ATOM 8683 N N . GLU A 1 1140 ? -12.297 -14.817 24.614 1.00 89.25 1140 GLU A N 1
ATOM 8684 C CA . GLU A 1 1140 ? -11.003 -14.155 24.792 1.00 89.25 1140 GLU A CA 1
ATOM 8685 C C . GLU A 1 1140 ? -11.120 -12.647 24.570 1.00 89.25 1140 GLU A C 1
ATOM 8687 O O . GLU A 1 1140 ? -12.046 -12.170 23.910 1.00 89.25 1140 GLU A O 1
ATOM 8692 N N . ASP A 1 1141 ? -10.202 -11.889 25.169 1.00 82.06 1141 ASP A N 1
ATOM 8693 C CA . ASP A 1 1141 ? -10.159 -10.442 24.989 1.00 82.06 1141 ASP A CA 1
ATOM 8694 C C . ASP A 1 1141 ? -9.854 -10.143 23.507 1.00 82.06 1141 ASP A C 1
ATOM 8696 O O . ASP A 1 1141 ? -8.929 -10.713 22.931 1.00 82.06 1141 ASP A O 1
ATOM 8700 N N . GLY A 1 1142 ? -10.685 -9.308 22.876 1.00 81.31 1142 GLY A N 1
ATOM 8701 C CA . GLY A 1 1142 ? -10.689 -9.082 21.424 1.00 81.31 1142 GLY A CA 1
ATOM 8702 C C . GLY A 1 1142 ? -11.752 -9.871 20.643 1.00 81.31 1142 GLY A C 1
ATOM 8703 O O . GLY A 1 1142 ? -12.079 -9.462 19.535 1.00 81.31 1142 GLY A O 1
ATOM 8704 N N . ILE A 1 1143 ? -12.356 -10.929 21.207 1.00 88.44 1143 ILE A N 1
ATOM 8705 C CA . ILE A 1 1143 ? -13.487 -11.629 20.568 1.00 88.44 1143 ILE A CA 1
ATOM 8706 C C . ILE A 1 1143 ? -14.796 -10.865 20.820 1.00 88.44 1143 ILE A C 1
ATOM 8708 O O . ILE A 1 1143 ? -15.239 -10.709 21.966 1.00 88.44 1143 ILE A O 1
ATOM 8712 N N . VAL A 1 1144 ? -15.436 -10.425 19.736 1.00 87.00 1144 VAL A N 1
ATOM 8713 C CA . VAL A 1 1144 ? -16.659 -9.600 19.730 1.00 87.00 1144 VAL A CA 1
ATOM 8714 C C . VAL A 1 1144 ? -17.798 -10.274 18.950 1.00 87.00 1144 VAL A C 1
ATOM 8716 O O . VAL A 1 1144 ? -17.718 -11.466 18.656 1.00 87.00 1144 VAL A O 1
ATOM 8719 N N . SER A 1 1145 ? -18.908 -9.571 18.709 1.00 83.19 1145 SER A N 1
ATOM 8720 C CA . SER A 1 1145 ? -19.952 -9.973 17.758 1.00 83.19 1145 SER A CA 1
ATOM 8721 C C . SER A 1 1145 ? -19.504 -9.707 16.319 1.00 83.19 1145 SER A C 1
ATOM 8723 O O . SER A 1 1145 ? -18.870 -8.691 16.039 1.00 83.19 1145 SER A O 1
ATOM 8725 N N . GLY A 1 1146 ? -19.905 -10.572 15.390 1.00 75.75 1146 GLY A N 1
ATOM 8726 C CA . GLY A 1 1146 ? -19.778 -10.336 13.951 1.00 75.75 1146 GLY A CA 1
ATOM 8727 C C . GLY A 1 1146 ? -20.906 -9.480 13.361 1.00 75.75 1146 GLY A C 1
ATOM 8728 O O . GLY A 1 1146 ? -20.942 -9.324 12.143 1.00 75.75 1146 GLY A O 1
ATOM 8729 N N . ALA A 1 1147 ? -21.830 -8.983 14.193 1.00 73.69 1147 ALA A N 1
ATOM 8730 C CA . ALA A 1 1147 ? -22.983 -8.173 13.799 1.00 73.69 1147 ALA A CA 1
ATOM 8731 C C . ALA A 1 1147 ? -23.006 -6.763 14.423 1.00 73.69 1147 ALA A C 1
ATOM 8733 O O . ALA A 1 1147 ? -23.529 -5.854 13.789 1.00 73.69 1147 ALA A O 1
ATOM 8734 N N . ASP A 1 1148 ? -22.468 -6.568 15.638 1.00 77.75 1148 ASP A N 1
ATOM 8735 C CA . ASP A 1 1148 ? -22.406 -5.243 16.296 1.00 77.75 1148 ASP A CA 1
ATOM 8736 C C . ASP A 1 1148 ? -21.010 -4.819 16.792 1.00 77.75 1148 ASP A C 1
ATOM 8738 O O . ASP A 1 1148 ? -20.869 -3.745 17.372 1.00 77.75 1148 ASP A O 1
ATOM 8742 N N . GLY A 1 1149 ? -19.970 -5.635 16.579 1.00 83.88 1149 GLY A N 1
ATOM 8743 C CA . GLY A 1 1149 ? -18.605 -5.317 17.011 1.00 83.88 1149 GLY A CA 1
ATOM 8744 C C . GLY A 1 1149 ? -18.394 -5.286 18.533 1.00 83.88 1149 GLY A C 1
ATOM 8745 O O . GLY A 1 1149 ? -17.276 -5.043 18.984 1.00 83.88 1149 GLY A O 1
ATOM 8746 N N . GLU A 1 1150 ? -19.410 -5.586 19.354 1.00 83.94 1150 GLU A N 1
ATOM 8747 C CA . GLU A 1 1150 ? -19.307 -5.599 20.813 1.00 83.94 1150 GLU A CA 1
ATOM 8748 C C . GLU A 1 1150 ? -19.343 -7.015 21.410 1.00 83.94 1150 GLU A C 1
ATOM 8750 O O . GLU A 1 1150 ? -19.967 -7.952 20.910 1.00 83.94 1150 GLU A O 1
ATOM 8755 N N . ASN A 1 1151 ? -18.768 -7.172 22.605 1.00 87.31 1151 ASN A N 1
ATOM 8756 C CA . ASN A 1 1151 ? -19.086 -8.303 23.481 1.00 87.31 1151 ASN A CA 1
ATOM 8757 C C . ASN A 1 1151 ? -20.415 -8.019 24.223 1.00 87.31 1151 ASN A C 1
ATOM 8759 O O . ASN A 1 1151 ? -20.463 -7.807 25.440 1.00 87.31 1151 ASN A O 1
ATOM 8763 N N . ASN A 1 1152 ? -21.527 -8.013 23.479 1.00 84.81 1152 ASN A N 1
ATOM 8764 C CA . ASN A 1 1152 ? -22.868 -7.669 23.982 1.00 84.81 1152 ASN A CA 1
ATOM 8765 C C . ASN A 1 1152 ? -23.455 -8.692 24.989 1.00 84.81 1152 ASN A C 1
ATOM 8767 O O . ASN A 1 1152 ? -24.539 -8.487 25.558 1.00 84.81 1152 ASN A O 1
ATOM 8771 N N . LEU A 1 1153 ? -22.754 -9.811 25.234 1.00 88.94 1153 LEU A N 1
ATOM 8772 C CA . LEU A 1 1153 ? -23.256 -11.036 25.873 1.00 88.94 1153 LEU A CA 1
ATOM 8773 C C . LEU A 1 1153 ? -23.898 -10.826 27.249 1.00 88.94 1153 LEU A C 1
ATOM 8775 O O . LEU A 1 1153 ? -24.782 -11.591 27.648 1.00 88.94 1153 LEU A O 1
ATOM 8779 N N . ALA A 1 1154 ? -23.505 -9.779 27.979 1.00 86.31 1154 ALA A N 1
ATOM 8780 C CA . ALA A 1 1154 ? -24.101 -9.397 29.260 1.00 86.31 1154 ALA A CA 1
ATOM 8781 C C . ALA A 1 1154 ? -25.606 -9.059 29.170 1.00 86.31 1154 ALA A C 1
ATOM 8783 O O . ALA A 1 1154 ? -26.313 -9.089 30.183 1.00 86.31 1154 ALA A O 1
ATOM 8784 N N . SER A 1 1155 ? -26.142 -8.784 27.978 1.00 82.62 1155 SER A N 1
ATOM 8785 C CA . SER A 1 1155 ? -27.579 -8.625 27.717 1.00 82.62 1155 SER A CA 1
ATOM 8786 C C . SER A 1 1155 ? -28.337 -9.968 27.831 1.00 82.62 1155 SER A C 1
ATOM 8788 O O . SER A 1 1155 ? -29.358 -10.073 28.542 1.00 82.62 1155 SER A O 1
ATOM 8790 N N . GLN A 1 1156 ? -27.790 -11.018 27.208 1.00 82.75 1156 GLN A N 1
ATOM 8791 C CA . GLN A 1 1156 ? -28.429 -12.309 26.953 1.00 82.75 1156 GLN A CA 1
ATOM 8792 C C . GLN A 1 1156 ? -27.984 -13.442 27.898 1.00 82.75 1156 GLN A C 1
ATOM 8794 O O . GLN A 1 1156 ? -28.836 -14.174 28.419 1.00 82.75 1156 GLN A O 1
ATOM 8799 N N . VAL A 1 1157 ? -26.706 -13.548 28.252 1.00 90.25 1157 VAL A N 1
ATOM 8800 C CA . VAL A 1 1157 ? -26.184 -14.594 29.145 1.00 90.25 1157 VAL A CA 1
ATOM 8801 C C . VAL A 1 1157 ? -26.363 -14.186 30.610 1.00 90.25 1157 VAL A C 1
ATOM 8803 O O . VAL A 1 1157 ? -25.651 -13.340 31.143 1.00 90.25 1157 VAL A O 1
ATOM 8806 N N . LYS A 1 1158 ? -27.329 -14.800 31.310 1.00 88.81 1158 LYS A N 1
ATOM 8807 C CA . LYS A 1 1158 ? -27.609 -14.512 32.734 1.00 88.81 1158 LYS A CA 1
ATOM 8808 C C . LYS A 1 1158 ? -27.812 -15.794 33.533 1.00 88.81 1158 LYS A C 1
ATOM 8810 O O . LYS A 1 1158 ? -28.473 -16.725 33.077 1.00 88.81 1158 LYS A O 1
ATOM 8815 N N . LYS A 1 1159 ? -27.266 -15.842 34.753 1.00 92.00 1159 LYS A N 1
ATOM 8816 C CA . LYS A 1 1159 ? -27.326 -17.017 35.640 1.00 92.00 1159 LYS A CA 1
ATOM 8817 C C . LYS A 1 1159 ? -28.763 -17.524 35.808 1.00 92.00 1159 LYS A C 1
ATOM 8819 O O . LYS A 1 1159 ? -29.631 -16.813 36.303 1.00 92.00 1159 LYS A O 1
ATOM 8824 N N . GLY A 1 1160 ? -28.993 -18.779 35.430 1.00 88.50 1160 GLY A N 1
ATOM 8825 C CA . GLY A 1 1160 ? -30.301 -19.429 35.448 1.00 88.50 1160 GLY A CA 1
ATOM 8826 C C . GLY A 1 1160 ? -31.060 -19.435 34.115 1.00 88.50 1160 GLY A C 1
ATOM 8827 O O . GLY A 1 1160 ? -32.064 -20.145 34.043 1.00 88.50 1160 GLY A O 1
ATOM 8828 N N . ARG A 1 1161 ? -30.595 -18.729 33.074 1.00 91.69 1161 ARG A N 1
ATOM 8829 C CA . ARG A 1 1161 ? -31.029 -18.937 31.678 1.00 91.69 1161 ARG A CA 1
ATOM 8830 C C . ARG A 1 1161 ? -30.428 -20.234 31.115 1.00 91.69 1161 ARG A C 1
ATOM 8832 O O . ARG A 1 1161 ? -29.411 -20.701 31.630 1.00 91.69 1161 ARG A O 1
ATOM 8839 N N . THR A 1 1162 ? -31.046 -20.807 30.084 1.00 93.62 1162 THR A N 1
ATOM 8840 C CA . THR A 1 1162 ? -30.402 -21.813 29.221 1.00 93.62 1162 THR A CA 1
ATOM 8841 C C . THR A 1 1162 ? -29.688 -21.078 28.093 1.00 93.62 1162 THR A C 1
ATOM 8843 O O . THR A 1 1162 ? -30.239 -20.127 27.548 1.00 93.62 1162 THR A O 1
ATOM 8846 N N . VAL A 1 1163 ? -28.464 -21.479 27.778 1.00 94.75 1163 VAL A N 1
ATOM 8847 C CA . VAL A 1 1163 ? -27.646 -20.922 26.697 1.00 94.75 1163 VAL A CA 1
ATOM 8848 C C . VAL A 1 1163 ? -27.094 -22.088 25.887 1.00 94.75 1163 VAL A C 1
ATOM 8850 O O . VAL A 1 1163 ? -26.745 -23.127 26.456 1.00 94.75 1163 VAL A O 1
ATOM 8853 N N . ARG A 1 1164 ? -27.043 -21.902 24.571 1.00 95.56 1164 ARG A N 1
ATOM 8854 C CA . ARG A 1 1164 ? -26.346 -22.765 23.624 1.00 95.56 1164 ARG A CA 1
ATOM 8855 C C . ARG A 1 1164 ? -25.073 -22.042 23.196 1.00 95.56 1164 ARG A C 1
ATOM 8857 O O . ARG A 1 1164 ? -25.116 -20.833 23.011 1.00 95.56 1164 ARG A O 1
ATOM 8864 N N . ALA A 1 1165 ? -23.963 -22.758 23.100 1.00 95.81 1165 ALA A N 1
ATOM 8865 C CA . ALA A 1 1165 ? -22.680 -22.198 22.693 1.00 95.81 1165 ALA A CA 1
ATOM 8866 C C . ALA A 1 1165 ? -22.024 -23.116 21.662 1.00 95.81 1165 ALA A C 1
ATOM 8868 O O . ALA A 1 1165 ? -21.987 -24.334 21.868 1.00 95.81 1165 ALA A O 1
ATOM 8869 N N . ILE A 1 1166 ? -21.518 -22.528 20.581 1.00 95.75 1166 ILE A N 1
ATOM 8870 C CA . ILE A 1 1166 ? -20.566 -23.163 19.665 1.00 95.75 1166 ILE A CA 1
ATOM 8871 C C . ILE A 1 1166 ? -19.151 -22.708 20.062 1.00 95.75 1166 ILE A C 1
ATOM 8873 O O . ILE A 1 1166 ? -18.982 -21.631 20.633 1.00 95.75 1166 ILE A O 1
ATOM 8877 N N . GLY A 1 1167 ? -18.145 -23.548 19.825 1.00 94.88 1167 GLY A N 1
ATOM 8878 C CA . GLY A 1 1167 ? -16.742 -23.160 19.951 1.00 94.88 1167 GLY A CA 1
ATOM 8879 C C . GLY A 1 1167 ? -15.774 -24.316 19.704 1.00 94.88 1167 GLY A C 1
ATOM 8880 O O . GLY A 1 1167 ? -16.178 -25.476 19.581 1.00 94.88 1167 GLY A O 1
ATOM 8881 N N . ILE A 1 1168 ? -14.485 -23.993 19.637 1.00 96.12 1168 ILE A N 1
ATOM 8882 C CA . ILE A 1 1168 ? -13.395 -24.957 19.458 1.00 96.12 1168 ILE A CA 1
ATOM 8883 C C . ILE A 1 1168 ? -12.967 -25.516 20.820 1.00 96.12 1168 ILE A C 1
ATOM 8885 O O . ILE A 1 1168 ? -12.667 -24.747 21.735 1.00 96.12 1168 ILE A O 1
ATOM 8889 N N . LEU A 1 1169 ? -12.883 -26.842 20.977 1.00 96.75 1169 LEU A N 1
ATOM 8890 C CA . LEU A 1 1169 ? -12.420 -27.433 22.238 1.00 96.75 1169 LEU A CA 1
ATOM 8891 C C . LEU A 1 1169 ? -10.904 -27.262 22.439 1.00 96.75 1169 LEU A C 1
ATOM 8893 O O . LEU A 1 1169 ? -10.088 -27.751 21.656 1.00 96.75 1169 LEU A O 1
ATOM 8897 N N . HIS A 1 1170 ? -10.533 -26.650 23.557 1.00 95.62 1170 HIS A N 1
ATOM 8898 C CA . HIS A 1 1170 ? -9.170 -26.280 23.930 1.00 95.62 1170 HIS A CA 1
ATOM 8899 C C . HIS A 1 1170 ? -8.884 -26.656 25.392 1.00 95.62 1170 HIS A C 1
ATOM 8901 O O . HIS A 1 1170 ? -9.814 -26.813 26.183 1.00 95.62 1170 HIS A O 1
ATOM 8907 N N . LEU A 1 1171 ? -7.610 -26.791 25.764 1.00 95.62 1171 LEU A N 1
ATOM 8908 C CA . LEU A 1 1171 ? -7.172 -26.767 27.163 1.00 95.62 1171 LEU A CA 1
ATOM 8909 C C . LEU A 1 1171 ? -6.641 -25.373 27.494 1.00 95.62 1171 LEU A C 1
ATOM 8911 O O . LEU A 1 1171 ? -5.713 -24.917 26.831 1.00 95.62 1171 LEU A O 1
ATOM 8915 N N . ASP A 1 1172 ? -7.205 -24.722 28.512 1.00 91.19 1172 ASP A N 1
ATOM 8916 C CA . ASP A 1 1172 ? -6.692 -23.442 29.009 1.00 91.19 1172 ASP A CA 1
ATOM 8917 C C . ASP A 1 1172 ? -5.337 -23.582 29.737 1.00 91.19 1172 ASP A C 1
ATOM 8919 O O . ASP A 1 1172 ? -4.796 -24.678 29.898 1.00 91.19 1172 ASP A O 1
ATOM 8923 N N . SER A 1 1173 ? -4.773 -22.465 30.203 1.00 85.69 1173 SER A N 1
ATOM 8924 C CA . SER A 1 1173 ? -3.467 -22.427 30.879 1.00 85.69 1173 SER A CA 1
ATOM 8925 C C . SER A 1 1173 ? -3.414 -23.155 32.234 1.00 85.69 1173 SER A C 1
ATOM 8927 O O . SER A 1 1173 ? -2.317 -23.430 32.724 1.00 85.69 1173 SER A O 1
ATOM 8929 N N . GLU A 1 1174 ? -4.556 -23.531 32.827 1.00 87.50 1174 GLU A N 1
ATOM 8930 C CA . GLU A 1 1174 ? -4.621 -24.437 33.988 1.00 87.50 1174 GLU A CA 1
ATOM 8931 C C . GLU A 1 1174 ? -4.773 -25.919 33.573 1.00 87.50 1174 GLU A C 1
ATOM 8933 O O . GLU A 1 1174 ? -4.770 -26.810 34.427 1.00 87.50 1174 GLU A O 1
ATOM 8938 N N . GLY A 1 1175 ? -4.886 -26.202 32.271 1.00 89.19 1175 GLY A N 1
ATOM 8939 C CA . GLY A 1 1175 ? -5.153 -27.526 31.708 1.00 89.19 1175 GLY A CA 1
ATOM 8940 C C . GLY A 1 1175 ? -6.633 -27.921 31.739 1.00 89.19 1175 GLY A C 1
ATOM 8941 O O . GLY A 1 1175 ? -6.946 -29.113 31.675 1.00 89.19 1175 GLY A O 1
ATOM 8942 N N . THR A 1 1176 ? -7.553 -26.960 31.873 1.00 92.69 1176 THR A N 1
ATOM 8943 C CA . THR A 1 1176 ? -8.999 -27.224 31.931 1.00 92.69 1176 THR A CA 1
ATOM 8944 C C . THR A 1 1176 ? -9.608 -27.218 30.524 1.00 92.69 1176 THR A C 1
ATOM 8946 O O . THR A 1 1176 ? -9.382 -26.264 29.779 1.00 92.69 1176 THR A O 1
ATOM 8949 N N . PRO A 1 1177 ? -10.426 -28.224 30.150 1.00 96.12 1177 PRO A N 1
ATOM 8950 C CA . PRO A 1 1177 ? -11.193 -28.190 28.909 1.00 96.12 1177 PRO A CA 1
ATOM 8951 C C . PRO A 1 1177 ? -12.186 -27.021 28.870 1.00 96.12 1177 PRO A C 1
ATOM 8953 O O . PRO A 1 1177 ? -13.017 -26.875 29.770 1.00 96.12 1177 PRO A O 1
ATOM 8956 N N . VAL A 1 1178 ? -12.114 -26.220 27.808 1.00 96.75 1178 VAL A N 1
ATOM 8957 C CA . VAL A 1 1178 ? -12.987 -25.073 27.520 1.00 96.75 1178 VAL A CA 1
ATOM 8958 C C . VAL A 1 1178 ? -13.364 -25.049 26.039 1.00 96.75 1178 VAL A C 1
ATOM 8960 O O . VAL A 1 1178 ? -12.585 -25.495 25.199 1.00 96.75 1178 VAL A O 1
ATOM 8963 N N . LEU A 1 1179 ? -14.527 -24.495 25.694 1.00 96.69 1179 LEU A N 1
ATOM 8964 C CA . LEU A 1 1179 ? -14.798 -24.083 24.311 1.00 96.69 1179 LEU A CA 1
ATOM 8965 C C . LEU A 1 1179 ? -14.322 -22.643 24.113 1.00 96.69 1179 LEU A C 1
ATOM 8967 O O . LEU A 1 1179 ? -14.870 -21.752 24.761 1.00 96.69 1179 LEU A O 1
ATOM 8971 N N . ARG A 1 1180 ? -13.339 -22.422 23.231 1.00 94.88 1180 ARG A N 1
ATOM 8972 C CA . ARG A 1 1180 ? -13.004 -21.087 22.709 1.00 94.88 1180 ARG A CA 1
ATOM 8973 C C . ARG A 1 1180 ? -14.100 -20.679 21.729 1.00 94.88 1180 ARG A C 1
ATOM 8975 O O . ARG A 1 1180 ? -14.306 -21.360 20.723 1.00 94.88 1180 ARG A O 1
ATOM 8982 N N . VAL A 1 1181 ? -14.816 -19.610 22.043 1.00 93.88 1181 VAL A N 1
ATOM 8983 C CA . VAL A 1 1181 ? -15.783 -18.973 21.142 1.00 93.88 1181 VAL A CA 1
ATOM 8984 C C . VAL A 1 1181 ? -15.022 -18.203 20.062 1.00 93.88 1181 VAL A C 1
ATOM 8986 O O . VAL A 1 1181 ? -14.027 -17.556 20.378 1.00 93.88 1181 VAL A O 1
ATOM 8989 N N . ARG A 1 1182 ? -15.475 -18.288 18.807 1.00 91.81 1182 ARG A N 1
ATOM 8990 C CA . ARG A 1 1182 ? -14.880 -17.597 17.647 1.00 91.81 1182 ARG A CA 1
ATOM 8991 C C . ARG A 1 1182 ? -15.526 -16.228 17.421 1.00 91.81 1182 ARG A C 1
ATOM 8993 O O . ARG A 1 1182 ? -14.849 -15.280 17.063 1.00 91.81 1182 ARG A O 1
ATOM 9000 N N . ASN A 1 1183 ? -16.835 -16.151 17.660 1.00 89.69 1183 ASN A N 1
ATOM 9001 C CA . ASN A 1 1183 ? -17.676 -14.957 17.559 1.00 89.69 1183 ASN A CA 1
ATOM 9002 C C . ASN A 1 1183 ? -18.707 -14.997 18.706 1.00 89.69 1183 ASN A C 1
ATOM 9004 O O . ASN A 1 1183 ? -19.329 -16.036 18.932 1.00 89.69 1183 ASN A O 1
ATOM 9008 N N . CYS A 1 1184 ? -18.936 -13.892 19.421 1.00 90.06 1184 CYS A N 1
ATOM 9009 C CA . CYS A 1 1184 ? -19.949 -13.794 20.481 1.00 90.06 1184 CYS A CA 1
ATOM 9010 C C . CYS A 1 1184 ? -21.355 -14.270 20.051 1.00 90.06 1184 CYS A C 1
ATOM 9012 O O . CYS A 1 1184 ? -22.077 -14.848 20.869 1.00 90.06 1184 CYS A O 1
ATOM 9014 N N . ASP A 1 1185 ? -21.729 -14.116 18.780 1.00 89.44 1185 ASP A N 1
ATOM 9015 C CA . ASP A 1 1185 ? -23.014 -14.556 18.213 1.00 89.44 1185 ASP A CA 1
ATOM 9016 C C . ASP A 1 1185 ? -23.238 -16.078 18.334 1.00 89.44 1185 ASP A C 1
ATOM 9018 O O . ASP A 1 1185 ? -24.374 -16.557 18.335 1.00 89.44 1185 ASP A O 1
ATOM 9022 N N . GLU A 1 1186 ? -22.167 -16.857 18.521 1.00 91.56 1186 GLU A N 1
ATOM 9023 C CA . GLU A 1 1186 ? -22.222 -18.297 18.790 1.00 91.56 1186 GLU A CA 1
ATOM 9024 C C . GLU A 1 1186 ? -22.852 -18.648 20.154 1.00 91.56 1186 GLU A C 1
ATOM 9026 O O . GLU A 1 1186 ? -23.192 -19.812 20.393 1.00 91.56 1186 GLU A O 1
ATOM 9031 N N . VAL A 1 1187 ? -23.019 -17.671 21.057 1.00 93.00 1187 VAL A N 1
ATOM 9032 C CA . VAL A 1 1187 ? -23.441 -17.849 22.459 1.00 93.00 1187 VAL A CA 1
ATOM 9033 C C . VAL A 1 1187 ? -24.890 -17.383 22.676 1.00 93.00 1187 VAL A C 1
ATOM 9035 O O . VAL A 1 1187 ? -25.181 -16.376 23.324 1.00 93.00 1187 VAL A O 1
ATOM 9038 N N . VAL A 1 1188 ? -25.835 -18.166 22.157 1.00 92.00 1188 VAL A N 1
ATOM 9039 C CA . VAL A 1 1188 ? -27.255 -17.800 22.036 1.00 92.00 1188 VAL A CA 1
ATOM 9040 C C . VAL A 1 1188 ? -28.090 -18.179 23.270 1.00 92.00 1188 VAL A C 1
ATOM 9042 O O . VAL A 1 1188 ? -28.067 -19.316 23.756 1.00 92.00 1188 VAL A O 1
ATOM 9045 N N . TYR A 1 1189 ? -28.930 -17.256 23.753 1.00 89.12 1189 TYR A N 1
ATOM 9046 C CA . TYR A 1 1189 ? -29.960 -17.557 24.760 1.00 89.12 1189 TYR A CA 1
ATOM 9047 C C . TYR A 1 1189 ? -31.076 -18.473 24.217 1.00 89.12 1189 TYR A C 1
ATOM 9049 O O . TYR A 1 1189 ? -31.804 -18.113 23.295 1.00 89.12 1189 TYR A O 1
ATOM 9057 N N . VAL A 1 1190 ? -31.295 -19.622 24.869 1.00 86.69 1190 VAL A N 1
ATOM 9058 C CA . VAL A 1 1190 ? -32.382 -20.559 24.536 1.00 86.69 1190 VAL A CA 1
ATOM 9059 C C . VAL A 1 1190 ? -33.598 -20.306 25.446 1.00 86.69 1190 VAL A C 1
ATOM 9061 O O . VAL A 1 1190 ? -33.530 -20.572 26.655 1.00 86.69 1190 VAL A O 1
ATOM 9064 N N . PRO A 1 1191 ? -34.736 -19.811 24.916 1.00 73.12 1191 PRO A N 1
ATOM 9065 C CA . PRO A 1 1191 ? -35.922 -19.543 25.721 1.00 73.12 1191 PRO A CA 1
ATOM 9066 C C . PRO A 1 1191 ? -36.612 -20.842 26.188 1.00 73.12 1191 PRO A C 1
ATOM 9068 O O . PRO A 1 1191 ? -36.753 -21.794 25.418 1.00 73.12 1191 PRO A O 1
ATOM 9071 N N . PRO A 1 1192 ? -37.101 -20.911 27.443 1.00 64.12 1192 PRO A N 1
ATOM 9072 C CA . PRO A 1 1192 ? -37.718 -22.121 27.979 1.00 64.12 1192 PRO A CA 1
ATOM 9073 C C . PRO A 1 1192 ? -39.078 -22.403 27.325 1.00 64.12 1192 PRO A C 1
ATOM 9075 O O . PRO A 1 1192 ? -40.027 -21.631 27.479 1.00 64.12 1192 PRO A O 1
ATOM 9078 N N . VAL A 1 1193 ? -39.197 -23.551 26.651 1.00 48.75 1193 VAL A N 1
ATOM 9079 C CA . VAL A 1 1193 ? -40.432 -23.975 25.969 1.00 48.75 1193 VAL A CA 1
ATOM 9080 C C . VAL A 1 1193 ? -41.608 -24.062 26.963 1.00 48.75 1193 VAL A C 1
ATOM 9082 O O . VAL A 1 1193 ? -41.539 -24.830 27.930 1.00 48.75 1193 VAL A O 1
ATOM 9085 N N . PRO A 1 1194 ? -42.721 -23.330 26.748 1.00 37.53 1194 PRO A N 1
ATOM 9086 C CA . PRO A 1 1194 ? -43.839 -23.316 27.685 1.00 37.53 1194 PRO A CA 1
ATOM 9087 C C . PRO A 1 1194 ? -44.617 -24.638 27.653 1.00 37.53 1194 PRO A C 1
ATOM 9089 O O . PRO A 1 1194 ? -45.289 -24.979 26.670 1.00 37.53 1194 PRO A O 1
ATOM 9092 N N . VAL A 1 1195 ? -44.556 -25.364 28.774 1.00 41.41 1195 VAL A N 1
ATOM 9093 C CA . VAL A 1 1195 ? -45.247 -26.641 28.997 1.00 41.41 1195 VAL A CA 1
ATOM 9094 C C . VAL A 1 1195 ? -46.748 -26.407 29.210 1.00 41.41 1195 VAL A C 1
ATOM 9096 O O . VAL A 1 1195 ? -47.234 -26.329 30.337 1.00 41.41 1195 VAL A O 1
ATOM 9099 N N . SER A 1 1196 ? -47.500 -26.328 28.112 1.00 33.84 1196 SER A N 1
ATOM 9100 C CA . SER A 1 1196 ? -48.963 -26.431 28.106 1.00 33.84 1196 SER A CA 1
ATOM 9101 C C . SER A 1 1196 ? -49.399 -27.690 27.354 1.00 33.84 1196 SER A C 1
ATOM 9103 O O . SER A 1 1196 ? -49.065 -27.890 26.186 1.00 33.84 1196 SER A O 1
ATOM 9105 N N . GLY A 1 1197 ? -50.108 -28.580 28.052 1.00 35.06 1197 GLY A N 1
ATOM 9106 C CA . GLY A 1 1197 ? -50.565 -29.853 27.499 1.00 35.06 1197 GLY A CA 1
ATOM 910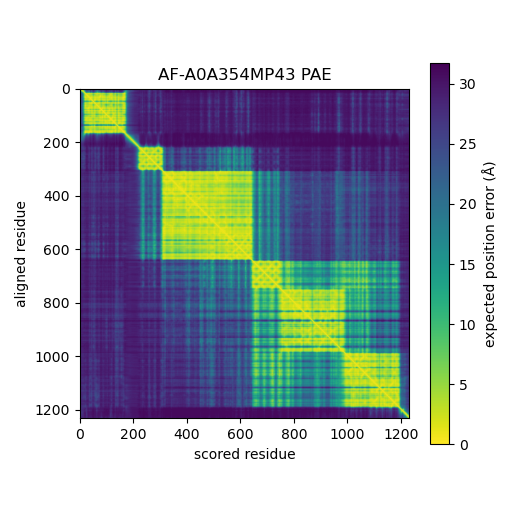7 C C . GLY A 1 1197 ? -51.881 -29.725 26.731 1.00 35.06 1197 GLY A C 1
ATOM 9108 O O . GLY A 1 1197 ? -52.794 -29.040 27.182 1.00 35.06 1197 GLY A O 1
ATOM 9109 N N . GLY A 1 1198 ? -51.993 -30.457 25.619 1.00 33.34 1198 GLY A N 1
ATOM 9110 C CA . GLY A 1 1198 ? -53.228 -30.601 24.841 1.00 33.34 1198 GLY A CA 1
ATOM 9111 C C . GLY A 1 1198 ? -53.120 -30.083 23.405 1.00 33.34 1198 GLY A C 1
ATOM 9112 O O . GLY A 1 1198 ? -53.178 -28.885 23.175 1.00 33.34 1198 GLY A O 1
ATOM 9113 N N . SER A 1 1199 ? -53.027 -31.016 22.448 1.00 38.62 1199 SER A N 1
ATOM 9114 C CA . SER A 1 1199 ? -53.382 -30.846 21.025 1.00 38.62 1199 SER A CA 1
ATOM 9115 C C . SER A 1 1199 ? -52.969 -29.524 20.348 1.00 38.62 1199 SER A C 1
ATOM 9117 O O . SER A 1 1199 ? -53.822 -28.681 20.063 1.00 38.62 1199 SER A O 1
ATOM 9119 N N . ARG A 1 1200 ? -51.689 -29.377 19.980 1.00 37.84 1200 ARG A N 1
ATOM 9120 C CA . ARG A 1 1200 ? -51.259 -28.316 19.050 1.00 37.84 1200 ARG A CA 1
ATOM 9121 C C . ARG A 1 1200 ? -51.367 -28.788 17.592 1.00 37.84 1200 ARG A C 1
ATOM 9123 O O . ARG A 1 1200 ? -50.931 -29.890 17.264 1.00 37.84 1200 ARG A O 1
ATOM 9130 N N . ARG A 1 1201 ? -51.930 -27.930 16.739 1.00 40.88 1201 ARG A N 1
ATOM 9131 C CA . ARG A 1 1201 ? -51.661 -27.893 15.291 1.00 40.88 1201 ARG A CA 1
ATOM 9132 C C . ARG A 1 1201 ? -50.391 -27.066 15.045 1.00 40.88 1201 ARG A C 1
ATOM 9134 O O . ARG A 1 1201 ? -50.012 -26.288 15.922 1.00 40.88 1201 ARG A O 1
ATOM 9141 N N . ASN A 1 1202 ? -49.751 -27.207 13.886 1.00 42.84 1202 ASN A N 1
ATOM 9142 C CA . ASN A 1 1202 ? -48.650 -26.325 13.485 1.00 42.84 1202 ASN A CA 1
ATOM 9143 C C . ASN A 1 1202 ? -49.167 -24.882 13.274 1.00 42.84 1202 ASN A C 1
ATOM 9145 O O . ASN A 1 1202 ? -50.074 -24.712 12.459 1.00 42.84 1202 ASN A O 1
ATOM 9149 N N . PRO A 1 1203 ? -48.613 -23.843 13.930 1.00 38.91 1203 PRO A N 1
ATOM 9150 C CA . PRO A 1 1203 ? -49.012 -22.456 13.681 1.00 38.91 1203 PRO A CA 1
ATOM 9151 C C . PRO A 1 1203 ? -48.722 -21.951 12.259 1.00 38.91 1203 PRO A C 1
ATOM 9153 O O . PRO A 1 1203 ? -49.470 -21.106 11.788 1.00 38.91 1203 PRO A O 1
ATOM 9156 N N . ARG A 1 1204 ? -47.691 -22.473 11.567 1.00 36.00 1204 ARG A N 1
ATOM 9157 C CA . ARG A 1 1204 ? -47.331 -22.048 10.193 1.00 36.00 1204 ARG A CA 1
ATOM 9158 C C . ARG A 1 1204 ? -48.008 -22.845 9.063 1.00 36.00 1204 ARG A C 1
ATOM 9160 O O . ARG A 1 1204 ? -48.016 -22.373 7.941 1.00 36.00 1204 ARG A O 1
ATOM 9167 N N . THR A 1 1205 ? -48.592 -24.024 9.322 1.00 42.66 1205 THR A N 1
ATOM 9168 C CA . THR A 1 1205 ? -49.270 -24.833 8.269 1.00 42.66 1205 THR A CA 1
ATOM 9169 C C . THR A 1 1205 ? -50.644 -25.391 8.659 1.00 42.66 1205 THR A C 1
ATOM 9171 O O . THR A 1 1205 ? -51.272 -26.115 7.894 1.00 42.66 1205 THR A O 1
ATOM 9174 N N . GLY A 1 1206 ? -51.130 -25.106 9.868 1.00 34.44 1206 GLY A N 1
ATOM 9175 C CA . GLY A 1 1206 ? -52.453 -25.516 10.343 1.00 34.44 1206 GLY A CA 1
ATOM 9176 C C . GLY A 1 1206 ? -52.633 -27.007 10.656 1.00 34.44 1206 GLY A C 1
ATOM 9177 O O . GLY A 1 1206 ? -53.686 -27.368 11.184 1.00 34.44 1206 GLY A O 1
ATOM 9178 N N . ASP A 1 1207 ? -51.660 -27.878 10.383 1.00 33.78 1207 ASP A N 1
ATOM 9179 C CA . ASP A 1 1207 ? -51.864 -29.334 10.396 1.00 33.78 1207 ASP A CA 1
ATOM 9180 C C . ASP A 1 1207 ? -51.636 -30.035 11.751 1.00 33.78 1207 ASP A C 1
ATOM 9182 O O . ASP A 1 1207 ? -51.002 -29.494 12.661 1.00 33.78 1207 ASP A O 1
ATOM 9186 N N . LEU A 1 1208 ? -52.192 -31.244 11.915 1.00 35.41 1208 LEU A N 1
ATOM 9187 C CA . LEU A 1 1208 ? -52.152 -32.025 13.166 1.00 35.41 1208 LEU A CA 1
ATOM 9188 C C . LEU A 1 1208 ? -50.951 -32.982 13.243 1.00 35.41 1208 LEU A C 1
ATOM 9190 O O . LEU A 1 1208 ? -50.836 -33.914 12.450 1.00 35.41 1208 LEU A O 1
ATOM 9194 N N . ILE A 1 1209 ? -50.122 -32.829 14.281 1.00 39.00 1209 ILE A N 1
ATOM 9195 C CA . ILE A 1 1209 ? -48.968 -33.706 14.537 1.00 39.00 1209 ILE A CA 1
ATOM 9196 C C . ILE A 1 1209 ? -49.434 -35.127 14.896 1.00 39.00 1209 ILE A C 1
ATOM 9198 O O . ILE A 1 1209 ? -50.033 -35.345 15.953 1.00 39.00 1209 ILE A O 1
ATOM 9202 N N . TRP A 1 1210 ? -49.071 -36.109 14.067 1.00 28.94 1210 TRP A N 1
ATOM 9203 C CA . TRP A 1 1210 ? -49.113 -37.532 14.417 1.00 28.94 1210 TRP A CA 1
ATOM 9204 C C . TRP A 1 1210 ? -47.710 -38.056 14.723 1.00 28.94 1210 TRP A C 1
ATOM 9206 O O . TRP A 1 1210 ? -46.819 -38.022 13.881 1.00 28.94 1210 TRP A O 1
ATOM 9216 N N . ILE A 1 1211 ? -47.530 -38.596 15.929 1.00 38.84 1211 ILE A N 1
ATOM 9217 C CA . ILE A 1 1211 ? -46.307 -39.306 16.317 1.00 38.84 1211 ILE A CA 1
ATOM 9218 C C . ILE A 1 1211 ? -46.350 -40.717 15.716 1.00 38.84 1211 ILE A C 1
ATOM 9220 O O . ILE A 1 1211 ? -47.268 -41.484 16.017 1.00 38.84 1211 ILE A O 1
ATOM 9224 N N . ALA A 1 1212 ? -45.329 -41.086 14.942 1.00 27.25 1212 ALA A N 1
ATOM 9225 C CA . ALA A 1 1212 ? -45.098 -42.453 14.484 1.00 27.25 1212 ALA A CA 1
ATOM 9226 C C . ALA A 1 1212 ? -43.643 -42.865 14.758 1.00 27.25 1212 ALA A C 1
ATOM 9228 O O . ALA A 1 1212 ? -42.705 -42.204 14.323 1.00 27.25 1212 ALA A O 1
ATOM 9229 N N . VAL A 1 1213 ? -43.454 -43.961 15.496 1.00 28.73 1213 VAL A N 1
ATOM 9230 C CA . VAL A 1 1213 ? -42.128 -44.498 15.839 1.00 28.73 1213 VAL A CA 1
ATOM 9231 C C . VAL A 1 1213 ? -41.723 -45.563 14.818 1.00 28.73 1213 VAL A C 1
ATOM 9233 O O . VAL A 1 1213 ? -42.395 -46.583 14.734 1.00 28.73 1213 VAL A O 1
ATOM 9236 N N . GLY A 1 1214 ? -40.628 -45.276 14.102 1.00 27.22 1214 GLY A N 1
ATOM 9237 C CA . GLY A 1 1214 ? -39.690 -46.113 13.324 1.00 27.22 1214 GLY A CA 1
ATOM 9238 C C . GLY A 1 1214 ? -40.025 -47.533 12.828 1.00 27.22 1214 GLY A C 1
ATOM 9239 O O . GLY A 1 1214 ? -40.675 -48.321 13.499 1.00 27.22 1214 GLY A O 1
ATOM 9240 N N . VAL A 1 1215 ? -39.404 -47.908 11.698 1.00 26.86 1215 VAL A N 1
ATOM 9241 C CA . VAL A 1 1215 ? -38.772 -49.228 11.443 1.00 26.86 1215 VAL A CA 1
ATOM 9242 C C . VAL A 1 1215 ? -38.001 -49.188 10.108 1.00 26.86 1215 VAL A C 1
ATOM 9244 O O . VAL A 1 1215 ? -38.426 -48.536 9.160 1.00 26.86 1215 VAL A O 1
ATOM 9247 N N . MET A 1 1216 ? -36.864 -49.888 10.029 1.00 28.84 1216 MET A N 1
ATOM 9248 C CA . MET A 1 1216 ? -36.080 -50.080 8.794 1.00 28.84 1216 MET A CA 1
ATOM 9249 C C . MET A 1 1216 ? -36.778 -51.025 7.797 1.00 28.84 1216 MET A C 1
ATOM 9251 O O . MET A 1 1216 ? -37.368 -52.008 8.242 1.00 28.84 1216 MET A O 1
ATOM 9255 N N . ALA A 1 1217 ? -36.571 -50.844 6.480 1.00 26.77 1217 ALA A N 1
ATOM 9256 C CA . ALA A 1 1217 ? -35.868 -51.835 5.627 1.00 26.77 1217 ALA A CA 1
ATOM 9257 C C . ALA A 1 1217 ? -36.001 -51.603 4.099 1.00 26.77 1217 ALA A C 1
ATOM 9259 O O . ALA A 1 1217 ? -37.100 -51.504 3.569 1.00 26.77 1217 ALA A O 1
ATOM 9260 N N . LEU A 1 1218 ? -34.855 -51.679 3.406 1.00 27.94 1218 LEU A N 1
ATOM 9261 C CA . LEU A 1 1218 ? -34.610 -52.366 2.119 1.00 27.94 1218 LEU A CA 1
ATOM 9262 C C . LEU A 1 1218 ? -35.736 -52.429 1.058 1.00 27.94 1218 LEU A C 1
ATOM 9264 O O . LEU A 1 1218 ? -36.637 -53.262 1.147 1.00 27.94 1218 LEU A O 1
ATOM 9268 N N . SER A 1 1219 ? -35.513 -51.823 -0.113 1.00 30.47 1219 SER A N 1
ATOM 9269 C CA . SER A 1 1219 ? -34.885 -52.507 -1.275 1.00 30.47 1219 SER A CA 1
ATOM 9270 C C . SER A 1 1219 ? -34.988 -51.670 -2.563 1.00 30.47 1219 SER A C 1
ATOM 9272 O O . SER A 1 1219 ? -35.915 -50.884 -2.722 1.00 30.47 1219 SER A O 1
ATOM 9274 N N . GLY A 1 1220 ? -34.019 -51.817 -3.476 1.00 26.52 1220 GLY A N 1
ATOM 9275 C CA . GLY A 1 1220 ? -33.960 -51.066 -4.741 1.00 26.52 1220 GLY A CA 1
ATOM 9276 C C . GLY A 1 1220 ? -34.257 -51.899 -5.998 1.00 26.52 1220 GLY A C 1
ATOM 9277 O O . GLY A 1 1220 ? -34.719 -53.034 -5.912 1.00 26.52 1220 GLY A O 1
ATOM 9278 N N . VAL A 1 1221 ? -33.871 -51.337 -7.154 1.00 30.94 1221 VAL A N 1
ATOM 9279 C CA . VAL A 1 1221 ? -34.015 -51.852 -8.538 1.00 30.94 1221 VAL A CA 1
ATOM 9280 C C . VAL A 1 1221 ? -35.410 -51.661 -9.160 1.00 30.94 1221 VAL A C 1
ATOM 9282 O O . VAL A 1 1221 ? -36.350 -52.396 -8.873 1.00 30.94 1221 VAL A O 1
ATOM 9285 N N . GLY A 1 1222 ? -35.510 -50.713 -10.104 1.00 25.70 1222 GLY A N 1
ATOM 9286 C CA . GLY A 1 1222 ? -36.747 -50.420 -10.849 1.00 25.70 1222 GLY A CA 1
ATOM 9287 C C . GLY A 1 1222 ? -36.599 -49.551 -12.112 1.00 25.70 1222 GLY A C 1
ATOM 9288 O O . GLY A 1 1222 ? -37.581 -48.958 -12.546 1.00 25.70 1222 GLY A O 1
ATOM 9289 N N . LEU A 1 1223 ? -35.399 -49.442 -12.700 1.00 32.81 1223 LEU A N 1
ATOM 9290 C CA . LEU A 1 1223 ? -35.139 -48.587 -13.873 1.00 32.81 1223 LEU A CA 1
ATOM 9291 C C . LEU A 1 1223 ? -35.933 -49.052 -15.114 1.00 32.81 1223 LEU A C 1
ATOM 9293 O O . LEU A 1 1223 ? -35.862 -50.225 -15.483 1.00 32.81 1223 LEU A O 1
ATOM 9297 N N . ALA A 1 1224 ? -36.662 -48.140 -15.777 1.00 28.44 1224 ALA A N 1
ATOM 9298 C CA . ALA A 1 1224 ? -37.603 -48.502 -16.848 1.00 28.44 1224 ALA A CA 1
ATOM 9299 C C . ALA A 1 1224 ? -37.750 -47.480 -18.006 1.00 28.44 1224 ALA A C 1
ATOM 9301 O O . ALA A 1 1224 ? -38.846 -47.297 -18.539 1.00 28.44 1224 ALA A O 1
ATOM 9302 N N . VAL A 1 1225 ? -36.660 -46.857 -18.472 1.00 28.70 1225 VAL A N 1
ATOM 9303 C CA . VAL A 1 1225 ? -36.666 -46.153 -19.774 1.00 28.70 1225 VAL A CA 1
ATOM 9304 C C . VAL A 1 1225 ? -36.562 -47.181 -20.907 1.00 28.70 1225 VAL A C 1
ATOM 9306 O O . VAL A 1 1225 ? -35.482 -47.720 -21.147 1.00 28.70 1225 VAL A O 1
ATOM 9309 N N . LEU A 1 1226 ? -37.660 -47.479 -21.625 1.00 28.48 1226 LEU A N 1
ATOM 9310 C CA . LEU A 1 1226 ? -37.573 -48.328 -22.829 1.00 28.48 1226 LEU A CA 1
ATOM 9311 C C . LEU A 1 1226 ? -38.675 -48.125 -23.903 1.00 28.48 1226 LEU A C 1
ATOM 9313 O O . LEU A 1 1226 ? -39.667 -48.846 -23.986 1.00 28.48 1226 LEU A O 1
ATOM 9317 N N . LEU A 1 1227 ? -38.379 -47.201 -24.827 1.00 29.94 1227 LEU A N 1
ATOM 9318 C CA . LEU A 1 1227 ? -38.783 -47.155 -26.248 1.00 29.94 1227 LEU A CA 1
ATOM 9319 C C . LEU A 1 1227 ? -40.267 -46.973 -26.655 1.00 29.94 1227 LEU A C 1
ATOM 9321 O O . LEU A 1 1227 ? -40.993 -47.925 -26.969 1.00 29.94 1227 LEU A O 1
ATOM 9325 N N . LYS A 1 1228 ? -40.619 -45.724 -27.001 1.00 30.28 1228 LYS A N 1
ATOM 9326 C CA . LYS A 1 1228 ? -41.628 -45.423 -28.040 1.00 30.28 1228 LYS A CA 1
ATOM 9327 C C . LYS A 1 1228 ? -41.068 -45.705 -29.456 1.00 30.28 1228 LYS A C 1
ATOM 9329 O O . LYS A 1 1228 ? -40.597 -44.823 -30.152 1.00 30.28 1228 LYS A O 1
ATOM 9334 N N . LYS A 1 1229 ? -41.174 -46.968 -29.890 1.00 36.00 1229 LYS A N 1
ATOM 9335 C CA . LYS A 1 1229 ? -41.263 -47.452 -31.297 1.00 36.00 1229 LYS A CA 1
ATOM 9336 C C . LYS A 1 1229 ? -40.362 -46.830 -32.403 1.00 36.00 1229 LYS A C 1
ATOM 9338 O O . LYS A 1 1229 ? -40.758 -45.898 -33.084 1.00 36.00 1229 LYS A O 1
ATOM 9343 N N . LYS A 1 1230 ? -39.340 -47.610 -32.787 1.00 34.25 1230 LYS A N 1
ATOM 9344 C CA . LYS A 1 1230 ? -38.954 -47.986 -34.177 1.00 34.25 1230 LYS A CA 1
ATOM 9345 C C . LYS A 1 1230 ? -39.014 -46.931 -35.312 1.00 34.25 1230 LYS A C 1
ATOM 9347 O O . LYS A 1 1230 ? -40.063 -46.790 -35.936 1.00 34.25 1230 LYS A O 1
ATOM 9352 N N . LYS A 1 1231 ? -37.811 -46.592 -35.806 1.00 37.91 1231 LYS A N 1
ATOM 9353 C CA . LYS A 1 1231 ? -37.481 -46.128 -37.176 1.00 37.91 1231 LYS A CA 1
ATOM 9354 C C . LYS A 1 1231 ? -38.047 -44.742 -37.553 1.00 37.91 1231 LYS A C 1
ATOM 9356 O O . LYS A 1 1231 ? -39.207 -44.448 -37.311 1.00 37.91 1231 LYS A O 1
ATOM 9361 N N . ARG A 1 1232 ? -37.263 -43.907 -38.232 1.00 29.89 1232 ARG A N 1
ATOM 9362 C CA . ARG A 1 1232 ? -36.305 -44.277 -39.287 1.00 29.89 1232 ARG A CA 1
ATOM 9363 C C . ARG A 1 1232 ? -34.950 -43.607 -39.155 1.00 29.89 1232 ARG A C 1
ATOM 9365 O O . ARG A 1 1232 ? -34.952 -42.419 -38.804 1.00 29.89 1232 ARG A O 1
#

Sequence (1232 aa):
MLAAALFSLFRLPAAAESAYRKITGTEDLISGQYVMVTPTGLAPGELRETEFAITTKAPVLDADTVVDTAGAVWILTVTENGVTLMDAYGRNIAPFGDGSYGVTAGAYEWQVLWDDEYFSIHGYSGDEPVTLVSDTIYDDGGFHACRDTDIEADPDSYESRFTLYRYMEVQVEPEPSKPEESKPEESKPEPSEPEESKPEPSEPKPSEPEPSEPEPSEPAKTSPEVTVSPEGGAVAAGEEITLSCEDETAGIYFALSADGVNYQDWELYADPISFEKGFGTVYLRAYSAAGGCEPGEETEAVFTEKFDLGWNLYFGQLHAHTDISDGTGSVEEAFRYASQVENLDFFAVTDHSNSFENAGAGEIAGDGAAVSPDWAAGKQAAASVTGENFVGLFGFEMTWPEDKQLGHISTFNTPGWQTRDQEDFSDVTTALENYYRALTTVPGSVSQFNHPNTIYGDFERFNHYSAEYDEAVSLLEIAGEDGVVDCGYYNLALDKGWHVAPANNQNNHNGQWGDASDARTVVLAKSLTEESLYAAMKDRRVYATQDSDLAISYELNGAVMGSILPESEEAEITVFLSDPTDAAIGNVEVIADGGAVLAQQWVETTAKMLELSVPGGHGYYYLRVTQPDGDVAVTAPVWMDGYDDMGIERFTSDTAAPVRGEEIGLTVTLYNDEPVDFAVESLELYADDTPVETIPDPGNVAGMSTRDYTIPYTHQELGVTEFRVEAIGSMNGERRSYEDTLSLSFRVPEQVKHIAVDASHDNSGIDRLNRLVEIAARNSISVKKFETELPENSELLLITAPSESFDEEFVERVRAFAENGGTVILCGQADMGDRDLHTSDELNKLLEAMGATVRLNDDTAWDEESGGNTPDAVSTNVFNPDSGLTSSLTPEQTFTQRAGCTVNPGSGTHLVKGRSTTRGVDADGDGQETDGDAVLLAFEELPCGGKVYVSGGLLLSDDAMKEPDNVWKSVSGNQGIVEALLKIERAAYPELVTIGEMRSGKAGEIYHIRGWVTSGTSRPGNTFSKTVYLQDDTGGVALVPFAGDEVQVGTPIEAVGRKEIRGGNVVLKLIDCEVLDEPLYNYTPETIPNKTAMDYETNGGRLVQVEGKVTKVTYAVGGRGISRITLKDGNGDYAEILIEDGIVSGADGENNLASQVKKGRTVRAIGILHLDSEGTPVLRVRNCDEVVYVPPVPVSGGSRRNPRTGDLIWIAVGVMALSGVGLAVLLKKKKR

Secondary structure (DSSP, 8-state):
-----------PPPPP-EEEEE--STTS--SEEEEEE-TTS-EEEEEETTTTEEEEE--EEETTEEEE-TT-EEEEEE-SS-EEEE-TTS-BEEE-SSS-SSEEE----BEEEE-SS-EEEEEEETTEEEEEEEESSSTT--EEEEEHHHHTT-TTSEE--BEEEEEEE---------------------------------------------PPPPPPPBPPPEEEES-SEEE-TT--BEEEES-TTSEEEEEEESSSSSPPP-EE--S-B---SS--EEEEEEEEE-BTBBPPPPEEEEEEE---SS-EEEEEE--B--TTTTSSS-HHHHHHHHTTSTT-SEEEE--BTTSSTTGGG--TTS-GGGT-HHHHHHHHHHHHH-SSS-EEEE-EEEE--GGG-B-EEEEES-SS---TTSGGGS-HHHHHHHHHHHHTTSTT-EEEEE--BTTTB-HHHH-S--HHHHTTEEEEE-B-TTS-B--HHHHHHHTTT---EEE----B-SS-TTTSSS-EEEEEESSSSHHHHHHHHHTT-EEEESSSS-EEEEEETTEETT-EEE--S--EEEEEEE-SSSS--EEEEEEEGGGEEEEEEEE-SSEEEEEEE--S--SEEEEEEE-TTS-EEEEPPEEEETS-SEEEEEEEES-SS-BBTB-EEEEEEEEE-SSS-BEEEEEEEEETTEEEEEEE---PBPTTEEEEEEEEE---S-EEEEEEEEEEEEETTEEEEEEEEEEEEEBPGGG-EEEEEE-SS--TTTTS-HHHHHHHHHTTEEEEEESSSPPTTEEEEEEE--SSPPPHHHHHHHHHHHHTTPEEEEE----SS-TTS-HHHHHHHHHHHTT---EE-SSEEE-SSSSTT-TTEEEE-EE-TTSTTTTT--TTS-EEEES---EE-TTSEEEEE--TT-EEE-SSSSS--B-SS-EEEEEEE-TTS-EEEEESS-TT-TTTSPPPSSTTSPPPHHHHHHHHHHHHTPPPPPPEE-HHHHHHS-TTSEEEEEEEEEE-SSSTTSSBTTBEEEE-SS-EEEEES---SS--TT-EEEEEEEEEEETTEEEEEEEEEEE-SS--------B--HHHHT-HHHHTT-EEEEEEEEEEEEEPGGG-SEEEEEEE-SSS-EEEEE--TT---TTTSS-GGGTT--TTSEEEEEEEEEE-TTS-EEEEPSSGGGEEEEPPP----S-PBPTTT-PBPPP----------------S----

Radius of gyration: 38.82 Å; Cα contacts (8 Å, |Δi|>4): 3006; chains: 1; bounding box: 121×95×89 Å

pLDDT: mean 82.33, std 18.02, range [23.5, 98.75]

Solvent-accessible surface area (backbone atoms only — not comparable to full-atom values): 66530 Å² total; per-residue (Å²): 138,81,83,87,80,84,87,87,89,84,82,78,82,83,80,63,72,64,45,30,32,60,58,92,56,76,90,72,68,63,62,45,52,31,36,51,31,31,94,88,45,43,20,50,34,47,81,38,87,90,76,26,29,18,39,53,23,67,42,43,70,56,91,62,29,52,78,40,56,64,70,15,42,32,41,39,42,60,60,99,81,28,29,34,47,22,34,75,86,70,52,30,47,20,56,34,80,79,55,56,71,23,33,43,86,32,89,36,76,30,38,72,47,72,78,92,82,40,32,34,44,33,49,52,12,52,92,42,56,23,32,44,23,32,33,66,83,48,98,65,34,43,26,26,26,43,39,52,70,53,43,72,71,45,61,88,46,43,52,43,50,26,49,45,22,36,63,43,80,51,85,83,87,89,84,91,88,87,90,83,90,80,91,82,90,86,92,87,82,88,90,90,87,89,86,89,82,89,81,88,85,83,90,85,89,88,86,87,82,88,89,81,90,82,82,86,79,83,83,81,51,61,22,56,54,42,48,56,39,71,67,49,44,73,42,45,63,63,43,72,39,40,79,45,54,88,53,91,78,36,50,43,35,33,31,47,14,76,73,81,70,73,54,48,78,77,41,74,67,82,70,70,47,63,48,64,82,89,62,51,46,39,31,38,38,28,30,20,42,28,95,89,38,46,58,22,60,78,38,72,34,48,37,33,59,40,75,82,79,76,50,42,81,40,31,19,35,68,39,23,35,17,58,65,43,85,19,44,59,49,58,59,54,43,47,63,46,27,75,70,48,82,71,38,36,33,43,29,40,24,33,46,26,72,49,39,57,63,23,74,69,47,39,41,80,33,69,25,59,82,62,16,70,52,56,37,45,39,52,48,31,15,63,68,60,42,51,92,76,30,36,42,42,54,48,26,16,40,59,56,61,50,98,60,35,51,20,34,35,40,38,33,74,56,56,26,41,60,29,44,80,29,78,75,40,58,46,77,95,46,15,62,63,46,46,46,64,51,48,59,70,38,92,72,31,39,23,28,46,37,56,62,36,95,59,39,7,44,40,68,76,54,54,86,69,45,80,68,42,40,74,29,39,18,32,31,37,34,29,44,98,86,66,53,77,46,61,68,67,52,37,53,34,46,72,54,74,43,65,52,10,35,28,23,56,74,71,30,38,83,51,58,51,78,66,76,51,55,44,17,25,32,39,46,20,76,52,84,41,74,72,34,46,54,56,13,43,59,48,15,19,28,22,18,25,39,52,50,67,66,43,77,51,42,25,51,75,85,40,49,40,28,38,78,40,72,61,50,83,70,40,47,35,40,40,40,43,36,27,90,87,53,76,33,56,23,38,42,32,37,31,28,64,88,63,41,75,71,46,74,47,79,36,88,38,30,58,47,74,48,84,46,82,47,84,42,81,54,44,33,40,28,41,41,36,34,32,86,90,66,47,47,31,35,42,15,31,36,34,23,55,77,53,77,55,55,45,71,75,42,61,50,56,83,53,82,44,40,41,41,66,46,77,42,42,38,35,38,31,34,38,23,67,37,92,52,52,37,3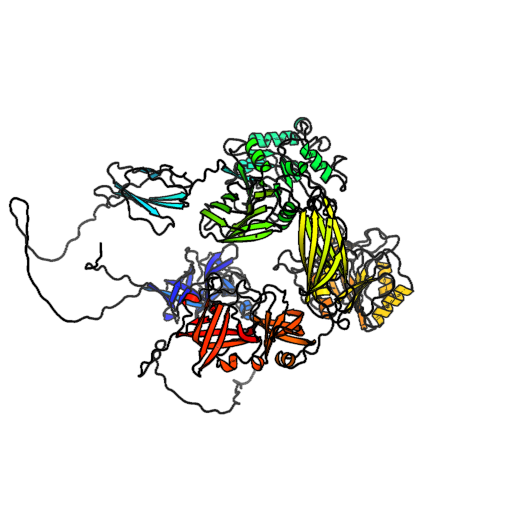9,33,48,29,42,40,34,26,45,71,89,38,82,74,51,72,47,69,60,79,49,62,36,49,38,66,33,70,44,80,48,72,43,81,45,64,53,82,62,68,13,56,40,43,31,38,41,38,47,30,28,32,43,102,85,46,80,50,74,40,76,50,68,41,78,46,41,21,38,58,62,96,45,45,41,24,36,29,31,59,54,64,33,69,28,54,65,71,84,40,33,63,55,49,42,52,58,32,22,78,36,46,24,34,73,44,76,33,67,86,64,83,62,84,63,48,49,33,38,40,39,43,30,47,76,48,83,80,48,78,65,56,40,52,47,58,23,52,42,28,61,72,43,23,36,38,37,40,21,34,35,30,37,84,72,40,89,93,60,55,40,27,60,53,55,37,49,47,31,54,65,56,63,50,62,44,38,59,38,49,8,27,27,32,32,92,88,34,56,96,89,50,85,37,32,34,67,26,48,46,57,28,66,95,37,94,50,30,52,88,64,54,78,88,25,41,36,48,38,58,53,11,11,25,34,44,36,68,82,35,46,63,45,31,28,40,46,77,61,16,20,25,36,45,72,70,74,83,60,41,73,40,69,57,55,29,31,35,26,24,38,37,81,32,98,64,63,10,37,40,37,44,27,11,14,57,51,63,26,43,91,35,37,38,77,42,98,45,94,85,49,71,53,20,36,29,38,50,35,51,51,41,49,42,60,73,66,38,54,82,73,66,78,78,40,53,43,36,54,56,73,70,48,63,74,74,43,75,43,24,32,55,31,24,22,75,36,28,48,57,42,88,46,40,51,50,87,49,36,31,27,32,33,48,98,67,25,23,29,37,37,32,68,42,90,67,75,66,37,44,70,5,39,32,36,41,38,33,22,32,30,41,70,60,67,80,31,66,31,28,33,27,50,49,76,43,80,50,99,56,82,69,49,75,86,79,55,65,77,42,59,29,62,62,62,50,30,55,91,78,35,33,35,24,72,40,21,34,58,20,34,26,73,45,76,41,61,33,84,97,64,60,33,53,29,35,39,33,29,30,28,95,91,67,36,55,37,41,40,37,37,55,94,68,45,11,24,91,84,75,69,41,42,62,48,67,79,61,66,46,77,72,39,37,36,32,37,43,21,33,24,42,47,41,95,88,61,47,54,27,26,43,39,49,32,48,73,42,60,39,65,48,80,82,81,82,91,74,89,76,89,67,51,43,92,92,75,69,46,77,80,76,92,78,84,84,82,90,81,89,85,84,91,81,91,78,92,79,80,93,69,82,87,133

Mean predicted aligned error: 21.18 Å

Nearest PDB structures (foldseek):
  4kty-assembly2_B  TM=1.918E-01  e=2.496E-06  Homo sapiens
  1ex0-assembly1_B  TM=1.823E-01  e=1.318E-05  Homo sapiens
  5mhm-assembly1_A  TM=1.832E-01  e=7.333E-05  Homo sapiens
  5mhl-assembly1_A  TM=1.901E-01  e=1.234E-04  Homo sapiens
  1evu-assembly1_B  TM=1.731E-01  e=1.623E-05  Homo sapiens